Protein AF-0000000066094911 (afdb_homodimer)

InterPro domains:
  IPR032047 Telomere resolvase ResT/TelK, catalytic domain [PF16684] (260-428)
  IPR038280 Telomere resolvase ResT/TelK, catalytic domain superfamily [G3DSA:1.10.443.30] (208-432)
  IPR049454 Protelomerase TelK-like, stirrup domain [PF20818] (444-534)
  IPR049460 Protelomerase TelK-like, muzzle domain [PF20849] (81-198)
  IPR055040 Protelomerase TelK, N-terminal domain [PF22853] (4-78)

Organism: Escherichia phage N15 (NCBI:txid1604876)

Sequence (1262 aa):
MSKVKIGELINTLVNEVEAIDASDRPQGDKTKRIKAAAARYKNALFNDKRKFRGKGLQKRITANTFNAYMSRARKRFDDKLHHSFDKNINKLSEKYPLYSEELSSWLSMPTANIRQHMSSLQSKLKEIMPLAEELSNVRIGSKGSDAKIARLIKKYPDWSFALSDLNSDDWKERRDYLYKLFQQGSALLEELHQLKVNHEVLYHLQLSPAERTSIQQRWADVLREKKRNVVVIDYPTYMQSIYDILNNPATLFSLNTRSGMAPLAFALAAVSGRRMIEIMFQGEFAVSGKYTVNFSGQAKKRSEDKSVTRTIYTLCEAKLFVELLTELRSCSAASDFDEVVKGYGKDDTRSENGRINAILAKAFNPWVKSFFGDDRRVYKDSRAIYARIAYEMFFRVDPRWKNVDEDVFFMEILGHDDENTQLHYKQFKLANFSRTWRPEVGDENTRLVALQKLDDEMPGFARGDAGVRLHETVKQLVEQDPSAKITNSTLRAFKFSPTMISRYLEFAADALGQFVGENGQWQLKIETPAIVLPDEESVETIDEPDDESQDDELDEDEIELDEGGGDEPTEEEGPEEHQPTALKPVFKPAKNNGDGTYKIEFEYDGKHYAWSGPADSPMAAMRSAWETYYSMSKVKIGELINTLVNEVEAIDASDRPQGDKTKRIKAAAARYKNALFNDKRKFRGKGLQKRITANTFNAYMSRARKRFDDKLHHSFDKNINKLSEKYPLYSEELSSWLSMPTANIRQHMSSLQSKLKEIMPLAEELSNVRIGSKGSDAKIARLIKKYPDWSFALSDLNSDDWKERRDYLYKLFQQGSALLEELHQLKVNHEVLYHLQLSPAERTSIQQRWADVLREKKRNVVVIDYPTYMQSIYDILNNPATLFSLNTRSGMAPLAFALAAVSGRRMIEIMFQGEFAVSGKYTVNFSGQAKKRSEDKSVTRTIYTLCEAKLFVELLTELRSCSAASDFDEVVKGYGKDDTRSENGRINAILAKAFNPWVKSFFGDDRRVYKDSRAIYARIAYEMFFRVDPRWKNVDEDVFFMEILGHDDENTQLHYKQFKLANFSRTWRPEVGDENTRLVALQKLDDEMPGFARGDAGVRLHETVKQLVEQDPSAKITNSTLRAFKFSPTMISRYLEFAADALGQFVGENGQWQLKIETPAIVLPDEESVETIDEPDDESQDDELDEDEIELDEGGGDEPTEEEGPEEHQPTALKPVFKPAKNNGDGTYKIEFEYDGKHYAWSGPADSPMAAMRSAWETYYS

Nearest PDB structures (foldseek):
  2v6e-assembly1_B  TM=9.457E-01  e=2.357E-53  Klebsiella phage phiKO2
  8vs5-assembly1_A  TM=7.987E-01  e=1.593E-04  Borreliella garinii
  2v6e-assembly1_B  TM=9.462E-01  e=2.268E-53  Klebsiella phage phiKO2
  8vs5-assembly1_A  TM=7.448E-01  e=2.124E-04  Borreliella garinii

pLDDT: mean 83.72, std 17.11, range [26.66, 98.56]

Radius of gyration: 36.82 Å; Cα contacts (8 Å, |Δi|>4): 1534; chains: 2; bounding box: 95×116×125 Å

Secondary structure (DSSP, 8-state):
--SS-HHHHHHHHHHHHHHHHHS-S-HHHHHHHHHHHHHHHHIIIII-TTTSSGGGGGGSPPHHHHHHHHHHHHHTTTT-B-TTHHHHHHHHHHH-GGGHHHHHHGGGS-HHHHHHHHHHHHHHHHTHHHHHHHHTTS-TTSTTHHHHHHHHHHH-GGGHHHHHGGGSTTHHHHHHHHHHHHHHHHHHHHHHHH---B-GGGGTSS--HHHHHHHHHHHHHHHHHHHTS-EEEEHHHHHHHHHHHHTS-GGGS-TTSTGGGHHHHHHHHHHH---HHIIIII-EEEE-SSSEEEEE--TTS-GGGGG--EEEE-SS-HHHHHHHHHHHHTSGGGTTHHHHHH-SSTT----HHHHHHHHHHHHHHHHHHHHHT-TT--TTHHHHHHHHHHHHHHTTT-GGGTTS-HHHHHHHHHT-SSGGGGGGG--EEEES--TT-------S-HHHHHHHTTGGGSTTTSSTTHHHHHHHHHHHHHHH-TT----HHHHHTTT--HHHHHHHHHHTHHHHTEEE-TTSSEEESS----SEEP-TT-------S-GGGGGG---TTT------SS-------------------EEPPPEE-SSSEEEEEEEETTEEEEEEEE-SSHHHHHHHHHHHHH-/--SS-HHHHHHHHHHHHHHHHHS---HHHHHHHHHHHHHHHHIIIII-TTTSSGGGGGGSPPHHHHHHHHHHHHHTTTT-B-TTHHHHHHHHHHH-GGGHHHHHHGGGS-HHHHHHHHHHHHHHHHTHHHHHHHHTTS-TTSTTHHHHHHHHHHH-GGGHHHHHGGGSTTHHHHHHHHHHHHHHHHHHHHHHHH---B-GGGGTSS--HHHHHHHHHHHHHHHHHHHTS-EEEEHHHHHHHHHHHHTS-GGGS-TTSTGGGHHHHHHHHHHH---HHIIIII-EEEE-SSSEEEEE--TTS-GGGGG--EEEE-SS-HHHHHHHHHHHHTSGGGTTHHHHHH-SSTT----HHHHHHHHHHHHHHHHHHHHHT-TT--TTHHHHHHHHHHHHHHTTT-GGGTTS-HHHHHHHHHT-SSGGGGGGG--EEEES--TT-------S-HHHHHHHTTGGGSTTTSSTTHHHHHHHHHHHHHHH-TT----HHHHHTTT--HHHHHHHHHHTHHHHTEEE-TTSSEEESS----SEEP-TT---------GGGGGG---TTT------SS-------------------EEPPPEE-SSSEEEEEEEETTEEEEEEEE-SSHHHHHHHHHHHHH-

Solvent-accessible surface area (backbone atoms only — not comparable to full-atom values): 70546 Å² total; per-residue (Å²): 128,76,85,59,69,58,31,59,54,43,50,52,50,52,52,50,47,51,52,50,69,71,42,91,63,57,66,72,58,39,52,53,50,35,47,50,50,34,49,50,53,46,32,73,56,64,66,31,64,84,60,42,40,79,78,29,36,60,64,42,65,51,70,66,51,49,52,38,52,42,48,44,47,46,59,76,44,58,76,40,57,20,92,58,34,68,62,49,40,53,50,49,25,68,75,33,63,93,51,18,70,66,44,56,52,42,78,77,44,58,50,69,55,36,54,52,50,50,51,53,50,48,57,53,38,36,43,43,64,63,49,53,58,58,49,50,74,48,60,77,77,46,93,67,34,57,61,57,47,53,50,48,30,69,75,36,60,90,47,29,72,65,53,56,42,36,72,44,93,58,21,67,64,38,45,53,50,49,50,49,50,46,53,48,36,52,55,45,42,50,50,56,56,68,57,61,56,54,25,68,53,58,75,49,56,54,69,50,71,50,55,46,51,23,53,51,49,52,52,50,49,51,52,54,50,40,37,58,54,39,46,40,30,29,38,61,52,44,51,41,55,39,48,51,54,70,68,43,61,72,84,73,44,46,39,72,35,60,53,38,35,27,62,58,55,48,37,55,25,35,32,49,33,46,56,70,61,30,71,65,69,55,40,42,79,41,72,72,44,69,40,21,29,36,36,29,31,57,78,96,48,56,77,83,54,23,69,50,69,39,76,31,59,32,79,46,52,21,64,58,50,53,52,52,47,51,51,58,51,66,24,68,46,45,64,53,51,72,55,49,46,72,46,79,60,90,47,47,65,64,50,48,68,49,46,51,46,60,58,45,50,70,34,27,27,65,55,40,15,59,74,46,72,35,86,84,46,46,67,73,51,30,30,32,48,25,50,47,51,49,45,73,60,37,48,87,69,42,72,90,38,69,42,35,28,71,65,55,52,51,25,59,60,67,66,50,70,49,82,72,63,58,70,76,43,48,38,53,46,71,38,79,70,58,86,80,66,69,71,77,72,64,72,74,51,57,44,40,52,40,47,57,70,45,53,81,57,22,65,78,67,35,86,65,63,53,33,40,50,51,50,49,50,49,46,49,47,32,65,72,31,74,78,58,81,80,43,68,72,65,47,44,76,73,72,49,59,68,70,57,46,54,54,47,50,64,68,42,16,73,37,65,32,36,40,70,44,96,85,68,43,74,34,67,56,69,72,68,71,59,26,52,50,78,59,90,79,56,68,81,69,73,75,66,76,74,75,76,65,57,77,61,66,49,56,74,78,60,56,57,76,70,74,50,81,67,67,66,75,66,87,66,61,64,82,69,82,72,64,84,66,76,69,65,65,46,69,50,80,62,41,73,70,82,79,55,30,31,41,34,39,32,39,41,87,92,40,81,45,78,37,72,48,77,37,95,39,64,66,52,32,49,49,53,42,47,45,71,75,74,98,128,76,83,60,69,58,33,60,54,41,50,52,48,51,52,51,47,51,50,49,69,71,43,90,62,56,66,73,58,40,51,53,51,36,48,49,50,34,47,50,53,47,31,72,58,64,64,31,63,83,60,44,40,78,79,28,35,59,63,43,64,52,71,66,51,50,52,37,53,41,47,43,49,46,60,76,47,59,78,40,59,19,93,57,34,68,62,50,41,54,50,49,24,67,74,33,63,91,52,18,67,67,44,56,53,44,77,79,44,58,50,70,53,36,54,51,50,49,50,52,49,46,57,53,36,36,44,41,64,63,49,51,57,56,49,49,75,49,60,78,78,46,93,67,33,58,60,56,48,51,50,48,30,69,73,37,60,90,47,29,70,65,51,58,42,36,72,42,94,57,21,68,64,36,45,53,49,50,50,51,50,45,53,49,35,53,56,45,40,49,50,56,56,68,57,61,56,54,26,69,54,57,73,50,57,52,69,51,71,49,56,47,51,22,52,50,51,50,51,52,50,51,51,55,48,41,38,58,54,40,45,40,32,29,37,60,54,45,52,41,56,39,48,53,54,71,68,43,60,71,84,74,44,48,39,71,34,61,52,38,37,28,62,60,55,47,39,54,24,35,32,50,34,46,55,70,60,30,69,65,68,57,41,43,77,43,72,73,43,69,38,21,29,38,36,29,31,57,78,96,47,54,76,82,56,25,69,50,68,39,75,32,61,31,80,46,53,21,65,59,51,54,53,52,48,52,50,58,51,66,25,68,46,46,64,53,51,72,56,49,46,71,47,80,60,89,47,50,65,64,48,48,67,50,46,53,46,60,58,45,49,69,35,27,28,64,55,41,14,58,74,46,73,36,82,85,47,46,68,71,51,29,29,31,48,25,50,46,51,50,45,74,61,36,48,88,68,41,72,90,38,68,43,36,27,73,66,55,52,50,26,59,60,68,66,50,70,49,80,72,62,57,70,75,42,48,39,55,45,70,38,79,68,57,87,80,67,70,72,76,72,65,72,73,49,58,44,41,52,40,46,56,68,45,54,82,58,22,65,77,66,36,85,66,64,54,33,40,50,52,49,51,49,48,45,49,47,32,63,71,31,73,78,60,81,80,42,69,73,66,47,44,76,74,73,51,58,68,69,57,47,54,54,45,51,66,70,43,16,74,36,66,32,37,39,69,42,95,83,68,43,75,33,68,57,68,70,67,71,59,27,52,51,79,60,90,78,54,67,81,68,74,74,66,77,76,73,77,68,55,76,61,65,49,52,75,77,57,56,57,74,70,72,51,82,68,67,66,75,68,87,65,60,65,81,69,82,74,63,85,66,77,70,65,65,47,70,48,82,62,39,72,68,81,80,54,29,32,40,32,38,31,38,41,88,91,40,81,47,76,37,72,48,77,37,95,38,64,66,53,31,48,50,52,42,46,46,72,74,73,98

Foldseek 3Di:
DQLDLLLVLLVVLVVQLVVLVPDPDDPVVSLVSLLVSLVVSLCVQAVVPVQCPDVSVVSHDDLLVSLLSLLLSQVVQQQPWAPCQVVVLVVLLVVQVVCNVLSVVLVPDTLVVNVVSLLVLLVLLVCLVVLVVQCVPADQPDDPSVVVLVVSCVVRVVCNVLSVCSNDPPNVVSVVVVVSVNVSSNVVSVVSLVRGTTYSSNQSSADDPVSLVVVVVVVVVVLVVLQVQFWEFAVQLVVLQLVVLLPADPVLQPLQALLSLQSLLLSLCLFQLADSCLLQPFWDWADPDQFKIWIFQHPLDDPVRRGDIAIAGGNHGSVSSVVSSVVSNPGNNNVCLVVQLVDDDSSDSDHSVQSVCVVNQVSRAVVVCVSQVHNVDGSNLSNLNSLQLCCVQDCVPPVVNVPDDSLVVSCRSNVNLDSVVCSNSPRYHYDPDDNPDDHPPDDDLQLLVLLVVCQVVQCVLDDDCLSVVLSVVVSVVCVNPVLDQDFLVNSVVVVRDSVSSVSVCVVSVVSSQWDQDPVRTIHRNPPSPRRTDDDPVPPPPDPPPDCVVVVSVRPPSSPPNPPRSSSPDDPPRPDDPPPPDQFPWAKDQWDDPVPQKIWIWTDGPNDIFIDIDHDPDRVRNNVVSCVVPPD/DPLDLLLVLLVVLVVQLVVLVPDPDDPVVSLVSLLVSLVVSLCVQAVVPVQCPDVSVVSHDDLLVSLLSLLLSQVVQQQPWAPCQVVVLVVLLVVQVVCNVLSVVLVPDTLVVNVVSLLVLLVLLVCLVVLVVQCVPADQPDDPSVVVLVVSCVVRVVCNVLSVCSNDPPNVVSVVVVVSVNVSSNVVSVVSLVRGTTYSSNQSSADDPVSLVVVVVVVVVVLVVLQVQFWEFAVQLVVLQLVVLLPADPVLQPLQALLSLQSLLLSLCLFQLADSCLLQPFWDWADPDQFKIWIFRHPLDDPVRRGDIAIAGGNHGSVSSVVSSVVSNPGNNNVCLVVQLVDDDSSDSDHSVQSVCVVNQVSRAVVQCVSQVHNVDGSNLSNLNSLQLCCVQDCVPPVVNVPDDSLVVSCRSNVNLDSVVCSNSPRYHYDPDDNPDDHPPPDDLQLLVLLVVCQVVQCVLDDDCLSNVLSVVVSVVCVNPVLDQDFLVNSVVVVRDSVSSVSVCVVSVVSSQWDQDPVRGIGRNPPSPRRTDDDPVPPPPPPPPDCVVVVSVRPPSSPPNPPRSSSPPDPPRPDDPPPPDQFDWAKDQWDDPVPQKIWIWIDGPNDIFIDIDHAPDRVRNNVVSCVVPPD

Structure (mmCIF, N/CA/C/O backbone):
data_AF-0000000066094911-model_v1
#
loop_
_entity.id
_entity.type
_entity.pdbx_description
1 polymer Protelomerase
#
loop_
_atom_site.group_PDB
_atom_site.id
_atom_site.type_symbol
_atom_site.label_atom_id
_atom_site.label_alt_id
_atom_site.label_comp_id
_atom_site.label_asym_id
_atom_site.label_entity_id
_atom_site.label_seq_id
_atom_site.pdbx_PDB_ins_code
_atom_site.Cartn_x
_atom_site.Cartn_y
_atom_site.Cartn_z
_atom_site.occupancy
_atom_site.B_iso_or_equiv
_atom_site.auth_seq_id
_atom_site.auth_comp_id
_atom_site.auth_asym_id
_atom_site.auth_atom_id
_atom_site.pdbx_PDB_model_num
ATOM 1 N N . MET A 1 1 ? -10.281 -35.906 -3.766 1 46.66 1 MET A N 1
ATOM 2 C CA . MET A 1 1 ? -11.641 -35.625 -4.234 1 46.66 1 MET A CA 1
ATOM 3 C C . MET A 1 1 ? -12.07 -34.219 -3.824 1 46.66 1 MET A C 1
ATOM 5 O O . MET A 1 1 ? -11.719 -33.75 -2.742 1 46.66 1 MET A O 1
ATOM 9 N N . SER A 1 2 ? -12.562 -33.5 -4.77 1 65.5 2 SER A N 1
ATOM 10 C CA . SER A 1 2 ? -12.984 -32.125 -4.496 1 65.5 2 SER A CA 1
ATOM 11 C C . SER A 1 2 ? -14.102 -32.094 -3.461 1 65.5 2 SER A C 1
ATOM 13 O O . SER A 1 2 ? -15.039 -32.875 -3.525 1 65.5 2 SER A O 1
ATOM 15 N N . LYS A 1 3 ? -13.953 -31.5 -2.297 1 73.88 3 LYS A N 1
ATOM 16 C CA . LYS A 1 3 ? -14.898 -31.391 -1.189 1 73.88 3 LYS A CA 1
ATOM 17 C C . LYS A 1 3 ? -16.266 -30.922 -1.676 1 73.88 3 LYS A C 1
ATOM 19 O O . LYS A 1 3 ? -17.297 -31.25 -1.073 1 73.88 3 LYS A O 1
ATOM 24 N N . VAL A 1 4 ? -16.219 -30.188 -2.867 1 84.06 4 VAL A N 1
ATOM 25 C CA . VAL A 1 4 ? -17.484 -29.625 -3.354 1 84.06 4 VAL A CA 1
ATOM 26 C C . VAL A 1 4 ? -17.562 -29.766 -4.871 1 84.06 4 VAL A C 1
ATOM 28 O O . VAL A 1 4 ? -16.547 -29.625 -5.57 1 84.06 4 VAL A O 1
ATOM 31 N N . LYS A 1 5 ? -18.75 -30.156 -5.297 1 87.44 5 LYS A N 1
ATOM 32 C CA . LYS A 1 5 ? -19.016 -30.156 -6.73 1 87.44 5 LYS A CA 1
ATOM 33 C C . LYS A 1 5 ? -19.391 -28.75 -7.219 1 87.44 5 LYS A C 1
ATOM 35 O O . LYS A 1 5 ? -20.562 -28.469 -7.5 1 87.44 5 LYS A O 1
ATOM 40 N N . ILE A 1 6 ? -18.453 -27.953 -7.457 1 91.06 6 ILE A N 1
ATOM 41 C CA . ILE A 1 6 ? -18.594 -26.516 -7.656 1 91.06 6 ILE A CA 1
ATOM 42 C C . ILE A 1 6 ? -19.297 -26.25 -8.977 1 91.06 6 ILE A C 1
ATOM 44 O O . ILE A 1 6 ? -20.141 -25.344 -9.062 1 91.06 6 ILE A O 1
ATOM 48 N N . GLY A 1 7 ? -19 -27.016 -10.07 1 90.81 7 GLY A N 1
ATOM 49 C CA . GLY A 1 7 ? -19.641 -26.812 -11.359 1 90.81 7 GLY A CA 1
ATOM 50 C C . GLY A 1 7 ? -21.156 -26.969 -11.297 1 90.81 7 GLY A C 1
ATOM 51 O O . GLY A 1 7 ? -21.891 -26.141 -11.828 1 90.81 7 GLY A O 1
ATOM 52 N N . GLU A 1 8 ? -21.578 -27.969 -10.602 1 92.19 8 GLU A N 1
ATOM 53 C CA . GLU A 1 8 ? -23 -28.234 -10.461 1 92.19 8 GLU A CA 1
ATOM 54 C C . GLU A 1 8 ? -23.672 -27.141 -9.625 1 92.19 8 GLU A C 1
ATOM 56 O O . GLU A 1 8 ? -24.797 -26.719 -9.938 1 92.19 8 GLU A O 1
ATOM 61 N N . LEU A 1 9 ? -23 -26.766 -8.547 1 94.44 9 LEU A N 1
ATOM 62 C CA . LEU A 1 9 ? -23.562 -25.734 -7.672 1 94.44 9 LEU A CA 1
ATOM 63 C C . LEU A 1 9 ? -23.734 -24.406 -8.414 1 94.44 9 LEU A C 1
ATOM 65 O O . LEU A 1 9 ? -24.75 -23.734 -8.266 1 94.44 9 LEU A O 1
ATOM 69 N N . ILE A 1 10 ? -22.797 -24.031 -9.211 1 96 10 ILE A N 1
ATOM 70 C CA . ILE A 1 10 ? -22.844 -22.781 -9.953 1 96 10 ILE A CA 1
ATOM 71 C C . ILE A 1 10 ? -23.938 -22.844 -11.016 1 96 10 ILE A C 1
ATOM 73 O O . ILE A 1 10 ? -24.719 -21.906 -11.172 1 96 10 ILE A O 1
ATOM 77 N N . ASN A 1 11 ? -24 -24 -11.695 1 94.62 11 ASN A N 1
ATOM 78 C CA . ASN A 1 11 ? -25.031 -24.156 -12.719 1 94.62 11 ASN A CA 1
ATOM 79 C C . ASN A 1 11 ? -26.422 -24.109 -12.117 1 94.62 11 ASN A C 1
ATOM 81 O O . ASN A 1 11 ? -27.344 -23.531 -12.719 1 94.62 11 ASN A O 1
ATOM 85 N N . THR A 1 12 ? -26.531 -24.719 -10.953 1 95.56 12 THR A N 1
ATOM 86 C CA . THR A 1 12 ? -27.812 -24.672 -10.258 1 95.56 12 THR A CA 1
ATOM 87 C C . THR A 1 12 ? -28.172 -23.219 -9.914 1 95.56 12 THR A C 1
ATOM 89 O O . THR A 1 12 ? -29.328 -22.812 -10.086 1 95.56 12 THR A O 1
ATOM 92 N N . LEU A 1 13 ? -27.25 -22.453 -9.414 1 97.12 13 LEU A N 1
ATOM 93 C CA . LEU A 1 13 ? -27.469 -21.047 -9.086 1 97.12 13 LEU A CA 1
ATOM 94 C C . LEU A 1 13 ? -27.875 -20.25 -10.328 1 97.12 13 LEU A C 1
ATOM 96 O O . LEU A 1 13 ? -28.828 -19.484 -10.297 1 97.12 13 LEU A O 1
ATOM 100 N N . VAL A 1 14 ? -27.125 -20.453 -11.438 1 96.81 14 VAL A N 1
ATOM 101 C CA . VAL A 1 14 ? -27.359 -19.719 -12.68 1 96.81 14 VAL A CA 1
ATOM 102 C C . VAL A 1 14 ? -28.766 -20.031 -13.195 1 96.81 14 VAL A C 1
ATOM 104 O O . VAL A 1 14 ? -29.516 -19.125 -13.555 1 96.81 14 VAL A O 1
ATOM 107 N N . ASN A 1 15 ? -29.109 -21.344 -13.188 1 96.69 15 ASN A N 1
ATOM 108 C CA . ASN A 1 15 ? -30.438 -21.75 -13.656 1 96.69 15 ASN A CA 1
ATOM 109 C C . ASN A 1 15 ? -31.547 -21.156 -12.805 1 96.69 15 ASN A C 1
ATOM 111 O O . ASN A 1 15 ? -32.562 -20.719 -13.328 1 96.69 15 ASN A O 1
ATOM 115 N N . GLU A 1 16 ? -31.281 -21.156 -11.539 1 97.75 16 GLU A N 1
ATOM 116 C CA . GLU A 1 16 ? -32.281 -20.609 -10.625 1 97.75 16 GLU A CA 1
ATOM 117 C C . GLU A 1 16 ? -32.469 -19.109 -10.844 1 97.75 16 GLU A C 1
ATOM 119 O O . GLU A 1 16 ? -33.594 -18.625 -10.906 1 97.75 16 GLU A O 1
ATOM 124 N N . VAL A 1 17 ? -31.453 -18.375 -10.953 1 98 17 VAL A N 1
ATOM 125 C CA . VAL A 1 17 ? -31.516 -16.938 -11.125 1 98 17 VAL A CA 1
ATOM 126 C C . VAL A 1 17 ? -32.156 -16.609 -12.477 1 98 17 VAL A C 1
ATOM 128 O O . VAL A 1 17 ? -32.969 -15.688 -12.57 1 98 17 VAL A O 1
ATOM 131 N N . GLU A 1 18 ? -31.797 -17.359 -13.523 1 97.25 18 GLU A N 1
ATOM 132 C CA . GLU A 1 18 ? -32.375 -17.141 -14.844 1 97.25 18 GLU A CA 1
ATOM 133 C C . GLU A 1 18 ? -33.875 -17.422 -14.844 1 97.25 18 GLU A C 1
ATOM 135 O O . GLU A 1 18 ? -34.625 -16.719 -15.492 1 97.25 18 GLU A O 1
ATOM 140 N N . ALA A 1 19 ? -34.219 -18.422 -14.141 1 97.62 19 ALA A N 1
ATOM 141 C CA . ALA A 1 19 ? -35.656 -18.734 -14.016 1 97.62 19 ALA A CA 1
ATOM 142 C C . ALA A 1 19 ? -36.406 -17.609 -13.297 1 97.62 19 ALA A C 1
ATOM 144 O O . ALA A 1 19 ? -37.531 -17.281 -13.672 1 97.62 19 ALA A O 1
ATOM 145 N N . ILE A 1 20 ? -35.75 -17.047 -12.234 1 97.88 20 ILE A N 1
ATOM 146 C CA . ILE A 1 20 ? -36.344 -15.938 -11.508 1 97.88 20 ILE A CA 1
ATOM 147 C C . ILE A 1 20 ? -36.469 -14.719 -12.422 1 97.88 20 ILE A C 1
ATOM 149 O O . ILE A 1 20 ? -37.531 -14.078 -12.469 1 97.88 20 ILE A O 1
ATOM 153 N N . ASP A 1 21 ? -35.5 -14.445 -13.188 1 96.5 21 ASP A N 1
ATOM 154 C CA . ASP A 1 21 ? -35.5 -13.297 -14.086 1 96.5 21 ASP A CA 1
ATOM 155 C C . ASP A 1 21 ? -36.562 -13.422 -15.164 1 96.5 21 ASP A C 1
ATOM 157 O O . ASP A 1 21 ? -37.156 -12.43 -15.562 1 96.5 21 ASP A O 1
ATOM 161 N N . ALA A 1 22 ? -36.812 -14.641 -15.648 1 96.12 22 ALA A N 1
ATOM 162 C CA . ALA A 1 22 ? -37.75 -14.898 -16.734 1 96.12 22 ALA A CA 1
ATOM 163 C C . ALA A 1 22 ? -39.188 -14.961 -16.219 1 96.12 22 ALA A C 1
ATOM 165 O O . ALA A 1 22 ? -40.125 -14.891 -17 1 96.12 22 ALA A O 1
ATOM 166 N N . SER A 1 23 ? -39.312 -14.961 -14.953 1 96.44 23 SER A N 1
ATOM 167 C CA . SER A 1 23 ? -40.625 -15.102 -14.375 1 96.44 23 SER A CA 1
ATOM 168 C C . SER A 1 23 ? -41.406 -13.797 -14.445 1 96.44 23 SER A C 1
ATOM 170 O O . SER A 1 23 ? -40.844 -12.734 -14.648 1 96.44 23 SER A O 1
ATOM 172 N N . ASP A 1 24 ? -42.75 -13.953 -14.258 1 95.12 24 ASP A N 1
ATOM 173 C CA . ASP A 1 24 ? -43.625 -12.781 -14.32 1 95.12 24 ASP A CA 1
ATOM 174 C C . ASP A 1 24 ? -43.875 -12.203 -12.93 1 95.12 24 ASP A C 1
ATOM 176 O O . ASP A 1 24 ? -44.812 -11.43 -12.734 1 95.12 24 ASP A O 1
ATOM 180 N N . ARG A 1 25 ? -43 -12.484 -12.031 1 95.25 25 ARG A N 1
ATOM 181 C CA . ARG A 1 25 ? -43.156 -11.977 -10.672 1 95.25 25 ARG A CA 1
ATOM 182 C C . ARG A 1 25 ? -42.781 -10.5 -10.594 1 95.25 25 ARG A C 1
ATOM 184 O O . ARG A 1 25 ? -42 -10.008 -11.422 1 95.25 25 ARG A O 1
ATOM 191 N N . PRO A 1 26 ? -43.438 -9.883 -9.57 1 96.12 26 PRO A N 1
ATOM 192 C CA . PRO A 1 26 ? -43.031 -8.492 -9.367 1 96.12 26 PRO A CA 1
ATOM 193 C C . PRO A 1 26 ? -41.531 -8.367 -9.016 1 96.12 26 PRO A C 1
ATOM 195 O O . PRO A 1 26 ? -40.969 -9.289 -8.43 1 96.12 26 PRO A O 1
ATOM 198 N N . GLN A 1 27 ? -40.969 -7.266 -9.359 1 94.94 27 GLN A N 1
ATOM 199 C CA . GLN A 1 27 ? -39.531 -7.059 -9.211 1 94.94 27 GLN A CA 1
ATOM 200 C C . GLN A 1 27 ? -39.125 -7.238 -7.758 1 94.94 27 GLN A C 1
ATOM 202 O O . GLN A 1 27 ? -38.031 -7.781 -7.488 1 94.94 27 GLN A O 1
ATOM 207 N N . GLY A 1 28 ? -39.844 -6.668 -6.789 1 95.5 28 GLY A N 1
ATOM 208 C CA . GLY A 1 28 ? -39.531 -6.84 -5.383 1 95.5 28 GLY A CA 1
ATOM 209 C C . GLY A 1 28 ? -39.375 -8.297 -4.977 1 95.5 28 GLY A C 1
ATOM 210 O O . GLY A 1 28 ? -38.469 -8.648 -4.223 1 95.5 28 GLY A O 1
ATOM 211 N N . ASP A 1 29 ? -40.281 -9.07 -5.441 1 96.19 29 ASP A N 1
ATOM 212 C CA . ASP A 1 29 ? -40.25 -10.5 -5.152 1 96.19 29 ASP A CA 1
ATOM 213 C C . ASP A 1 29 ? -39.062 -11.164 -5.836 1 96.19 29 ASP A C 1
ATOM 215 O O . ASP A 1 29 ? -38.438 -12.062 -5.27 1 96.19 29 ASP A O 1
ATOM 219 N N . LYS A 1 30 ? -38.812 -10.797 -7.098 1 97.19 30 LYS A N 1
ATOM 220 C CA . LYS A 1 30 ? -37.656 -11.328 -7.801 1 97.19 30 LYS A CA 1
ATOM 221 C C . LYS A 1 30 ? -36.375 -11.055 -7.023 1 97.19 30 LYS A C 1
ATOM 223 O O . LYS A 1 30 ? -35.531 -11.953 -6.852 1 97.19 30 LYS A O 1
ATOM 228 N N . THR A 1 31 ? -36.25 -9.82 -6.48 1 97 31 THR A N 1
ATOM 229 C CA . THR A 1 31 ? -35.062 -9.422 -5.734 1 97 31 THR A CA 1
ATOM 230 C C . THR A 1 31 ? -34.906 -10.266 -4.473 1 97 31 THR A C 1
ATOM 232 O O . THR A 1 31 ? -33.781 -10.703 -4.148 1 97 31 THR A O 1
ATOM 235 N N . LYS A 1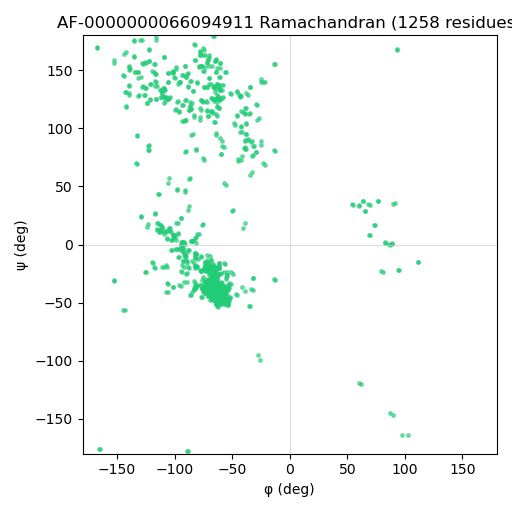 32 ? -35.969 -10.508 -3.812 1 97.25 32 LYS A N 1
ATOM 236 C CA . LYS A 1 32 ? -35.938 -11.328 -2.604 1 97.25 32 LYS A CA 1
ATOM 237 C C . LYS A 1 32 ? -35.5 -12.758 -2.916 1 97.25 32 LYS A C 1
ATOM 239 O O . LYS A 1 32 ? -34.719 -13.352 -2.162 1 97.25 32 LYS A O 1
ATOM 244 N N . ARG A 1 33 ? -36 -13.273 -3.961 1 97.38 33 ARG A N 1
ATOM 245 C CA . ARG A 1 33 ? -35.688 -14.648 -4.344 1 97.38 33 ARG A CA 1
ATOM 246 C C . ARG A 1 33 ? -34.219 -14.773 -4.801 1 97.38 33 ARG A C 1
ATOM 248 O O . ARG A 1 33 ? -33.594 -15.797 -4.566 1 97.38 33 ARG A O 1
ATOM 255 N N . ILE A 1 34 ? -33.781 -13.773 -5.512 1 98.12 34 ILE A N 1
ATOM 256 C CA . ILE A 1 34 ? -32.375 -13.758 -5.938 1 98.12 34 ILE A CA 1
ATOM 257 C C . ILE A 1 34 ? -31.469 -13.734 -4.715 1 98.12 34 ILE A C 1
ATOM 259 O O . ILE A 1 34 ? -30.469 -14.453 -4.664 1 98.12 34 ILE A O 1
ATOM 263 N N . LYS A 1 35 ? -31.828 -12.898 -3.725 1 97.31 35 LYS A N 1
ATOM 264 C CA . LYS A 1 35 ? -31.078 -12.844 -2.471 1 97.31 35 LYS A CA 1
ATOM 265 C C . LYS A 1 35 ? -31.062 -14.211 -1.787 1 97.31 35 LYS A C 1
ATOM 267 O O . LYS A 1 35 ? -30.016 -14.641 -1.281 1 97.31 35 LYS A O 1
ATOM 272 N N . ALA A 1 36 ? -32.156 -14.875 -1.827 1 97.19 36 ALA A N 1
ATOM 273 C CA . ALA A 1 36 ? -32.25 -16.188 -1.217 1 97.19 36 ALA A CA 1
ATOM 274 C C . ALA A 1 36 ? -31.391 -17.219 -1.96 1 97.19 36 ALA A C 1
ATOM 276 O O . ALA A 1 36 ? -30.766 -18.078 -1.34 1 97.19 36 ALA A O 1
ATOM 277 N N . ALA A 1 37 ? -31.453 -17.109 -3.25 1 97.56 37 ALA A N 1
ATOM 278 C CA . ALA A 1 37 ? -30.641 -18.016 -4.062 1 97.56 37 ALA A CA 1
ATOM 279 C C . ALA A 1 37 ? -29.156 -17.859 -3.768 1 97.56 37 ALA A C 1
ATOM 281 O O . ALA A 1 37 ? -28.438 -18.844 -3.635 1 97.56 37 ALA A O 1
ATOM 282 N N . ALA A 1 38 ? -28.734 -16.609 -3.711 1 97.56 38 ALA A N 1
ATOM 283 C CA . ALA A 1 38 ? -27.328 -16.328 -3.393 1 97.56 38 ALA A CA 1
ATOM 284 C C . ALA A 1 38 ? -26.969 -16.844 -2.008 1 97.56 38 ALA A C 1
ATOM 286 O O . ALA A 1 38 ? -25.891 -17.406 -1.816 1 97.56 38 ALA A O 1
ATOM 287 N N . ALA A 1 39 ? -27.875 -16.672 -1.064 1 95.81 39 ALA A N 1
ATOM 288 C CA . ALA A 1 39 ? -27.641 -17.156 0.297 1 95.81 39 ALA A CA 1
ATOM 289 C C . ALA A 1 39 ? -27.516 -18.672 0.333 1 95.81 39 ALA A C 1
ATOM 291 O O . ALA A 1 39 ? -26.688 -19.219 1.05 1 95.81 39 ALA A O 1
ATOM 292 N N . ARG A 1 40 ? -28.312 -19.375 -0.385 1 95.56 40 ARG A N 1
ATOM 293 C CA . ARG A 1 40 ? -28.266 -20.844 -0.452 1 95.56 40 ARG A CA 1
ATOM 294 C C . ARG A 1 40 ? -26.938 -21.312 -1.035 1 95.56 40 ARG A C 1
ATOM 296 O O . ARG A 1 40 ? -26.359 -22.297 -0.562 1 95.56 40 ARG A O 1
ATOM 303 N N . TYR A 1 41 ? -26.516 -20.672 -2.057 1 96.12 41 TYR A N 1
ATOM 304 C CA . TYR A 1 41 ? -25.234 -21 -2.666 1 96.12 41 TYR A CA 1
ATOM 305 C C . TYR A 1 41 ? -24.109 -20.844 -1.659 1 96.12 41 TYR A C 1
ATOM 307 O O . TYR A 1 41 ? -23.281 -21.75 -1.506 1 96.12 41 TYR A O 1
ATOM 315 N N . LYS A 1 42 ? -24.078 -19.656 -0.949 1 95.38 42 LYS A N 1
ATOM 316 C CA . LYS A 1 42 ? -23.016 -19.375 0.019 1 95.38 42 LYS A CA 1
ATOM 317 C C . LYS A 1 42 ? -23.062 -20.375 1.181 1 95.38 42 LYS A C 1
ATOM 319 O O . LYS A 1 42 ? -22.031 -20.812 1.663 1 95.38 42 LYS A O 1
ATOM 324 N N . ASN A 1 43 ? -24.25 -20.734 1.612 1 93.06 43 ASN A N 1
ATOM 325 C CA . ASN A 1 43 ? -24.422 -21.703 2.691 1 93.06 43 ASN A CA 1
ATOM 326 C C . ASN A 1 43 ? -23.922 -23.094 2.279 1 93.06 43 ASN A C 1
ATOM 328 O O . ASN A 1 43 ? -23.297 -23.797 3.072 1 93.06 43 ASN A O 1
ATOM 332 N N . ALA A 1 44 ? -24.188 -23.406 1.082 1 92 44 ALA A N 1
ATOM 333 C CA . ALA A 1 44 ? -23.766 -24.703 0.579 1 92 44 ALA A CA 1
ATOM 334 C C . ALA A 1 44 ? -22.234 -24.781 0.493 1 92 44 ALA A C 1
ATOM 336 O O . ALA A 1 44 ? -21.656 -25.859 0.672 1 92 44 ALA A O 1
ATOM 337 N N . LEU A 1 45 ? -21.688 -23.609 0.288 1 90.56 45 LEU A N 1
ATOM 338 C CA . LEU A 1 45 ? -20.25 -23.578 0.087 1 90.56 45 LEU A CA 1
ATOM 339 C C . LEU A 1 45 ? -19.516 -23.5 1.422 1 90.56 45 LEU A C 1
ATOM 341 O O . LEU A 1 45 ? -18.5 -24.172 1.626 1 90.56 45 LEU A O 1
ATOM 345 N N . PHE A 1 46 ? -20.047 -22.609 2.332 1 88.19 46 PHE A N 1
ATOM 346 C CA . PHE A 1 46 ? -19.125 -22.266 3.404 1 88.19 46 PHE A CA 1
ATOM 347 C C . PHE A 1 46 ? -19.891 -21.875 4.668 1 88.19 46 PHE A C 1
ATOM 349 O O . PHE A 1 46 ? -19.453 -22.219 5.777 1 88.19 46 PHE A O 1
ATOM 356 N N . ASN A 1 47 ? -21.062 -21.312 4.645 1 83.88 47 ASN A N 1
ATOM 357 C CA . ASN A 1 47 ? -21.656 -20.562 5.754 1 83.88 47 ASN A CA 1
ATOM 358 C C . ASN A 1 47 ? -22.641 -21.422 6.539 1 83.88 47 ASN A C 1
ATOM 360 O O . ASN A 1 47 ? -23.156 -21 7.574 1 83.88 47 ASN A O 1
ATOM 364 N N . ASP A 1 48 ? -22.859 -22.594 6.105 1 84.75 48 ASP A N 1
ATOM 365 C CA . ASP A 1 48 ? -23.812 -23.438 6.82 1 84.75 48 ASP A CA 1
ATOM 366 C C . ASP A 1 48 ? -23.266 -23.828 8.195 1 84.75 48 ASP A C 1
ATOM 368 O O . ASP A 1 48 ? -22.328 -24.625 8.297 1 84.75 48 ASP A O 1
ATOM 372 N N . LYS A 1 49 ? -23.906 -23.375 9.188 1 75.94 49 LYS A N 1
ATOM 373 C CA . LYS A 1 49 ? -23.438 -23.594 10.555 1 75.94 49 LYS A CA 1
ATOM 374 C C . LYS A 1 49 ? -23.672 -25.031 10.984 1 75.94 49 LYS A C 1
ATOM 376 O O . LYS A 1 49 ? -22.938 -25.562 11.828 1 75.94 49 LYS A O 1
ATOM 381 N N . ARG A 1 50 ? -24.625 -25.703 10.516 1 77.88 50 ARG A N 1
ATOM 382 C CA . ARG A 1 50 ? -24.938 -27.078 10.898 1 77.88 50 ARG A CA 1
ATOM 383 C C . ARG A 1 50 ? -23.969 -28.047 10.25 1 77.88 50 ARG A C 1
ATOM 385 O O . ARG A 1 50 ? -23.562 -29.047 10.875 1 77.88 50 ARG A O 1
ATOM 392 N N . LYS A 1 51 ? -23.562 -27.594 9.117 1 78.12 51 LYS A N 1
ATOM 393 C CA . LYS A 1 51 ? -22.719 -28.5 8.344 1 78.12 51 LYS A CA 1
ATOM 394 C C . LYS A 1 51 ? -21.234 -28.312 8.703 1 78.12 51 LYS A C 1
ATOM 396 O O . LYS A 1 51 ? -20.469 -29.281 8.695 1 78.12 51 LYS A O 1
ATOM 401 N N . PHE A 1 52 ? -20.938 -27.125 9.023 1 78.81 52 PHE A N 1
ATOM 402 C CA . PHE A 1 52 ? -19.516 -26.828 9.156 1 78.81 52 PHE A CA 1
ATOM 403 C C . PHE A 1 52 ? -19.156 -26.5 10.602 1 78.81 52 PHE A C 1
ATOM 405 O O . PHE A 1 52 ? -18.531 -25.469 10.867 1 78.81 52 PHE A O 1
ATOM 412 N N . ARG A 1 53 ? -19.703 -27.297 11.531 1 72.31 53 ARG A N 1
ATOM 413 C CA . ARG A 1 53 ? -19.359 -27.156 12.945 1 72.31 53 ARG A CA 1
ATOM 414 C C . ARG A 1 53 ? -18.688 -28.422 13.469 1 72.31 53 ARG A C 1
ATOM 416 O O . ARG A 1 53 ? -18.938 -29.516 12.953 1 72.31 53 ARG A O 1
ATOM 423 N N . GLY A 1 54 ? -17.797 -28.188 14.383 1 68.12 54 GLY A N 1
ATOM 424 C CA . GLY A 1 54 ? -17.141 -29.328 14.977 1 68.12 54 GLY A CA 1
ATOM 425 C C . GLY A 1 54 ? -16.344 -30.141 13.977 1 68.12 54 GLY A C 1
ATOM 426 O O . GLY A 1 54 ? -15.516 -29.594 13.242 1 68.12 54 GLY A O 1
ATOM 427 N N . LYS A 1 55 ? -16.734 -31.391 13.852 1 67.31 55 LYS A N 1
ATOM 428 C CA . LYS A 1 55 ? -16.047 -32.312 12.93 1 67.31 55 LYS A CA 1
ATOM 429 C C . LYS A 1 55 ? -16.344 -31.938 11.477 1 67.31 55 LYS A C 1
ATOM 431 O O . LYS A 1 55 ? -15.547 -32.25 10.586 1 67.31 55 LYS A O 1
ATOM 436 N N . GLY A 1 56 ? -17.438 -31.25 11.383 1 75.56 56 GLY A N 1
ATOM 437 C CA . GLY A 1 56 ? -17.828 -30.859 10.039 1 75.56 56 GLY A CA 1
ATOM 438 C C . GLY A 1 56 ? -16.906 -29.812 9.438 1 75.56 56 GLY A C 1
ATOM 439 O O . GLY A 1 56 ? -16.922 -29.578 8.227 1 75.56 56 GLY A O 1
ATOM 440 N N . LEU A 1 57 ? -16.078 -29.312 10.273 1 77.06 57 LEU A N 1
ATOM 441 C CA . LEU A 1 57 ? -15.141 -28.297 9.812 1 77.06 57 LEU A CA 1
ATOM 442 C C . LEU A 1 57 ? -14.156 -28.891 8.812 1 77.06 57 LEU A C 1
ATOM 444 O O . LEU A 1 57 ? -13.633 -28.188 7.949 1 77.06 57 LEU A O 1
ATOM 448 N N . GLN A 1 58 ? -13.969 -30.125 8.914 1 76 58 GLN A N 1
ATOM 449 C CA . GLN A 1 58 ? -13.031 -30.797 8.016 1 76 58 GLN A CA 1
ATOM 450 C C . GLN A 1 58 ? -13.547 -30.812 6.586 1 76 58 GLN A C 1
ATOM 452 O O . GLN A 1 58 ? -12.766 -30.875 5.637 1 76 58 GLN A O 1
ATOM 457 N N . LYS A 1 59 ? -14.781 -30.688 6.477 1 79.56 59 LYS A N 1
ATOM 458 C CA . LYS A 1 59 ? -15.406 -30.75 5.156 1 79.56 59 LYS A CA 1
ATOM 459 C C . LYS A 1 59 ? -15.523 -29.344 4.547 1 79.56 59 LYS A C 1
ATOM 461 O O . LYS A 1 59 ? -15.844 -29.203 3.367 1 79.56 59 LYS A O 1
ATOM 466 N N . ARG A 1 60 ? -15.227 -28.422 5.363 1 84.88 60 ARG A N 1
ATOM 467 C CA . ARG A 1 60 ? -15.359 -27.047 4.887 1 84.88 60 ARG A CA 1
ATOM 468 C C . ARG A 1 60 ? -14.148 -26.656 4.047 1 84.88 60 ARG A C 1
ATOM 470 O O . ARG A 1 60 ? -13.016 -27 4.375 1 84.88 60 ARG A O 1
ATOM 477 N N . ILE A 1 61 ? -14.469 -25.922 2.973 1 87.31 61 ILE A N 1
ATOM 478 C CA . ILE A 1 61 ? -13.391 -25.422 2.125 1 87.31 61 ILE A CA 1
ATOM 479 C C . ILE A 1 61 ? -12.688 -24.25 2.818 1 87.31 61 ILE A C 1
ATOM 481 O O . ILE A 1 61 ? -13.188 -23.719 3.809 1 87.31 61 ILE A O 1
ATOM 485 N N . THR A 1 62 ? -11.539 -23.938 2.369 1 86.25 62 THR A N 1
ATOM 486 C CA . THR A 1 62 ? -10.797 -22.812 2.926 1 86.25 62 THR A CA 1
ATOM 487 C C . THR A 1 62 ? -11.438 -21.5 2.527 1 86.25 62 THR A C 1
ATOM 489 O O . THR A 1 62 ? -12.211 -21.438 1.564 1 86.25 62 THR A O 1
ATOM 492 N N . ALA A 1 63 ? -11.141 -20.5 3.271 1 85.81 63 ALA A N 1
ATOM 493 C CA . ALA A 1 63 ? -11.672 -19.172 2.982 1 85.81 63 ALA A CA 1
ATOM 494 C C . ALA A 1 63 ? -11.234 -18.703 1.599 1 85.81 63 ALA A C 1
ATOM 496 O O . ALA A 1 63 ? -12 -18.047 0.886 1 85.81 63 ALA A O 1
ATOM 497 N N . ASN A 1 64 ? -10.094 -18.984 1.251 1 84.56 64 ASN A N 1
ATOM 498 C CA . ASN A 1 64 ? -9.578 -18.594 -0.059 1 84.56 64 ASN A CA 1
ATOM 499 C C . ASN A 1 64 ? -10.328 -19.297 -1.186 1 84.56 64 ASN A C 1
ATOM 501 O O . ASN A 1 64 ? -10.641 -18.688 -2.207 1 84.56 64 ASN A O 1
ATOM 505 N N . THR A 1 65 ? -10.531 -20.594 -0.959 1 88.44 65 THR A N 1
ATOM 506 C CA . THR A 1 65 ? -11.297 -21.344 -1.939 1 88.44 65 THR A CA 1
ATOM 507 C C . THR A 1 65 ? -12.727 -20.812 -2.031 1 88.44 65 THR A C 1
ATOM 509 O O . THR A 1 65 ? -13.305 -20.75 -3.119 1 88.44 65 THR A O 1
ATOM 512 N N . PHE A 1 66 ? -13.258 -20.516 -0.834 1 90.88 66 PHE A N 1
ATOM 513 C CA . PHE A 1 66 ? -14.586 -19.922 -0.792 1 90.88 66 PHE A CA 1
ATOM 514 C C . PHE A 1 66 ? -14.648 -18.656 -1.643 1 90.88 66 PHE A C 1
ATOM 516 O O . PHE A 1 66 ? -15.555 -18.5 -2.467 1 90.88 66 PHE A O 1
ATOM 523 N N . ASN A 1 67 ? -13.711 -17.734 -1.479 1 89.5 67 ASN A N 1
ATOM 524 C CA . ASN A 1 67 ? -13.641 -16.5 -2.254 1 89.5 67 ASN A CA 1
ATOM 525 C C . ASN A 1 67 ? -13.477 -16.781 -3.746 1 89.5 67 ASN A C 1
ATOM 527 O O . ASN A 1 67 ? -14.094 -16.125 -4.578 1 89.5 67 ASN A O 1
ATOM 531 N N . ALA A 1 68 ? -12.664 -17.75 -4.125 1 88.56 68 ALA A N 1
ATOM 532 C CA . ALA A 1 68 ? -12.453 -18.125 -5.523 1 88.56 68 ALA A CA 1
ATOM 533 C C . ALA A 1 68 ? -13.742 -18.641 -6.156 1 88.56 68 ALA A C 1
ATOM 535 O O . ALA A 1 68 ? -14.062 -18.297 -7.293 1 88.56 68 ALA A O 1
ATOM 536 N N . TYR A 1 69 ? -14.438 -19.5 -5.387 1 92.31 69 TYR A N 1
ATOM 537 C CA . TYR A 1 69 ? -15.672 -20.078 -5.898 1 92.31 69 TYR A CA 1
ATOM 538 C C . TYR A 1 69 ? -16.75 -19 -6.043 1 92.31 69 TYR A C 1
ATOM 540 O O . TYR A 1 69 ? -17.578 -19.062 -6.961 1 92.31 69 TYR A O 1
ATOM 548 N N . MET A 1 70 ? -16.703 -18.047 -5.141 1 92.81 70 MET A N 1
ATOM 549 C CA . MET A 1 70 ? -17.609 -16.906 -5.27 1 92.81 70 MET A CA 1
ATOM 550 C C . MET A 1 70 ? -17.312 -16.109 -6.539 1 92.81 70 MET A C 1
ATOM 552 O O . MET A 1 70 ? -18.234 -15.727 -7.262 1 92.81 70 MET A O 1
ATOM 556 N N . SER A 1 71 ? -16.109 -15.945 -6.805 1 90.5 71 SER A N 1
ATOM 557 C CA . SER A 1 71 ? -15.695 -15.219 -7.996 1 90.5 71 SER A CA 1
ATOM 558 C C . SER A 1 71 ? -16.109 -15.953 -9.266 1 90.5 71 SER A C 1
ATOM 560 O O . SER A 1 71 ? -16.531 -15.328 -10.242 1 90.5 71 SER A O 1
ATOM 562 N N . ARG A 1 72 ? -15.969 -17.25 -9.273 1 91.06 72 ARG A N 1
ATOM 563 C CA . ARG A 1 72 ? -16.375 -18.062 -10.422 1 91.06 72 ARG A CA 1
ATOM 564 C C . ARG A 1 72 ? -17.875 -17.922 -10.695 1 91.06 72 ARG A C 1
ATOM 566 O O . ARG A 1 72 ? -18.297 -17.812 -11.844 1 91.06 72 ARG A O 1
ATOM 573 N N . ALA A 1 73 ? -18.578 -17.938 -9.617 1 94.69 73 ALA A N 1
ATOM 574 C CA . ALA A 1 73 ? -20.016 -17.781 -9.75 1 94.69 73 ALA A CA 1
ATOM 575 C C . ALA A 1 73 ? -20.359 -16.406 -10.289 1 94.69 73 ALA A C 1
ATOM 577 O O . ALA A 1 73 ? -21.219 -16.266 -11.172 1 94.69 73 ALA A O 1
ATOM 578 N N . ARG A 1 74 ? -19.75 -15.445 -9.82 1 94.81 74 ARG A N 1
ATOM 579 C CA . ARG A 1 74 ? -20 -14.07 -10.227 1 94.81 74 ARG A CA 1
ATOM 580 C C . ARG A 1 74 ? -19.703 -13.875 -11.711 1 94.81 74 ARG A C 1
ATOM 582 O O . ARG A 1 74 ? -20.438 -13.164 -12.406 1 94.81 74 ARG A O 1
ATOM 589 N N . LYS A 1 75 ? -18.703 -14.492 -12.211 1 91.06 75 LYS A N 1
ATOM 590 C CA . LYS A 1 75 ? -18.281 -14.367 -13.602 1 91.06 75 LYS A CA 1
ATOM 591 C C . LYS A 1 75 ? -19.391 -14.812 -14.547 1 91.06 75 LYS A C 1
ATOM 593 O O . LYS A 1 75 ? -19.484 -14.344 -15.688 1 91.06 75 LYS A O 1
ATOM 598 N N . ARG A 1 76 ? -20.266 -15.656 -14.078 1 93.5 76 ARG A N 1
ATOM 599 C CA . ARG A 1 76 ? -21.344 -16.188 -14.914 1 93.5 76 ARG A CA 1
ATOM 600 C C . ARG A 1 76 ? -22.406 -15.125 -15.164 1 93.5 76 ARG A C 1
ATOM 602 O O . ARG A 1 76 ? -23.234 -15.266 -16.062 1 93.5 76 ARG A O 1
ATOM 609 N N . PHE A 1 77 ? -22.344 -14.078 -14.383 1 94.94 77 PHE A N 1
ATOM 610 C CA . PHE A 1 77 ? -23.359 -13.047 -14.492 1 94.94 77 PHE A CA 1
ATOM 611 C C . PHE A 1 77 ? -22.75 -11.734 -14.969 1 94.94 77 PHE A C 1
ATOM 613 O O . PHE A 1 77 ? -23.391 -10.68 -14.883 1 94.94 77 PHE A O 1
ATOM 620 N N . ASP A 1 78 ? -21.547 -11.727 -15.438 1 90.06 78 ASP A N 1
ATOM 621 C CA . ASP A 1 78 ? -20.781 -10.531 -15.773 1 90.06 78 ASP A CA 1
ATOM 622 C C . ASP A 1 78 ? -21.438 -9.758 -16.922 1 90.06 78 ASP A C 1
ATOM 624 O O . ASP A 1 78 ? -21.281 -8.539 -17.016 1 90.06 78 ASP A O 1
ATOM 628 N N . ASP A 1 79 ? -22.188 -10.414 -17.781 1 93.06 79 ASP A N 1
ATOM 629 C CA . ASP A 1 79 ? -22.766 -9.773 -18.953 1 93.06 79 ASP A CA 1
ATOM 630 C C . ASP A 1 79 ? -24.172 -9.258 -18.672 1 93.06 79 ASP A C 1
ATOM 632 O O . ASP A 1 79 ? -24.812 -8.68 -19.562 1 93.06 79 ASP A O 1
ATOM 636 N N . LYS A 1 80 ? -24.609 -9.414 -17.484 1 95.38 80 LYS A N 1
ATOM 637 C CA . LYS A 1 80 ? -25.969 -8.992 -17.125 1 95.38 80 LYS A CA 1
ATOM 638 C C . LYS A 1 80 ? -25.953 -7.66 -16.391 1 95.38 80 LYS A C 1
ATOM 640 O O . LYS A 1 80 ? -25.031 -7.387 -15.609 1 95.38 80 LYS A O 1
ATOM 645 N N . LEU A 1 81 ? -26.984 -6.902 -16.594 1 96.62 81 LEU A N 1
ATOM 646 C CA . LEU A 1 81 ? -27.109 -5.586 -15.977 1 96.62 81 LEU A CA 1
ATOM 647 C C . LEU A 1 81 ? -28.188 -5.582 -14.906 1 96.62 81 LEU A C 1
ATOM 649 O O . LEU A 1 81 ? -29.016 -6.504 -14.844 1 96.62 81 LEU A O 1
ATOM 653 N N . HIS A 1 82 ? -28.125 -4.613 -14.078 1 96.81 82 HIS A N 1
ATOM 654 C CA . HIS A 1 82 ? -29.156 -4.422 -13.07 1 96.81 82 HIS A CA 1
ATOM 655 C C . HIS A 1 82 ? -30.5 -4.121 -13.719 1 96.81 82 HIS A C 1
ATOM 657 O O . HIS A 1 82 ? -30.562 -3.471 -14.766 1 96.81 82 HIS A O 1
ATOM 663 N N . HIS A 1 83 ? -31.594 -4.516 -13.141 1 95.75 83 HIS A N 1
ATOM 664 C CA . HIS A 1 83 ? -32.906 -4.359 -13.711 1 95.75 83 HIS A CA 1
ATOM 665 C C . HIS A 1 83 ? -33.281 -2.887 -13.859 1 95.75 83 HIS A C 1
ATOM 667 O O . HIS A 1 83 ? -34.062 -2.521 -14.734 1 95.75 83 HIS A O 1
ATOM 673 N N . SER A 1 84 ? -32.688 -2.014 -13.047 1 95.75 84 SER A N 1
ATOM 674 C CA . SER A 1 84 ? -33.031 -0.594 -13.078 1 95.75 84 SER A CA 1
ATOM 675 C C . SER A 1 84 ? -31.969 0.207 -13.844 1 95.75 84 SER A C 1
ATOM 677 O O . SER A 1 84 ? -31.969 1.438 -13.805 1 95.75 84 SER A O 1
ATOM 679 N N . PHE A 1 85 ? -31.016 -0.422 -14.5 1 97.06 85 PHE A N 1
ATOM 680 C CA . PHE A 1 85 ? -29.891 0.262 -15.109 1 97.06 85 PHE A CA 1
ATOM 681 C C . PHE A 1 85 ? -30.359 1.236 -16.188 1 97.06 85 PHE A C 1
ATOM 683 O O . PHE A 1 85 ? -30.016 2.42 -16.156 1 97.06 85 PHE A O 1
ATOM 690 N N . ASP A 1 86 ? -31.25 0.816 -17.109 1 96.38 86 ASP A N 1
ATOM 691 C CA . ASP A 1 86 ? -31.719 1.64 -18.219 1 96.38 86 ASP A CA 1
ATOM 692 C C . ASP A 1 86 ? -32.5 2.85 -17.703 1 96.38 86 ASP A C 1
ATOM 694 O O . ASP A 1 86 ? -32.281 3.975 -18.156 1 96.38 86 ASP A O 1
ATOM 698 N N . LYS A 1 87 ? -33.344 2.594 -16.781 1 96.69 87 LYS A N 1
ATOM 699 C CA . LYS A 1 87 ? -34.156 3.668 -16.219 1 96.69 87 LYS A CA 1
ATOM 700 C C . LYS A 1 87 ? -33.25 4.715 -15.539 1 96.69 87 LYS A C 1
ATOM 702 O O . LYS A 1 87 ? -33.469 5.914 -15.703 1 96.69 87 LYS A O 1
ATOM 707 N N . ASN A 1 88 ? -32.312 4.246 -14.766 1 97.44 88 ASN A N 1
ATOM 708 C CA . ASN A 1 88 ? -31.438 5.152 -14.031 1 97.44 88 ASN A CA 1
ATOM 709 C C . ASN A 1 88 ? -30.547 5.969 -14.969 1 97.44 88 ASN A C 1
ATOM 711 O O . ASN A 1 88 ? -30.297 7.148 -14.719 1 97.44 88 ASN A O 1
ATOM 715 N N . ILE A 1 89 ? -30.062 5.336 -16.047 1 97.88 89 ILE A N 1
ATOM 716 C CA . ILE A 1 89 ? -29.203 6.047 -17 1 97.88 89 ILE A CA 1
ATOM 717 C C . ILE A 1 89 ? -30.016 7.121 -17.719 1 97.88 89 ILE A C 1
ATOM 719 O O . ILE A 1 89 ? -29.516 8.227 -17.938 1 97.88 89 ILE A O 1
ATOM 723 N N . ASN A 1 90 ? -31.266 6.832 -18.062 1 97.44 90 ASN A N 1
ATOM 724 C CA . ASN A 1 90 ? -32.125 7.836 -18.672 1 97.44 90 ASN A CA 1
ATOM 725 C C . ASN A 1 90 ? -32.375 9.008 -17.734 1 97.44 90 ASN A C 1
ATOM 727 O O . ASN A 1 90 ? -32.312 10.172 -18.141 1 97.44 90 ASN A O 1
ATOM 731 N N . LYS A 1 91 ? -32.594 8.68 -16.531 1 97.62 91 LYS A N 1
ATOM 732 C CA . LYS A 1 91 ? -32.781 9.711 -15.516 1 97.62 91 LYS A CA 1
ATOM 733 C C . LYS A 1 91 ? -31.547 10.586 -15.359 1 97.62 91 LYS A C 1
ATOM 735 O O . LYS A 1 91 ? -31.656 11.812 -15.297 1 97.62 91 LYS A O 1
ATOM 740 N N . LEU A 1 92 ? -30.375 9.93 -15.25 1 97.75 92 LEU A N 1
ATOM 741 C CA . LEU A 1 92 ? -29.125 10.664 -15.086 1 97.75 92 LEU A CA 1
ATOM 742 C C . LEU A 1 92 ? -28.844 11.516 -16.312 1 97.75 92 LEU A C 1
ATOM 744 O O . LEU A 1 92 ? -28.344 12.641 -16.203 1 97.75 92 LEU A O 1
ATOM 748 N N . SER A 1 93 ? -29.172 11.008 -17.5 1 97.25 93 SER A N 1
ATOM 749 C CA . SER A 1 93 ? -28.938 11.742 -18.734 1 97.25 93 SER A CA 1
ATOM 750 C C . SER A 1 93 ? -29.797 13 -18.797 1 97.25 93 SER A C 1
ATOM 752 O O . SER A 1 93 ? -29.375 14.016 -19.344 1 97.25 93 SER A O 1
ATOM 754 N N . GLU A 1 94 ? -30.938 12.953 -18.266 1 97.19 94 GLU A N 1
ATOM 755 C CA . GLU A 1 94 ? -31.844 14.102 -18.234 1 97.19 94 GLU A CA 1
ATOM 756 C C . GLU A 1 94 ? -31.406 15.109 -17.172 1 97.19 94 GLU A C 1
ATOM 758 O O . GLU A 1 94 ? -31.469 16.328 -17.406 1 97.19 94 GLU A O 1
ATOM 763 N N . LYS A 1 95 ? -30.953 14.617 -16.109 1 97.12 95 LYS A N 1
ATOM 764 C CA . LYS A 1 95 ? -30.578 15.461 -14.984 1 97.12 95 LYS A CA 1
ATOM 765 C C . LYS A 1 95 ? -29.281 16.219 -15.258 1 97.12 95 LYS A C 1
ATOM 767 O O . LYS A 1 95 ? -29.094 17.328 -14.781 1 97.12 95 LYS A O 1
ATOM 772 N N . TYR A 1 96 ? -28.375 15.547 -16.016 1 97.88 96 TYR A N 1
ATOM 773 C CA . TYR A 1 96 ? -27.078 16.141 -16.328 1 97.88 96 TYR A CA 1
ATOM 774 C C . TYR A 1 96 ? -26.859 16.25 -17.828 1 97.88 96 TYR A C 1
ATOM 776 O O . TYR A 1 96 ? -26.094 15.484 -18.406 1 97.88 96 TYR A O 1
ATOM 784 N N . PRO A 1 97 ? -27.328 17.297 -18.406 1 97.31 97 PRO A N 1
ATOM 785 C CA . PRO A 1 97 ? -27.328 17.438 -19.859 1 97.31 97 PRO A CA 1
ATOM 786 C C . PRO A 1 97 ? -25.922 17.516 -20.453 1 97.31 97 PRO A C 1
ATOM 788 O O . PRO A 1 97 ? -25.703 17.078 -21.594 1 97.31 97 PRO A O 1
ATOM 791 N N . LEU A 1 98 ? -24.984 18.047 -19.797 1 96.69 98 LEU A N 1
ATOM 792 C CA . LEU A 1 98 ? -23.656 18.219 -20.359 1 96.69 98 LEU A CA 1
ATOM 793 C C . LEU A 1 98 ? -22.922 16.891 -20.453 1 96.69 98 LEU A C 1
ATOM 795 O O . LEU A 1 98 ? -21.906 16.766 -21.141 1 96.69 98 LEU A O 1
ATOM 799 N N . TYR A 1 99 ? -23.391 15.906 -19.703 1 97.88 99 TYR A N 1
ATOM 800 C CA . TYR A 1 99 ? -22.797 14.57 -19.75 1 97.88 99 TYR A CA 1
ATOM 801 C C . TYR A 1 99 ? -23.766 13.562 -20.359 1 97.88 99 TYR A C 1
ATOM 803 O O . TYR A 1 99 ? -23.562 12.352 -20.234 1 97.88 99 TYR A O 1
ATOM 811 N N . SER A 1 100 ? -24.797 14.039 -20.953 1 97.62 100 SER A N 1
ATOM 812 C CA . SER A 1 100 ? -25.875 13.195 -21.453 1 97.62 100 SER A CA 1
ATOM 813 C C . SER A 1 100 ? -25.391 12.305 -22.594 1 97.62 100 SER A C 1
ATOM 815 O O . SER A 1 100 ? -25.812 11.148 -22.703 1 97.62 100 SER A O 1
ATOM 817 N N . GLU A 1 101 ? -24.578 12.852 -23.438 1 96.56 101 GLU A N 1
ATOM 818 C CA . GLU A 1 101 ? -24.094 12.07 -24.578 1 96.56 101 GLU A CA 1
ATOM 819 C C . GLU A 1 101 ? -23.312 10.844 -24.109 1 96.56 101 GLU A C 1
ATOM 821 O O . GLU A 1 101 ? -23.547 9.734 -24.609 1 96.56 101 GLU A O 1
ATOM 826 N N . GLU A 1 102 ? -22.406 11.047 -23.125 1 97 102 GLU A N 1
ATOM 827 C CA . GLU A 1 102 ? -21.641 9.938 -22.578 1 97 102 GLU A CA 1
ATOM 828 C C . GLU A 1 102 ? -22.547 8.922 -21.875 1 97 102 GLU A C 1
ATOM 830 O O . GLU A 1 102 ? -22.422 7.719 -22.109 1 97 102 GLU A O 1
ATOM 835 N N . LEU A 1 103 ? -23.438 9.359 -21.094 1 98 103 LEU A N 1
ATOM 836 C CA . LEU A 1 103 ? -24.328 8.484 -20.328 1 98 103 LEU A CA 1
ATOM 837 C C . LEU A 1 103 ? -25.25 7.707 -21.266 1 98 103 LEU A C 1
ATOM 839 O O . LEU A 1 103 ? -25.406 6.492 -21.109 1 98 103 LEU A O 1
ATOM 843 N N . SER A 1 104 ? -25.828 8.367 -22.281 1 97 104 SER A N 1
ATOM 844 C CA . SER A 1 104 ? -26.766 7.723 -23.203 1 97 104 SER A CA 1
ATOM 845 C C . SER A 1 104 ? -26.062 6.684 -24.062 1 97 104 SER A C 1
ATOM 847 O O . SER A 1 104 ? -26.672 5.707 -24.5 1 97 104 SER A O 1
ATOM 849 N N . SER A 1 105 ? -24.797 6.91 -24.297 1 97.06 105 SER A N 1
ATOM 850 C CA . SER A 1 105 ? -24.031 5.973 -25.125 1 97.06 105 SER A CA 1
ATOM 851 C C . SER A 1 105 ? -23.906 4.617 -24.422 1 97.06 105 SER A C 1
ATOM 853 O O . SER A 1 105 ? -23.688 3.598 -25.078 1 97.06 105 SER A O 1
ATOM 855 N N . TRP A 1 106 ? -24.062 4.574 -23.094 1 97.19 106 TRP A N 1
ATOM 856 C CA . TRP A 1 106 ? -23.922 3.34 -22.328 1 97.19 106 TRP A CA 1
ATOM 857 C C . TRP A 1 106 ? -25.062 2.375 -22.641 1 97.19 106 TRP A C 1
ATOM 859 O O . TRP A 1 106 ? -24.922 1.16 -22.484 1 97.19 106 TRP A O 1
ATOM 869 N N . LEU A 1 107 ? -26.172 2.881 -23.062 1 96.19 107 LEU A N 1
ATOM 870 C CA . LEU A 1 107 ? -27.375 2.082 -23.25 1 96.19 107 LEU A CA 1
ATOM 871 C C . LEU A 1 107 ? -27.203 1.103 -24.406 1 96.19 107 LEU A C 1
ATOM 873 O O . LEU A 1 107 ? -27.875 0.074 -24.469 1 96.19 107 LEU A O 1
ATOM 877 N N . SER A 1 108 ? -26.266 1.367 -25.266 1 94.38 108 SER A N 1
ATOM 878 C CA . SER A 1 108 ? -26.078 0.517 -26.438 1 94.38 108 SER A CA 1
ATOM 879 C C . SER A 1 108 ? -24.75 -0.23 -26.375 1 94.38 108 SER A C 1
ATOM 881 O O . SER A 1 108 ? -24.344 -0.892 -27.328 1 94.38 108 SER A O 1
ATOM 883 N N . MET A 1 109 ? -24.094 -0.199 -25.281 1 94.19 109 MET A N 1
ATOM 884 C CA . MET A 1 109 ? -22.781 -0.809 -25.141 1 94.19 109 MET A CA 1
ATOM 885 C C . MET A 1 109 ? -22.875 -2.15 -24.422 1 94.19 109 MET A C 1
ATOM 887 O O . MET A 1 109 ? -23.797 -2.373 -23.641 1 94.19 109 MET A O 1
ATOM 891 N N . PRO A 1 110 ? -21.922 -3.012 -24.828 1 93.44 110 PRO A N 1
ATOM 892 C CA . PRO A 1 110 ? -21.812 -4.211 -23.984 1 93.44 110 PRO A CA 1
ATOM 893 C C . PRO A 1 110 ? -21.453 -3.891 -22.547 1 93.44 110 PRO A C 1
ATOM 895 O O . PRO A 1 110 ? -20.844 -2.846 -22.266 1 93.44 110 PRO A O 1
ATOM 898 N N . THR A 1 111 ? -21.781 -4.77 -21.656 1 93.12 111 THR A N 1
ATOM 899 C CA . THR A 1 111 ? -21.656 -4.539 -20.219 1 93.12 111 THR A CA 1
ATOM 900 C C . THR A 1 111 ? -20.203 -4.223 -19.844 1 93.12 111 THR A C 1
ATOM 902 O O . THR A 1 111 ? -19.953 -3.326 -19.047 1 93.12 111 THR A O 1
ATOM 905 N N . ALA A 1 112 ? -19.25 -4.957 -20.375 1 87.81 112 ALA A N 1
ATOM 906 C CA . ALA A 1 112 ? -17.844 -4.734 -20.062 1 87.81 112 ALA A CA 1
ATOM 907 C C . ALA A 1 112 ? -17.406 -3.32 -20.438 1 87.81 112 ALA A C 1
ATOM 909 O O . ALA A 1 112 ? -16.672 -2.67 -19.703 1 87.81 112 ALA A O 1
ATOM 910 N N . ASN A 1 113 ? -17.906 -2.832 -21.516 1 91.44 113 ASN A N 1
ATOM 911 C CA . ASN A 1 113 ? -17.578 -1.483 -21.984 1 91.44 113 ASN A CA 1
ATOM 912 C C . ASN A 1 113 ? -18.219 -0.424 -21.078 1 91.44 113 ASN A C 1
ATOM 914 O O . ASN A 1 113 ? -17.641 0.642 -20.859 1 91.44 113 ASN A O 1
ATOM 918 N N . ILE A 1 114 ? -19.406 -0.787 -20.656 1 95.25 114 ILE A N 1
ATOM 919 C CA . ILE A 1 114 ? -20.094 0.134 -19.766 1 95.25 114 ILE A CA 1
ATOM 920 C C . ILE A 1 114 ? -19.234 0.373 -18.516 1 95.25 114 ILE A C 1
ATOM 922 O O . ILE A 1 114 ? -19.016 1.519 -18.109 1 95.25 114 ILE A O 1
ATOM 926 N N . ARG A 1 115 ? -18.734 -0.671 -17.953 1 92.31 115 ARG A N 1
ATOM 927 C CA . ARG A 1 115 ? -17.922 -0.571 -16.75 1 92.31 115 ARG A CA 1
ATOM 928 C C . ARG A 1 115 ? -16.641 0.215 -17.016 1 92.31 115 ARG A C 1
ATOM 930 O O . ARG A 1 115 ? -16.219 1.012 -16.188 1 92.31 115 ARG A O 1
ATOM 937 N N . GLN A 1 116 ? -16.062 0.013 -18.125 1 90.06 116 GLN A N 1
ATOM 938 C CA . GLN A 1 116 ? -14.852 0.731 -18.5 1 90.06 116 GLN A CA 1
ATOM 939 C C . GLN A 1 116 ? -15.125 2.225 -18.656 1 90.06 116 GLN A C 1
ATOM 941 O O . GLN A 1 116 ? -14.359 3.055 -18.156 1 90.06 116 GLN A O 1
ATOM 946 N N . HIS A 1 117 ? -16.172 2.512 -19.359 1 93.88 117 HIS A N 1
ATOM 947 C CA . HIS A 1 117 ? -16.531 3.908 -19.578 1 93.88 117 HIS A CA 1
ATOM 948 C C . HIS A 1 117 ? -16.906 4.59 -18.266 1 93.88 117 HIS A C 1
ATOM 950 O O . HIS A 1 117 ? -16.594 5.762 -18.062 1 93.88 117 HIS A O 1
ATOM 956 N N . MET A 1 118 ? -17.594 3.867 -17.484 1 95.44 118 MET A N 1
ATOM 957 C CA . MET A 1 118 ? -17.953 4.422 -16.188 1 95.44 118 MET A CA 1
ATOM 958 C C . MET A 1 118 ? -16.719 4.734 -15.359 1 95.44 118 MET A C 1
ATOM 960 O O . MET A 1 118 ? -16.609 5.809 -14.758 1 95.44 118 MET A O 1
ATOM 964 N N . SER A 1 119 ? -15.812 3.814 -15.328 1 92.44 119 SER A N 1
ATOM 965 C CA . SER A 1 119 ? -14.57 4.016 -14.602 1 92.44 119 SER A CA 1
ATOM 966 C C . SER A 1 119 ? -13.797 5.219 -15.141 1 92.44 119 SER A C 1
ATOM 968 O O . SER A 1 119 ? -13.266 6.016 -14.367 1 92.44 119 SER A O 1
ATOM 970 N N . SER A 1 120 ? -13.695 5.332 -16.422 1 93.19 120 SER A N 1
ATOM 971 C CA . SER A 1 120 ? -13.008 6.445 -17.062 1 93.19 120 SER A CA 1
ATOM 972 C C . SER A 1 120 ? -13.672 7.777 -16.719 1 93.19 120 SER A C 1
ATOM 974 O O . SER A 1 120 ? -12.984 8.766 -16.438 1 93.19 120 SER A O 1
ATOM 976 N N . LEU A 1 121 ? -14.977 7.727 -16.781 1 96.69 121 LEU A N 1
ATOM 977 C CA . LEU A 1 121 ? -15.711 8.945 -16.453 1 96.69 121 LEU A CA 1
ATOM 978 C C . LEU A 1 121 ? -15.484 9.328 -14.992 1 96.69 121 LEU A C 1
ATOM 980 O O . LEU A 1 121 ? -15.266 10.508 -14.688 1 96.69 121 LEU A O 1
ATOM 984 N N . GLN A 1 122 ? -15.578 8.391 -14.102 1 96 122 GLN A N 1
ATOM 985 C CA . GLN A 1 122 ? -15.344 8.656 -12.688 1 96 122 GLN A CA 1
ATOM 986 C C . GLN A 1 122 ? -13.953 9.234 -12.461 1 96 122 GLN A C 1
ATOM 988 O O . GLN A 1 122 ? -13.781 10.188 -11.695 1 96 122 GLN A O 1
ATOM 993 N N . SER A 1 123 ? -12.992 8.641 -13.109 1 94.12 123 SER A N 1
ATOM 994 C CA . SER A 1 123 ? -11.617 9.125 -12.992 1 94.12 123 SER A CA 1
ATOM 995 C C . SER A 1 123 ? -11.508 10.586 -13.43 1 94.12 123 SER A C 1
ATOM 997 O O . SER A 1 123 ? -10.82 11.383 -12.789 1 94.12 123 SER A O 1
ATOM 999 N N . LYS A 1 124 ? -12.109 10.875 -14.477 1 96.31 124 LYS A N 1
ATOM 1000 C CA . LYS A 1 124 ? -12.125 12.25 -14.969 1 96.31 124 LYS A CA 1
ATOM 1001 C C . LYS A 1 124 ? -12.797 13.188 -13.977 1 96.31 124 LYS A C 1
ATOM 1003 O O . LYS A 1 124 ? -12.281 14.266 -13.68 1 96.31 124 LYS A O 1
ATOM 1008 N N . LEU A 1 125 ? -13.922 12.734 -13.445 1 97.38 125 LEU A N 1
ATOM 1009 C CA . LEU A 1 125 ? -14.711 13.586 -12.562 1 97.38 125 LEU A CA 1
ATOM 1010 C C . LEU A 1 125 ? -14.008 13.773 -11.227 1 97.38 125 LEU A C 1
ATOM 1012 O O . LEU A 1 125 ? -14.164 14.82 -10.586 1 97.38 125 LEU A O 1
ATOM 1016 N N . LYS A 1 126 ? -13.281 12.859 -10.797 1 95.94 126 LYS A N 1
ATOM 1017 C CA . LYS A 1 126 ? -12.523 12.953 -9.555 1 95.94 126 LYS A CA 1
ATOM 1018 C C . LYS A 1 126 ? -11.484 14.062 -9.633 1 95.94 126 LYS A C 1
ATOM 1020 O O . LYS A 1 126 ? -11.023 14.562 -8.602 1 95.94 126 LYS A O 1
ATOM 1025 N N . GLU A 1 127 ? -11.102 14.492 -10.781 1 95.69 127 GLU A N 1
ATOM 1026 C CA . GLU A 1 127 ? -10.078 15.516 -10.977 1 95.69 127 GLU A CA 1
ATOM 1027 C C . GLU A 1 127 ? -10.656 16.922 -10.82 1 95.69 127 GLU A C 1
ATOM 1029 O O . GLU A 1 127 ? -9.906 17.891 -10.703 1 95.69 127 GLU A O 1
ATOM 1034 N N . ILE A 1 128 ? -11.906 17 -10.703 1 94.38 128 ILE A N 1
ATOM 1035 C CA . ILE A 1 128 ? -12.555 18.312 -10.703 1 94.38 128 ILE A CA 1
ATOM 1036 C C . ILE A 1 128 ? -12.117 19.109 -9.477 1 94.38 128 ILE A C 1
ATOM 1038 O O . ILE A 1 128 ? -11.75 20.281 -9.594 1 94.38 128 ILE A O 1
ATOM 1042 N N . MET A 1 129 ? -12.102 18.484 -8.367 1 91 129 MET A N 1
ATOM 1043 C CA . MET A 1 129 ? -11.797 19.188 -7.125 1 91 129 MET A CA 1
ATOM 1044 C C . MET A 1 129 ? -10.375 19.75 -7.148 1 91 129 MET A C 1
ATOM 1046 O O . MET A 1 129 ? -10.164 20.953 -6.965 1 91 129 MET A O 1
ATOM 1050 N N . PRO A 1 130 ? -9.398 18.969 -7.422 1 90.69 130 PRO A N 1
ATOM 1051 C CA . PRO A 1 130 ? -8.039 19.531 -7.469 1 90.69 130 PRO A CA 1
ATOM 1052 C C . PRO A 1 130 ? -7.855 20.531 -8.609 1 90.69 130 PRO A C 1
ATOM 1054 O O . PRO A 1 130 ? -7.145 21.516 -8.453 1 90.69 130 PRO A O 1
ATOM 1057 N N . LEU A 1 131 ? -8.453 20.281 -9.75 1 93.12 131 LEU A N 1
ATOM 1058 C CA . LEU A 1 131 ? -8.344 21.188 -10.883 1 93.12 131 LEU A CA 1
ATOM 1059 C C . LEU A 1 131 ? -8.969 22.547 -10.562 1 93.12 131 LEU A C 1
ATOM 1061 O O . LEU A 1 131 ? -8.406 23.578 -10.906 1 93.12 131 LEU A O 1
ATOM 1065 N N . ALA A 1 132 ? -10.125 22.5 -9.953 1 90.81 132 ALA A N 1
ATOM 1066 C CA . ALA A 1 132 ? -10.797 23.734 -9.562 1 90.81 132 ALA A CA 1
ATOM 1067 C C . ALA A 1 132 ? -9.93 24.547 -8.594 1 90.81 132 ALA A C 1
ATOM 1069 O O . ALA A 1 132 ? -9.898 25.781 -8.672 1 90.81 132 ALA A O 1
ATOM 1070 N N . GLU A 1 133 ? -9.281 23.891 -7.734 1 88.06 133 GLU A N 1
ATOM 1071 C CA . GLU A 1 133 ? -8.391 24.547 -6.777 1 88.06 133 GLU A CA 1
ATOM 1072 C C . GLU A 1 133 ? -7.223 25.219 -7.484 1 88.06 133 GLU A C 1
ATOM 1074 O O . GLU A 1 133 ? -6.887 26.375 -7.184 1 88.06 133 GLU A O 1
ATOM 1079 N N . GLU A 1 134 ? -6.66 24.578 -8.391 1 88.62 134 GLU A N 1
ATOM 1080 C CA . GLU A 1 134 ? -5.531 25.141 -9.125 1 88.62 134 GLU A CA 1
ATOM 1081 C C . GLU A 1 134 ? -5.973 26.297 -10.023 1 88.62 134 GLU A C 1
ATOM 1083 O O . GLU A 1 134 ? -5.25 27.281 -10.172 1 88.62 134 GLU A O 1
ATOM 1088 N N . LEU A 1 135 ? -7.113 26.125 -10.594 1 89.06 135 LEU A N 1
ATOM 1089 C CA . LEU A 1 135 ? -7.645 27.141 -11.492 1 89.06 135 LEU A CA 1
ATOM 1090 C C . LEU A 1 135 ? -7.977 28.422 -10.727 1 89.06 135 LEU A C 1
ATOM 1092 O O . LEU A 1 135 ? -7.961 29.516 -11.305 1 89.06 135 LEU A O 1
ATOM 1096 N N . SER A 1 136 ? -8.336 28.281 -9.492 1 85.56 136 SER A N 1
ATOM 1097 C CA . SER A 1 136 ? -8.672 29.453 -8.688 1 85.56 136 SER A CA 1
ATOM 1098 C C . SER A 1 136 ? -7.477 30.375 -8.531 1 85.56 136 SER A C 1
ATOM 1100 O O . SER A 1 136 ? -7.648 31.578 -8.266 1 85.56 136 SER A O 1
ATOM 1102 N N . ASN A 1 137 ? -6.34 29.844 -8.758 1 83.12 137 ASN A N 1
ATOM 1103 C CA . ASN A 1 137 ? -5.121 30.625 -8.633 1 83.12 137 ASN A CA 1
ATOM 1104 C C . ASN A 1 137 ? -4.691 31.219 -9.969 1 83.12 137 ASN A C 1
ATOM 1106 O O . ASN A 1 137 ? -3.646 31.859 -10.062 1 83.12 137 ASN A O 1
ATOM 1110 N N . VAL A 1 138 ? -5.469 30.984 -10.969 1 87.5 138 VAL A N 1
ATOM 1111 C CA . VAL A 1 138 ? -5.152 31.5 -12.297 1 87.5 138 VAL A CA 1
ATOM 1112 C C . VAL A 1 138 ? -6.113 32.625 -12.656 1 87.5 138 VAL A C 1
ATOM 1114 O O . VAL A 1 138 ? -7.336 32.438 -12.594 1 87.5 138 VAL A O 1
ATOM 1117 N N . ARG A 1 139 ? -5.562 33.781 -13.039 1 86.88 139 ARG A N 1
ATOM 1118 C CA . ARG A 1 139 ? -6.387 34.875 -13.547 1 86.88 139 ARG A CA 1
ATOM 1119 C C . ARG A 1 139 ? -6.648 34.719 -15.039 1 86.88 139 ARG A C 1
ATOM 1121 O O . ARG A 1 139 ? -5.922 35.25 -15.867 1 86.88 139 ARG A O 1
ATOM 1128 N N . ILE A 1 140 ? -7.738 34.125 -15.297 1 87.38 140 ILE A N 1
ATOM 1129 C CA . ILE A 1 140 ? -8.07 33.75 -16.672 1 87.38 140 ILE A CA 1
ATOM 1130 C C . ILE A 1 140 ? -8.273 35.031 -17.5 1 87.38 140 ILE A C 1
ATOM 1132 O O . ILE A 1 140 ? -8.922 35.969 -17.062 1 87.38 140 ILE A O 1
ATOM 1136 N N . GLY A 1 141 ? -7.773 35.094 -18.656 1 83.44 141 GLY A N 1
ATOM 1137 C CA . GLY A 1 141 ? -7.906 36.25 -19.562 1 83.44 141 GLY A CA 1
ATOM 1138 C C . GLY A 1 141 ? -6.754 37.219 -19.469 1 83.44 141 GLY A C 1
ATOM 1139 O O . GLY A 1 141 ? -6.621 38.125 -20.297 1 83.44 141 GLY A O 1
ATOM 1140 N N . SER A 1 142 ? -6.035 37.188 -18.344 1 84.38 142 SER A N 1
ATOM 1141 C CA . SER A 1 142 ? -4.918 38.125 -18.156 1 84.38 142 SER A CA 1
ATOM 1142 C C . SER A 1 142 ? -3.709 37.719 -18.984 1 84.38 142 SER A C 1
ATOM 1144 O O . SER A 1 142 ? -3.664 36.594 -19.516 1 84.38 142 SER A O 1
ATOM 1146 N N . LYS A 1 143 ? -2.75 38.688 -19.016 1 76.94 143 LYS A N 1
ATOM 1147 C CA . LYS A 1 143 ? -1.495 38.469 -19.719 1 76.94 143 LYS A CA 1
ATOM 1148 C C . LYS A 1 143 ? -0.654 37.406 -19 1 76.94 143 LYS A C 1
ATOM 1150 O O . LYS A 1 143 ? -0.486 37.469 -17.781 1 76.94 143 LYS A O 1
ATOM 1155 N N . GLY A 1 144 ? -0.347 36.219 -19.484 1 78.56 144 GLY A N 1
ATOM 1156 C CA . GLY A 1 144 ? 0.502 35.188 -18.891 1 78.56 144 GLY A CA 1
ATOM 1157 C C . GLY A 1 144 ? -0.262 33.969 -18.453 1 78.56 144 GLY A C 1
ATOM 1158 O O . GLY A 1 144 ? 0.339 32.938 -18.062 1 78.56 144 GLY A O 1
ATOM 1159 N N . SER A 1 145 ? -1.59 34.156 -18.375 1 87.69 145 SER A N 1
ATOM 1160 C CA . SER A 1 145 ? -2.404 33.031 -17.953 1 87.69 145 SER A CA 1
ATOM 1161 C C . SER A 1 145 ? -2.268 31.859 -18.922 1 87.69 145 SER A C 1
ATOM 1163 O O . SER A 1 145 ? -2.512 30.703 -18.547 1 87.69 145 SER A O 1
ATOM 1165 N N . ASP A 1 146 ? -1.755 32.156 -20.031 1 88.69 146 ASP A N 1
ATOM 1166 C CA . ASP A 1 146 ? -1.653 31.125 -21.078 1 88.69 146 ASP A CA 1
ATOM 1167 C C . ASP A 1 146 ? -0.665 30.031 -20.672 1 88.69 146 ASP A C 1
ATOM 1169 O O . ASP A 1 146 ? -0.933 28.844 -20.859 1 88.69 146 ASP A O 1
ATOM 1173 N N . ALA A 1 147 ? 0.368 30.531 -20.109 1 88.25 147 ALA A N 1
ATOM 1174 C CA . ALA A 1 147 ? 1.386 29.562 -19.703 1 88.25 147 ALA A CA 1
ATOM 1175 C C . ALA A 1 147 ? 0.879 28.688 -18.562 1 88.25 147 ALA A C 1
ATOM 1177 O O . ALA A 1 147 ? 1.153 27.484 -18.531 1 88.25 147 ALA A O 1
ATOM 1178 N N . LYS A 1 148 ? 0.192 29.266 -17.672 1 91.25 148 LYS A N 1
ATOM 1179 C CA . LYS A 1 148 ? -0.346 28.5 -16.547 1 91.25 148 LYS A CA 1
ATOM 1180 C C . LYS A 1 148 ? -1.413 27.516 -17.016 1 91.25 148 LYS A C 1
ATOM 1182 O O . LYS A 1 148 ? -1.464 26.375 -16.547 1 91.25 148 LYS A O 1
ATOM 1187 N N . ILE A 1 149 ? -2.195 27.953 -17.953 1 93.5 149 ILE A N 1
ATOM 1188 C CA . ILE A 1 149 ? -3.242 27.094 -18.484 1 93.5 149 ILE A CA 1
ATOM 1189 C C . ILE A 1 149 ? -2.615 25.938 -19.281 1 93.5 149 ILE A C 1
ATOM 1191 O O . ILE A 1 149 ? -3.102 24.812 -19.219 1 93.5 149 ILE A O 1
ATOM 1195 N N . ALA A 1 150 ? -1.571 26.219 -19.969 1 92.44 150 ALA A N 1
ATOM 1196 C CA . ALA A 1 150 ? -0.862 25.172 -20.703 1 92.44 150 ALA A CA 1
ATOM 1197 C C . ALA A 1 150 ? -0.32 24.109 -19.766 1 92.44 150 ALA A C 1
ATOM 1199 O O . ALA A 1 150 ? -0.342 22.906 -20.078 1 92.44 150 ALA A O 1
ATOM 1200 N N . ARG A 1 151 ? 0.076 24.547 -18.656 1 91.38 151 ARG A N 1
ATOM 1201 C CA . ARG A 1 151 ? 0.568 23.594 -17.656 1 91.38 151 ARG A CA 1
ATOM 1202 C C . ARG A 1 151 ? -0.565 22.734 -17.109 1 91.38 151 ARG A C 1
ATOM 1204 O O . ARG A 1 151 ? -0.383 21.531 -16.875 1 91.38 151 ARG A O 1
ATOM 1211 N N . LEU A 1 152 ? -1.629 23.344 -16.906 1 93.75 152 LEU A N 1
ATOM 1212 C CA . LEU A 1 152 ? -2.787 22.609 -16.422 1 93.75 152 LEU A CA 1
ATOM 1213 C C . LEU A 1 152 ? -3.264 21.594 -17.453 1 93.75 152 LEU A C 1
ATOM 1215 O O . LEU A 1 152 ? -3.717 20.5 -17.078 1 93.75 152 LEU A O 1
ATOM 1219 N N . ILE A 1 153 ? -3.111 21.938 -18.703 1 94.38 153 ILE A N 1
ATOM 1220 C CA . ILE A 1 153 ? -3.512 21.031 -19.781 1 94.38 153 ILE A CA 1
ATOM 1221 C C . ILE A 1 153 ? -2.625 19.797 -19.766 1 94.38 153 ILE A C 1
ATOM 1223 O O . ILE A 1 153 ? -3.111 18.672 -19.953 1 94.38 153 ILE A O 1
ATOM 1227 N N . LYS A 1 154 ? -1.445 20 -19.484 1 91 154 LYS A N 1
ATOM 1228 C CA . LYS A 1 154 ? -0.508 18.891 -19.422 1 91 154 LYS A CA 1
ATOM 1229 C C . LYS A 1 154 ? -0.778 18.016 -18.203 1 91 154 LYS A C 1
ATOM 1231 O O . LYS A 1 154 ? -0.687 16.797 -18.266 1 91 154 LYS A O 1
ATOM 1236 N N . LYS A 1 155 ? -1.182 18.641 -17.141 1 90.38 155 LYS A N 1
ATOM 1237 C CA . LYS A 1 155 ? -1.404 17.953 -15.875 1 90.38 155 LYS A CA 1
ATOM 1238 C C . LYS A 1 155 ? -2.732 17.203 -15.891 1 90.38 155 LYS A C 1
ATOM 1240 O O . LYS A 1 155 ? -2.857 16.141 -15.273 1 90.38 155 LYS A O 1
ATOM 1245 N N . TYR A 1 156 ? -3.684 17.781 -16.562 1 94.94 156 TYR A N 1
ATOM 1246 C CA . TYR A 1 156 ? -5.02 17.203 -16.641 1 94.94 156 TYR A CA 1
ATOM 1247 C C . TYR A 1 156 ? -5.438 16.969 -18.078 1 94.94 156 TYR A C 1
ATOM 1249 O O . TYR A 1 156 ? -6.355 17.625 -18.578 1 94.94 156 TYR A O 1
ATOM 1257 N N . PRO A 1 157 ? -4.992 15.906 -18.625 1 93.5 157 PRO A N 1
ATOM 1258 C CA . PRO A 1 157 ? -5.246 15.672 -20.047 1 93.5 157 PRO A CA 1
ATOM 1259 C C . PRO A 1 157 ? -6.719 15.414 -20.344 1 93.5 157 PRO A C 1
ATOM 1261 O O . PRO A 1 157 ? -7.199 15.758 -21.438 1 93.5 157 PRO A O 1
ATOM 1264 N N . ASP A 1 158 ? -7.445 14.852 -19.469 1 93.94 158 ASP A N 1
ATOM 1265 C CA . ASP A 1 158 ? -8.852 14.547 -19.688 1 93.94 158 ASP A CA 1
ATOM 1266 C C . ASP A 1 158 ? -9.68 15.828 -19.812 1 93.94 158 ASP A C 1
ATOM 1268 O O . ASP A 1 158 ? -10.797 15.805 -20.344 1 93.94 158 ASP A O 1
ATOM 1272 N N . TRP A 1 159 ? -9.133 16.938 -19.344 1 96.56 159 TRP A N 1
ATOM 1273 C CA . TRP A 1 159 ? -9.836 18.219 -19.375 1 96.56 159 TRP A CA 1
ATOM 1274 C C . TRP A 1 159 ? -9.188 19.172 -20.375 1 96.56 159 TRP A C 1
ATOM 1276 O O . TRP A 1 159 ? -9.461 20.375 -20.359 1 96.56 159 TRP A O 1
ATOM 1286 N N . SER A 1 160 ? -8.336 18.672 -21.266 1 94.75 160 SER A N 1
ATOM 1287 C CA . SER A 1 160 ? -7.539 19.469 -22.188 1 94.75 160 SER A CA 1
ATOM 1288 C C . SER A 1 160 ? -8.422 20.328 -23.094 1 94.75 160 SER A C 1
ATOM 1290 O O . SER A 1 160 ? -8.133 21.516 -23.312 1 94.75 160 SER A O 1
ATOM 1292 N N . PHE A 1 161 ? -9.484 19.797 -23.562 1 92 161 PHE A N 1
ATOM 1293 C CA . PHE A 1 161 ? -10.359 20.516 -24.484 1 92 161 PHE A CA 1
ATOM 1294 C C . PHE A 1 161 ? -11 21.719 -23.812 1 92 161 PHE A C 1
ATOM 1296 O O . PHE A 1 161 ? -10.984 22.828 -24.344 1 92 161 PHE A O 1
ATOM 1303 N N . ALA A 1 162 ? -11.523 21.469 -22.641 1 93.56 162 ALA A N 1
ATOM 1304 C CA . ALA A 1 162 ? -12.195 22.531 -21.906 1 93.56 162 ALA A CA 1
ATOM 1305 C C . ALA A 1 162 ? -11.203 23.594 -21.453 1 93.56 162 ALA A C 1
ATOM 1307 O O . ALA A 1 162 ? -11.523 24.781 -21.438 1 93.56 162 ALA A O 1
ATOM 1308 N N . LEU A 1 163 ? -10.039 23.203 -21.094 1 94.75 163 LEU A N 1
ATOM 1309 C CA . LEU A 1 163 ? -9.023 24.141 -20.594 1 94.75 163 LEU A CA 1
ATOM 1310 C C . LEU A 1 163 ? -8.438 24.969 -21.734 1 94.75 163 LEU A C 1
ATOM 1312 O O . LEU A 1 163 ? -8.148 26.156 -21.547 1 94.75 163 LEU A O 1
ATOM 1316 N N . SER A 1 164 ? -8.266 24.328 -22.891 1 92.44 164 SER A N 1
ATOM 1317 C CA . SER A 1 164 ? -7.707 25.031 -24.031 1 92.44 164 SER A CA 1
ATOM 1318 C C . SER A 1 164 ? -8.617 26.172 -24.469 1 92.44 164 SER A C 1
ATOM 1320 O O . SER A 1 164 ? -8.141 27.203 -24.969 1 92.44 164 SER A O 1
ATOM 1322 N N . ASP A 1 165 ? -9.844 26.078 -24.25 1 92 165 ASP A N 1
ATOM 1323 C CA . ASP A 1 165 ? -10.836 27.062 -24.656 1 92 165 ASP A CA 1
ATOM 1324 C C . ASP A 1 165 ? -10.711 28.344 -23.812 1 92 165 ASP A C 1
ATOM 1326 O O . ASP A 1 165 ? -11.195 29.406 -24.203 1 92 165 ASP A O 1
ATOM 1330 N N . LEU A 1 166 ? -10.055 28.234 -22.703 1 92.75 166 LEU A N 1
ATOM 1331 C CA . LEU A 1 166 ? -9.93 29.375 -21.797 1 92.75 166 LEU A CA 1
ATOM 1332 C C . LEU A 1 166 ? -8.984 30.422 -22.391 1 92.75 166 LEU A C 1
ATOM 1334 O O . LEU A 1 166 ? -8.992 31.578 -21.953 1 92.75 166 LEU A O 1
ATOM 1338 N N . ASN A 1 167 ? -8.148 29.984 -23.312 1 87.69 167 ASN A N 1
ATOM 1339 C CA . ASN A 1 167 ? -7.195 30.891 -23.938 1 87.69 167 ASN A CA 1
ATOM 1340 C C . ASN A 1 167 ? -7.805 31.625 -25.125 1 87.69 167 ASN A C 1
ATOM 1342 O O . ASN A 1 167 ? -7.156 32.469 -25.75 1 87.69 167 ASN A O 1
ATOM 1346 N N . SER A 1 168 ? -9.047 31.438 -25.406 1 86.69 168 SER A N 1
ATOM 1347 C CA . SER A 1 168 ? -9.711 32.062 -26.547 1 86.69 168 SER A CA 1
ATOM 1348 C C . SER A 1 168 ? -10.164 33.469 -26.203 1 86.69 168 SER A C 1
ATOM 1350 O O . SER A 1 168 ? -10.07 33.906 -25.047 1 86.69 168 SER A O 1
ATOM 1352 N N . ASP A 1 169 ? -10.648 34.188 -27.203 1 87.44 169 ASP A N 1
ATOM 1353 C CA . ASP A 1 169 ? -11.117 35.562 -27.031 1 87.44 169 ASP A CA 1
ATOM 1354 C C . ASP A 1 169 ? -12.383 35.594 -26.172 1 87.44 169 ASP A C 1
ATOM 1356 O O . ASP A 1 169 ? -12.625 36.594 -25.469 1 87.44 169 ASP A O 1
ATOM 1360 N N . ASP A 1 170 ? -13.109 34.531 -26.234 1 91.81 170 ASP A N 1
ATOM 1361 C CA . ASP A 1 170 ? -14.336 34.438 -25.453 1 91.81 170 ASP A CA 1
ATOM 1362 C C . ASP A 1 170 ? -14.094 33.656 -24.156 1 91.81 170 ASP A C 1
ATOM 1364 O O . ASP A 1 170 ? -14.867 32.75 -23.812 1 91.81 170 ASP A O 1
ATOM 1368 N N . TRP A 1 171 ? -13.055 34 -23.453 1 89.81 171 TRP A N 1
ATOM 1369 C CA . TRP A 1 171 ? -12.617 33.219 -22.297 1 89.81 171 TRP A CA 1
ATOM 1370 C C . TRP A 1 171 ? -13.648 33.281 -21.172 1 89.81 171 TRP A C 1
ATOM 1372 O O . TRP A 1 171 ? -13.789 32.344 -20.391 1 89.81 171 TRP A O 1
ATOM 1382 N N . LYS A 1 172 ? -14.484 34.312 -21.078 1 89.19 172 LYS A N 1
ATOM 1383 C CA . LYS A 1 172 ? -15.484 34.438 -20.031 1 89.19 172 LYS A CA 1
ATOM 1384 C C . LYS A 1 172 ? -16.594 33.406 -20.172 1 89.19 172 LYS A C 1
ATOM 1386 O O . LYS A 1 172 ? -16.969 32.75 -19.203 1 89.19 172 LYS A O 1
ATOM 1391 N N . GLU A 1 173 ? -17.062 33.312 -21.375 1 92 173 GLU A N 1
ATOM 1392 C CA . GLU A 1 173 ? -18.109 32.344 -21.641 1 92 173 GLU A CA 1
ATOM 1393 C C . GLU A 1 173 ? -17.578 30.922 -21.469 1 92 173 GLU A C 1
ATOM 1395 O O . GLU A 1 173 ? -18.297 30.047 -20.969 1 92 173 GLU A O 1
ATOM 1400 N N . ARG A 1 174 ? -16.359 30.766 -21.891 1 92.56 174 ARG A N 1
ATOM 1401 C CA . ARG A 1 174 ? -15.758 29.438 -21.797 1 92.56 174 ARG A CA 1
ATOM 1402 C C . ARG A 1 174 ? -15.492 29.078 -20.328 1 92.56 174 ARG A C 1
ATOM 1404 O O . ARG A 1 174 ? -15.633 27.906 -19.953 1 92.56 174 ARG A O 1
ATOM 1411 N N . ARG A 1 175 ? -15.07 30.016 -19.609 1 90.75 175 ARG A N 1
ATOM 1412 C CA . ARG A 1 175 ? -14.875 29.797 -18.172 1 90.75 175 ARG A CA 1
ATOM 1413 C C . ARG A 1 175 ? -16.188 29.391 -17.5 1 90.75 175 ARG A C 1
ATOM 1415 O O . ARG A 1 175 ? -16.219 28.453 -16.703 1 90.75 175 ARG A O 1
ATOM 1422 N N . ASP A 1 176 ? -17.266 30.078 -17.781 1 89.94 176 ASP A N 1
ATOM 1423 C CA . ASP A 1 176 ? -18.578 29.766 -17.203 1 89.94 176 ASP A CA 1
ATOM 1424 C C . ASP A 1 176 ? -19.031 28.375 -17.609 1 89.94 176 ASP A C 1
ATOM 1426 O O . ASP A 1 176 ? -19.656 27.656 -16.812 1 89.94 176 ASP A O 1
ATOM 1430 N N . TYR A 1 177 ? -18.734 28.078 -18.844 1 92.75 177 TYR A N 1
ATOM 1431 C CA . TYR A 1 177 ? -19.078 26.75 -19.328 1 92.75 177 TYR A CA 1
ATOM 1432 C C . TYR A 1 177 ? -18.312 25.688 -18.547 1 92.75 177 TYR A C 1
ATOM 1434 O O . TYR A 1 177 ? -18.875 24.656 -18.156 1 92.75 177 TYR A O 1
ATOM 1442 N N . LEU A 1 178 ? -17.047 25.953 -18.312 1 93.06 178 LEU A N 1
ATOM 1443 C CA . LEU A 1 178 ? -16.219 25.016 -17.562 1 93.06 178 LEU A CA 1
ATOM 1444 C C . LEU A 1 178 ? -16.75 24.844 -16.141 1 93.06 178 LEU A C 1
ATOM 1446 O O . LEU A 1 178 ? -16.797 23.734 -15.617 1 93.06 178 LEU A O 1
ATOM 1450 N N . TYR A 1 179 ? -17.156 25.875 -15.562 1 90.44 179 TYR A N 1
ATOM 1451 C CA . TYR A 1 179 ? -17.688 25.828 -14.203 1 90.44 179 TYR A CA 1
ATOM 1452 C C . TYR A 1 179 ? -19 25.047 -14.164 1 90.44 179 TYR A C 1
ATOM 1454 O O . TYR A 1 179 ? -19.281 24.344 -13.188 1 90.44 179 TYR A O 1
ATOM 1462 N N . LYS A 1 180 ? -19.781 25.172 -15.18 1 92.12 180 LYS A N 1
ATOM 1463 C CA . LYS A 1 180 ? -21 24.359 -15.266 1 92.12 180 LYS A CA 1
ATOM 1464 C C . LYS A 1 180 ? -20.672 22.875 -15.398 1 92.12 180 LYS A C 1
ATOM 1466 O O . LYS A 1 180 ? -21.359 22.031 -14.828 1 92.12 180 LYS A O 1
ATOM 1471 N N . LEU A 1 181 ? -19.625 22.641 -16.172 1 94.56 181 LEU A N 1
ATOM 1472 C CA . LEU A 1 181 ? -19.156 21.266 -16.297 1 94.56 181 LEU A CA 1
ATOM 1473 C C . LEU A 1 181 ? -18.719 20.703 -14.938 1 94.56 181 LEU A C 1
ATOM 1475 O O . LEU A 1 181 ? -19.031 19.562 -14.617 1 94.56 181 LEU A O 1
ATOM 1479 N N . PHE A 1 182 ? -18.047 21.516 -14.148 1 93.06 182 PHE A N 1
ATOM 1480 C CA . PHE A 1 182 ? -17.594 21.109 -12.82 1 93.06 182 PHE A CA 1
ATOM 1481 C C . PHE A 1 182 ? -18.781 20.844 -11.898 1 93.06 182 PHE A C 1
ATOM 1483 O O . PHE A 1 182 ? -18.781 19.844 -11.172 1 93.06 182 PHE A O 1
ATOM 1490 N N . GLN A 1 183 ? -19.688 21.703 -11.992 1 90.56 183 GLN A N 1
ATOM 1491 C CA . GLN A 1 183 ? -20.859 21.594 -11.109 1 90.56 183 GLN A CA 1
ATOM 1492 C C . GLN A 1 183 ? -21.641 20.328 -11.406 1 90.56 183 GLN A C 1
ATOM 1494 O O . GLN A 1 183 ? -21.953 19.562 -10.492 1 90.56 183 GLN A O 1
ATOM 1499 N N . GLN A 1 184 ? -21.922 20.125 -12.633 1 94.62 184 GLN A N 1
ATOM 1500 C CA . GLN A 1 184 ? -22.672 18.922 -13.008 1 94.62 184 GLN A CA 1
ATOM 1501 C C . GLN A 1 184 ? -21.828 17.672 -12.773 1 94.62 184 GLN A C 1
ATOM 1503 O O . GLN A 1 184 ? -22.359 16.656 -12.312 1 94.62 184 GLN A O 1
ATOM 1508 N N . GLY A 1 185 ? -20.562 17.797 -13.086 1 95.56 185 GLY A N 1
ATOM 1509 C CA . GLY A 1 185 ? -19.688 16.656 -12.938 1 95.56 185 GLY A CA 1
ATOM 1510 C C . GLY A 1 185 ? -19.531 16.203 -11.5 1 95.56 185 GLY A C 1
ATOM 1511 O O . GLY A 1 185 ? -19.547 15 -11.211 1 95.56 185 GLY A O 1
ATOM 1512 N N . SER A 1 186 ? -19.359 17.109 -10.586 1 92.25 186 SER A N 1
ATOM 1513 C CA . SER A 1 186 ? -19.219 16.797 -9.172 1 92.25 186 SER A CA 1
ATOM 1514 C C . SER A 1 186 ? -20.469 16.109 -8.625 1 92.25 186 SER A C 1
ATOM 1516 O O . SER A 1 186 ? -20.391 15.148 -7.871 1 92.25 186 SER A O 1
ATOM 1518 N N . ALA A 1 187 ? -21.594 16.625 -9 1 93.38 187 ALA A N 1
ATOM 1519 C CA . ALA A 1 187 ? -22.859 16.031 -8.578 1 93.38 187 ALA A CA 1
ATOM 1520 C C . ALA A 1 187 ? -23.031 14.641 -9.18 1 93.38 187 ALA A C 1
ATOM 1522 O O . ALA A 1 187 ? -23.5 13.719 -8.508 1 93.38 187 ALA A O 1
ATOM 1523 N N . LEU A 1 188 ? -22.688 14.57 -10.422 1 97 188 LEU A N 1
ATOM 1524 C CA . LEU A 1 188 ? -22.797 13.297 -11.117 1 97 188 LEU A CA 1
ATOM 1525 C C . LEU A 1 188 ? -21.906 12.242 -10.477 1 97 188 LEU A C 1
ATOM 1527 O O . LEU A 1 188 ? -22.297 11.078 -10.367 1 97 188 LEU A O 1
ATOM 1531 N N . LEU A 1 189 ? -20.719 12.641 -10.07 1 96.19 189 LEU A N 1
ATOM 1532 C CA . LEU A 1 189 ? -19.797 11.719 -9.422 1 96.19 189 LEU A CA 1
ATOM 1533 C C . LEU A 1 189 ? -20.438 11.094 -8.18 1 96.19 189 LEU A C 1
ATOM 1535 O O . LEU A 1 189 ? -20.281 9.891 -7.941 1 96.19 189 LEU A O 1
ATOM 1539 N N . GLU A 1 190 ? -21.172 11.844 -7.434 1 94.12 190 GLU A N 1
ATOM 1540 C CA . GLU A 1 190 ? -21.875 11.344 -6.25 1 94.12 190 GLU A CA 1
ATOM 1541 C C . GLU A 1 190 ? -22.906 10.305 -6.625 1 94.12 190 GLU A C 1
ATOM 1543 O O . GLU A 1 190 ? -23.031 9.273 -5.961 1 94.12 190 GLU A O 1
ATOM 1548 N N . GLU A 1 191 ? -23.562 10.586 -7.66 1 95.88 191 GLU A N 1
ATOM 1549 C CA . GLU A 1 191 ? -24.625 9.68 -8.094 1 95.88 191 GLU A CA 1
ATOM 1550 C C . GLU A 1 191 ? -24.062 8.406 -8.703 1 95.88 191 GLU A C 1
ATOM 1552 O O . GLU A 1 191 ? -24.641 7.328 -8.555 1 95.88 191 GLU A O 1
ATOM 1557 N N . LEU A 1 192 ? -22.938 8.555 -9.391 1 95.75 192 LEU A N 1
ATOM 1558 C CA . LEU A 1 192 ? -22.297 7.395 -10.016 1 95.75 192 LEU A CA 1
ATOM 1559 C C . LEU A 1 192 ? -21.812 6.41 -8.953 1 95.75 192 LEU A C 1
ATOM 1561 O O . LEU A 1 192 ? -21.781 5.203 -9.195 1 95.75 192 LEU A O 1
ATOM 1565 N N . HIS A 1 193 ? -21.516 6.918 -7.785 1 91.44 193 HIS A N 1
ATOM 1566 C CA . HIS A 1 193 ? -21.078 6.055 -6.691 1 91.44 193 HIS A CA 1
ATOM 1567 C C . HIS A 1 193 ? -22.219 5.172 -6.199 1 91.44 193 HIS A C 1
ATOM 1569 O O . HIS A 1 193 ? -21.984 4.074 -5.688 1 91.44 193 HIS A O 1
ATOM 1575 N N . GLN A 1 194 ? -23.422 5.617 -6.453 1 91.75 194 GLN A N 1
ATOM 1576 C CA . GLN A 1 194 ? -24.578 4.891 -5.957 1 91.75 194 GLN A CA 1
ATOM 1577 C C . GLN A 1 194 ? -25.234 4.078 -7.074 1 91.75 194 GLN A C 1
ATOM 1579 O O . GLN A 1 194 ? -26.141 3.271 -6.816 1 91.75 194 GLN A O 1
ATOM 1584 N N . LEU A 1 195 ? -24.734 4.23 -8.289 1 95.06 195 LEU A N 1
ATOM 1585 C CA . LEU A 1 195 ? -25.359 3.59 -9.445 1 95.06 195 LEU A CA 1
ATOM 1586 C C . LEU A 1 195 ? -25.047 2.096 -9.461 1 95.06 195 LEU A C 1
ATOM 1588 O O . LEU A 1 195 ? -23.891 1.692 -9.398 1 95.06 195 LEU A O 1
ATOM 1592 N N . LYS A 1 196 ? -26.094 1.266 -9.469 1 94.5 196 LYS A N 1
ATOM 1593 C CA . LYS A 1 196 ? -25.938 -0.181 -9.602 1 94.5 196 LYS A CA 1
ATOM 1594 C C . LYS A 1 196 ? -25.906 -0.595 -11.07 1 94.5 196 LYS A C 1
ATOM 1596 O O . LYS A 1 196 ? -26.906 -0.456 -11.781 1 94.5 196 LYS A O 1
ATOM 1601 N N . VAL A 1 197 ? -24.797 -1.121 -11.477 1 95.56 197 VAL A N 1
ATOM 1602 C CA . VAL A 1 197 ? -24.641 -1.516 -12.875 1 95.56 197 VAL A CA 1
ATOM 1603 C C . VAL A 1 197 ? -24.812 -3.027 -13.008 1 95.56 197 VAL A C 1
ATOM 1605 O O . VAL A 1 197 ? -25.484 -3.502 -13.922 1 95.56 197 VAL A O 1
ATOM 1608 N N . ASN A 1 198 ? -24.359 -3.768 -12.055 1 94.81 198 ASN A N 1
ATOM 1609 C CA . ASN A 1 198 ? -24.312 -5.227 -12.133 1 94.81 198 ASN A CA 1
ATOM 1610 C C . ASN A 1 198 ? -25.672 -5.844 -11.766 1 94.81 198 ASN A C 1
ATOM 1612 O O . ASN A 1 198 ? -26.484 -5.207 -11.102 1 94.81 198 ASN A O 1
ATOM 1616 N N . HIS A 1 199 ? -25.812 -7 -12.219 1 97.06 199 HIS A N 1
ATOM 1617 C CA . HIS A 1 199 ? -27 -7.75 -11.875 1 97.06 199 HIS A CA 1
ATOM 1618 C C . HIS A 1 199 ? -27.172 -7.848 -10.359 1 97.06 199 HIS A C 1
ATOM 1620 O O . HIS A 1 199 ? -26.188 -7.914 -9.625 1 97.06 199 HIS A O 1
ATOM 1626 N N . GLU A 1 200 ? -28.375 -7.891 -9.922 1 96.62 200 GLU A N 1
ATOM 1627 C CA . GLU A 1 200 ? -28.75 -7.891 -8.508 1 96.62 200 GLU A CA 1
ATOM 1628 C C . GLU A 1 200 ? -28.016 -8.992 -7.746 1 96.62 200 GLU A C 1
ATOM 1630 O O . GLU A 1 200 ? -27.609 -8.797 -6.594 1 96.62 200 GLU A O 1
ATOM 1635 N N . VAL A 1 201 ? -27.828 -10.133 -8.352 1 97.06 201 VAL A N 1
ATOM 1636 C CA . VAL A 1 201 ? -27.25 -11.305 -7.688 1 97.06 201 VAL A CA 1
ATOM 1637 C C . VAL A 1 201 ? -25.812 -11.008 -7.262 1 97.06 201 VAL A C 1
ATOM 1639 O O . VAL A 1 201 ? -25.344 -11.555 -6.262 1 97.06 201 VAL A O 1
ATOM 1642 N N . LEU A 1 202 ? -25.125 -10.164 -8.039 1 96.38 202 LEU A N 1
ATOM 1643 C CA . LEU A 1 202 ? -23.734 -9.867 -7.773 1 96.38 202 LEU A CA 1
ATOM 1644 C C . LEU A 1 202 ? -23.578 -9.086 -6.473 1 96.38 202 LEU A C 1
ATOM 1646 O O . LEU A 1 202 ? -22.516 -9.133 -5.836 1 96.38 202 LEU A O 1
ATOM 1650 N N . TYR A 1 203 ? -24.594 -8.414 -6.02 1 94.94 203 TYR A N 1
ATOM 1651 C CA . TYR A 1 203 ? -24.562 -7.648 -4.781 1 94.94 203 TYR A CA 1
ATOM 1652 C C . TYR A 1 203 ? -24.797 -8.547 -3.572 1 94.94 203 TYR A C 1
ATOM 1654 O O . TYR A 1 203 ? -24.562 -8.141 -2.432 1 94.94 203 TYR A O 1
ATOM 1662 N N . HIS A 1 204 ? -25.188 -9.75 -3.846 1 95.5 204 HIS A N 1
ATOM 1663 C CA . HIS A 1 204 ? -25.438 -10.688 -2.76 1 95.5 204 HIS A CA 1
ATOM 1664 C C . HIS A 1 204 ? -24.391 -11.797 -2.73 1 95.5 204 HIS A C 1
ATOM 1666 O O . HIS A 1 204 ? -24.25 -12.5 -1.727 1 95.5 204 HIS A O 1
ATOM 1672 N N . LEU A 1 205 ? -23.688 -11.977 -3.895 1 95.62 205 LEU A N 1
ATOM 1673 C CA . LEU A 1 205 ? -22.578 -12.938 -3.957 1 95.62 205 LEU A CA 1
ATOM 1674 C C . LEU A 1 205 ? -21.281 -12.297 -3.518 1 95.62 205 LEU A C 1
ATOM 1676 O O . LEU A 1 205 ? -20.312 -12.242 -4.289 1 95.62 205 LEU A O 1
ATOM 1680 N N . GLN A 1 206 ? -21.297 -11.773 -2.301 1 92.81 206 GLN A N 1
ATOM 1681 C CA . GLN A 1 206 ? -20.125 -11.102 -1.729 1 92.81 206 GLN A CA 1
ATOM 1682 C C . GLN A 1 206 ? -19.797 -11.664 -0.351 1 92.81 206 GLN A C 1
ATOM 1684 O O . GLN A 1 206 ? -20.641 -12.266 0.305 1 92.81 206 GLN A O 1
ATOM 1689 N N . LEU A 1 207 ? -18.547 -11.5 -0.011 1 91.69 207 LEU A N 1
ATOM 1690 C CA . LEU A 1 207 ? -18.125 -11.836 1.347 1 91.69 207 LEU A CA 1
ATOM 1691 C C . LEU A 1 207 ? -18.703 -10.844 2.352 1 91.69 207 LEU A C 1
ATOM 1693 O O . LEU A 1 207 ? -18.875 -9.664 2.037 1 91.69 207 LEU A O 1
ATOM 1697 N N . SER A 1 208 ? -19.047 -11.367 3.461 1 90.12 208 SER A N 1
ATOM 1698 C CA . SER A 1 208 ? -19.406 -10.453 4.535 1 90.12 208 SER A CA 1
ATOM 1699 C C . SER A 1 208 ? -18.219 -9.609 4.977 1 90.12 208 SER A C 1
ATOM 1701 O O . SER A 1 208 ? -17.078 -9.961 4.707 1 90.12 208 SER A O 1
ATOM 1703 N N . PRO A 1 209 ? -18.469 -8.523 5.566 1 88.5 209 PRO A N 1
ATOM 1704 C CA . PRO A 1 209 ? -17.359 -7.703 6.062 1 88.5 209 PRO A CA 1
ATOM 1705 C C . PRO A 1 209 ? -16.422 -8.477 6.988 1 88.5 209 PRO A C 1
ATOM 1707 O O . PRO A 1 209 ? -15.211 -8.328 6.914 1 88.5 209 PRO A O 1
ATOM 1710 N N . ALA A 1 210 ? -16.984 -9.281 7.793 1 87.38 210 ALA A N 1
ATOM 1711 C CA . ALA A 1 210 ? -16.172 -10.07 8.719 1 87.38 210 ALA A CA 1
ATOM 1712 C C . ALA A 1 210 ? -15.281 -11.055 7.973 1 87.38 210 ALA A C 1
ATOM 1714 O O . ALA A 1 210 ? -14.094 -11.188 8.297 1 87.38 210 ALA A O 1
ATOM 1715 N N . GLU A 1 211 ? -15.875 -11.68 7.012 1 89.88 211 GLU A N 1
ATOM 1716 C CA . GLU A 1 211 ? -15.102 -12.625 6.207 1 89.88 211 GLU A CA 1
ATOM 1717 C C . GLU A 1 211 ? -13.984 -11.914 5.445 1 89.88 211 GLU A C 1
ATOM 1719 O O . GLU A 1 211 ? -12.844 -12.375 5.438 1 89.88 211 GLU A O 1
ATOM 1724 N N . ARG A 1 212 ? -14.352 -10.828 4.875 1 91.81 212 ARG A N 1
ATOM 1725 C CA . ARG A 1 212 ? -13.406 -10.062 4.07 1 91.81 212 ARG A CA 1
ATOM 1726 C C . ARG A 1 212 ? -12.219 -9.594 4.914 1 91.81 212 ARG A C 1
ATOM 1728 O O . ARG A 1 212 ? -11.07 -9.766 4.523 1 91.81 212 ARG A O 1
ATOM 1735 N N . THR A 1 213 ? -12.469 -9.047 6.008 1 90.88 213 THR A N 1
ATOM 1736 C CA . THR A 1 213 ? -11.414 -8.508 6.859 1 90.88 213 THR A CA 1
ATOM 1737 C C . THR A 1 213 ? -10.555 -9.633 7.426 1 90.88 213 THR A C 1
ATOM 1739 O O . THR A 1 213 ? -9.352 -9.461 7.629 1 90.88 213 THR A O 1
ATOM 1742 N N . SER A 1 214 ? -11.18 -10.75 7.676 1 90.56 214 SER A N 1
ATOM 1743 C CA . SER A 1 214 ? -10.43 -11.898 8.156 1 90.56 214 SER A CA 1
ATOM 1744 C C . SER A 1 214 ? -9.43 -12.383 7.105 1 90.56 214 SER A C 1
ATOM 1746 O O . SER A 1 214 ? -8.273 -12.672 7.426 1 90.56 214 SER A O 1
ATOM 1748 N N . ILE A 1 215 ? -9.922 -12.43 5.938 1 90.31 215 ILE A N 1
ATOM 1749 C CA . ILE A 1 215 ? -9.062 -12.867 4.84 1 90.31 215 ILE A CA 1
ATOM 1750 C C . ILE A 1 215 ? -7.941 -11.852 4.629 1 90.31 215 ILE A C 1
ATOM 1752 O O . ILE A 1 215 ? -6.781 -12.227 4.445 1 90.31 215 ILE A O 1
ATOM 1756 N N . GLN A 1 216 ? -8.289 -10.594 4.711 1 89.12 216 GLN A N 1
ATOM 1757 C CA . GLN A 1 216 ? -7.309 -9.531 4.535 1 89.12 216 GLN A CA 1
ATOM 1758 C C . GLN A 1 216 ? -6.238 -9.586 5.621 1 89.12 216 GLN A C 1
ATOM 1760 O O . GLN A 1 216 ? -5.051 -9.406 5.344 1 89.12 216 GLN A O 1
ATOM 1765 N N . GLN A 1 217 ? -6.668 -9.805 6.809 1 88.69 217 GLN A N 1
ATOM 1766 C CA . GLN A 1 217 ? -5.73 -9.898 7.922 1 88.69 217 GLN A CA 1
ATOM 1767 C C . GLN A 1 217 ? -4.781 -11.078 7.746 1 88.69 217 GLN A C 1
ATOM 1769 O O . GLN A 1 217 ? -3.584 -10.969 8.031 1 88.69 217 GLN A O 1
ATOM 1774 N N . ARG A 1 218 ? -5.305 -12.156 7.312 1 89.19 218 ARG A N 1
ATOM 1775 C CA . ARG A 1 218 ? -4.477 -13.328 7.07 1 89.19 218 ARG A CA 1
ATOM 1776 C C . ARG A 1 218 ? -3.412 -13.039 6.016 1 89.19 218 ARG A C 1
ATOM 1778 O O . ARG A 1 218 ? -2.248 -13.414 6.184 1 89.19 218 ARG A O 1
ATOM 1785 N N . TRP A 1 219 ? -3.812 -12.375 4.973 1 86.94 219 TRP A N 1
ATOM 1786 C CA . TRP A 1 219 ? -2.871 -12.055 3.906 1 86.94 219 TRP A CA 1
ATOM 1787 C C . TRP A 1 219 ? -1.807 -11.078 4.395 1 86.94 219 TRP A C 1
ATOM 1789 O O . TRP A 1 219 ? -0.64 -11.172 4.008 1 86.94 219 TRP A O 1
ATOM 1799 N N . ALA A 1 220 ? -2.223 -10.156 5.172 1 86.69 220 ALA A N 1
ATOM 1800 C CA . ALA A 1 220 ? -1.263 -9.219 5.758 1 86.69 220 ALA A CA 1
ATOM 1801 C C . ALA A 1 220 ? -0.239 -9.953 6.621 1 86.69 220 ALA A C 1
ATOM 1803 O O . ALA A 1 220 ? 0.953 -9.641 6.582 1 86.69 220 ALA A O 1
ATOM 1804 N N . ASP A 1 221 ? -0.656 -10.953 7.359 1 86.69 221 ASP A N 1
ATOM 1805 C CA . ASP A 1 221 ? 0.223 -11.734 8.227 1 86.69 221 ASP A CA 1
ATOM 1806 C C . ASP A 1 221 ? 1.199 -12.57 7.402 1 86.69 221 ASP A C 1
ATOM 1808 O O . ASP A 1 221 ? 2.377 -12.68 7.75 1 86.69 221 ASP A O 1
ATOM 1812 N N . VAL A 1 222 ? 0.669 -13.094 6.383 1 87.38 222 VAL A N 1
ATOM 1813 C CA . VAL A 1 222 ? 1.509 -13.898 5.504 1 87.38 222 VAL A CA 1
ATOM 1814 C C . VAL A 1 222 ? 2.594 -13.023 4.883 1 87.38 222 VAL A C 1
ATOM 1816 O O . VAL A 1 222 ? 3.758 -13.422 4.805 1 87.38 222 VAL A O 1
ATOM 1819 N N . LEU A 1 223 ? 2.219 -11.875 4.426 1 88.56 223 LEU A N 1
ATOM 1820 C CA . LEU A 1 223 ? 3.184 -10.953 3.836 1 88.56 223 LEU A CA 1
ATOM 1821 C C . LEU A 1 223 ? 4.23 -10.531 4.863 1 88.56 223 LEU A C 1
ATOM 1823 O O . LEU A 1 223 ? 5.422 -10.469 4.551 1 88.56 223 LEU A O 1
ATOM 1827 N N . ARG A 1 224 ? 3.811 -10.258 6.066 1 88.62 224 ARG A N 1
ATOM 1828 C CA . ARG A 1 224 ? 4.723 -9.875 7.137 1 88.62 224 ARG A CA 1
ATOM 1829 C C . ARG A 1 224 ? 5.742 -10.984 7.406 1 88.62 224 ARG A C 1
ATOM 1831 O O . ARG A 1 224 ? 6.926 -10.711 7.613 1 88.62 224 ARG A O 1
ATOM 1838 N N . GLU A 1 225 ? 5.27 -12.141 7.414 1 87.75 225 GLU A N 1
ATOM 1839 C CA . GLU A 1 225 ? 6.145 -13.289 7.648 1 87.75 225 GLU A CA 1
ATOM 1840 C C . GLU A 1 225 ? 7.133 -13.469 6.5 1 87.75 225 GLU A C 1
ATOM 1842 O O . GLU A 1 225 ? 8.312 -13.742 6.727 1 87.75 225 GLU A O 1
ATOM 1847 N N . LYS A 1 226 ? 6.633 -13.336 5.336 1 88.69 226 LYS A N 1
ATOM 1848 C CA . LYS A 1 226 ? 7.488 -13.461 4.16 1 88.69 226 LYS A CA 1
ATOM 1849 C C . LYS A 1 226 ? 8.609 -12.43 4.188 1 88.69 226 LYS A C 1
ATOM 1851 O O . LYS A 1 226 ? 9.742 -12.727 3.807 1 88.69 226 LYS A O 1
ATOM 1856 N N . LYS A 1 227 ? 8.344 -11.266 4.645 1 92.19 227 LYS A N 1
ATOM 1857 C CA . LYS A 1 227 ? 9.312 -10.172 4.68 1 92.19 227 LYS A CA 1
ATOM 1858 C C . LYS A 1 227 ? 10.367 -10.406 5.758 1 92.19 227 LYS A C 1
ATOM 1860 O O . LYS A 1 227 ? 11.461 -9.844 5.695 1 92.19 227 LYS A O 1
ATOM 1865 N N . ARG A 1 228 ? 10.07 -11.25 6.699 1 92.06 228 ARG A N 1
ATOM 1866 C CA . ARG A 1 228 ? 10.977 -11.5 7.82 1 92.06 228 ARG A CA 1
ATOM 1867 C C . ARG A 1 228 ? 11.648 -12.867 7.688 1 92.06 228 ARG A C 1
ATOM 1869 O O . ARG A 1 228 ? 12.312 -13.328 8.617 1 92.06 228 ARG A O 1
ATOM 1876 N N . ASN A 1 229 ? 11.391 -13.516 6.559 1 90.19 229 ASN A N 1
ATOM 1877 C CA . ASN A 1 229 ? 12.023 -14.781 6.215 1 90.19 229 ASN A CA 1
ATOM 1878 C C . ASN A 1 229 ? 12.531 -14.781 4.773 1 90.19 229 ASN A C 1
ATOM 1880 O O . ASN A 1 229 ? 12.062 -15.562 3.945 1 90.19 229 ASN A O 1
ATOM 1884 N N . VAL A 1 230 ? 13.547 -13.984 4.645 1 92.75 230 VAL A N 1
ATOM 1885 C CA . VAL A 1 230 ? 14.062 -13.82 3.289 1 92.75 230 VAL A CA 1
ATOM 1886 C C . VAL A 1 230 ? 14.859 -15.062 2.883 1 92.75 230 VAL A C 1
ATOM 1888 O O . VAL A 1 230 ? 15.414 -15.758 3.734 1 92.75 230 VAL A O 1
ATOM 1891 N N . VAL A 1 231 ? 14.859 -15.375 1.632 1 94.12 231 VAL A N 1
ATOM 1892 C CA . VAL A 1 231 ? 15.57 -16.5 1.052 1 94.12 231 VAL A CA 1
ATOM 1893 C C . VAL A 1 231 ? 16.797 -16.016 0.3 1 94.12 231 VAL A C 1
ATOM 1895 O O . VAL A 1 231 ? 16.703 -15.125 -0.551 1 94.12 231 VAL A O 1
ATOM 1898 N N . VAL A 1 232 ? 17.938 -16.531 0.623 1 93.44 232 VAL A N 1
ATOM 1899 C CA . VAL A 1 232 ? 19.172 -16.094 -0.012 1 93.44 232 VAL A CA 1
ATOM 1900 C C . VAL A 1 232 ? 19.547 -17.062 -1.135 1 93.44 232 VAL A C 1
ATOM 1902 O O . VAL A 1 232 ? 19.672 -18.266 -0.907 1 93.44 232 VAL A O 1
ATOM 1905 N N . ILE A 1 233 ? 19.688 -16.547 -2.318 1 95.94 233 ILE A N 1
ATOM 1906 C CA . ILE A 1 233 ? 20.031 -17.312 -3.514 1 95.94 233 ILE A CA 1
ATOM 1907 C C . ILE A 1 233 ? 21.484 -17.094 -3.879 1 95.94 233 ILE A C 1
ATOM 1909 O O . ILE A 1 233 ? 21.953 -15.945 -3.912 1 95.94 233 ILE A O 1
ATOM 1913 N N . ASP A 1 234 ? 22.203 -18.141 -4.031 1 94.75 234 ASP A N 1
ATOM 1914 C CA . ASP A 1 234 ? 23.531 -18.016 -4.613 1 94.75 234 ASP A CA 1
ATOM 1915 C C . ASP A 1 234 ? 23.453 -17.688 -6.102 1 94.75 234 ASP A C 1
ATOM 1917 O O . ASP A 1 234 ? 23.203 -18.562 -6.926 1 94.75 234 ASP A O 1
ATOM 1921 N N . TYR A 1 235 ? 23.828 -16.516 -6.414 1 95.75 235 TYR A N 1
ATOM 1922 C CA . TYR A 1 235 ? 23.609 -15.961 -7.746 1 95.75 235 TYR A CA 1
ATOM 1923 C C . TYR A 1 235 ? 24.391 -16.75 -8.797 1 95.75 235 TYR A C 1
ATOM 1925 O O . TYR A 1 235 ? 23.812 -17.203 -9.789 1 95.75 235 TYR A O 1
ATOM 1933 N N . PRO A 1 236 ? 25.625 -17 -8.695 1 92.38 236 PRO A N 1
ATOM 1934 C CA . PRO A 1 236 ? 26.375 -17.719 -9.734 1 92.38 236 PRO A CA 1
ATOM 1935 C C . PRO A 1 236 ? 25.844 -19.141 -9.969 1 92.38 236 PRO A C 1
ATOM 1937 O O . PRO A 1 236 ? 25.703 -19.562 -11.109 1 92.38 236 PRO A O 1
ATOM 1940 N N . THR A 1 237 ? 25.547 -19.781 -8.867 1 93.56 237 THR A N 1
ATOM 1941 C CA . THR A 1 237 ? 25.031 -21.141 -8.984 1 93.56 237 THR A CA 1
ATOM 1942 C C . THR A 1 237 ? 23.688 -21.156 -9.688 1 93.56 237 THR A C 1
ATOM 1944 O O . THR A 1 237 ? 23.438 -22 -10.547 1 93.56 237 THR A O 1
ATOM 1947 N N . TYR A 1 238 ? 22.844 -20.281 -9.281 1 96.69 238 TYR A N 1
ATOM 1948 C CA . TYR A 1 238 ? 21.516 -20.172 -9.867 1 96.69 238 TYR A CA 1
ATOM 1949 C C . TYR A 1 238 ? 21.594 -19.875 -11.359 1 96.69 238 TYR A C 1
ATOM 1951 O O . TYR A 1 238 ? 20.984 -20.578 -12.172 1 96.69 238 TYR A O 1
ATOM 1959 N N . MET A 1 239 ? 22.391 -18.922 -11.742 1 96.25 239 MET A N 1
ATOM 1960 C CA . MET A 1 239 ? 22.5 -18.5 -13.141 1 96.25 239 MET A CA 1
ATOM 1961 C C . MET A 1 239 ? 23.172 -19.562 -13.984 1 96.25 239 MET A C 1
ATOM 1963 O O . MET A 1 239 ? 22.766 -19.797 -15.133 1 96.25 239 MET A O 1
ATOM 1967 N N . GLN A 1 240 ? 24.172 -20.156 -13.422 1 92.12 240 GLN A N 1
ATOM 1968 C CA . GLN A 1 240 ? 24.828 -21.25 -14.148 1 92.12 240 GLN A CA 1
ATOM 1969 C C . GLN A 1 240 ? 23.844 -22.375 -14.453 1 92.12 240 GLN A C 1
ATOM 1971 O O . GLN A 1 240 ? 23.828 -22.906 -15.562 1 92.12 240 GLN A O 1
ATOM 1976 N N . SER A 1 241 ? 23.094 -22.734 -13.445 1 94 241 SER A N 1
ATOM 1977 C CA . SER A 1 241 ? 22.125 -23.812 -13.625 1 94 241 SER A CA 1
ATOM 1978 C C . SER A 1 241 ? 21.094 -23.438 -14.695 1 94 241 SER A C 1
ATOM 1980 O O . SER A 1 241 ? 20.688 -24.297 -15.484 1 94 241 SER A O 1
ATOM 1982 N N . ILE A 1 242 ? 20.656 -22.219 -14.734 1 96.5 242 ILE A N 1
ATOM 1983 C CA . ILE A 1 242 ? 19.703 -21.75 -15.727 1 96.5 242 ILE A CA 1
ATOM 1984 C C . ILE A 1 242 ? 20.328 -21.797 -17.109 1 96.5 242 ILE A C 1
ATOM 1986 O O . ILE A 1 242 ? 19.719 -22.266 -18.078 1 96.5 242 ILE A O 1
ATOM 1990 N N . TYR A 1 243 ? 21.547 -21.375 -17.234 1 93.44 243 TYR A N 1
ATOM 1991 C CA . TYR A 1 243 ? 22.25 -21.359 -18.516 1 93.44 243 TYR A CA 1
ATOM 1992 C C . TYR A 1 243 ? 22.5 -22.766 -19.016 1 93.44 243 TYR A C 1
ATOM 1994 O O . TYR A 1 243 ? 22.484 -23.016 -20.219 1 93.44 243 TYR A O 1
ATOM 2002 N N . ASP A 1 244 ? 22.734 -23.609 -18.078 1 89.44 244 ASP A N 1
ATOM 2003 C CA . ASP A 1 244 ? 22.906 -25.016 -18.453 1 89.44 244 ASP A CA 1
ATOM 2004 C C . ASP A 1 244 ? 21.656 -25.547 -19.141 1 89.44 244 ASP A C 1
ATOM 2006 O O . ASP A 1 244 ? 21.75 -26.344 -20.078 1 89.44 244 ASP A O 1
ATOM 2010 N N . ILE A 1 245 ? 20.562 -25.156 -18.688 1 92.69 245 ILE A N 1
ATOM 2011 C CA . ILE A 1 245 ? 19.297 -25.594 -19.281 1 92.69 245 ILE A CA 1
ATOM 2012 C C . ILE A 1 245 ? 19.125 -24.938 -20.641 1 92.69 245 ILE A C 1
ATOM 2014 O O . ILE A 1 245 ? 18.781 -25.609 -21.625 1 92.69 245 ILE A O 1
ATOM 2018 N N . LEU A 1 246 ? 19.391 -23.672 -20.766 1 93.25 246 LEU A N 1
ATOM 2019 C CA . LEU A 1 246 ? 19.172 -22.906 -21.984 1 93.25 246 LEU A CA 1
ATOM 2020 C C . LEU A 1 246 ? 20.094 -23.375 -23.109 1 93.25 246 LEU A C 1
ATOM 2022 O O . LEU A 1 246 ? 19.734 -23.328 -24.281 1 93.25 246 LEU A O 1
ATOM 2026 N N . ASN A 1 247 ? 21.203 -23.797 -22.656 1 86.88 247 ASN A N 1
ATOM 2027 C CA . ASN A 1 247 ? 22.203 -24.188 -23.656 1 86.88 247 ASN A CA 1
ATOM 2028 C C . ASN A 1 247 ? 22.125 -25.672 -23.969 1 86.88 247 ASN A C 1
ATOM 2030 O O . ASN A 1 247 ? 22.859 -26.156 -24.828 1 86.88 247 ASN A O 1
ATOM 2034 N N . ASN A 1 248 ? 21.281 -26.297 -23.297 1 81.38 248 ASN A N 1
ATOM 2035 C CA . ASN A 1 248 ? 21.094 -27.719 -23.609 1 81.38 248 ASN A CA 1
ATOM 2036 C C . ASN A 1 248 ? 20.422 -27.906 -24.969 1 81.38 248 ASN A C 1
ATOM 2038 O O . ASN A 1 248 ? 19.547 -27.125 -25.344 1 81.38 248 ASN A O 1
ATOM 2042 N N . PRO A 1 249 ? 20.953 -28.891 -25.688 1 74.31 249 PRO A N 1
ATOM 2043 C CA . PRO A 1 249 ? 20.281 -29.172 -26.969 1 74.31 249 PRO A CA 1
ATOM 2044 C C . PRO A 1 249 ? 18.828 -29.578 -26.781 1 74.31 249 PRO A C 1
ATOM 2046 O O . PRO A 1 249 ? 18.484 -30.219 -25.797 1 74.31 249 PRO A O 1
ATOM 2049 N N . ALA A 1 250 ? 18.016 -29.203 -27.625 1 65.88 250 ALA A N 1
ATOM 2050 C CA . ALA A 1 250 ? 16.562 -29.391 -27.578 1 65.88 250 ALA A CA 1
ATOM 2051 C C . ALA A 1 250 ? 16.219 -30.875 -27.406 1 65.88 250 ALA A C 1
ATOM 2053 O O . ALA A 1 250 ? 15.203 -31.219 -26.812 1 65.88 250 ALA A O 1
ATOM 2054 N N . THR A 1 251 ? 17.109 -31.672 -27.922 1 64.75 251 THR A N 1
ATOM 2055 C CA . THR A 1 251 ? 16.859 -33.094 -27.938 1 64.75 251 THR A CA 1
ATOM 2056 C C . THR A 1 251 ? 16.891 -33.656 -26.516 1 64.75 251 THR A C 1
ATOM 2058 O O . THR A 1 251 ? 16.375 -34.75 -26.25 1 64.75 251 THR A O 1
ATOM 2061 N N . LEU A 1 252 ? 17.359 -32.875 -25.719 1 65.88 252 LEU A N 1
ATOM 2062 C CA . LEU A 1 252 ? 17.516 -33.375 -24.344 1 65.88 252 LEU A CA 1
ATOM 2063 C C . LEU A 1 252 ? 16.266 -33.062 -23.531 1 65.88 252 LEU A C 1
ATOM 2065 O O . LEU A 1 252 ? 16.062 -33.656 -22.453 1 65.88 252 LEU A O 1
ATOM 2069 N N . PHE A 1 253 ? 15.438 -32.25 -24.109 1 74.81 253 PHE A N 1
ATOM 2070 C CA . PHE A 1 253 ? 14.195 -31.953 -23.406 1 74.81 253 PHE A CA 1
ATOM 2071 C C . PHE A 1 253 ? 13.102 -32.938 -23.812 1 74.81 253 PHE A C 1
ATOM 2073 O O . PHE A 1 253 ? 12.984 -33.281 -24.984 1 74.81 253 PHE A O 1
ATOM 2080 N N . SER A 1 254 ? 12.531 -33.594 -22.859 1 81 254 SER A N 1
ATOM 2081 C CA . SER A 1 254 ? 11.367 -34.438 -23.172 1 81 254 SER A CA 1
ATOM 2082 C C . SER A 1 254 ? 10.125 -33.562 -23.406 1 81 254 SER A C 1
ATOM 2084 O O . SER A 1 254 ? 9.172 -33.625 -22.625 1 81 254 SER A O 1
ATOM 2086 N N . LEU A 1 255 ? 10.102 -32.938 -24.5 1 87 255 LEU A N 1
ATOM 2087 C CA . LEU A 1 255 ? 9.07 -31.953 -24.797 1 87 255 LEU A CA 1
ATOM 2088 C C . LEU A 1 255 ? 7.789 -32.625 -25.266 1 87 255 LEU A C 1
ATOM 2090 O O . LEU A 1 255 ? 6.852 -31.938 -25.703 1 87 255 LEU A O 1
ATOM 2094 N N . ASN A 1 256 ? 7.812 -33.938 -25.125 1 88.81 256 ASN A N 1
ATOM 2095 C CA . ASN A 1 256 ? 6.609 -34.688 -25.469 1 88.81 256 ASN A CA 1
ATOM 2096 C C . ASN A 1 256 ? 5.695 -34.844 -24.266 1 88.81 256 ASN A C 1
ATOM 2098 O O . ASN A 1 256 ? 4.527 -35.219 -24.406 1 88.81 256 ASN A O 1
ATOM 2102 N N . THR A 1 257 ? 6.258 -34.469 -23.156 1 90.69 257 THR A N 1
ATOM 2103 C CA . THR A 1 257 ? 5.465 -34.562 -21.938 1 90.69 257 THR A CA 1
ATOM 2104 C C . THR A 1 257 ? 5.422 -33.219 -21.234 1 90.69 257 THR A C 1
ATOM 2106 O O . THR A 1 257 ? 6.336 -32.406 -21.375 1 90.69 257 THR A O 1
ATOM 2109 N N . ARG A 1 258 ? 4.383 -33.031 -20.438 1 91.88 258 ARG A N 1
ATOM 2110 C CA . ARG A 1 258 ? 4.242 -31.797 -19.703 1 91.88 258 ARG A CA 1
ATOM 2111 C C . ARG A 1 258 ? 5.367 -31.625 -18.688 1 91.88 258 ARG A C 1
ATOM 2113 O O . ARG A 1 258 ? 5.926 -30.531 -18.547 1 91.88 258 ARG A O 1
ATOM 2120 N N . SER A 1 259 ? 5.617 -32.625 -17.969 1 91.25 259 SER A N 1
ATOM 2121 C CA . SER A 1 259 ? 6.688 -32.594 -16.984 1 91.25 259 SER A CA 1
ATOM 2122 C C . SER A 1 259 ? 8.039 -32.312 -17.641 1 91.25 259 SER A C 1
ATOM 2124 O O . SER A 1 259 ? 8.898 -31.641 -17.047 1 91.25 259 SER A O 1
ATOM 2126 N N . GLY A 1 260 ? 8.203 -32.781 -18.875 1 90.62 260 GLY A N 1
ATOM 2127 C CA . GLY A 1 260 ? 9.445 -32.594 -19.609 1 90.62 260 GLY A CA 1
ATOM 2128 C C . GLY A 1 260 ? 9.648 -31.172 -20.062 1 90.62 260 GLY A C 1
ATOM 2129 O O . GLY A 1 260 ? 10.781 -30.75 -20.328 1 90.62 260 GLY A O 1
ATOM 2130 N N . MET A 1 261 ? 8.602 -30.391 -20.047 1 94.19 261 MET A N 1
ATOM 2131 C CA . MET A 1 261 ? 8.664 -28.984 -20.438 1 94.19 261 MET A CA 1
ATOM 2132 C C . MET A 1 261 ? 9.203 -28.109 -19.312 1 94.19 261 MET A C 1
ATOM 2134 O O . MET A 1 261 ? 9.633 -26.984 -19.547 1 94.19 261 MET A O 1
ATOM 2138 N N . ALA A 1 262 ? 9.164 -28.609 -18.078 1 94.94 262 ALA A N 1
ATOM 2139 C CA . ALA A 1 262 ? 9.352 -27.812 -16.859 1 94.94 262 ALA A CA 1
ATOM 2140 C C . ALA A 1 262 ? 10.711 -27.109 -16.875 1 94.94 262 ALA A C 1
ATOM 2142 O O . ALA A 1 262 ? 10.789 -25.906 -16.625 1 94.94 262 ALA A O 1
ATOM 2143 N N . PRO A 1 263 ? 11.805 -27.812 -17.25 1 94.69 263 PRO A N 1
ATOM 2144 C CA . PRO A 1 263 ? 13.117 -27.156 -17.188 1 94.69 263 PRO A CA 1
ATOM 2145 C C . PRO A 1 263 ? 13.211 -25.938 -18.109 1 94.69 263 PRO A C 1
ATOM 2147 O O . PRO A 1 263 ? 13.586 -24.859 -17.672 1 94.69 263 PRO A O 1
ATOM 2150 N N . LEU A 1 264 ? 12.828 -26.156 -19.328 1 95.81 264 LEU A N 1
ATOM 2151 C CA . LEU A 1 264 ? 12.93 -25.062 -20.281 1 95.81 264 LEU A CA 1
ATOM 2152 C C . LEU A 1 264 ? 11.938 -23.953 -19.953 1 95.81 264 LEU A C 1
ATOM 2154 O O . LEU A 1 264 ? 12.281 -22.766 -20.047 1 95.81 264 LEU A O 1
ATOM 2158 N N . ALA A 1 265 ? 10.695 -24.359 -19.609 1 97 265 ALA A N 1
ATOM 2159 C CA . ALA A 1 265 ? 9.688 -23.375 -19.234 1 97 265 ALA A CA 1
ATOM 2160 C C . ALA A 1 265 ? 10.156 -22.516 -18.047 1 97 265 ALA A C 1
ATOM 2162 O O . ALA A 1 265 ? 10.008 -21.297 -18.062 1 97 265 ALA A O 1
ATOM 2163 N N . PHE A 1 266 ? 10.719 -23.156 -17.094 1 97.75 266 PHE A N 1
ATOM 2164 C CA . PHE A 1 266 ? 11.203 -22.453 -15.906 1 97.75 266 PHE A CA 1
ATOM 2165 C C . PHE A 1 266 ? 12.375 -21.547 -16.266 1 97.75 266 PHE A C 1
ATOM 2167 O O . PHE A 1 266 ? 12.438 -20.406 -15.805 1 97.75 266 PHE A O 1
ATOM 2174 N N . ALA A 1 267 ? 13.32 -22.016 -17.016 1 97.81 267 ALA A N 1
ATOM 2175 C CA . ALA A 1 267 ? 14.492 -21.219 -17.391 1 97.81 267 ALA A CA 1
ATOM 2176 C C . ALA A 1 267 ? 14.078 -19.953 -18.125 1 97.81 267 ALA A C 1
ATOM 2178 O O . ALA A 1 267 ? 14.625 -18.875 -17.891 1 97.81 267 ALA A O 1
ATOM 2179 N N . LEU A 1 268 ? 13.148 -20.125 -19 1 98.25 268 LEU A N 1
ATOM 2180 C CA . LEU A 1 268 ? 12.68 -18.984 -19.766 1 98.25 268 LEU A CA 1
ATOM 2181 C C . LEU A 1 268 ? 11.969 -17.969 -18.875 1 98.25 268 LEU A C 1
ATOM 2183 O O . LEU A 1 268 ? 12.117 -16.766 -19.047 1 98.25 268 LEU A O 1
ATOM 2187 N N . ALA A 1 269 ? 11.172 -18.453 -17.922 1 98.38 269 ALA A N 1
ATOM 2188 C CA . ALA A 1 269 ? 10.547 -17.562 -16.938 1 98.38 269 ALA A CA 1
ATOM 2189 C C . ALA A 1 269 ? 11.594 -16.891 -16.062 1 98.38 269 ALA A C 1
ATOM 2191 O O . ALA A 1 269 ? 11.477 -15.703 -15.75 1 98.38 269 ALA A O 1
ATOM 2192 N N . ALA A 1 270 ? 12.594 -17.594 -15.703 1 98.56 270 ALA A N 1
ATOM 2193 C CA . ALA A 1 270 ? 13.648 -17.109 -14.812 1 98.56 270 ALA A CA 1
ATOM 2194 C C . ALA A 1 270 ? 14.438 -15.977 -15.453 1 98.56 270 ALA A C 1
ATOM 2196 O O . ALA A 1 270 ? 14.898 -15.062 -14.758 1 98.56 270 ALA A O 1
ATOM 2197 N N . VAL A 1 271 ? 14.562 -16 -16.766 1 98.5 271 VAL A N 1
ATOM 2198 C CA . VAL A 1 271 ? 15.422 -15.023 -17.406 1 98.5 271 VAL A CA 1
ATOM 2199 C C . VAL A 1 271 ? 14.586 -13.844 -17.891 1 98.5 271 VAL A C 1
ATOM 2201 O O . VAL A 1 271 ? 15.125 -12.82 -18.328 1 98.5 271 VAL A O 1
ATOM 2204 N N . SER A 1 272 ? 13.289 -13.953 -17.875 1 98.31 272 SER A N 1
ATOM 2205 C CA . SER A 1 272 ? 12.445 -12.883 -18.391 1 98.31 272 SER A CA 1
ATOM 2206 C C . SER A 1 272 ? 11.562 -12.305 -17.281 1 98.31 272 SER A C 1
ATOM 2208 O O . SER A 1 272 ? 10.977 -11.227 -17.453 1 98.31 272 SER A O 1
ATOM 2210 N N . GLY A 1 273 ? 11.352 -13.016 -16.203 1 97.44 273 GLY A N 1
ATOM 2211 C CA . GLY A 1 273 ? 10.516 -12.57 -15.102 1 97.44 273 GLY A CA 1
ATOM 2212 C C . GLY A 1 273 ? 9.031 -12.609 -15.422 1 97.44 273 GLY A C 1
ATOM 2213 O O . GLY A 1 273 ? 8.234 -11.945 -14.766 1 97.44 273 GLY A O 1
ATOM 2214 N N . ARG A 1 274 ? 8.625 -13.312 -16.453 1 96.44 274 ARG A N 1
ATOM 2215 C CA . ARG A 1 274 ? 7.227 -13.336 -16.875 1 96.44 274 ARG A CA 1
ATOM 2216 C C . ARG A 1 274 ? 6.465 -14.469 -16.203 1 96.44 274 ARG A C 1
ATOM 2218 O O . ARG A 1 274 ? 7.07 -15.445 -15.742 1 96.44 274 ARG A O 1
ATOM 2225 N N . ARG A 1 275 ? 5.156 -14.289 -16.062 1 93.06 275 ARG A N 1
ATOM 2226 C CA . ARG A 1 275 ? 4.277 -15.297 -15.484 1 93.06 275 ARG A CA 1
ATOM 2227 C C . ARG A 1 275 ? 4.234 -16.562 -16.344 1 93.06 275 ARG A C 1
ATOM 2229 O O . ARG A 1 275 ? 4.496 -16.5 -17.547 1 93.06 275 ARG A O 1
ATOM 2236 N N . MET A 1 276 ? 3.859 -17.688 -15.789 1 94.81 276 MET A N 1
ATOM 2237 C CA . MET A 1 276 ? 3.799 -18.984 -16.453 1 94.81 276 MET A CA 1
ATOM 2238 C C . MET A 1 276 ? 2.912 -18.922 -17.688 1 94.81 276 MET A C 1
ATOM 2240 O O . MET A 1 276 ? 3.309 -19.359 -18.766 1 94.81 276 MET A O 1
ATOM 2244 N N . ILE A 1 277 ? 1.775 -18.25 -17.578 1 93 277 ILE A N 1
ATOM 2245 C CA . ILE A 1 277 ? 0.805 -18.203 -18.672 1 93 277 ILE A CA 1
ATOM 2246 C C . ILE A 1 277 ? 1.353 -17.359 -19.828 1 93 277 ILE A C 1
ATOM 2248 O O . ILE A 1 277 ? 1.06 -17.625 -20.984 1 93 277 ILE A O 1
ATOM 2252 N N . GLU A 1 278 ? 2.131 -16.406 -19.547 1 94.44 278 GLU A N 1
ATOM 2253 C CA . GLU A 1 278 ? 2.727 -15.547 -20.562 1 94.44 278 GLU A CA 1
ATOM 2254 C C . GLU A 1 278 ? 3.832 -16.281 -21.328 1 94.44 278 GLU A C 1
ATOM 2256 O O . GLU A 1 278 ? 3.969 -16.125 -22.531 1 94.44 278 GLU A O 1
ATOM 2261 N N . ILE A 1 279 ? 4.535 -17.094 -20.609 1 96.56 279 ILE A N 1
ATOM 2262 C CA . ILE A 1 279 ? 5.609 -17.875 -21.219 1 96.56 279 ILE A CA 1
ATOM 2263 C C . ILE A 1 279 ? 5.012 -19 -22.062 1 96.56 279 ILE A C 1
ATOM 2265 O O . ILE A 1 279 ? 5.422 -19.219 -23.203 1 96.56 279 ILE A O 1
ATOM 2269 N N . MET A 1 280 ? 4.004 -19.594 -21.594 1 94.75 280 MET A N 1
ATOM 2270 C CA . MET A 1 280 ? 3.52 -20.844 -22.188 1 94.75 280 MET A CA 1
ATOM 2271 C C . MET A 1 280 ? 2.49 -20.547 -23.281 1 94.75 280 MET A C 1
ATOM 2273 O O . MET A 1 280 ? 2.328 -21.328 -24.219 1 94.75 280 MET A O 1
ATOM 2277 N N . PHE A 1 281 ? 1.82 -19.391 -23.172 1 90.31 281 PHE A N 1
ATOM 2278 C CA . PHE A 1 281 ? 0.647 -19.312 -24.031 1 90.31 281 PHE A CA 1
ATOM 2279 C C . PHE A 1 281 ? 0.468 -17.891 -24.578 1 90.31 281 PHE A C 1
ATOM 2281 O O . PHE A 1 281 ? 0.473 -17.672 -25.797 1 90.31 281 PHE A O 1
ATOM 2288 N N . GLN A 1 282 ? 0.354 -16.797 -23.797 1 87.69 282 GLN A N 1
ATOM 2289 C CA . GLN A 1 282 ? -0.242 -15.547 -24.25 1 87.69 282 GLN A CA 1
ATOM 2290 C C . GLN A 1 282 ? 0.824 -14.477 -24.453 1 87.69 282 GLN A C 1
ATOM 2292 O O . GLN A 1 282 ? 0.613 -13.523 -25.203 1 87.69 282 GLN A O 1
ATOM 2297 N N . GLY A 1 283 ? 1.96 -14.562 -23.953 1 92.38 283 GLY A N 1
ATOM 2298 C CA . GLY A 1 283 ? 2.957 -13.508 -24.062 1 92.38 283 GLY A CA 1
ATOM 2299 C C . GLY A 1 283 ? 3.58 -13.43 -25.453 1 92.38 283 GLY A C 1
ATOM 2300 O O . GLY A 1 283 ? 3.838 -14.461 -26.078 1 92.38 283 GLY A O 1
ATOM 2301 N N . GLU A 1 284 ? 3.703 -12.18 -25.953 1 95.44 284 GLU A N 1
ATOM 2302 C CA . GLU A 1 284 ? 4.414 -11.922 -27.203 1 95.44 284 GLU A CA 1
ATOM 2303 C C . GLU A 1 284 ? 5.73 -11.195 -26.953 1 95.44 284 GLU A C 1
ATOM 2305 O O . GLU A 1 284 ? 5.766 -10.211 -26.203 1 95.44 284 GLU A O 1
ATOM 2310 N N . PHE A 1 285 ? 6.746 -11.734 -27.609 1 97.5 285 PHE A N 1
ATOM 2311 C CA . PHE A 1 285 ? 8.078 -11.195 -27.359 1 97.5 285 PHE A CA 1
ATOM 2312 C C . PHE A 1 285 ? 8.797 -10.891 -28.672 1 97.5 285 PHE A C 1
ATOM 2314 O O . PHE A 1 285 ? 8.805 -11.719 -29.594 1 97.5 285 PHE A O 1
ATOM 2321 N N . ALA A 1 286 ? 9.312 -9.68 -28.781 1 97.06 286 ALA A N 1
ATOM 2322 C CA . ALA A 1 286 ? 10.125 -9.273 -29.922 1 97.06 286 ALA A CA 1
ATOM 2323 C C . ALA A 1 286 ? 11.477 -8.727 -29.469 1 97.06 286 ALA A C 1
ATOM 2325 O O . ALA A 1 286 ? 11.555 -7.953 -28.5 1 97.06 286 ALA A O 1
ATOM 2326 N N . VAL A 1 287 ? 12.508 -9.18 -30.141 1 97.31 287 VAL A N 1
ATOM 2327 C CA . VAL A 1 287 ? 13.859 -8.75 -29.797 1 97.31 287 VAL A CA 1
ATOM 2328 C C . VAL A 1 287 ? 13.992 -7.246 -30 1 97.31 287 VAL A C 1
ATOM 2330 O O . VAL A 1 287 ? 13.641 -6.73 -31.078 1 97.31 287 VAL A O 1
ATOM 2333 N N . SER A 1 288 ? 14.406 -6.488 -29.047 1 96.31 288 SER A N 1
ATOM 2334 C CA . SER A 1 288 ? 14.594 -5.047 -29.156 1 96.31 288 SER A CA 1
ATOM 2335 C C . SER A 1 288 ? 16.047 -4.66 -28.891 1 96.31 288 SER A C 1
ATOM 2337 O O . SER A 1 288 ? 16.469 -3.541 -29.188 1 96.31 288 SER A O 1
ATOM 2339 N N . GLY A 1 289 ? 16.844 -5.559 -28.328 1 94.12 289 GLY A N 1
ATOM 2340 C CA . GLY A 1 289 ? 18.266 -5.406 -28.047 1 94.12 289 GLY A CA 1
ATOM 2341 C C . GLY A 1 289 ? 18.953 -6.719 -27.719 1 94.12 289 GLY A C 1
ATOM 2342 O O . GLY A 1 289 ? 18.328 -7.785 -27.812 1 94.12 289 GLY A O 1
ATOM 2343 N N . LYS A 1 290 ? 20.172 -6.621 -27.391 1 93.44 290 LYS A N 1
ATOM 2344 C CA . LYS A 1 290 ? 20.922 -7.84 -27.094 1 93.44 290 LYS A CA 1
ATOM 2345 C C . LYS A 1 290 ? 20.344 -8.562 -25.875 1 93.44 290 LYS A C 1
ATOM 2347 O O . LYS A 1 290 ? 20.281 -9.797 -25.844 1 93.44 290 LYS A O 1
ATOM 2352 N N . TYR A 1 291 ? 19.906 -7.754 -24.891 1 96.19 291 TYR A N 1
ATOM 2353 C CA . TYR A 1 291 ? 19.375 -8.344 -23.656 1 96.19 291 TYR A CA 1
ATOM 2354 C C . TYR A 1 291 ? 18.016 -7.738 -23.312 1 96.19 291 TYR A C 1
ATOM 2356 O O . TYR A 1 291 ? 17.656 -7.633 -22.141 1 96.19 291 TYR A O 1
ATOM 2364 N N . THR A 1 292 ? 17.312 -7.211 -24.328 1 97.5 292 THR A N 1
ATOM 2365 C CA . THR A 1 292 ? 15.992 -6.625 -24.109 1 97.5 292 THR A CA 1
ATOM 2366 C C . THR A 1 292 ? 14.984 -7.152 -25.125 1 97.5 292 THR A C 1
ATOM 2368 O O . THR A 1 292 ? 15.344 -7.465 -26.25 1 97.5 292 THR A O 1
ATOM 2371 N N . VAL A 1 293 ? 13.789 -7.234 -24.688 1 98 293 VAL A N 1
ATOM 2372 C CA . VAL A 1 293 ? 12.68 -7.621 -25.547 1 98 293 VAL A CA 1
ATOM 2373 C C . VAL A 1 293 ? 11.492 -6.691 -25.312 1 98 293 VAL A C 1
ATOM 2375 O O . VAL A 1 293 ? 11.336 -6.137 -24.234 1 98 293 VAL A O 1
ATOM 2378 N N . ASN A 1 294 ? 10.75 -6.477 -26.312 1 97.19 294 ASN A N 1
ATOM 2379 C CA . ASN A 1 294 ? 9.43 -5.863 -26.188 1 97.19 294 ASN A CA 1
ATOM 2380 C C . ASN A 1 294 ? 8.352 -6.902 -25.891 1 97.19 294 ASN A C 1
ATOM 2382 O O . ASN A 1 294 ? 8.156 -7.844 -26.672 1 97.19 294 ASN A O 1
ATOM 2386 N N . PHE A 1 295 ? 7.742 -6.738 -24.797 1 96 295 PHE A N 1
ATOM 2387 C CA . PHE A 1 295 ? 6.77 -7.699 -24.297 1 96 295 PHE A CA 1
ATOM 2388 C C . PHE A 1 295 ? 5.359 -7.125 -24.344 1 96 295 PHE A C 1
ATOM 2390 O O . PHE A 1 295 ? 5.125 -5.996 -23.922 1 96 295 PHE A O 1
ATOM 2397 N N . SER A 1 296 ? 4.426 -7.867 -24.906 1 93.75 296 SER A N 1
ATOM 2398 C CA . SER A 1 296 ? 3.002 -7.539 -24.891 1 93.75 296 SER A CA 1
ATOM 2399 C C . SER A 1 296 ? 2.156 -8.766 -24.562 1 93.75 296 SER A C 1
ATOM 2401 O O .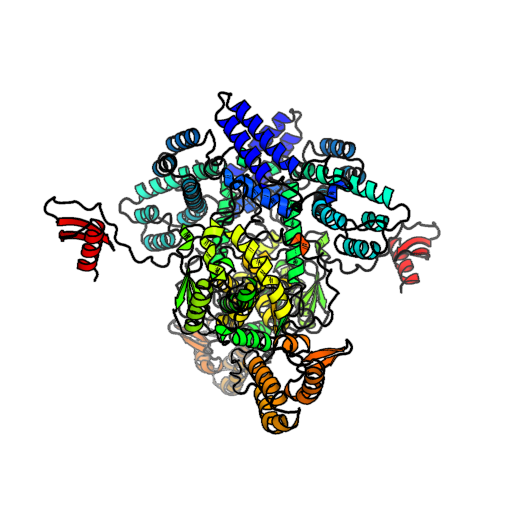 SER A 1 296 ? 2.668 -9.883 -24.516 1 93.75 296 SER A O 1
ATOM 2403 N N . GLY A 1 297 ? 0.953 -8.5 -24.156 1 91.94 297 GLY A N 1
ATOM 2404 C CA . GLY A 1 297 ? 0.07 -9.602 -23.812 1 91.94 297 GLY A CA 1
ATOM 2405 C C . GLY A 1 297 ? 0.143 -9.984 -22.344 1 91.94 297 GLY A C 1
ATOM 2406 O O . GLY A 1 297 ? 0.092 -11.164 -22 1 91.94 297 GLY A O 1
ATOM 2407 N N . GLN A 1 298 ? 0.313 -9.039 -21.547 1 89.62 298 GLN A N 1
ATOM 2408 C CA . GLN A 1 298 ? 0.423 -9.281 -20.109 1 89.62 298 GLN A CA 1
ATOM 2409 C C . GLN A 1 298 ? -0.868 -9.867 -19.547 1 89.62 298 GLN A C 1
ATOM 2411 O O . GLN A 1 298 ? -1.964 -9.453 -19.938 1 89.62 298 GLN A O 1
ATOM 2416 N N . ALA A 1 299 ? -0.734 -10.805 -18.719 1 82.62 299 ALA A N 1
ATOM 2417 C CA . ALA A 1 299 ? -1.875 -11.453 -18.078 1 82.62 299 ALA A CA 1
ATOM 2418 C C . ALA A 1 299 ? -2.523 -10.523 -17.047 1 82.62 299 ALA A C 1
ATOM 2420 O O . ALA A 1 299 ? -1.887 -9.586 -16.562 1 82.62 299 ALA A O 1
ATOM 2421 N N . LYS A 1 300 ? -3.799 -10.711 -16.688 1 68.56 300 LYS A N 1
ATOM 2422 C CA . LYS A 1 300 ? -4.566 -10.031 -15.656 1 68.56 300 LYS A CA 1
ATOM 2423 C C . LYS A 1 300 ? -4.832 -8.57 -16.031 1 68.56 300 LYS A C 1
ATOM 2425 O O . LYS A 1 300 ? -5.02 -7.727 -15.164 1 68.56 300 LYS A O 1
ATOM 2430 N N . LYS A 1 301 ? -4.488 -8.305 -17.203 1 68.44 301 LYS A N 1
ATOM 2431 C CA . LYS A 1 301 ? -4.836 -6.969 -17.688 1 68.44 301 LYS A CA 1
ATOM 2432 C C . LYS A 1 301 ? -6.102 -7.004 -18.531 1 68.44 301 LYS A C 1
ATOM 2434 O O . LYS A 1 301 ? -6.441 -8.039 -19.109 1 68.44 301 LYS A O 1
ATOM 2439 N N . ARG A 1 302 ? -6.758 -5.934 -18.484 1 60.91 302 ARG A N 1
ATOM 2440 C CA . ARG A 1 302 ? -7.945 -5.809 -19.328 1 60.91 302 ARG A CA 1
ATOM 2441 C C . ARG A 1 302 ? -7.57 -5.758 -20.797 1 60.91 302 ARG A C 1
ATOM 2443 O O . ARG A 1 302 ? -6.422 -5.465 -21.141 1 60.91 302 ARG A O 1
ATOM 2450 N N . SER A 1 303 ? -8.43 -6.145 -21.547 1 55.38 303 SER A N 1
ATOM 2451 C CA . SER A 1 303 ? -8.211 -6.297 -22.984 1 55.38 303 SER A CA 1
ATOM 2452 C C . SER A 1 303 ? -7.516 -5.074 -23.578 1 55.38 303 SER A C 1
ATOM 2454 O O . SER A 1 303 ? -6.586 -5.207 -24.375 1 55.38 303 SER A O 1
ATOM 2456 N N . GLU A 1 304 ? -7.902 -3.902 -23.203 1 52.44 304 GLU A N 1
ATOM 2457 C CA . GLU A 1 304 ? -7.332 -2.686 -23.766 1 52.44 304 GLU A CA 1
ATOM 2458 C C . GLU A 1 304 ? -5.879 -2.506 -23.344 1 52.44 304 GLU A C 1
ATOM 2460 O O . GLU A 1 304 ? -5.074 -1.942 -24.078 1 52.44 304 GLU A O 1
ATOM 2465 N N . ASP A 1 305 ? -5.605 -3.129 -22.25 1 60.78 305 ASP A N 1
ATOM 2466 C CA . ASP A 1 305 ? -4.266 -2.953 -21.703 1 60.78 305 ASP A CA 1
ATOM 2467 C C . ASP A 1 305 ? -3.324 -4.055 -22.188 1 60.78 305 ASP A C 1
ATOM 2469 O O . ASP A 1 305 ? -2.107 -3.953 -22.016 1 60.78 305 ASP A O 1
ATOM 2473 N N . LYS A 1 306 ? -3.928 -4.957 -22.875 1 68 306 LYS A N 1
ATOM 2474 C CA . LYS A 1 306 ? -3.096 -6.062 -23.328 1 68 306 LYS A CA 1
ATOM 2475 C C . LYS A 1 306 ? -2.248 -5.645 -24.531 1 68 306 LYS A C 1
ATOM 2477 O O . LYS A 1 306 ? -1.234 -6.277 -24.828 1 68 306 LYS A O 1
ATOM 2482 N N . SER A 1 307 ? -2.602 -4.527 -24.969 1 72.12 307 SER A N 1
ATOM 2483 C CA . SER A 1 307 ? -1.863 -4.066 -26.141 1 72.12 307 SER A CA 1
ATOM 2484 C C . SER A 1 307 ? -0.694 -3.174 -25.734 1 72.12 307 SER A C 1
ATOM 2486 O O . SER A 1 307 ? 0.158 -2.848 -26.562 1 72.12 307 SER A O 1
ATOM 2488 N N . VAL A 1 308 ? -0.594 -3.014 -24.562 1 82 308 VAL A N 1
ATOM 2489 C CA . VAL A 1 308 ? 0.502 -2.174 -24.094 1 82 308 VAL A CA 1
ATOM 2490 C C . VAL A 1 308 ? 1.812 -2.955 -24.141 1 82 308 VAL A C 1
ATOM 2492 O O . VAL A 1 308 ? 1.887 -4.09 -23.672 1 82 308 VAL A O 1
ATOM 2495 N N . THR A 1 309 ? 2.771 -2.418 -24.828 1 90.56 309 THR A N 1
ATOM 2496 C CA . THR A 1 309 ? 4.082 -3.043 -24.953 1 90.56 309 THR A CA 1
ATOM 2497 C C . THR A 1 309 ? 5.062 -2.465 -23.938 1 90.56 309 THR A C 1
ATOM 2499 O O . THR A 1 309 ? 5.07 -1.258 -23.703 1 90.56 309 THR A O 1
ATOM 2502 N N . ARG A 1 310 ? 5.844 -3.33 -23.391 1 93.12 310 ARG A N 1
ATOM 2503 C CA . ARG A 1 310 ? 6.867 -2.928 -22.438 1 93.12 310 ARG A CA 1
ATOM 2504 C C . ARG A 1 310 ? 8.234 -3.492 -22.812 1 93.12 310 ARG A C 1
ATOM 2506 O O . ARG A 1 310 ? 8.328 -4.633 -23.266 1 93.12 310 ARG A O 1
ATOM 2513 N N . THR A 1 311 ? 9.18 -2.684 -22.719 1 96.19 311 THR A N 1
ATOM 2514 C CA . THR A 1 311 ? 10.547 -3.164 -22.922 1 96.19 311 THR A CA 1
ATOM 2515 C C . THR A 1 311 ? 11.117 -3.719 -21.625 1 96.19 311 THR A C 1
ATOM 2517 O O . THR A 1 311 ? 11.234 -3 -20.625 1 96.19 311 THR A O 1
ATOM 2520 N N . ILE A 1 312 ? 11.414 -4.941 -21.578 1 97.81 312 ILE A N 1
ATOM 2521 C CA . ILE A 1 312 ? 11.938 -5.57 -20.375 1 97.81 312 ILE A CA 1
ATOM 2522 C C . ILE A 1 312 ? 13.297 -6.195 -20.672 1 97.81 312 ILE A C 1
ATOM 2524 O O . ILE A 1 312 ? 13.695 -6.324 -21.828 1 97.81 312 ILE A O 1
ATOM 2528 N N . TYR A 1 313 ? 14.016 -6.574 -19.656 1 98.19 313 TYR A N 1
ATOM 2529 C CA . TYR A 1 313 ? 15.344 -7.164 -19.797 1 98.19 313 TYR A CA 1
ATOM 2530 C C . TYR A 1 313 ? 15.258 -8.68 -19.859 1 98.19 313 TYR A C 1
ATOM 2532 O O . TYR A 1 313 ? 14.352 -9.289 -19.281 1 98.19 313 TYR A O 1
ATOM 2540 N N . THR A 1 314 ? 16.078 -9.273 -20.578 1 98.44 314 THR A N 1
ATOM 2541 C CA . THR A 1 314 ? 16.344 -10.711 -20.531 1 98.44 314 THR A CA 1
ATOM 2542 C C . THR A 1 314 ? 17.719 -10.984 -19.938 1 98.44 314 THR A C 1
ATOM 2544 O O . THR A 1 314 ? 18.688 -10.305 -20.281 1 98.44 314 THR A O 1
ATOM 2547 N N . LEU A 1 315 ? 17.844 -11.922 -19.047 1 97.69 315 LEU A N 1
ATOM 2548 C CA . LEU A 1 315 ? 19.109 -12.242 -18.406 1 97.69 315 LEU A CA 1
ATOM 2549 C C . LEU A 1 315 ? 19.938 -13.164 -19.281 1 97.69 315 LEU A C 1
ATOM 2551 O O . LEU A 1 315 ? 20.969 -13.688 -18.844 1 97.69 315 LEU A O 1
ATOM 2555 N N . CYS A 1 316 ? 19.516 -13.477 -20.438 1 96.12 316 CYS A N 1
ATOM 2556 C CA . CYS A 1 316 ? 20.25 -14.133 -21.516 1 96.12 316 CYS A CA 1
ATOM 2557 C C . CYS A 1 316 ? 20.094 -13.367 -22.828 1 96.12 316 CYS A C 1
ATOM 2559 O O . CYS A 1 316 ? 19.438 -12.32 -22.859 1 96.12 316 CYS A O 1
ATOM 2561 N N . GLU A 1 317 ? 20.781 -13.844 -23.828 1 95 317 GLU A N 1
ATOM 2562 C CA . GLU A 1 317 ? 20.609 -13.172 -25.109 1 95 317 GLU A CA 1
ATOM 2563 C C . GLU A 1 317 ? 19.172 -13.234 -25.594 1 95 317 GLU A C 1
ATOM 2565 O O . GLU A 1 317 ? 18.547 -14.305 -25.578 1 95 317 GLU A O 1
ATOM 2570 N N . ALA A 1 318 ? 18.656 -12.078 -26.031 1 97.75 318 ALA A N 1
ATOM 2571 C CA . ALA A 1 318 ? 17.25 -11.945 -26.391 1 97.75 318 ALA A CA 1
ATOM 2572 C C . ALA A 1 318 ? 16.891 -12.875 -27.547 1 97.75 318 ALA A C 1
ATOM 2574 O O . ALA A 1 318 ? 15.812 -13.477 -27.562 1 97.75 318 ALA A O 1
ATOM 2575 N N . LYS A 1 319 ? 17.781 -13.039 -28.438 1 96.62 319 LYS A N 1
ATOM 2576 C CA . LYS A 1 319 ? 17.547 -13.906 -29.594 1 96.62 319 LYS A CA 1
ATOM 2577 C C . LYS A 1 319 ? 17.391 -15.359 -29.156 1 96.62 319 LYS A C 1
ATOM 2579 O O . LYS A 1 319 ? 16.5 -16.062 -29.641 1 96.62 319 LYS A O 1
ATOM 2584 N N . LEU A 1 320 ? 18.281 -15.734 -28.312 1 95.44 320 LEU A N 1
ATOM 2585 C CA . LEU A 1 320 ? 18.219 -17.094 -27.797 1 95.44 320 LEU A CA 1
ATOM 2586 C C . LEU A 1 320 ? 16.906 -17.328 -27.047 1 95.44 320 LEU A C 1
ATOM 2588 O O . LEU A 1 320 ? 16.266 -18.375 -27.219 1 95.44 320 LEU A O 1
ATOM 2592 N N . PHE A 1 321 ? 16.531 -16.406 -26.312 1 97.75 321 PHE A N 1
ATOM 2593 C CA . PHE A 1 321 ? 15.281 -16.484 -25.547 1 97.75 321 PHE A CA 1
ATOM 2594 C C . PHE A 1 321 ? 14.094 -16.703 -26.484 1 97.75 321 PHE A C 1
ATOM 2596 O O . PHE A 1 321 ? 13.297 -17.625 -26.266 1 97.75 321 PHE A O 1
ATOM 2603 N N . VAL A 1 322 ? 13.984 -15.875 -27.516 1 98.06 322 VAL A N 1
ATOM 2604 C CA . VAL A 1 322 ? 12.852 -15.93 -28.422 1 98.06 322 VAL A CA 1
ATOM 2605 C C . VAL A 1 322 ? 12.867 -17.25 -29.203 1 98.06 322 VAL A C 1
ATOM 2607 O O . VAL A 1 322 ? 11.812 -17.844 -29.438 1 98.06 322 VAL A O 1
ATOM 2610 N N . GLU A 1 323 ? 13.992 -17.672 -29.547 1 95.69 323 GLU A N 1
ATOM 2611 C CA . GLU A 1 323 ? 14.133 -18.938 -30.266 1 95.69 323 GLU A CA 1
ATOM 2612 C C . GLU A 1 323 ? 13.664 -20.109 -29.406 1 95.69 323 GLU A C 1
ATOM 2614 O O . GLU A 1 323 ? 12.891 -20.953 -29.875 1 95.69 323 GLU A O 1
ATOM 2619 N N . LEU A 1 324 ? 14.141 -20.156 -28.188 1 95.81 324 LEU A N 1
ATOM 2620 C CA . LEU A 1 324 ? 13.789 -21.25 -27.297 1 95.81 324 LEU A CA 1
ATOM 2621 C C . LEU A 1 324 ? 12.312 -21.188 -26.906 1 95.81 324 LEU A C 1
ATOM 2623 O O . LEU A 1 324 ? 11.68 -22.219 -26.703 1 95.81 324 LEU A O 1
ATOM 2627 N N . LEU A 1 325 ? 11.805 -19.969 -26.812 1 96.94 325 LEU A N 1
ATOM 2628 C CA . LEU A 1 325 ? 10.383 -19.797 -26.547 1 96.94 325 LEU A CA 1
ATOM 2629 C C . LEU A 1 325 ? 9.531 -20.391 -27.656 1 96.94 325 LEU A C 1
ATOM 2631 O O . LEU A 1 325 ? 8.531 -21.062 -27.406 1 96.94 325 LEU A O 1
ATOM 2635 N N . THR A 1 326 ? 9.945 -20.141 -28.844 1 94.94 326 THR A N 1
ATOM 2636 C CA . THR A 1 326 ? 9.242 -20.688 -30 1 94.94 326 THR A CA 1
ATOM 2637 C C . THR A 1 326 ? 9.305 -22.203 -30.016 1 94.94 326 THR A C 1
ATOM 2639 O O . THR A 1 326 ? 8.312 -22.875 -30.328 1 94.94 326 THR A O 1
ATOM 2642 N N . GLU A 1 327 ? 10.391 -22.703 -29.641 1 93 327 GLU A N 1
ATOM 2643 C CA . GLU A 1 327 ? 10.555 -24.156 -29.547 1 93 327 GLU A CA 1
ATOM 2644 C C . GLU A 1 327 ? 9.641 -24.75 -28.484 1 93 327 GLU A C 1
ATOM 2646 O O . GLU A 1 327 ? 9 -25.781 -28.719 1 93 327 GLU A O 1
ATOM 2651 N N . LEU A 1 328 ? 9.609 -24.125 -27.375 1 95.06 328 LEU A N 1
ATOM 2652 C CA . LEU A 1 328 ? 8.789 -24.594 -26.266 1 95.06 328 LEU A CA 1
ATOM 2653 C C . LEU A 1 328 ? 7.312 -24.609 -26.641 1 95.06 328 LEU A C 1
ATOM 2655 O O . LEU A 1 328 ? 6.602 -25.578 -26.375 1 95.06 328 LEU A O 1
ATOM 2659 N N . ARG A 1 329 ? 6.84 -23.609 -27.297 1 94.31 329 ARG A N 1
ATOM 2660 C CA . ARG A 1 329 ? 5.426 -23.453 -27.625 1 94.31 329 ARG A CA 1
ATOM 2661 C C . ARG A 1 329 ? 5.031 -24.344 -28.797 1 94.31 329 ARG A C 1
ATOM 2663 O O . ARG A 1 329 ? 3.85 -24.625 -28.984 1 94.31 329 ARG A O 1
ATOM 2670 N N . SER A 1 330 ? 6.016 -24.719 -29.578 1 92.12 330 SER A N 1
ATOM 2671 C CA . SER A 1 330 ? 5.746 -25.547 -30.766 1 92.12 330 SER A CA 1
ATOM 2672 C C . SER A 1 330 ? 5.836 -27.031 -30.438 1 92.12 330 SER A C 1
ATOM 2674 O O . SER A 1 330 ? 5.586 -27.875 -31.297 1 92.12 330 SER A O 1
ATOM 2676 N N . CYS A 1 331 ? 6.098 -27.328 -29.266 1 90.75 331 CYS A N 1
ATOM 2677 C CA . CYS A 1 331 ? 6.309 -28.734 -28.938 1 90.75 331 CYS A CA 1
ATOM 2678 C C . CYS A 1 331 ? 4.98 -29.469 -28.828 1 90.75 331 CYS A C 1
ATOM 2680 O O . CYS A 1 331 ? 3.924 -28.844 -28.734 1 90.75 331 CYS A O 1
ATOM 2682 N N . SER A 1 332 ? 5.023 -30.781 -28.812 1 91.31 332 SER A N 1
ATOM 2683 C CA . SER A 1 332 ? 3.828 -31.609 -28.859 1 91.31 332 SER A CA 1
ATOM 2684 C C . SER A 1 332 ? 3.059 -31.531 -27.547 1 91.31 332 SER A C 1
ATOM 2686 O O . SER A 1 332 ? 1.826 -31.578 -27.531 1 91.31 332 SER A O 1
ATOM 2688 N N . ALA A 1 333 ? 3.773 -31.391 -26.453 1 91.5 333 ALA A N 1
ATOM 2689 C CA . ALA A 1 333 ? 3.141 -31.359 -25.141 1 91.5 333 ALA A CA 1
ATOM 2690 C C . ALA A 1 333 ? 2.287 -30.109 -24.969 1 91.5 333 ALA A C 1
ATOM 2692 O O . ALA A 1 333 ? 1.399 -30.062 -24.109 1 91.5 333 ALA A O 1
ATOM 2693 N N . ALA A 1 334 ? 2.523 -29.094 -25.734 1 92.06 334 ALA A N 1
ATOM 2694 C CA . ALA A 1 334 ? 1.786 -27.844 -25.656 1 92.06 334 ALA A CA 1
ATOM 2695 C C . ALA A 1 334 ? 0.759 -27.734 -26.781 1 92.06 334 ALA A C 1
ATOM 2697 O O . ALA A 1 334 ? 0.06 -26.719 -26.891 1 92.06 334 ALA A O 1
ATOM 2698 N N . SER A 1 335 ? 0.564 -28.688 -27.594 1 90.75 335 SER A N 1
ATOM 2699 C CA . SER A 1 335 ? -0.227 -28.609 -28.812 1 90.75 335 SER A CA 1
ATOM 2700 C C . SER A 1 335 ? -1.719 -28.531 -28.516 1 90.75 335 SER A C 1
ATOM 2702 O O . SER A 1 335 ? -2.496 -28.016 -29.312 1 90.75 335 SER A O 1
ATOM 2704 N N . ASP A 1 336 ? -2.07 -28.969 -27.406 1 90.25 336 ASP A N 1
ATOM 2705 C CA . ASP A 1 336 ? -3.502 -29.047 -27.125 1 90.25 336 ASP A CA 1
ATOM 2706 C C . ASP A 1 336 ? -3.961 -27.891 -26.266 1 90.25 336 ASP A C 1
ATOM 2708 O O . ASP A 1 336 ? -5.07 -27.891 -25.719 1 90.25 336 ASP A O 1
ATOM 2712 N N . PHE A 1 337 ? -3.145 -26.938 -26.031 1 91.62 337 PHE A N 1
ATOM 2713 C CA . PHE A 1 337 ? -3.488 -25.844 -25.141 1 91.62 337 PHE A CA 1
ATOM 2714 C C . PHE A 1 337 ? -4.73 -25.109 -25.625 1 91.62 337 PHE A C 1
ATOM 2716 O O . PHE A 1 337 ? -5.551 -24.656 -24.828 1 91.62 337 PHE A O 1
ATOM 2723 N N . ASP A 1 338 ? -4.891 -25.047 -26.859 1 88.5 338 ASP A N 1
ATOM 2724 C CA . ASP A 1 338 ? -6.07 -24.406 -27.422 1 88.5 338 ASP A CA 1
ATOM 2725 C C . ASP A 1 338 ? -7.34 -25.156 -27.047 1 88.5 338 ASP A C 1
ATOM 2727 O O . ASP A 1 338 ? -8.406 -24.547 -26.891 1 88.5 338 ASP A O 1
ATOM 2731 N N . GLU A 1 339 ? -7.238 -26.391 -26.953 1 88.94 339 GLU A N 1
ATOM 2732 C CA . GLU A 1 339 ? -8.375 -27.219 -26.547 1 88.94 339 GLU A CA 1
ATOM 2733 C C . GLU A 1 339 ? -8.609 -27.125 -25.047 1 88.94 339 GLU A C 1
ATOM 2735 O O . GLU A 1 339 ? -9.758 -27.094 -24.594 1 88.94 339 GLU A O 1
ATOM 2740 N N . VAL A 1 340 ? -7.574 -27.062 -24.375 1 89.06 340 VAL A N 1
ATOM 2741 C CA . VAL A 1 340 ? -7.656 -26.969 -22.922 1 89.06 340 VAL A CA 1
ATOM 2742 C C . VAL A 1 340 ? -8.367 -25.672 -22.531 1 89.06 340 VAL A C 1
ATOM 2744 O O . VAL A 1 340 ? -9.172 -25.672 -21.594 1 89.06 340 VAL A O 1
ATOM 2747 N N . VAL A 1 341 ? -8.078 -24.656 -23.188 1 87.31 341 VAL A N 1
ATOM 2748 C CA . VAL A 1 341 ? -8.633 -23.344 -22.859 1 87.31 341 VAL A CA 1
ATOM 2749 C C . VAL A 1 341 ? -10.148 -23.359 -23.078 1 87.31 341 VAL A C 1
ATOM 2751 O O . VAL A 1 341 ? -10.883 -22.656 -22.391 1 87.31 341 VAL A O 1
ATOM 2754 N N . LYS A 1 342 ? -10.633 -24.188 -23.938 1 85.31 342 LYS A N 1
ATOM 2755 C CA . LYS A 1 342 ? -12.062 -24.281 -24.219 1 85.31 342 LYS A CA 1
ATOM 2756 C C . LYS A 1 342 ? -12.812 -24.953 -23.078 1 85.31 342 LYS A C 1
ATOM 2758 O O . LYS A 1 342 ? -14.008 -24.719 -22.891 1 85.31 342 LYS A O 1
ATOM 2763 N N . GLY A 1 343 ? -12.117 -25.641 -22.281 1 82 343 GLY A N 1
ATOM 2764 C CA . GLY A 1 343 ? -12.703 -26.234 -21.094 1 82 343 GLY A CA 1
ATOM 2765 C C . GLY A 1 343 ? -13.188 -27.656 -21.312 1 82 343 GLY A C 1
ATOM 2766 O O . GLY A 1 343 ? -13.219 -28.141 -22.453 1 82 343 GLY A O 1
ATOM 2767 N N . TYR A 1 344 ? -13.477 -28.297 -20.141 1 80.56 344 TYR A N 1
ATOM 2768 C CA . TYR A 1 344 ? -13.898 -29.703 -20.141 1 80.56 344 TYR A CA 1
ATOM 2769 C C . TYR A 1 344 ? -15.391 -29.828 -19.891 1 80.56 344 TYR A C 1
ATOM 2771 O O . TYR A 1 344 ? -15.805 -30.375 -18.859 1 80.56 344 TYR A O 1
ATOM 2779 N N . GLY A 1 345 ? -16.172 -29.219 -20.703 1 80.75 345 GLY A N 1
ATOM 2780 C CA . GLY A 1 345 ? -17.609 -29.375 -20.594 1 80.75 345 GLY A CA 1
ATOM 2781 C C . GLY A 1 345 ? -18.281 -28.234 -19.828 1 80.75 345 GLY A C 1
ATOM 2782 O O . GLY A 1 345 ? -17.641 -27.234 -19.516 1 80.75 345 GLY A O 1
ATOM 2783 N N . LYS A 1 346 ? -19.547 -28.406 -19.375 1 78.88 346 LYS A N 1
ATOM 2784 C CA . LYS A 1 346 ? -20.391 -27.375 -18.797 1 78.88 346 LYS A CA 1
ATOM 2785 C C . LYS A 1 346 ? -20.062 -27.141 -17.328 1 78.88 346 LYS A C 1
ATOM 2787 O O . LYS A 1 346 ? -20.266 -26.047 -16.797 1 78.88 346 LYS A O 1
ATOM 2792 N N . ASP A 1 347 ? -19.453 -28.062 -16.766 1 82.56 347 ASP A N 1
ATOM 2793 C CA . ASP A 1 347 ? -19.234 -27.969 -15.328 1 82.56 347 ASP A CA 1
ATOM 2794 C C . ASP A 1 347 ? -17.859 -27.391 -15.023 1 82.56 347 ASP A C 1
ATOM 2796 O O . ASP A 1 347 ? -17.516 -27.156 -13.859 1 82.56 347 ASP A O 1
ATOM 2800 N N . ASP A 1 348 ? -17.141 -27.172 -16.078 1 83 348 ASP A N 1
ATOM 2801 C CA . ASP A 1 348 ? -15.867 -26.5 -15.852 1 83 348 ASP A CA 1
ATOM 2802 C C . ASP A 1 348 ? -16.047 -24.984 -15.766 1 83 348 ASP A C 1
ATOM 2804 O O . ASP A 1 348 ? -16.281 -24.328 -16.781 1 83 348 ASP A O 1
ATOM 2808 N N . THR A 1 349 ? -15.875 -24.516 -14.578 1 83.75 349 THR A N 1
ATOM 2809 C CA . THR A 1 349 ? -16.156 -23.094 -14.336 1 83.75 349 THR A CA 1
ATOM 2810 C C . THR A 1 349 ? -14.867 -22.297 -14.18 1 83.75 349 THR A C 1
ATOM 2812 O O . THR A 1 349 ? -14.898 -21.109 -13.852 1 83.75 349 THR A O 1
ATOM 2815 N N . ARG A 1 350 ? -13.766 -22.922 -14.531 1 85.5 350 ARG A N 1
ATOM 2816 C CA . ARG A 1 350 ? -12.477 -22.234 -14.43 1 85.5 350 ARG A CA 1
ATOM 2817 C C . ARG A 1 350 ? -12.281 -21.281 -15.594 1 85.5 350 ARG A C 1
ATOM 2819 O O . ARG A 1 350 ? -12.852 -21.469 -16.672 1 85.5 350 ARG A O 1
ATOM 2826 N N . SER A 1 351 ? -11.492 -20.297 -15.242 1 83.44 351 SER A N 1
ATOM 2827 C CA . SER A 1 351 ? -11.086 -19.391 -16.312 1 83.44 351 SER A CA 1
ATOM 2828 C C . SER A 1 351 ? -10.117 -20.078 -17.281 1 83.44 351 SER A C 1
ATOM 2830 O O . SER A 1 351 ? -9.57 -21.125 -16.969 1 83.44 351 SER A O 1
ATOM 2832 N N . GLU A 1 352 ? -9.977 -19.516 -18.375 1 83.5 352 GLU A N 1
ATOM 2833 C CA . GLU A 1 352 ? -9.039 -20.031 -19.375 1 83.5 352 GLU A CA 1
ATOM 2834 C C . GLU A 1 352 ? -7.645 -20.188 -18.781 1 83.5 352 GLU A C 1
ATOM 2836 O O . GLU A 1 352 ? -7.039 -21.25 -18.875 1 83.5 352 GLU A O 1
ATOM 2841 N N . ASN A 1 353 ? -7.191 -19.125 -18.109 1 82.88 353 ASN A N 1
ATOM 2842 C CA . ASN A 1 353 ? -5.875 -19.156 -17.484 1 82.88 353 ASN A CA 1
ATOM 2843 C C . ASN A 1 353 ? -5.824 -20.172 -16.344 1 82.88 353 ASN A C 1
ATOM 2845 O O . ASN A 1 353 ? -4.801 -20.812 -16.125 1 82.88 353 ASN A O 1
ATOM 2849 N N . GLY A 1 354 ? -6.984 -20.281 -15.75 1 84.12 354 GLY A N 1
ATOM 2850 C CA . GLY A 1 354 ? -7.066 -21.219 -14.641 1 84.12 354 GLY A CA 1
ATOM 2851 C C . GLY A 1 354 ? -6.902 -22.672 -15.07 1 84.12 354 GLY A C 1
ATOM 2852 O O . GLY A 1 354 ? -6.262 -23.453 -14.383 1 84.12 354 GLY A O 1
ATOM 2853 N N . ARG A 1 355 ? -7.402 -23.047 -16.234 1 87.5 355 ARG A N 1
ATOM 2854 C CA . ARG A 1 355 ? -7.312 -24.391 -16.766 1 87.5 355 ARG A CA 1
ATOM 2855 C C . ARG A 1 355 ? -5.879 -24.75 -17.141 1 87.5 355 ARG A C 1
ATOM 2857 O O . ARG A 1 355 ? -5.391 -25.828 -16.828 1 87.5 355 ARG A O 1
ATOM 2864 N N . ILE A 1 356 ? -5.238 -23.828 -17.703 1 88.31 356 ILE A N 1
ATOM 2865 C CA . ILE A 1 356 ? -3.854 -24.031 -18.109 1 88.31 356 ILE A CA 1
ATOM 2866 C C . ILE A 1 356 ? -2.961 -24.141 -16.875 1 88.31 356 ILE A C 1
ATOM 2868 O O . ILE A 1 356 ? -2.102 -25.016 -16.797 1 88.31 356 ILE A O 1
ATOM 2872 N N . ASN A 1 357 ? -3.234 -23.25 -15.961 1 87.31 357 ASN A N 1
ATOM 2873 C CA . ASN A 1 357 ? -2.436 -23.234 -14.734 1 87.31 357 ASN A CA 1
ATOM 2874 C C . ASN A 1 357 ? -2.57 -24.531 -13.953 1 87.31 357 ASN A C 1
ATOM 2876 O O . ASN A 1 357 ? -1.598 -25.016 -13.375 1 87.31 357 ASN A O 1
ATOM 2880 N N . ALA A 1 358 ? -3.705 -25.078 -13.953 1 84 358 ALA A N 1
ATOM 2881 C CA . ALA A 1 358 ? -3.955 -26.297 -13.188 1 84 358 ALA A CA 1
ATOM 2882 C C . ALA A 1 358 ? -3.139 -27.469 -13.734 1 84 358 ALA A C 1
ATOM 2884 O O . ALA A 1 358 ? -2.604 -28.281 -12.961 1 84 358 ALA A O 1
ATOM 2885 N N . ILE A 1 359 ? -2.982 -27.531 -14.984 1 87.75 359 ILE A N 1
ATOM 2886 C CA . ILE A 1 359 ? -2.275 -28.656 -15.602 1 87.75 359 ILE A CA 1
ATOM 2887 C C . ILE A 1 359 ? -0.768 -28.422 -15.523 1 87.75 359 ILE A C 1
ATOM 2889 O O . ILE A 1 359 ? -0.002 -29.344 -15.234 1 87.75 359 ILE A O 1
ATOM 2893 N N . LEU A 1 360 ? -0.376 -27.219 -15.641 1 92.06 360 LEU A N 1
ATOM 2894 C CA . LEU A 1 360 ? 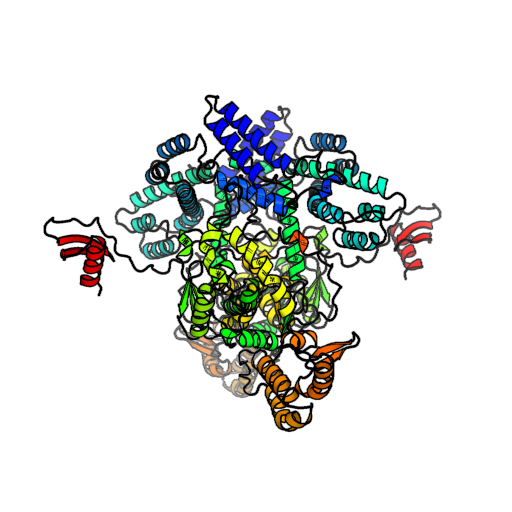1.051 -26.922 -15.727 1 92.06 360 LEU A CA 1
ATOM 2895 C C . LEU A 1 360 ? 1.681 -26.859 -14.344 1 92.06 360 LEU A C 1
ATOM 2897 O O . LEU A 1 360 ? 2.83 -27.266 -14.156 1 92.06 360 LEU A O 1
ATOM 2901 N N . ALA A 1 361 ? 0.964 -26.328 -13.422 1 89.81 361 ALA A N 1
ATOM 2902 C CA . ALA A 1 361 ? 1.514 -26.219 -12.078 1 89.81 361 ALA A CA 1
ATOM 2903 C C . ALA A 1 361 ? 1.845 -27.594 -11.508 1 89.81 361 ALA A C 1
ATOM 2905 O O . ALA A 1 361 ? 2.896 -27.781 -10.891 1 89.81 361 ALA A O 1
ATOM 2906 N N . LYS A 1 362 ? 0.996 -28.516 -11.672 1 89.81 362 LYS A N 1
ATOM 2907 C CA . LYS A 1 362 ? 1.199 -29.891 -11.203 1 89.81 362 LYS A CA 1
ATOM 2908 C C . LYS A 1 362 ? 2.4 -30.531 -11.891 1 89.81 362 LYS A C 1
ATOM 2910 O O . LYS A 1 362 ? 3.145 -31.281 -11.266 1 89.81 362 LYS A O 1
ATOM 2915 N N . ALA A 1 363 ? 2.566 -30.172 -13.07 1 92.88 363 ALA A N 1
ATOM 2916 C CA . ALA A 1 363 ? 3.627 -30.781 -13.867 1 92.88 363 ALA A CA 1
ATOM 2917 C C . ALA A 1 363 ? 4.973 -30.109 -13.594 1 92.88 363 ALA A C 1
ATOM 2919 O O . ALA A 1 363 ? 6.012 -30.781 -13.609 1 92.88 363 ALA A O 1
ATOM 2920 N N . PHE A 1 364 ? 5.027 -28.828 -13.273 1 96.19 364 PHE A N 1
ATOM 2921 C CA . PHE A 1 364 ? 6.266 -28.062 -13.25 1 96.19 364 PHE A CA 1
ATOM 2922 C C . PHE A 1 364 ? 6.844 -28 -11.836 1 96.19 364 PHE A C 1
ATOM 2924 O O . PHE A 1 364 ? 8.062 -28.047 -11.664 1 96.19 364 PHE A O 1
ATOM 2931 N N . ASN A 1 365 ? 6.07 -27.938 -10.805 1 94.06 365 ASN A N 1
ATOM 2932 C CA . ASN A 1 365 ? 6.523 -27.609 -9.453 1 94.06 365 ASN A CA 1
ATOM 2933 C C . ASN A 1 365 ? 7.418 -28.719 -8.891 1 94.06 365 ASN A C 1
ATOM 2935 O O . ASN A 1 365 ? 8.406 -28.422 -8.211 1 94.06 365 ASN A O 1
ATOM 2939 N N . PRO A 1 366 ? 7.094 -30 -9.172 1 93.5 366 PRO A N 1
ATOM 2940 C CA . PRO A 1 366 ? 8.016 -31.016 -8.672 1 93.5 366 PRO A CA 1
ATOM 2941 C C . PRO A 1 366 ? 9.445 -30.828 -9.172 1 93.5 366 PRO A C 1
ATOM 2943 O O . PRO A 1 366 ? 10.398 -30.953 -8.406 1 93.5 366 PRO A O 1
ATOM 2946 N N . TRP A 1 367 ? 9.555 -30.516 -10.391 1 93.88 367 TRP A N 1
ATOM 2947 C CA . TRP A 1 367 ? 10.883 -30.281 -10.945 1 93.88 367 TRP A CA 1
ATOM 2948 C C . TRP A 1 367 ? 11.531 -29.047 -10.305 1 93.88 367 TRP A C 1
ATOM 2950 O O . TRP A 1 367 ? 12.727 -29.062 -10 1 93.88 367 TRP A O 1
ATOM 2960 N N . VAL A 1 368 ? 10.797 -27.984 -10.133 1 96.12 368 VAL A N 1
ATOM 2961 C CA . VAL A 1 368 ? 11.32 -26.75 -9.562 1 96.12 368 VAL A CA 1
ATOM 2962 C C . VAL A 1 368 ? 11.828 -27.016 -8.148 1 96.12 368 VAL A C 1
ATOM 2964 O O . VAL A 1 368 ? 12.891 -26.5 -7.762 1 96.12 368 VAL A O 1
ATOM 2967 N N . LYS A 1 369 ? 11.055 -27.766 -7.398 1 94 369 LYS A N 1
ATOM 2968 C CA . LYS A 1 369 ? 11.477 -28.125 -6.047 1 94 369 LYS A CA 1
ATOM 2969 C C . LYS A 1 369 ? 12.805 -28.875 -6.062 1 94 369 LYS A C 1
ATOM 2971 O O . LYS A 1 369 ? 13.68 -28.609 -5.234 1 94 369 LYS A O 1
ATOM 2976 N N . SER A 1 370 ? 12.938 -29.703 -7.012 1 91.69 370 SER A N 1
ATOM 2977 C CA . SER A 1 370 ? 14.18 -30.453 -7.16 1 91.69 370 SER A CA 1
ATOM 2978 C C . SER A 1 370 ? 15.32 -29.562 -7.625 1 91.69 370 SER A C 1
ATOM 2980 O O . SER A 1 370 ? 16.453 -29.688 -7.156 1 91.69 370 SER A O 1
ATOM 2982 N N . PHE A 1 371 ? 15.055 -28.672 -8.523 1 93.75 371 PHE A N 1
ATOM 2983 C CA . PHE A 1 371 ? 16.031 -27.719 -9.047 1 93.75 371 PHE A CA 1
ATOM 2984 C C . PHE A 1 371 ? 16.641 -26.891 -7.922 1 93.75 371 PHE A C 1
ATOM 2986 O O . PHE A 1 371 ? 17.859 -26.719 -7.863 1 93.75 371 PHE A O 1
ATOM 2993 N N . PHE A 1 372 ? 15.812 -26.469 -6.988 1 95.19 372 PHE A N 1
ATOM 2994 C CA . PHE A 1 372 ? 16.266 -25.625 -5.891 1 95.19 372 PHE A CA 1
ATOM 2995 C C . PHE A 1 372 ? 16.75 -26.469 -4.719 1 95.19 372 PHE A C 1
ATOM 2997 O O . PHE A 1 372 ? 17.469 -25.969 -3.85 1 95.19 372 PHE A O 1
ATOM 3004 N N . GLY A 1 373 ? 16.359 -27.703 -4.668 1 90.88 373 GLY A N 1
ATOM 3005 C CA . GLY A 1 373 ? 16.594 -28.516 -3.49 1 90.88 373 GLY A CA 1
ATOM 3006 C C . GLY A 1 373 ? 15.844 -28.031 -2.264 1 90.88 373 GLY A C 1
ATOM 3007 O O . GLY A 1 373 ? 16.375 -28.062 -1.151 1 90.88 373 GLY A O 1
ATOM 3008 N N . ASP A 1 374 ? 14.758 -27.422 -2.504 1 90.75 374 ASP A N 1
ATOM 3009 C CA . ASP A 1 374 ? 13.914 -26.828 -1.479 1 90.75 374 ASP A CA 1
ATOM 3010 C C . ASP A 1 374 ? 12.43 -27.016 -1.797 1 90.75 374 ASP A C 1
ATOM 3012 O O . ASP A 1 374 ? 11.922 -26.453 -2.773 1 90.75 374 ASP A O 1
ATOM 3016 N N . ASP A 1 375 ? 11.703 -27.672 -0.974 1 90.44 375 ASP A N 1
ATOM 3017 C CA . ASP A 1 375 ? 10.305 -28.031 -1.209 1 90.44 375 ASP A CA 1
ATOM 3018 C C . ASP A 1 375 ? 9.406 -26.797 -1.12 1 90.44 375 ASP A C 1
ATOM 3020 O O . ASP A 1 375 ? 8.242 -26.844 -1.544 1 90.44 375 ASP A O 1
ATOM 3024 N N . ARG A 1 376 ? 9.898 -25.781 -0.633 1 89.62 376 ARG A N 1
ATOM 3025 C CA . ARG A 1 376 ? 9.086 -24.578 -0.475 1 89.62 376 ARG A CA 1
ATOM 3026 C C . ARG A 1 376 ? 9.07 -23.75 -1.759 1 89.62 376 ARG A C 1
ATOM 3028 O O . ARG A 1 376 ? 8.242 -22.859 -1.915 1 89.62 376 ARG A O 1
ATOM 3035 N N . ARG A 1 377 ? 9.922 -24.031 -2.617 1 93.81 377 ARG A N 1
ATOM 3036 C CA . ARG A 1 377 ? 10.055 -23.25 -3.838 1 93.81 377 ARG A CA 1
ATOM 3037 C C . ARG A 1 377 ? 9.109 -23.75 -4.926 1 93.81 377 ARG A C 1
ATOM 3039 O O . ARG A 1 377 ? 8.922 -24.969 -5.074 1 93.81 377 ARG A O 1
ATOM 3046 N N . VAL A 1 378 ? 8.562 -22.797 -5.633 1 94.44 378 VAL A N 1
ATOM 3047 C CA . VAL A 1 378 ? 7.621 -23.141 -6.695 1 94.44 378 VAL A CA 1
ATOM 3048 C C . VAL A 1 378 ? 7.941 -22.312 -7.945 1 94.44 378 VAL A C 1
ATOM 3050 O O . VAL A 1 378 ? 8.797 -21.422 -7.914 1 94.44 378 VAL A O 1
ATOM 3053 N N . TYR A 1 379 ? 7.242 -22.562 -9.031 1 96 379 TYR A N 1
ATOM 3054 C CA . TYR A 1 379 ? 7.492 -21.969 -10.336 1 96 379 TYR A CA 1
ATOM 3055 C C . TYR A 1 379 ? 7.41 -20.453 -10.281 1 96 379 TYR A C 1
ATOM 3057 O O . TYR A 1 379 ? 8.227 -19.75 -10.891 1 96 379 TYR A O 1
ATOM 3065 N N . LYS A 1 380 ? 6.512 -19.938 -9.539 1 93.94 380 LYS A N 1
ATOM 3066 C CA . LYS A 1 380 ? 6.246 -18.5 -9.531 1 93.94 380 LYS A CA 1
ATOM 3067 C C . LYS A 1 380 ? 7.383 -17.734 -8.875 1 93.94 380 LYS A C 1
ATOM 3069 O O . LYS A 1 380 ? 7.512 -16.516 -9.055 1 93.94 380 LYS A O 1
ATOM 3074 N N . ASP A 1 381 ? 8.234 -18.359 -8.109 1 95.75 381 ASP A N 1
ATOM 3075 C CA . ASP A 1 381 ? 9.367 -17.703 -7.445 1 95.75 381 ASP A CA 1
ATOM 3076 C C . ASP A 1 381 ? 10.367 -17.172 -8.461 1 95.75 381 ASP A C 1
ATOM 3078 O O . ASP A 1 381 ? 11.164 -16.281 -8.148 1 95.75 381 ASP A O 1
ATOM 3082 N N . SER A 1 382 ? 10.344 -17.75 -9.672 1 97.38 382 SER A N 1
ATOM 3083 C CA . SER A 1 382 ? 11.258 -17.297 -10.719 1 97.38 382 SER A CA 1
ATOM 3084 C C . SER A 1 382 ? 11.102 -15.812 -10.984 1 97.38 382 SER A C 1
ATOM 3086 O O . SER A 1 382 ? 12.086 -15.117 -11.25 1 97.38 382 SER A O 1
ATOM 3088 N N . ARG A 1 383 ? 9.875 -15.367 -10.883 1 96.44 383 ARG A N 1
ATOM 3089 C CA . ARG A 1 383 ? 9.57 -13.969 -11.18 1 96.44 383 ARG A CA 1
ATOM 3090 C C . ARG A 1 383 ? 10.203 -13.039 -10.148 1 96.44 383 ARG A C 1
ATOM 3092 O O . ARG A 1 383 ? 10.812 -12.031 -10.5 1 96.44 383 ARG A O 1
ATOM 3099 N N . ALA A 1 384 ? 10.07 -13.359 -8.867 1 96.56 384 ALA A N 1
ATOM 3100 C CA . ALA A 1 384 ? 10.648 -12.555 -7.797 1 96.56 384 ALA A CA 1
ATOM 3101 C C . ALA A 1 384 ? 12.172 -12.578 -7.859 1 96.56 384 ALA A C 1
ATOM 3103 O O . ALA A 1 384 ? 12.828 -11.555 -7.633 1 96.56 384 ALA A O 1
ATOM 3104 N N . ILE A 1 385 ? 12.75 -13.734 -8.156 1 98 385 ILE A N 1
ATOM 3105 C CA . ILE A 1 385 ? 14.203 -13.867 -8.266 1 98 385 ILE A CA 1
ATOM 3106 C C . ILE A 1 385 ? 14.711 -13.039 -9.445 1 98 385 ILE A C 1
ATOM 3108 O O . ILE A 1 385 ? 15.695 -12.305 -9.312 1 98 385 ILE A O 1
ATOM 3112 N N . TYR A 1 386 ? 14.016 -13.172 -10.57 1 98.06 386 TYR A N 1
ATOM 3113 C CA . TYR A 1 386 ? 14.352 -12.359 -11.727 1 98.06 386 TYR A CA 1
ATOM 3114 C C . TYR A 1 386 ? 14.328 -10.875 -11.383 1 98.06 386 TYR A C 1
ATOM 3116 O O . TYR A 1 386 ? 15.234 -10.133 -11.766 1 98.06 386 TYR A O 1
ATOM 3124 N N . ALA A 1 387 ? 13.281 -10.438 -10.711 1 97.38 387 ALA A N 1
ATOM 3125 C CA . ALA A 1 387 ? 13.148 -9.023 -10.352 1 97.38 387 ALA A CA 1
ATOM 3126 C C . ALA A 1 387 ? 14.344 -8.547 -9.547 1 97.38 387 ALA A C 1
ATOM 3128 O O . ALA A 1 387 ? 14.875 -7.461 -9.797 1 97.38 387 ALA A O 1
ATOM 3129 N N . ARG A 1 388 ? 14.766 -9.328 -8.586 1 96.81 388 ARG A N 1
ATOM 3130 C CA . ARG A 1 388 ? 15.922 -8.992 -7.758 1 96.81 388 ARG A CA 1
ATOM 3131 C C . ARG A 1 388 ? 17.188 -8.906 -8.602 1 96.81 388 ARG A C 1
ATOM 3133 O O . ARG A 1 388 ? 17.953 -7.949 -8.469 1 96.81 388 ARG A O 1
ATOM 3140 N N . ILE A 1 389 ? 17.406 -9.828 -9.461 1 97.62 389 ILE A N 1
ATOM 3141 C CA . ILE A 1 389 ? 18.609 -9.852 -10.297 1 97.62 389 ILE A CA 1
ATOM 3142 C C . ILE A 1 389 ? 18.609 -8.656 -11.25 1 97.62 389 ILE A C 1
ATOM 3144 O O . ILE A 1 389 ? 19.609 -7.965 -11.383 1 97.62 389 ILE A O 1
ATOM 3148 N N . ALA A 1 390 ? 17.453 -8.469 -11.898 1 97.25 390 ALA A N 1
ATOM 3149 C CA . ALA A 1 390 ? 17.328 -7.352 -12.828 1 97.25 390 ALA A CA 1
ATOM 3150 C C . ALA A 1 390 ? 17.594 -6.023 -12.133 1 97.25 390 ALA A C 1
ATOM 3152 O O . ALA A 1 390 ? 18.25 -5.137 -12.695 1 97.25 390 ALA A O 1
ATOM 3153 N N . TYR A 1 391 ? 17.109 -5.902 -10.922 1 95.94 391 TYR A N 1
ATOM 3154 C CA . TYR A 1 391 ? 17.328 -4.688 -10.141 1 95.94 391 TYR A CA 1
ATOM 3155 C C . TYR A 1 391 ? 18.828 -4.453 -9.914 1 95.94 391 TYR A C 1
ATOM 3157 O O . TYR A 1 391 ? 19.328 -3.359 -10.18 1 95.94 391 TYR A O 1
ATOM 3165 N N . GLU A 1 392 ? 19.484 -5.484 -9.43 1 93.88 392 GLU A N 1
ATOM 3166 C CA . GLU A 1 392 ? 20.906 -5.363 -9.133 1 93.88 392 GLU A CA 1
ATOM 3167 C C . GLU A 1 392 ? 21.719 -5.129 -10.398 1 93.88 392 GLU A C 1
ATOM 3169 O O . GLU A 1 392 ? 22.719 -4.406 -10.383 1 93.88 392 GLU A O 1
ATOM 3174 N N . MET A 1 393 ? 21.266 -5.633 -11.477 1 94.38 393 MET A N 1
ATOM 3175 C CA . MET A 1 393 ? 22.031 -5.602 -12.727 1 94.38 393 MET A CA 1
ATOM 3176 C C . MET A 1 393 ? 21.859 -4.262 -13.43 1 94.38 393 MET A C 1
ATOM 3178 O O . MET A 1 393 ? 22.797 -3.744 -14.023 1 94.38 393 MET A O 1
ATOM 3182 N N . PHE A 1 394 ? 20.641 -3.686 -13.359 1 94.62 394 PHE A N 1
ATOM 3183 C CA . PHE A 1 394 ? 20.375 -2.656 -14.359 1 94.62 394 PHE A CA 1
ATOM 3184 C C . PHE A 1 394 ? 19.953 -1.352 -13.695 1 94.62 394 PHE A C 1
ATOM 3186 O O . PHE A 1 394 ? 20.109 -0.275 -14.273 1 94.62 394 PHE A O 1
ATOM 3193 N N . PHE A 1 395 ? 19.422 -1.253 -12.516 1 94.31 395 PHE A N 1
ATOM 3194 C CA . PHE A 1 395 ? 18.766 -0.081 -11.938 1 94.31 395 PHE A CA 1
ATOM 3195 C C . PHE A 1 395 ? 19.75 1.078 -11.812 1 94.31 395 PHE A C 1
ATOM 3197 O O . PHE A 1 395 ? 19.422 2.217 -12.156 1 94.31 395 PHE A O 1
ATOM 3204 N N . ARG A 1 396 ? 20.969 0.791 -11.398 1 87.62 396 ARG A N 1
ATOM 3205 C CA . ARG A 1 396 ? 21.938 1.852 -11.125 1 87.62 396 ARG A CA 1
ATOM 3206 C C . ARG A 1 396 ? 22.734 2.205 -12.375 1 87.62 396 ARG A C 1
ATOM 3208 O O . ARG A 1 396 ? 23.359 3.262 -12.438 1 87.62 396 ARG A O 1
ATOM 3215 N N . VAL A 1 397 ? 22.703 1.368 -13.344 1 88.19 397 VAL A N 1
ATOM 3216 C CA . VAL A 1 397 ? 23.609 1.517 -14.469 1 88.19 397 VAL A CA 1
ATOM 3217 C C . VAL A 1 397 ? 22.859 2.027 -15.695 1 88.19 397 VAL A C 1
ATOM 3219 O O . VAL A 1 397 ? 23.375 2.857 -16.438 1 88.19 397 VAL A O 1
ATOM 3222 N N . ASP A 1 398 ? 21.672 1.557 -15.953 1 91.56 398 ASP A N 1
ATOM 3223 C CA . ASP A 1 398 ? 20.875 1.966 -17.109 1 91.56 398 ASP A CA 1
ATOM 3224 C C . ASP A 1 398 ? 20.328 3.377 -16.922 1 91.56 398 ASP A C 1
ATOM 3226 O O . ASP A 1 398 ? 19.625 3.65 -15.953 1 91.56 398 ASP A O 1
ATOM 3230 N N . PRO A 1 399 ? 20.578 4.32 -17.797 1 90.38 399 PRO A N 1
ATOM 3231 C CA . PRO A 1 399 ? 20.109 5.707 -17.688 1 90.38 399 PRO A CA 1
ATOM 3232 C C . PRO A 1 399 ? 18.594 5.824 -17.688 1 90.38 399 PRO A C 1
ATOM 3234 O O . PRO A 1 399 ? 18.047 6.84 -17.25 1 90.38 399 PRO A O 1
ATOM 3237 N N . ARG A 1 400 ? 17.969 4.734 -18.203 1 92.06 400 ARG A N 1
ATOM 3238 C CA . ARG A 1 400 ? 16.516 4.707 -18.234 1 92.06 400 ARG A CA 1
ATOM 3239 C C . ARG A 1 400 ? 15.945 4.953 -16.828 1 92.06 400 ARG A C 1
ATOM 3241 O O . ARG A 1 400 ? 14.852 5.508 -16.688 1 92.06 400 ARG A O 1
ATOM 3248 N N . TRP A 1 401 ? 16.734 4.617 -15.812 1 93.94 401 TRP A N 1
ATOM 3249 C CA . TRP A 1 401 ? 16.188 4.594 -14.461 1 93.94 401 TRP A CA 1
ATOM 3250 C C . TRP A 1 401 ? 16.812 5.699 -13.609 1 93.94 401 TRP A C 1
ATOM 3252 O O . TRP A 1 401 ? 16.672 5.703 -12.383 1 93.94 401 TRP A O 1
ATOM 3262 N N . LYS A 1 402 ? 17.422 6.648 -14.195 1 87.25 402 LYS A N 1
ATOM 3263 C CA . LYS A 1 402 ? 18.188 7.684 -13.492 1 87.25 402 LYS A CA 1
ATOM 3264 C C . LYS A 1 402 ? 17.266 8.555 -12.641 1 87.25 402 LYS A C 1
ATOM 3266 O O . LYS A 1 402 ? 17.578 8.859 -11.484 1 87.25 402 LYS A O 1
ATOM 3271 N N . ASN A 1 403 ? 16.047 8.828 -13.109 1 89.75 403 ASN A N 1
ATOM 3272 C CA . ASN A 1 403 ? 15.195 9.82 -12.453 1 89.75 403 ASN A CA 1
ATOM 3273 C C . ASN A 1 403 ? 14.008 9.172 -11.75 1 89.75 403 ASN A C 1
ATOM 3275 O O . ASN A 1 403 ? 13.047 9.852 -11.391 1 89.75 403 ASN A O 1
ATOM 3279 N N . VAL A 1 404 ? 14.07 7.871 -11.641 1 94.25 404 VAL A N 1
ATOM 3280 C CA . VAL A 1 404 ? 12.945 7.195 -11.008 1 94.25 404 VAL A CA 1
ATOM 3281 C C . VAL A 1 404 ? 13.445 6.391 -9.805 1 94.25 404 VAL A C 1
ATOM 3283 O O . VAL A 1 404 ? 14.633 6.098 -9.688 1 94.25 404 VAL A O 1
ATOM 3286 N N . ASP A 1 405 ? 12.586 6.09 -8.891 1 93.06 405 ASP A N 1
ATOM 3287 C CA . ASP A 1 405 ? 12.992 5.312 -7.719 1 93.06 405 ASP A CA 1
ATOM 3288 C C . ASP A 1 405 ? 12.852 3.816 -7.984 1 93.06 405 ASP A C 1
ATOM 3290 O O . ASP A 1 405 ? 12.508 3.404 -9.094 1 93.06 405 ASP A O 1
ATOM 3294 N N . GLU A 1 406 ? 13.133 2.971 -7.023 1 92.88 406 GLU A N 1
ATOM 3295 C CA . GLU A 1 406 ? 13.188 1.521 -7.172 1 92.88 406 GLU A CA 1
ATOM 3296 C C . GLU A 1 406 ? 11.805 0.937 -7.449 1 92.88 406 GLU A C 1
ATOM 3298 O O . GLU A 1 406 ? 11.672 -0.039 -8.188 1 92.88 406 GLU A O 1
ATOM 3303 N N . ASP A 1 407 ? 10.773 1.483 -6.883 1 92.25 407 ASP A N 1
ATOM 3304 C CA . ASP A 1 407 ? 9.422 0.96 -7.066 1 92.25 407 ASP A CA 1
ATOM 3305 C C . ASP A 1 407 ? 8.961 1.113 -8.516 1 92.25 407 ASP A C 1
ATOM 3307 O O . ASP A 1 407 ? 8.312 0.22 -9.062 1 92.25 407 ASP A O 1
ATOM 3311 N N . VAL A 1 408 ? 9.305 2.244 -9.102 1 94.31 408 VAL A N 1
ATOM 3312 C CA . VAL A 1 408 ? 8.945 2.471 -10.5 1 94.31 408 VAL A CA 1
ATOM 3313 C C . VAL A 1 408 ? 9.664 1.453 -11.383 1 94.31 408 VAL A C 1
ATOM 3315 O O . VAL A 1 408 ? 9.078 0.933 -12.336 1 94.31 408 VAL A O 1
ATOM 3318 N N . PHE A 1 409 ? 10.938 1.197 -11.07 1 95 409 PHE A N 1
ATOM 3319 C CA . PHE A 1 409 ? 11.68 0.176 -11.805 1 95 409 PHE A CA 1
ATOM 3320 C C . PHE A 1 409 ? 10.938 -1.154 -11.781 1 95 409 PHE A C 1
ATOM 3322 O O . PHE A 1 409 ? 10.688 -1.75 -12.828 1 95 409 PHE A O 1
ATOM 3329 N N . PHE A 1 410 ? 10.547 -1.635 -10.617 1 95 410 PHE A N 1
ATOM 3330 C CA . PHE A 1 410 ? 9.867 -2.916 -10.477 1 95 410 PHE A CA 1
ATOM 3331 C C . PHE A 1 410 ? 8.508 -2.893 -11.18 1 95 410 PHE A C 1
ATOM 3333 O O . PHE A 1 410 ? 8.141 -3.855 -11.852 1 95 410 PHE A O 1
ATOM 3340 N N . MET A 1 411 ? 7.781 -1.837 -11.008 1 93.5 411 MET A N 1
ATOM 3341 C CA . MET A 1 411 ? 6.457 -1.71 -11.609 1 93.5 411 MET A CA 1
ATOM 3342 C C . MET A 1 411 ? 6.539 -1.832 -13.133 1 93.5 411 MET A C 1
ATOM 3344 O O . MET A 1 411 ? 5.75 -2.553 -13.742 1 93.5 411 MET A O 1
ATOM 3348 N N . GLU A 1 412 ? 7.48 -1.199 -13.703 1 93.25 412 GLU A N 1
ATOM 3349 C CA . GLU A 1 412 ? 7.602 -1.171 -15.156 1 93.25 412 GLU A CA 1
ATOM 3350 C C . GLU A 1 412 ? 8.109 -2.504 -15.695 1 93.25 412 GLU A C 1
ATOM 3352 O O . GLU A 1 412 ? 7.609 -3.006 -16.703 1 93.25 412 GLU A O 1
ATOM 3357 N N . ILE A 1 413 ? 9.055 -3.051 -15.023 1 95.25 413 ILE A N 1
ATOM 3358 C CA . ILE A 1 413 ? 9.664 -4.285 -15.5 1 95.25 413 ILE A CA 1
ATOM 3359 C C . ILE A 1 413 ? 8.703 -5.453 -15.289 1 95.25 413 ILE A C 1
ATOM 3361 O O . ILE A 1 413 ? 8.617 -6.355 -16.125 1 95.25 413 ILE A O 1
ATOM 3365 N N . LEU A 1 414 ? 7.938 -5.469 -14.203 1 94.25 414 LEU A N 1
ATOM 3366 C CA . LEU A 1 414 ? 7.035 -6.57 -13.883 1 94.25 414 LEU A CA 1
ATOM 3367 C C . LEU A 1 414 ? 5.641 -6.309 -14.43 1 94.25 414 LEU A C 1
ATOM 3369 O O . LEU A 1 414 ? 4.82 -7.227 -14.523 1 94.25 414 LEU A O 1
ATOM 3373 N N . GLY A 1 415 ? 5.398 -5.094 -14.812 1 91.31 415 GLY A N 1
ATOM 3374 C CA . GLY A 1 415 ? 4.102 -4.746 -15.367 1 91.31 415 GLY A CA 1
ATOM 3375 C C . GLY A 1 415 ? 3.018 -4.609 -14.312 1 91.31 415 GLY A C 1
ATOM 3376 O O . GLY A 1 415 ? 1.886 -5.055 -14.516 1 91.31 415 GLY A O 1
ATOM 3377 N N . HIS A 1 416 ? 3.361 -4.059 -13.109 1 88.12 416 HIS A N 1
ATOM 3378 C CA . HIS A 1 416 ? 2.395 -3.814 -12.039 1 88.12 416 HIS A CA 1
ATOM 3379 C C . HIS A 1 416 ? 1.78 -2.424 -12.164 1 88.12 416 HIS A C 1
ATOM 3381 O O . HIS A 1 416 ? 2.465 -1.47 -12.539 1 88.12 416 HIS A O 1
ATOM 3387 N N . ASP A 1 417 ? 0.495 -2.35 -11.812 1 78.06 417 ASP A N 1
ATOM 3388 C CA . ASP A 1 417 ? -0.199 -1.067 -11.891 1 78.06 417 ASP A CA 1
ATOM 3389 C C . ASP A 1 417 ? -0.171 -0.339 -10.555 1 78.06 417 ASP A C 1
ATOM 3391 O O . ASP A 1 417 ? -0.354 0.878 -10.492 1 78.06 417 ASP A O 1
ATOM 3395 N N . ASP A 1 418 ? 0.011 -1.078 -9.531 1 81 418 ASP A N 1
ATOM 3396 C CA . ASP A 1 418 ? -0.039 -0.536 -8.18 1 81 418 ASP A CA 1
ATOM 3397 C C . ASP A 1 418 ? 1.312 -0.679 -7.48 1 81 418 ASP A C 1
ATOM 3399 O O . ASP A 1 418 ? 1.937 -1.74 -7.539 1 81 418 ASP A O 1
ATOM 3403 N N . GLU A 1 419 ? 1.726 0.321 -6.828 1 80.94 419 GLU A N 1
ATOM 3404 C CA . GLU A 1 419 ? 3.031 0.348 -6.176 1 80.94 419 GLU A CA 1
ATOM 3405 C C . GLU A 1 419 ? 3.088 -0.645 -5.016 1 80.94 419 GLU A C 1
ATOM 3407 O O . GLU A 1 419 ? 4.168 -1.113 -4.648 1 80.94 419 GLU A O 1
ATOM 3412 N N . ASN A 1 420 ? 1.95 -1 -4.535 1 81.56 420 ASN A N 1
ATOM 3413 C CA . ASN A 1 420 ? 1.927 -1.888 -3.379 1 81.56 420 ASN A CA 1
ATOM 3414 C C . ASN A 1 420 ? 2.215 -3.334 -3.775 1 81.56 420 ASN A C 1
ATOM 3416 O O . ASN A 1 420 ? 2.652 -4.133 -2.945 1 81.56 420 ASN A O 1
ATOM 3420 N N . THR A 1 421 ? 1.989 -3.674 -5.02 1 85.31 421 THR A N 1
ATOM 3421 C CA . THR A 1 421 ? 2.143 -5.051 -5.477 1 85.31 421 THR A CA 1
ATOM 3422 C C . THR A 1 421 ? 3.604 -5.484 -5.41 1 85.31 421 THR A C 1
ATOM 3424 O O . THR A 1 421 ? 3.9 -6.656 -5.164 1 85.31 421 THR A O 1
ATOM 3427 N N . GLN A 1 422 ? 4.48 -4.523 -5.555 1 86.62 422 GLN A N 1
ATOM 3428 C CA . GLN A 1 422 ? 5.902 -4.844 -5.598 1 86.62 422 GLN A CA 1
ATOM 3429 C C . GLN A 1 422 ? 6.391 -5.355 -4.242 1 86.62 422 GLN A C 1
ATOM 3431 O O . GLN A 1 422 ? 7.418 -6.027 -4.16 1 86.62 422 GLN A O 1
ATOM 3436 N N . LEU A 1 423 ? 5.672 -5.059 -3.197 1 86.88 423 LEU A N 1
ATOM 3437 C CA . LEU A 1 423 ? 6.051 -5.469 -1.851 1 86.88 423 LEU A CA 1
ATOM 3438 C C . LEU A 1 423 ? 6.094 -6.992 -1.741 1 86.88 423 LEU A C 1
ATOM 3440 O O . LEU A 1 423 ? 6.785 -7.535 -0.878 1 86.88 423 LEU A O 1
ATOM 3444 N N . HIS A 1 424 ? 5.465 -7.676 -2.691 1 87.44 424 HIS A N 1
ATOM 3445 C CA . HIS A 1 424 ? 5.355 -9.133 -2.656 1 87.44 424 HIS A CA 1
ATOM 3446 C C . HIS A 1 424 ? 6.547 -9.789 -3.342 1 87.44 424 HIS A C 1
ATOM 3448 O O . HIS A 1 424 ? 6.715 -11.008 -3.268 1 87.44 424 HIS A O 1
ATOM 3454 N N . TYR A 1 425 ? 7.383 -9.031 -3.904 1 89.06 425 TYR A N 1
ATOM 3455 C CA . TYR A 1 425 ? 8.438 -9.609 -4.734 1 89.06 425 TYR A CA 1
ATOM 3456 C C . TYR A 1 425 ? 9.812 -9.32 -4.156 1 89.06 425 TYR A C 1
ATOM 3458 O O . TYR A 1 425 ? 10.812 -9.336 -4.875 1 89.06 425 TYR A O 1
ATOM 3466 N N . LYS A 1 426 ? 9.883 -9.133 -2.846 1 90.31 426 LYS A N 1
ATOM 3467 C CA . LYS A 1 426 ? 11.148 -8.734 -2.244 1 90.31 426 LYS A CA 1
ATOM 3468 C C . LYS A 1 426 ? 11.68 -9.82 -1.311 1 90.31 426 LYS A C 1
ATOM 3470 O O . LYS A 1 426 ? 12.609 -9.578 -0.532 1 90.31 426 LYS A O 1
ATOM 3475 N N . GLN A 1 427 ? 11.234 -10.938 -1.431 1 91.38 427 GLN A N 1
ATOM 3476 C CA . GLN A 1 427 ? 11.562 -12.016 -0.501 1 91.38 427 GLN A CA 1
ATOM 3477 C C . GLN A 1 427 ? 12.977 -12.531 -0.731 1 91.38 427 GLN A C 1
ATOM 3479 O O . GLN A 1 427 ? 13.578 -13.125 0.167 1 91.38 427 GLN A O 1
ATOM 3484 N N . PHE A 1 428 ? 13.555 -12.344 -1.879 1 94.56 428 PHE A N 1
ATOM 3485 C CA . PHE A 1 428 ? 14.812 -12.984 -2.227 1 94.56 428 PHE A CA 1
ATOM 3486 C C . PHE A 1 428 ? 15.969 -11.984 -2.176 1 94.56 428 PHE A C 1
ATOM 3488 O O . PHE A 1 428 ? 15.812 -10.836 -2.584 1 94.56 428 PHE A O 1
ATOM 3495 N N . LYS A 1 429 ? 17.094 -12.422 -1.663 1 93.38 429 LYS A N 1
ATOM 3496 C CA . LYS A 1 429 ? 18.391 -11.734 -1.69 1 93.38 429 LYS A CA 1
ATOM 3497 C C . LYS A 1 429 ? 19.422 -12.539 -2.471 1 93.38 429 LYS A C 1
ATOM 3499 O O . LYS A 1 429 ? 19.297 -13.758 -2.611 1 93.38 429 LYS A O 1
ATOM 3504 N N . LEU A 1 430 ? 20.406 -11.867 -2.977 1 94.12 430 LEU A N 1
ATOM 3505 C CA . LEU A 1 430 ? 21.438 -12.539 -3.764 1 94.12 430 LEU A CA 1
ATOM 3506 C C . LEU A 1 430 ? 22.766 -12.594 -2.998 1 94.12 430 LEU A C 1
ATOM 3508 O O . LEU A 1 430 ? 23.203 -11.578 -2.457 1 94.12 430 LEU A O 1
ATOM 3512 N N . ALA A 1 431 ? 23.25 -13.703 -2.908 1 91.25 431 ALA A N 1
ATOM 3513 C CA . ALA A 1 431 ? 24.609 -13.883 -2.414 1 91.25 431 ALA A CA 1
ATOM 3514 C C . ALA A 1 431 ? 25.609 -13.984 -3.568 1 91.25 431 ALA A C 1
ATOM 3516 O O . ALA A 1 431 ? 25.297 -14.57 -4.609 1 91.25 431 ALA A O 1
ATOM 3517 N N . ASN A 1 432 ? 26.797 -13.359 -3.447 1 91.06 432 ASN A N 1
ATOM 3518 C CA . ASN A 1 432 ? 27.891 -13.445 -4.406 1 91.06 432 ASN A CA 1
ATOM 3519 C C . ASN A 1 432 ? 27.484 -12.859 -5.762 1 91.06 432 ASN A C 1
ATOM 3521 O O . ASN A 1 432 ? 27.844 -13.414 -6.805 1 91.06 432 ASN A O 1
ATOM 3525 N N . PHE A 1 433 ? 26.766 -11.859 -5.621 1 92.69 433 PHE A N 1
ATOM 3526 C CA . PHE A 1 433 ? 26.328 -11.203 -6.844 1 92.69 433 PHE A CA 1
ATOM 3527 C C . PHE A 1 433 ? 27.469 -10.477 -7.523 1 92.69 433 PHE A C 1
ATOM 3529 O O . PHE A 1 433 ? 28.297 -9.844 -6.855 1 92.69 433 PHE A O 1
ATOM 3536 N N . SER A 1 434 ? 27.531 -10.656 -8.812 1 89.19 434 SER A N 1
ATOM 3537 C CA . SER A 1 434 ? 28.484 -9.938 -9.641 1 89.19 434 SER A CA 1
ATOM 3538 C C . SER A 1 434 ? 27.875 -9.555 -10.992 1 89.19 434 SER A C 1
ATOM 3540 O O . SER A 1 434 ? 27.328 -10.414 -11.688 1 89.19 434 SER A O 1
ATOM 3542 N N . ARG A 1 435 ? 28.016 -8.344 -11.367 1 87.75 435 ARG A N 1
ATOM 3543 C CA . ARG A 1 435 ? 27.484 -7.879 -12.648 1 87.75 435 ARG A CA 1
ATOM 3544 C C . ARG A 1 435 ? 28.312 -8.414 -13.812 1 87.75 435 ARG A C 1
ATOM 3546 O O . ARG A 1 435 ? 27.828 -8.469 -14.945 1 87.75 435 ARG A O 1
ATOM 3553 N N . THR A 1 436 ? 29.5 -8.812 -13.492 1 85.44 436 THR A N 1
ATOM 3554 C CA . THR A 1 436 ? 30.422 -9.234 -14.547 1 85.44 436 THR A CA 1
ATOM 3555 C C . THR A 1 436 ? 30.469 -10.758 -14.641 1 85.44 436 THR A C 1
ATOM 3557 O O . THR A 1 436 ? 31.25 -11.312 -15.406 1 85.44 436 THR A O 1
ATOM 3560 N N . TRP A 1 437 ? 29.641 -11.383 -13.914 1 89.88 437 TRP A N 1
ATOM 3561 C CA . TRP A 1 437 ? 29.594 -12.836 -13.977 1 89.88 437 TRP A CA 1
ATOM 3562 C C . TRP A 1 437 ? 29.203 -13.32 -15.367 1 89.88 437 TRP A C 1
ATOM 3564 O O . TRP A 1 437 ? 28.344 -12.719 -16.016 1 89.88 437 TRP A O 1
ATOM 3574 N N . ARG A 1 438 ? 29.875 -14.328 -15.844 1 84.69 438 ARG A N 1
ATOM 3575 C CA . ARG A 1 438 ? 29.578 -14.984 -17.109 1 84.69 438 ARG A CA 1
ATOM 3576 C C . ARG A 1 438 ? 29.484 -16.5 -16.922 1 84.69 438 ARG A C 1
ATOM 3578 O O . ARG A 1 438 ? 30.172 -17.062 -16.078 1 84.69 438 ARG A O 1
ATOM 3585 N N . PRO A 1 439 ? 28.531 -17.031 -17.719 1 87.56 439 PRO A N 1
ATOM 3586 C CA . PRO A 1 439 ? 28.406 -18.484 -17.594 1 87.56 439 PRO A CA 1
ATOM 3587 C C . PRO A 1 439 ? 29.672 -19.219 -18.016 1 87.56 439 PRO A C 1
ATOM 3589 O O . PRO A 1 439 ? 30.375 -18.766 -18.922 1 87.56 439 PRO A O 1
ATOM 3592 N N . GLU A 1 440 ? 30.078 -20.047 -17.172 1 69.31 440 GLU A N 1
ATOM 3593 C CA . GLU A 1 440 ? 31.188 -20.906 -17.562 1 69.31 440 GLU A CA 1
ATOM 3594 C C . GLU A 1 440 ? 30.828 -21.766 -18.781 1 69.31 440 GLU A C 1
ATOM 3596 O O . GLU A 1 440 ? 29.781 -22.422 -18.781 1 69.31 440 GLU A O 1
ATOM 3601 N N . VAL A 1 441 ? 31.156 -21.188 -19.906 1 56.03 441 VAL A N 1
ATOM 3602 C CA . VAL A 1 441 ? 30.938 -22 -21.094 1 56.03 441 VAL A CA 1
ATOM 3603 C C . VAL A 1 441 ? 31.719 -23.312 -20.953 1 56.03 441 VAL A C 1
ATOM 3605 O O . VAL A 1 441 ? 32.938 -23.297 -20.844 1 56.03 441 VAL A O 1
ATOM 3608 N N . GLY A 1 442 ? 31.547 -23.891 -20.031 1 48.41 442 GLY A N 1
ATOM 3609 C CA . GLY A 1 442 ? 32.156 -25.203 -19.828 1 48.41 442 GLY A CA 1
ATOM 3610 C C . GLY A 1 442 ? 32.562 -25.875 -21.125 1 48.41 442 GLY A C 1
ATOM 3611 O O . GLY A 1 442 ? 31.719 -26.188 -21.969 1 48.41 442 GLY A O 1
ATOM 3612 N N . ASP A 1 443 ? 33.406 -25.328 -21.578 1 44.78 443 ASP A N 1
ATOM 3613 C CA . ASP A 1 443 ? 33.969 -26.344 -22.469 1 44.78 443 ASP A CA 1
ATOM 3614 C C . ASP A 1 443 ? 33.656 -27.75 -21.969 1 44.78 443 ASP A C 1
ATOM 3616 O O . ASP A 1 443 ? 32.781 -28.438 -22.516 1 44.78 443 ASP A O 1
ATOM 3620 N N . GLU A 1 444 ? 34.688 -28.469 -21.219 1 48.34 444 GLU A N 1
ATOM 3621 C CA . GLU A 1 444 ? 35 -29.906 -21.203 1 48.34 444 GLU A CA 1
ATOM 3622 C C . GLU A 1 444 ? 34.219 -30.625 -20.109 1 48.34 444 GLU A C 1
ATOM 3624 O O . GLU A 1 444 ? 34.281 -30.234 -18.938 1 48.34 444 GLU A O 1
ATOM 3629 N N . ASN A 1 445 ? 32.938 -30.953 -20.328 1 57.91 445 ASN A N 1
ATOM 3630 C CA . ASN A 1 445 ? 32.375 -32.031 -19.531 1 57.91 445 ASN A CA 1
ATOM 3631 C C . ASN A 1 445 ? 33.438 -32.812 -18.797 1 57.91 445 ASN A C 1
ATOM 3633 O O . ASN A 1 445 ? 34.031 -33.781 -19.359 1 57.91 445 ASN A O 1
ATOM 3637 N N . THR A 1 446 ? 33.844 -32.25 -17.734 1 62.91 446 THR A N 1
ATOM 3638 C CA . THR A 1 446 ? 34.938 -32.875 -17.016 1 62.91 446 THR A CA 1
ATOM 3639 C C . THR A 1 446 ? 34.656 -34.344 -16.734 1 62.91 446 THR A C 1
ATOM 3641 O O . THR A 1 446 ? 35.562 -35.188 -16.703 1 62.91 446 THR A O 1
ATOM 3644 N N . ARG A 1 447 ? 33.375 -34.594 -16.484 1 74.25 447 ARG A N 1
ATOM 3645 C CA . ARG A 1 447 ? 32.969 -35.969 -16.297 1 74.25 447 ARG A CA 1
ATOM 3646 C C . ARG A 1 447 ? 33.156 -36.781 -17.594 1 74.25 447 ARG A C 1
ATOM 3648 O O . ARG A 1 447 ? 33.688 -37.906 -17.562 1 74.25 447 ARG A O 1
ATOM 3655 N N . LEU A 1 448 ? 32.844 -36.031 -18.578 1 78 448 LEU A N 1
ATOM 3656 C CA . LEU A 1 448 ? 33 -36.719 -19.859 1 78 448 LEU A CA 1
ATOM 3657 C C . LEU A 1 448 ? 34.469 -36.875 -20.203 1 78 448 LEU A C 1
ATOM 3659 O O . LEU A 1 448 ? 34.906 -37.938 -20.688 1 78 448 LEU A O 1
ATOM 3663 N N . VAL A 1 449 ? 35.188 -35.906 -19.828 1 77.44 449 VAL A N 1
ATOM 3664 C CA . VAL A 1 449 ? 36.625 -36 -20.062 1 77.44 449 VAL A CA 1
ATOM 3665 C C . VAL A 1 449 ? 37.219 -37.062 -19.172 1 77.44 449 VAL A C 1
ATOM 3667 O O . VAL A 1 449 ? 38.062 -37.875 -19.625 1 77.44 449 VAL A O 1
ATOM 3670 N N . ALA A 1 450 ? 36.75 -37.188 -18.047 1 80.56 450 ALA A N 1
ATOM 3671 C CA . ALA A 1 450 ? 37.25 -38.219 -17.109 1 80.56 450 ALA A CA 1
ATOM 3672 C C . ALA A 1 450 ? 36.812 -39.594 -17.562 1 80.56 450 ALA A C 1
ATOM 3674 O O . ALA A 1 450 ? 37.594 -40.562 -17.453 1 80.56 450 ALA A O 1
ATOM 3675 N N . LEU A 1 451 ? 35.656 -39.625 -18.094 1 86.5 451 LEU A N 1
ATOM 3676 C CA . LEU A 1 451 ? 35.188 -40.906 -18.609 1 86.5 451 LEU A CA 1
ATOM 3677 C C . LEU A 1 451 ? 35.938 -41.312 -19.875 1 86.5 451 LEU A C 1
ATOM 3679 O O . LEU A 1 451 ? 36.25 -42.469 -20.078 1 86.5 451 LEU A O 1
ATOM 3683 N N . GLN A 1 452 ? 36.312 -40.281 -20.625 1 85.25 452 GLN A N 1
ATOM 3684 C CA . GLN A 1 452 ? 37.062 -40.562 -21.844 1 85.25 452 GLN A CA 1
ATOM 3685 C C . GLN A 1 452 ? 38.469 -41.062 -21.531 1 85.25 452 GLN A C 1
ATOM 3687 O O . GLN A 1 452 ? 39.031 -41.812 -22.297 1 85.25 452 GLN A O 1
ATOM 3692 N N . LYS A 1 453 ? 38.875 -40.719 -20.438 1 84.56 453 LYS A N 1
ATOM 3693 C CA . LYS A 1 453 ? 40.188 -41.188 -20.016 1 84.56 453 LYS A CA 1
ATOM 3694 C C . LYS A 1 453 ? 40.125 -42.688 -19.656 1 84.56 453 LYS A C 1
ATOM 3696 O O . LYS A 1 453 ? 41.156 -43.375 -19.656 1 84.56 453 LYS A O 1
ATOM 3701 N N . LEU A 1 454 ? 38.969 -43.188 -19.438 1 86.12 454 LEU A N 1
ATOM 3702 C CA . LEU A 1 454 ? 38.781 -44.594 -19.078 1 86.12 454 LEU A CA 1
ATOM 3703 C C . LEU A 1 454 ? 38.5 -45.438 -20.312 1 86.12 454 LEU A C 1
ATOM 3705 O O . LEU A 1 454 ? 38.312 -46.656 -20.203 1 86.12 454 LEU A O 1
ATOM 3709 N N . ASP A 1 455 ? 38.5 -44.812 -21.438 1 87.75 455 ASP A N 1
ATOM 3710 C CA . ASP A 1 455 ? 38.188 -45.5 -22.688 1 87.75 455 ASP A CA 1
ATOM 3711 C C . ASP A 1 455 ? 39.125 -46.688 -22.922 1 87.75 455 ASP A C 1
ATOM 3713 O O . ASP A 1 455 ? 38.656 -47.781 -23.312 1 87.75 455 ASP A O 1
ATOM 3717 N N . ASP A 1 456 ? 40.312 -46.469 -22.656 1 82.25 456 ASP A N 1
ATOM 3718 C CA . ASP A 1 456 ? 41.344 -47.469 -22.984 1 82.25 456 ASP A CA 1
ATOM 3719 C C . ASP A 1 456 ? 41.25 -48.688 -22.047 1 82.25 456 ASP A C 1
ATOM 3721 O O . ASP A 1 456 ? 41.75 -49.75 -22.359 1 82.25 456 ASP A O 1
ATOM 3725 N N . GLU A 1 457 ? 40.656 -48.562 -20.969 1 83.38 457 GLU A N 1
ATOM 3726 C CA . GLU A 1 457 ? 40.562 -49.625 -19.984 1 83.38 457 GLU A CA 1
ATOM 3727 C C . GLU A 1 457 ? 39.344 -50.5 -20.203 1 83.38 457 GLU A C 1
ATOM 3729 O O . GLU A 1 457 ? 39.219 -51.562 -19.609 1 83.38 457 GLU A O 1
ATOM 3734 N N . MET A 1 458 ? 38.5 -50.156 -21.109 1 84.75 458 MET A N 1
ATOM 3735 C CA . MET A 1 458 ? 37.156 -50.781 -21.203 1 84.75 458 MET A CA 1
ATOM 3736 C C . MET A 1 458 ? 37.219 -52.094 -21.953 1 84.75 458 MET A C 1
ATOM 3738 O O . MET A 1 458 ? 36.531 -53.062 -21.594 1 84.75 458 MET A O 1
ATOM 3742 N N . PRO A 1 459 ? 38.031 -52.25 -23.078 1 81.31 459 PRO A N 1
ATOM 3743 C CA . PRO A 1 459 ? 38.031 -53.531 -23.766 1 81.31 459 PRO A CA 1
ATOM 3744 C C . PRO A 1 459 ? 38.406 -54.688 -22.844 1 81.31 459 PRO A C 1
ATOM 3746 O O . PRO A 1 459 ? 37.969 -55.812 -23.031 1 81.31 459 PRO A O 1
ATOM 3749 N N . GLY A 1 460 ? 39.094 -54.562 -21.75 1 76.81 460 GLY A N 1
ATOM 3750 C CA . GLY A 1 460 ? 39.5 -55.594 -20.797 1 76.81 460 GLY A CA 1
ATOM 3751 C C . GLY A 1 460 ? 38.594 -55.656 -19.578 1 76.81 460 GLY A C 1
ATOM 3752 O O . GLY A 1 460 ? 38.812 -56.5 -18.688 1 76.81 460 GLY A O 1
ATOM 3753 N N . PHE A 1 461 ? 37.531 -54.906 -19.484 1 81.75 461 PHE A N 1
ATOM 3754 C CA . PHE A 1 461 ? 36.719 -54.75 -18.297 1 81.75 461 PHE A CA 1
ATOM 3755 C C . PHE A 1 461 ? 35.75 -55.906 -18.156 1 81.75 461 PHE A C 1
ATOM 3757 O O . PHE A 1 461 ? 35.406 -56.344 -17.047 1 81.75 461 PHE A O 1
ATOM 3764 N N . ALA A 1 462 ? 35.219 -56.469 -19.234 1 72.81 462 ALA A N 1
ATOM 3765 C CA . ALA A 1 462 ? 34.312 -57.625 -19.281 1 72.81 462 ALA A CA 1
ATOM 3766 C C . ALA A 1 462 ? 34.594 -58.5 -20.516 1 72.81 462 ALA A C 1
ATOM 3768 O O . ALA A 1 462 ? 35.375 -58.094 -21.391 1 72.81 462 ALA A O 1
ATOM 3769 N N . ARG A 1 463 ? 34.031 -59.75 -20.438 1 73.06 463 ARG A N 1
ATOM 3770 C CA . ARG A 1 463 ? 34.125 -60.656 -21.594 1 73.06 463 ARG A CA 1
ATOM 3771 C C . ARG A 1 463 ? 33.406 -60.094 -22.797 1 73.06 463 ARG A C 1
ATOM 3773 O O . ARG A 1 463 ? 32.25 -59.656 -22.688 1 73.06 463 ARG A O 1
ATOM 3780 N N . GLY A 1 464 ? 34.094 -59.812 -23.953 1 74.31 464 GLY A N 1
ATOM 3781 C CA . GLY A 1 464 ? 33.469 -59.312 -25.188 1 74.31 464 GLY A CA 1
ATOM 3782 C C . GLY A 1 464 ? 33.406 -57.781 -25.234 1 74.31 464 GLY A C 1
ATOM 3783 O O . GLY A 1 464 ? 34.281 -57.094 -24.719 1 74.31 464 GLY A O 1
ATOM 3784 N N . ASP A 1 465 ? 32.312 -57.25 -25.875 1 80.38 465 ASP A N 1
ATOM 3785 C CA . ASP A 1 465 ? 32.188 -55.812 -26.109 1 80.38 465 ASP A CA 1
ATOM 3786 C C . ASP A 1 465 ? 31.188 -55.188 -25.125 1 80.38 465 ASP A C 1
ATOM 3788 O O . ASP A 1 465 ? 30.781 -54.062 -25.297 1 80.38 465 ASP A O 1
ATOM 3792 N N . ALA A 1 466 ? 30.875 -55.969 -24.109 1 83 466 ALA A N 1
ATOM 3793 C CA . ALA A 1 466 ? 29.828 -55.5 -23.203 1 83 466 ALA A CA 1
ATOM 3794 C C . ALA A 1 466 ? 30.328 -54.312 -22.359 1 83 466 ALA A C 1
ATOM 3796 O O . ALA A 1 466 ? 29.594 -53.344 -22.141 1 83 466 ALA A O 1
ATOM 3797 N N . GLY A 1 467 ? 31.484 -54.406 -21.922 1 85.69 467 GLY A N 1
ATOM 3798 C CA . GLY A 1 467 ? 32.062 -53.312 -21.141 1 85.69 467 GLY A CA 1
ATOM 3799 C C . GLY A 1 467 ? 32.188 -52.031 -21.938 1 85.69 467 GLY A C 1
ATOM 3800 O O . GLY A 1 467 ? 31.922 -50.938 -21.422 1 85.69 467 GLY A O 1
ATOM 3801 N N . VAL A 1 468 ? 32.625 -52.188 -23.078 1 87.38 468 VAL A N 1
ATOM 3802 C CA . VAL A 1 468 ? 32.781 -51.031 -23.953 1 87.38 468 VAL A CA 1
ATOM 3803 C C . VAL A 1 468 ? 31.406 -50.406 -24.234 1 87.38 468 VAL A C 1
ATOM 3805 O O . VAL A 1 468 ? 31.25 -49.188 -24.203 1 87.38 468 VAL A O 1
ATOM 3808 N N . ARG A 1 469 ? 30.453 -51.219 -24.5 1 88.62 469 ARG A N 1
ATOM 3809 C CA . ARG A 1 469 ? 29.109 -50.719 -24.766 1 88.62 469 ARG A CA 1
ATOM 3810 C C . ARG A 1 469 ? 28.547 -50 -23.547 1 88.62 469 ARG A C 1
ATOM 38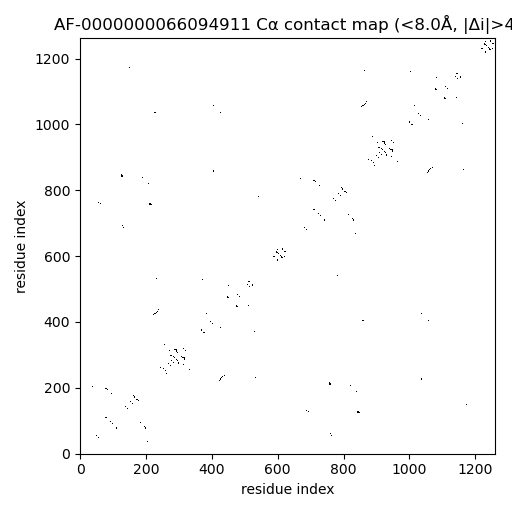12 O O . ARG A 1 469 ? 27.906 -48.938 -23.688 1 88.62 469 ARG A O 1
ATOM 3819 N N . LEU A 1 470 ? 28.734 -50.594 -22.453 1 89.19 470 LEU A N 1
ATOM 3820 C CA . LEU A 1 470 ? 28.281 -49.969 -21.219 1 89.19 470 LEU A CA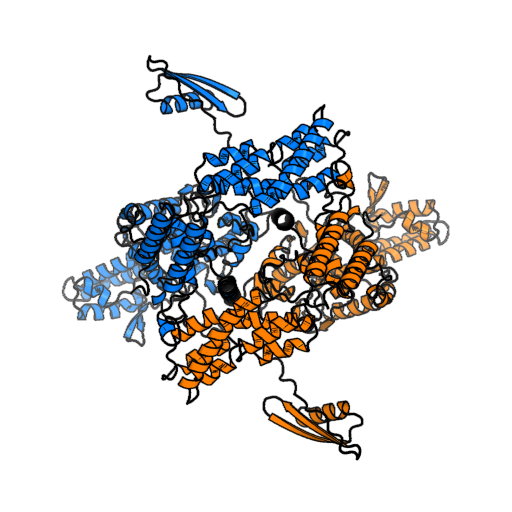 1
ATOM 3821 C C . LEU A 1 470 ? 28.953 -48.594 -21.031 1 89.19 470 LEU A C 1
ATOM 3823 O O . LEU A 1 470 ? 28.281 -47.625 -20.719 1 89.19 470 LEU A O 1
ATOM 3827 N N . HIS A 1 471 ? 30.141 -48.531 -21.188 1 90.56 471 HIS A N 1
ATOM 3828 C CA . HIS A 1 471 ? 30.922 -47.312 -21.062 1 90.56 471 HIS A CA 1
ATOM 3829 C C . HIS A 1 471 ? 30.484 -46.25 -22.062 1 90.56 471 HIS A C 1
ATOM 3831 O O . HIS A 1 471 ? 30.328 -45.094 -21.719 1 90.56 471 HIS A O 1
ATOM 3837 N N . GLU A 1 472 ? 30.266 -46.719 -23.219 1 89.69 472 GLU A N 1
ATOM 3838 C CA . GLU A 1 472 ? 29.766 -45.812 -24.25 1 89.69 472 GLU A CA 1
ATOM 3839 C C . GLU A 1 472 ? 28.391 -45.281 -23.906 1 89.69 472 GLU A C 1
ATOM 3841 O O . GLU A 1 472 ? 28.094 -44.094 -24.125 1 89.69 472 GLU A O 1
ATOM 3846 N N . THR A 1 473 ? 27.625 -46.094 -23.422 1 88.69 473 THR A N 1
ATOM 3847 C CA . THR A 1 473 ? 26.297 -45.688 -22.984 1 88.69 473 THR A CA 1
ATOM 3848 C C . THR A 1 473 ? 26.375 -44.625 -21.875 1 88.69 473 THR A C 1
ATOM 3850 O O . THR A 1 473 ? 25.672 -43.625 -21.906 1 88.69 473 THR A O 1
ATOM 3853 N N . VAL A 1 474 ? 27.234 -44.875 -20.938 1 88.31 474 VAL A N 1
ATOM 3854 C CA . VAL A 1 474 ? 27.422 -43.938 -19.828 1 88.31 474 VAL A CA 1
ATOM 3855 C C . VAL A 1 474 ? 27.969 -42.625 -20.344 1 88.31 474 VAL A C 1
ATOM 3857 O O . VAL A 1 474 ? 27.516 -41.562 -19.938 1 88.31 474 VAL A O 1
ATOM 3860 N N . LYS A 1 475 ? 28.922 -42.688 -21.156 1 86.69 475 LYS A N 1
ATOM 3861 C CA . LYS A 1 475 ? 29.469 -41.469 -21.75 1 86.69 475 LYS A CA 1
ATOM 3862 C C . LYS A 1 475 ? 28.391 -40.688 -22.469 1 86.69 475 LYS A C 1
ATOM 3864 O O . LYS A 1 475 ? 28.344 -39.469 -22.391 1 86.69 475 LYS A O 1
ATOM 3869 N N . GLN A 1 476 ? 27.562 -41.344 -23.078 1 84.94 476 GLN A N 1
ATOM 3870 C CA . GLN A 1 476 ? 26.453 -40.719 -23.797 1 84.94 476 GLN A CA 1
ATOM 3871 C C . GLN A 1 476 ? 25.484 -40.062 -22.812 1 84.94 476 GLN A C 1
ATOM 3873 O O . GLN A 1 476 ? 25.016 -38.938 -23.047 1 84.94 476 GLN A O 1
ATOM 3878 N N . LEU A 1 477 ? 25.266 -40.781 -21.797 1 80.62 477 LEU A N 1
ATOM 3879 C CA . LEU A 1 477 ? 24.375 -40.25 -20.781 1 80.62 477 LEU A CA 1
ATOM 3880 C C . LEU A 1 477 ? 24.953 -39 -20.156 1 80.62 477 LEU A C 1
ATOM 3882 O O . LEU A 1 477 ? 24.234 -38 -19.953 1 80.62 477 LEU A O 1
ATOM 3886 N N . VAL A 1 478 ? 26.25 -39.062 -19.875 1 79.69 478 VAL A N 1
ATOM 3887 C CA . VAL A 1 478 ? 26.938 -37.969 -19.219 1 79.69 478 VAL A CA 1
ATOM 3888 C C . VAL A 1 478 ? 27.141 -36.844 -20.219 1 79.69 478 VAL A C 1
ATOM 3890 O O . VAL A 1 478 ? 27.156 -35.656 -19.844 1 79.69 478 VAL A O 1
ATOM 3893 N N . GLU A 1 479 ? 27.297 -37.219 -21.391 1 77.31 479 GLU A N 1
ATOM 3894 C CA . GLU A 1 479 ? 27.391 -36.219 -22.453 1 77.31 479 GLU A CA 1
ATOM 3895 C C . GLU A 1 479 ? 26.062 -35.469 -22.609 1 77.31 479 GLU A C 1
ATOM 3897 O O . GLU A 1 479 ? 26.047 -34.25 -22.812 1 77.31 479 GLU A O 1
ATOM 3902 N N . GLN A 1 480 ? 25.062 -36.219 -22.406 1 70.06 480 GLN A N 1
ATOM 3903 C CA . GLN A 1 480 ? 23.719 -35.656 -22.531 1 70.06 480 GLN A CA 1
ATOM 3904 C C . GLN A 1 480 ? 23.359 -34.812 -21.312 1 70.06 480 GLN A C 1
ATOM 3906 O O . GLN A 1 480 ? 22.781 -33.75 -21.438 1 70.06 480 GLN A O 1
ATOM 3911 N N . ASP A 1 481 ? 23.672 -35.406 -20.203 1 67.69 481 ASP A N 1
ATOM 3912 C CA . ASP A 1 481 ? 23.438 -34.719 -18.938 1 67.69 481 ASP A CA 1
ATOM 3913 C C . ASP A 1 481 ? 24.656 -34.812 -18.031 1 67.69 481 ASP A C 1
ATOM 3915 O O . ASP A 1 481 ? 24.844 -35.812 -17.328 1 67.69 481 ASP A O 1
ATOM 3919 N N . PRO A 1 482 ? 25.469 -33.781 -18.156 1 67.75 482 PRO A N 1
ATOM 3920 C CA . PRO A 1 482 ? 26.719 -33.844 -17.375 1 67.75 482 PRO A CA 1
ATOM 3921 C C . PRO A 1 482 ? 26.453 -34.031 -15.875 1 67.75 482 PRO A C 1
ATOM 3923 O O . PRO A 1 482 ? 27.344 -34.469 -15.141 1 67.75 482 PRO A O 1
ATOM 3926 N N . SER A 1 483 ? 25.312 -33.781 -15.477 1 66.25 483 SER A N 1
ATOM 3927 C CA . SER A 1 483 ? 25.031 -33.906 -14.055 1 66.25 483 SER A CA 1
ATOM 3928 C C . SER A 1 483 ? 24.172 -35.125 -13.758 1 66.25 483 SER A C 1
ATOM 3930 O O . SER A 1 483 ? 23.688 -35.281 -12.633 1 66.25 483 SER A O 1
ATOM 3932 N N . ALA A 1 484 ? 24 -35.969 -14.719 1 71.31 484 ALA A N 1
ATOM 3933 C CA . ALA A 1 484 ? 23.141 -37.125 -14.57 1 71.31 484 ALA A CA 1
ATOM 3934 C C . ALA A 1 484 ? 23.719 -38.094 -13.531 1 71.31 484 ALA A C 1
ATOM 3936 O O . ALA A 1 484 ? 24.906 -38.406 -13.531 1 71.31 484 ALA A O 1
ATOM 3937 N N . LYS A 1 485 ? 22.953 -38.406 -12.531 1 75.81 485 LYS A N 1
ATOM 3938 C CA . LYS A 1 485 ? 23.328 -39.469 -11.609 1 75.81 485 LYS A CA 1
ATOM 3939 C C . LYS A 1 485 ? 23.188 -40.844 -12.273 1 75.81 485 LYS A C 1
ATOM 3941 O O . LYS A 1 485 ? 22.109 -41.219 -12.727 1 75.81 485 LYS A O 1
ATOM 3946 N N . ILE A 1 486 ? 24.281 -41.531 -12.461 1 81.31 486 ILE A N 1
ATOM 3947 C CA . ILE A 1 486 ? 24.281 -42.844 -13.086 1 81.31 486 ILE A CA 1
ATOM 3948 C C . ILE A 1 486 ? 24.172 -43.938 -12.016 1 81.31 486 ILE A C 1
ATOM 3950 O O . ILE A 1 486 ? 25.062 -44.062 -11.164 1 81.31 486 ILE A O 1
ATOM 3954 N N . THR A 1 487 ? 23.047 -44.531 -11.93 1 83.5 487 THR A N 1
ATOM 3955 C CA . THR A 1 487 ? 22.781 -45.562 -10.93 1 83.5 487 THR A CA 1
ATOM 3956 C C . THR A 1 487 ? 22.5 -46.906 -11.602 1 83.5 487 THR A C 1
ATOM 3958 O O . THR A 1 487 ? 22.469 -47 -12.828 1 83.5 487 THR A O 1
ATOM 3961 N N . ASN A 1 488 ? 22.312 -47.969 -10.766 1 82.94 488 ASN A N 1
ATOM 3962 C CA . ASN A 1 488 ? 21.953 -49.281 -11.258 1 82.94 488 ASN A CA 1
ATOM 3963 C C . ASN A 1 488 ? 20.656 -49.25 -12.055 1 82.94 488 ASN A C 1
ATOM 3965 O O . ASN A 1 488 ? 20.562 -49.875 -13.117 1 82.94 488 ASN A O 1
ATOM 3969 N N . SER A 1 489 ? 19.766 -48.438 -11.523 1 80.75 489 SER A N 1
ATOM 3970 C CA . SER A 1 489 ? 18.469 -48.344 -12.164 1 80.75 489 SER A CA 1
ATOM 3971 C C . SER A 1 489 ? 18.547 -47.656 -13.531 1 80.75 489 SER A C 1
ATOM 3973 O O . SER A 1 489 ? 17.891 -48.094 -14.484 1 80.75 489 SER A O 1
ATOM 3975 N N . THR A 1 490 ? 19.406 -46.656 -13.672 1 83.12 490 THR A N 1
ATOM 3976 C CA . THR A 1 490 ? 19.578 -45.906 -14.922 1 83.12 490 THR A CA 1
ATOM 3977 C C . THR A 1 490 ? 20.141 -46.812 -16.016 1 83.12 490 THR A C 1
ATOM 3979 O O . THR A 1 490 ? 19.719 -46.719 -17.172 1 83.12 490 THR A O 1
ATOM 3982 N N . LEU A 1 491 ? 21.016 -47.719 -15.602 1 85.75 491 LEU A N 1
ATOM 3983 C CA . LEU A 1 491 ? 21.734 -48.531 -16.594 1 85.75 491 LEU A CA 1
ATOM 3984 C C . LEU A 1 491 ? 21.031 -49.844 -16.859 1 85.75 491 LEU A C 1
ATOM 3986 O O . LEU A 1 491 ? 21.219 -50.469 -17.891 1 85.75 491 LEU A O 1
ATOM 3990 N N . ARG A 1 492 ? 20.125 -50.25 -15.938 1 82.5 492 ARG A N 1
ATOM 3991 C CA . ARG A 1 492 ? 19.328 -51.438 -16.156 1 82.5 492 ARG A CA 1
ATOM 3992 C C . ARG A 1 492 ? 18.375 -51.25 -17.328 1 82.5 492 ARG A C 1
ATOM 3994 O O . ARG A 1 492 ? 18.016 -52.219 -18.031 1 82.5 492 ARG A O 1
ATOM 4001 N N . ALA A 1 493 ? 18.031 -50 -17.562 1 79.06 493 ALA A N 1
ATOM 4002 C CA . ALA A 1 493 ? 17.125 -49.625 -18.656 1 79.06 493 ALA A CA 1
ATOM 4003 C C . ALA A 1 493 ? 17.75 -49.938 -20.016 1 79.06 493 ALA A C 1
ATOM 4005 O O . ALA A 1 493 ? 17.047 -50.125 -21 1 79.06 493 ALA A O 1
ATOM 4006 N N . PHE A 1 494 ? 19.047 -50.094 -20.078 1 84.06 494 PHE A N 1
ATOM 4007 C CA . PHE A 1 494 ? 19.766 -50.344 -21.312 1 84.06 494 PHE A CA 1
ATOM 4008 C C . PHE A 1 494 ? 20.156 -51.812 -21.422 1 84.06 494 PHE A C 1
ATOM 4010 O O . PHE A 1 494 ? 21.016 -52.188 -22.234 1 84.06 494 PHE A O 1
ATOM 4017 N N . LYS A 1 495 ? 19.609 -52.719 -20.516 1 80.62 495 LYS A N 1
ATOM 4018 C CA . LYS A 1 495 ? 19.656 -54.188 -20.547 1 80.62 495 LYS A CA 1
ATOM 4019 C C . LYS A 1 495 ? 21.078 -54.688 -20.266 1 80.62 495 LYS A C 1
ATOM 4021 O O . LYS A 1 495 ? 21.516 -55.656 -20.891 1 80.62 495 LYS A O 1
ATOM 4026 N N . PHE A 1 496 ? 21.766 -54.031 -19.484 1 85.88 496 PHE A N 1
ATOM 4027 C CA . PHE A 1 496 ? 23.062 -54.531 -19.047 1 85.88 496 PHE A CA 1
ATOM 4028 C C . PHE A 1 496 ? 22.906 -55.406 -17.797 1 85.88 496 PHE A C 1
ATOM 4030 O O . PHE A 1 496 ? 21.953 -55.25 -17.031 1 85.88 496 PHE A O 1
ATOM 4037 N N . SER A 1 497 ? 23.766 -56.438 -17.656 1 83.75 497 SER A N 1
ATOM 4038 C CA . SER A 1 497 ? 23.719 -57.344 -16.5 1 83.75 497 SER A CA 1
ATOM 4039 C C . SER A 1 497 ? 23.984 -56.562 -15.203 1 83.75 497 SER A C 1
ATOM 4041 O O . SER A 1 497 ? 24.875 -55.719 -15.148 1 83.75 497 SER A O 1
ATOM 4043 N N . PRO A 1 498 ? 23.172 -56.781 -14.117 1 86.69 498 PRO A N 1
ATOM 4044 C CA . PRO A 1 498 ? 23.312 -56.062 -12.852 1 86.69 498 PRO A CA 1
ATOM 4045 C C . PRO A 1 498 ? 24.703 -56.219 -12.234 1 86.69 498 PRO A C 1
ATOM 4047 O O . PRO A 1 498 ? 25.234 -55.281 -11.648 1 86.69 498 PRO A O 1
ATOM 4050 N N . THR A 1 499 ? 25.203 -57.375 -12.422 1 85.81 499 THR A N 1
ATOM 4051 C CA . THR A 1 499 ? 26.531 -57.594 -11.867 1 85.81 499 THR A CA 1
ATOM 4052 C C . THR A 1 499 ? 27.562 -56.75 -12.57 1 85.81 499 THR A C 1
ATOM 4054 O O . THR A 1 499 ? 28.469 -56.188 -11.93 1 85.81 499 THR A O 1
ATOM 4057 N N . MET A 1 500 ? 27.484 -56.594 -13.797 1 86.69 500 MET A N 1
ATOM 4058 C CA . MET A 1 500 ? 28.406 -55.781 -14.578 1 86.69 500 MET A CA 1
ATOM 4059 C C . MET A 1 500 ? 28.234 -54.281 -14.266 1 86.69 500 MET A C 1
ATOM 4061 O O . MET A 1 500 ? 29.219 -53.562 -14.172 1 86.69 500 MET A O 1
ATOM 4065 N N . ILE A 1 501 ? 27.031 -53.875 -14.078 1 88.94 501 ILE A N 1
ATOM 4066 C CA . ILE A 1 501 ? 26.734 -52.469 -13.766 1 88.94 501 ILE A CA 1
ATOM 4067 C C . ILE A 1 501 ? 27.391 -52.094 -12.445 1 88.94 501 ILE A C 1
ATOM 4069 O O . ILE A 1 501 ? 28.062 -51.062 -12.359 1 88.94 501 ILE A O 1
ATOM 4073 N N . SER A 1 502 ? 27.156 -52.969 -11.477 1 85.81 502 SER A N 1
ATOM 4074 C CA . SER A 1 502 ? 27.719 -52.688 -10.164 1 85.81 502 SER A CA 1
ATOM 4075 C C . SER A 1 502 ? 29.25 -52.562 -10.227 1 85.81 502 SER A C 1
ATOM 4077 O O . SER A 1 502 ? 29.828 -51.656 -9.625 1 85.81 502 SER A O 1
ATOM 4079 N N . ARG A 1 503 ? 29.828 -53.5 -10.914 1 86.25 503 ARG A N 1
ATOM 4080 C CA . ARG A 1 503 ? 31.266 -53.469 -11.07 1 86.25 503 ARG A CA 1
ATOM 4081 C C . ARG A 1 503 ? 31.734 -52.219 -11.789 1 86.25 503 ARG A C 1
ATOM 4083 O O . ARG A 1 503 ? 32.719 -51.594 -11.406 1 86.25 503 ARG A O 1
ATOM 4090 N N . TYR A 1 504 ? 31.062 -51.781 -12.82 1 91.31 504 TYR A N 1
ATOM 4091 C CA . TYR A 1 504 ? 31.422 -50.594 -13.602 1 91.31 504 TYR A CA 1
ATOM 4092 C C . TYR A 1 504 ? 31.281 -49.344 -12.766 1 91.31 504 TYR A C 1
ATOM 4094 O O . TYR A 1 504 ? 32.156 -48.469 -12.797 1 91.31 504 TYR A O 1
ATOM 4102 N N . LEU A 1 505 ? 30.172 -49.219 -12.062 1 89.5 505 LEU A N 1
ATOM 4103 C CA . LEU A 1 505 ? 29.922 -48 -11.281 1 89.5 505 LEU A CA 1
ATOM 4104 C C . LEU A 1 505 ? 30.969 -47.812 -10.203 1 89.5 505 LEU A C 1
ATOM 4106 O O . LEU A 1 505 ? 31.391 -46.688 -9.914 1 89.5 505 LEU A O 1
ATOM 4110 N N . GLU A 1 506 ? 31.344 -48.938 -9.664 1 85.06 506 GLU A N 1
ATOM 4111 C CA . GLU A 1 506 ? 32.438 -48.875 -8.688 1 85.06 506 GLU A CA 1
ATOM 4112 C C . GLU A 1 506 ? 33.719 -48.438 -9.344 1 85.06 506 GLU A C 1
ATOM 4114 O O . GLU A 1 506 ? 34.469 -47.625 -8.789 1 85.06 506 GLU A O 1
ATOM 4119 N N . PHE A 1 507 ? 33.938 -49 -10.484 1 85.94 507 PHE A N 1
ATOM 4120 C CA . PHE A 1 507 ? 35.156 -48.719 -11.219 1 85.94 507 PHE A CA 1
ATOM 4121 C C . PHE A 1 507 ? 35.219 -47.281 -11.695 1 85.94 507 PHE A C 1
ATOM 4123 O O . PHE A 1 507 ? 36.25 -46.625 -11.609 1 85.94 507 PHE A O 1
ATOM 4130 N N . ALA A 1 508 ? 34.125 -46.719 -12.18 1 87.75 508 ALA A N 1
ATOM 4131 C CA . ALA A 1 508 ? 34.062 -45.406 -12.789 1 87.75 508 ALA A CA 1
ATOM 4132 C C . ALA A 1 508 ? 33.594 -44.344 -11.781 1 87.75 508 ALA A C 1
ATOM 4134 O O . ALA A 1 508 ? 33.281 -43.219 -12.156 1 87.75 508 ALA A O 1
ATOM 4135 N N . ALA A 1 509 ? 33.5 -44.656 -10.57 1 85.12 509 ALA A N 1
ATOM 4136 C CA . ALA A 1 509 ? 32.969 -43.781 -9.539 1 85.12 509 ALA A CA 1
ATOM 4137 C C . ALA A 1 509 ? 33.656 -42.438 -9.531 1 85.12 509 ALA A C 1
ATOM 4139 O O . ALA A 1 509 ? 33.031 -41.406 -9.469 1 85.12 509 ALA A O 1
ATOM 4140 N N . ASP A 1 510 ? 34.906 -42.5 -9.594 1 80.31 510 ASP A N 1
ATOM 4141 C CA . ASP A 1 510 ? 35.688 -41.25 -9.547 1 80.31 510 ASP A CA 1
ATOM 4142 C C . ASP A 1 510 ? 35.438 -40.406 -10.789 1 80.31 510 ASP A C 1
ATOM 4144 O O . ASP A 1 510 ? 35.312 -39.188 -10.688 1 80.31 510 ASP A O 1
ATOM 4148 N N . ALA A 1 511 ? 35.469 -41.031 -11.891 1 81.56 511 ALA A N 1
ATOM 4149 C CA . ALA A 1 511 ? 35.219 -40.281 -13.125 1 81.56 511 ALA A CA 1
ATOM 4150 C C . ALA A 1 511 ? 33.812 -39.719 -13.133 1 81.56 511 ALA A C 1
ATOM 4152 O O . ALA A 1 511 ? 33.562 -38.625 -13.656 1 81.56 511 ALA A O 1
ATOM 4153 N N . LEU A 1 512 ? 32.906 -40.406 -12.625 1 82.62 512 LEU A N 1
ATOM 4154 C CA . LEU A 1 512 ? 31.516 -40 -12.594 1 82.62 512 LEU A CA 1
ATOM 4155 C C . LEU A 1 512 ? 31.266 -39.031 -11.445 1 82.62 512 LEU A C 1
ATOM 4157 O O . LEU A 1 512 ? 30.188 -38.406 -11.367 1 82.62 512 LEU A O 1
ATOM 4161 N N . GLY A 1 513 ? 32.25 -38.875 -10.625 1 77.81 513 GLY A N 1
ATOM 4162 C CA . GLY A 1 513 ? 32.094 -38.031 -9.445 1 77.81 513 GLY A CA 1
ATOM 4163 C C . GLY A 1 513 ? 30.984 -38.531 -8.523 1 77.81 513 GLY A C 1
ATOM 4164 O O . GLY A 1 513 ? 30.234 -37.719 -7.965 1 77.81 513 GLY A O 1
ATOM 4165 N N . GLN A 1 514 ? 30.781 -39.812 -8.438 1 80.75 514 GLN A N 1
ATOM 4166 C CA . GLN A 1 514 ? 29.719 -40.406 -7.629 1 80.75 514 GLN A CA 1
ATOM 4167 C C . GLN A 1 514 ? 30.297 -41.25 -6.508 1 80.75 514 GLN A C 1
ATOM 4169 O O . GLN A 1 514 ? 31.422 -41.75 -6.609 1 80.75 514 GLN A O 1
ATOM 4174 N N . PHE A 1 515 ? 29.656 -41.312 -5.375 1 78.19 515 PHE A N 1
ATOM 4175 C CA . PHE A 1 515 ? 30.031 -42.188 -4.262 1 78.19 515 PHE A CA 1
ATOM 4176 C C . PHE A 1 515 ? 28.797 -42.812 -3.627 1 78.19 515 PHE A C 1
ATOM 4178 O O . PHE A 1 515 ? 27.672 -42.344 -3.834 1 78.19 515 PHE A O 1
ATOM 4185 N N . VAL A 1 516 ? 28.953 -44 -3.061 1 74.69 516 VAL A N 1
ATOM 4186 C CA . VAL A 1 516 ? 27.844 -44.656 -2.367 1 74.69 516 VAL A CA 1
ATOM 4187 C C . VAL A 1 516 ? 27.656 -44.031 -0.984 1 74.69 516 VAL A C 1
ATOM 4189 O O . VAL A 1 516 ? 28.578 -44.062 -0.159 1 74.69 516 VAL A O 1
ATOM 4192 N N . GLY A 1 517 ? 26.547 -43.281 -0.82 1 68.75 517 GLY A N 1
ATOM 4193 C CA . GLY A 1 517 ? 26.219 -42.625 0.438 1 68.75 517 GLY A CA 1
ATOM 4194 C C . GLY A 1 517 ? 25.906 -43.594 1.557 1 68.75 517 GLY A C 1
ATOM 4195 O O . GLY A 1 517 ? 25.938 -44.812 1.353 1 68.75 517 GLY A O 1
ATOM 4196 N N . GLU A 1 518 ? 25.609 -43.094 2.771 1 67.56 518 GLU A N 1
ATOM 4197 C CA . GLU A 1 518 ? 25.297 -43.906 3.945 1 67.56 518 GLU A CA 1
ATOM 4198 C C . GLU A 1 518 ? 24.062 -44.75 3.715 1 67.56 518 GLU A C 1
ATOM 4200 O O . GLU A 1 518 ? 23.922 -45.812 4.293 1 67.56 518 GLU A O 1
ATOM 4205 N N . ASN A 1 519 ? 23.25 -44.219 2.811 1 66.5 519 ASN A N 1
ATOM 4206 C CA . ASN A 1 519 ? 22.016 -44.938 2.531 1 66.5 519 ASN A CA 1
ATOM 4207 C C . ASN A 1 519 ? 22.234 -46.031 1.477 1 66.5 519 ASN A C 1
ATOM 4209 O O . ASN A 1 519 ? 21.281 -46.688 1.056 1 66.5 519 ASN A O 1
ATOM 4213 N N . GLY A 1 520 ? 23.422 -46.156 1.094 1 69.31 520 GLY A N 1
ATOM 4214 C CA . GLY A 1 520 ? 23.766 -47.188 0.152 1 69.31 520 GLY A CA 1
ATOM 4215 C C . GLY A 1 520 ? 23.5 -46.812 -1.291 1 69.31 520 GLY A C 1
ATOM 4216 O O . GLY A 1 520 ? 23.609 -47.656 -2.191 1 69.31 520 GLY A O 1
ATOM 4217 N N . GLN A 1 521 ? 23.031 -45.562 -1.455 1 72.88 521 GLN A N 1
ATOM 4218 C CA . GLN A 1 521 ? 22.703 -45.125 -2.812 1 72.88 521 GLN A CA 1
ATOM 4219 C C . GLN A 1 521 ? 23.828 -44.281 -3.416 1 72.88 521 GLN A C 1
ATOM 4221 O O . GLN A 1 521 ? 24.562 -43.625 -2.689 1 72.88 521 GLN A O 1
ATOM 4226 N N . TRP A 1 522 ? 24.047 -44.469 -4.746 1 76.5 522 TRP A N 1
ATOM 4227 C CA . TRP A 1 522 ? 25.047 -43.656 -5.438 1 76.5 522 TRP A CA 1
ATOM 4228 C C . TRP A 1 522 ? 24.672 -42.188 -5.371 1 76.5 522 TRP A C 1
ATOM 4230 O O . TRP A 1 522 ? 23.516 -41.812 -5.543 1 76.5 522 TRP A O 1
ATOM 4240 N N . GLN A 1 523 ? 25.625 -41.375 -4.855 1 69.88 523 GLN A N 1
ATOM 4241 C CA . GLN A 1 523 ? 25.484 -39.906 -4.754 1 69.88 523 GLN A CA 1
ATOM 4242 C C . GLN A 1 523 ? 26.578 -39.188 -5.52 1 69.88 523 GLN A C 1
ATOM 4244 O O . GLN A 1 523 ? 27.656 -39.75 -5.734 1 69.88 523 GLN A O 1
ATOM 4249 N N . LEU A 1 524 ? 26.266 -38.125 -6.234 1 65.69 524 LEU A N 1
ATOM 4250 C CA . LEU A 1 524 ? 27.281 -37.344 -6.906 1 65.69 524 LEU A CA 1
ATOM 4251 C C . LEU A 1 524 ? 28.188 -36.656 -5.891 1 65.69 524 LEU A C 1
ATOM 4253 O O . LEU A 1 524 ? 27.719 -36.219 -4.832 1 65.69 524 LEU A O 1
ATOM 4257 N N . LYS A 1 525 ? 29.516 -36.969 -6.113 1 56.06 525 LYS A N 1
ATOM 4258 C CA . LYS A 1 525 ? 30.5 -36.312 -5.238 1 56.06 525 LYS A CA 1
ATOM 4259 C C . LYS A 1 525 ? 30.328 -34.812 -5.242 1 56.06 525 LYS A C 1
ATOM 4261 O O . LYS A 1 525 ? 30.641 -34.125 -4.254 1 56.06 525 LYS A O 1
ATOM 4266 N N . ILE A 1 526 ? 30.266 -34.188 -6.402 1 48.94 526 ILE A N 1
ATOM 4267 C CA . ILE A 1 526 ? 30.344 -32.719 -6.469 1 48.94 526 ILE A CA 1
ATOM 4268 C C . ILE A 1 526 ? 29.141 -32.125 -5.75 1 48.94 526 ILE A C 1
ATOM 4270 O O . ILE A 1 526 ? 27.984 -32.406 -6.102 1 48.94 526 ILE A O 1
ATOM 4274 N N . GLU A 1 527 ? 29.328 -31.812 -4.609 1 48.5 527 GLU A N 1
ATOM 4275 C CA . GLU A 1 527 ? 28.391 -31 -3.844 1 48.5 527 GLU A CA 1
ATOM 4276 C C . GLU A 1 527 ? 27.891 -29.812 -4.656 1 48.5 527 GLU A C 1
ATOM 4278 O O . GLU A 1 527 ? 28.672 -28.922 -4.992 1 48.5 527 GLU A O 1
ATOM 4283 N N . THR A 1 528 ? 27.062 -30.078 -5.621 1 55.88 528 THR A N 1
ATOM 4284 C CA . THR A 1 528 ? 26.531 -28.891 -6.301 1 55.88 528 THR A CA 1
ATOM 4285 C C . THR A 1 528 ? 26.172 -27.812 -5.297 1 55.88 528 THR A C 1
ATOM 4287 O O . THR A 1 528 ? 25.469 -28.062 -4.312 1 55.88 528 THR A O 1
ATOM 4290 N N . PRO A 1 529 ? 26.953 -26.828 -5.496 1 70.19 529 PRO A N 1
ATOM 4291 C CA . PRO A 1 529 ? 26.625 -25.734 -4.586 1 70.19 529 PRO A CA 1
ATOM 4292 C C . PRO A 1 529 ? 25.125 -25.453 -4.504 1 70.19 529 PRO A C 1
ATOM 4294 O O . PRO A 1 529 ? 24.406 -25.594 -5.5 1 70.19 529 PRO A O 1
ATOM 4297 N N . ALA A 1 530 ? 24.688 -25.359 -3.359 1 86.19 530 ALA A N 1
ATOM 4298 C CA . ALA A 1 530 ? 23.266 -25.125 -3.107 1 86.19 530 ALA A CA 1
ATOM 4299 C C . ALA A 1 530 ? 22.828 -23.781 -3.666 1 86.19 530 ALA A C 1
ATOM 4301 O O . ALA A 1 530 ? 23.531 -22.781 -3.533 1 86.19 530 ALA A O 1
ATOM 4302 N N . ILE A 1 531 ? 21.828 -23.812 -4.484 1 93.31 531 ILE A N 1
ATOM 4303 C CA . ILE A 1 531 ? 21.25 -22.594 -5.02 1 93.31 531 ILE A CA 1
ATOM 4304 C C . ILE A 1 531 ? 20.672 -21.75 -3.877 1 93.31 531 ILE A C 1
ATOM 4306 O O . ILE A 1 531 ? 20.938 -20.547 -3.791 1 93.31 531 ILE A O 1
ATOM 4310 N N . VAL A 1 532 ? 19.906 -22.422 -3.006 1 93.75 532 VAL A N 1
ATOM 4311 C CA . VAL A 1 532 ? 19.359 -21.75 -1.827 1 93.75 532 VAL A CA 1
ATOM 4312 C C . VAL A 1 532 ? 20.312 -21.953 -0.642 1 93.75 532 VAL A C 1
ATOM 4314 O O . VAL A 1 532 ? 20.594 -23.078 -0.259 1 93.75 532 VAL A O 1
ATOM 4317 N N . LEU A 1 533 ? 20.781 -20.859 -0.138 1 89.25 533 LEU A N 1
ATOM 4318 C CA . LEU A 1 533 ? 21.719 -20.938 0.984 1 89.25 533 LEU A CA 1
ATOM 4319 C C . LEU A 1 533 ? 20.953 -21.078 2.305 1 89.25 533 LEU A C 1
ATOM 4321 O O . LEU A 1 533 ? 19.922 -20.438 2.498 1 89.25 533 LEU A O 1
ATOM 4325 N N . PRO A 1 534 ? 21.406 -22.031 3.086 1 75.44 534 PRO A N 1
ATOM 4326 C CA . PRO A 1 534 ? 20.703 -22.281 4.344 1 75.44 534 PRO A CA 1
ATOM 4327 C C . PRO A 1 534 ? 20.797 -21.094 5.309 1 75.44 534 PRO A C 1
ATOM 4329 O O . PRO A 1 534 ? 21.75 -20.328 5.266 1 75.44 534 PRO A O 1
ATOM 4332 N N . ASP A 1 535 ? 19.672 -20.734 5.926 1 63.25 535 ASP A N 1
ATOM 4333 C CA . ASP A 1 535 ? 19.672 -19.75 7.008 1 63.25 535 ASP A CA 1
ATOM 4334 C C . ASP A 1 535 ? 20.422 -20.281 8.227 1 63.25 535 ASP A C 1
ATOM 4336 O O . ASP A 1 535 ? 20.312 -21.453 8.57 1 63.25 535 ASP A O 1
ATOM 4340 N N . GLU A 1 536 ? 21.688 -19.797 8.539 1 52.53 536 GLU A N 1
ATOM 4341 C CA . GLU A 1 536 ? 22.344 -20.312 9.742 1 52.53 536 GLU A CA 1
ATOM 4342 C C . GLU A 1 536 ? 21.328 -20.594 10.844 1 52.53 536 GLU A C 1
ATOM 4344 O O . GLU A 1 536 ? 21.484 -21.531 11.625 1 52.53 536 GLU A O 1
ATOM 4349 N N . GLU A 1 537 ? 20.469 -19.656 11.219 1 49.19 537 GLU A N 1
ATOM 4350 C CA . GLU A 1 537 ? 19.547 -19.859 12.328 1 49.19 537 GLU A CA 1
ATOM 4351 C C . GLU A 1 537 ? 18.219 -20.438 11.844 1 49.19 537 GLU A C 1
ATOM 4353 O O . GLU A 1 537 ? 17.281 -19.688 11.578 1 49.19 537 GLU A O 1
ATOM 4358 N N . SER A 1 538 ? 18.312 -21.344 11.062 1 42.84 538 SER A N 1
ATOM 4359 C CA . SER A 1 538 ? 17.078 -21.766 10.398 1 42.84 538 SER A CA 1
ATOM 4360 C C . SER A 1 538 ? 16.031 -22.219 11.414 1 42.84 538 SER A C 1
ATOM 4362 O O . SER A 1 538 ? 16.234 -23.203 12.125 1 42.84 538 SER A O 1
ATOM 4364 N N . VAL A 1 539 ? 15.398 -21.391 12.031 1 39.06 539 VAL A N 1
ATOM 4365 C CA . VAL A 1 539 ? 14.203 -21.875 12.719 1 39.06 539 VAL A CA 1
ATOM 4366 C C . VAL A 1 539 ? 13.406 -22.781 11.781 1 39.06 539 VAL A C 1
ATOM 4368 O O . VAL A 1 539 ? 13.242 -22.484 10.602 1 39.06 539 VAL A O 1
ATOM 4371 N N . GLU A 1 540 ? 13.391 -24.094 12.117 1 35.88 540 GLU A N 1
ATOM 4372 C CA . GLU A 1 540 ? 12.586 -25.109 11.461 1 35.88 540 GLU A CA 1
ATOM 4373 C C . GLU A 1 540 ? 11.266 -24.547 10.953 1 35.88 540 GLU A C 1
ATOM 4375 O O . GLU A 1 540 ? 10.461 -24.016 11.734 1 35.88 540 GLU A O 1
ATOM 4380 N N . THR A 1 541 ? 11.289 -23.875 9.922 1 36.25 541 THR A N 1
ATOM 4381 C CA . THR A 1 541 ? 10.023 -23.406 9.359 1 36.25 541 THR A CA 1
ATOM 4382 C C . THR A 1 541 ? 8.977 -24.516 9.391 1 36.25 541 THR A C 1
ATOM 4384 O O . THR A 1 541 ? 9.312 -25.703 9.359 1 36.25 541 THR A O 1
ATOM 4387 N N . ILE A 1 542 ? 7.832 -24.234 9.953 1 33.41 542 ILE A N 1
ATOM 4388 C CA . ILE A 1 542 ? 6.59 -24.984 10.055 1 33.41 542 ILE A CA 1
ATOM 4389 C C . ILE A 1 542 ? 6.289 -25.656 8.711 1 33.41 542 ILE A C 1
ATOM 4391 O O . ILE A 1 542 ? 6.34 -25.016 7.664 1 33.41 542 ILE A O 1
ATOM 4395 N N . ASP A 1 543 ? 6.562 -26.953 8.633 1 31.52 543 ASP A N 1
ATOM 4396 C CA . ASP A 1 543 ? 6.02 -27.781 7.551 1 31.52 543 ASP A CA 1
ATOM 4397 C C . ASP A 1 543 ? 4.676 -27.234 7.07 1 31.52 543 ASP A C 1
ATOM 4399 O O . ASP A 1 543 ? 3.727 -27.125 7.848 1 31.52 543 ASP A O 1
ATOM 4403 N N . GLU A 1 544 ? 4.734 -26.234 6.273 1 33.84 544 GLU A N 1
ATOM 4404 C CA . GLU A 1 544 ? 3.414 -25.984 5.707 1 33.84 544 GLU A CA 1
ATOM 4405 C C . GLU A 1 544 ? 2.688 -27.281 5.395 1 33.84 544 GLU A C 1
ATOM 4407 O O . GLU A 1 544 ? 3.311 -28.266 4.98 1 33.84 544 GLU A O 1
ATOM 4412 N N . PRO A 1 545 ? 1.608 -27.625 6.062 1 31.06 545 PRO A N 1
ATOM 4413 C CA . PRO A 1 545 ? 0.901 -28.859 5.723 1 31.06 545 PRO A CA 1
ATOM 4414 C C . PRO A 1 545 ? 1.131 -29.297 4.277 1 31.06 545 PRO A C 1
ATOM 4416 O O . PRO A 1 545 ? 1.474 -28.469 3.43 1 31.06 545 PRO A O 1
ATOM 4419 N N . ASP A 1 546 ? 1.245 -30.672 4.008 1 28.66 546 ASP A N 1
ATOM 4420 C CA . ASP A 1 546 ? 1.313 -31.469 2.791 1 28.66 546 ASP A CA 1
ATOM 4421 C C . ASP A 1 546 ? 0.69 -30.734 1.607 1 28.66 546 ASP A C 1
ATOM 4423 O O . ASP A 1 546 ? -0.21 -29.922 1.787 1 28.66 546 ASP A O 1
ATOM 4427 N N . ASP A 1 547 ? 1.314 -30.812 0.344 1 32.03 547 ASP A N 1
ATOM 4428 C CA . ASP A 1 547 ? 1.12 -30.531 -1.076 1 32.03 547 ASP A CA 1
ATOM 4429 C C . ASP A 1 547 ? -0.344 -30.703 -1.474 1 32.03 547 ASP A C 1
ATOM 4431 O O . ASP A 1 547 ? -0.705 -30.5 -2.637 1 32.03 547 ASP A O 1
ATOM 4435 N N . GLU A 1 548 ? -1.062 -31.594 -0.765 1 30.14 548 GLU A N 1
ATOM 4436 C CA . GLU A 1 548 ? -2.33 -31.953 -1.396 1 30.14 548 GLU A CA 1
ATOM 4437 C C . GLU A 1 548 ? -3.195 -30.719 -1.629 1 30.14 548 GLU A C 1
ATOM 4439 O O . GLU A 1 548 ? -4.172 -30.766 -2.377 1 30.14 548 GLU A O 1
ATOM 4444 N N . SER A 1 549 ? -3.18 -29.766 -0.701 1 33.06 549 SER A N 1
ATOM 4445 C CA . SER A 1 549 ? -4.113 -28.688 -0.979 1 33.06 549 SER A CA 1
ATOM 4446 C C . SER A 1 549 ? -3.582 -27.766 -2.07 1 33.06 549 SER A C 1
ATOM 4448 O O . SER A 1 549 ? -3.369 -26.562 -1.834 1 33.06 549 SER A O 1
ATOM 4450 N N . GLN A 1 550 ? -2.619 -28.078 -2.891 1 33.88 550 GLN A N 1
ATOM 4451 C CA . GLN A 1 550 ? -2.156 -27.547 -4.168 1 33.88 550 GLN A CA 1
ATOM 4452 C C . GLN A 1 550 ? -3.32 -27.016 -4.996 1 33.88 550 GLN A C 1
ATOM 4454 O O . GLN A 1 550 ? -3.115 -26.266 -5.961 1 33.88 550 GLN A O 1
ATOM 4459 N N . ASP A 1 551 ? -4.406 -27.734 -4.918 1 33.88 551 ASP A N 1
ATOM 4460 C CA . ASP A 1 551 ? -5.527 -27.234 -5.695 1 33.88 551 ASP A CA 1
ATOM 4461 C C . ASP A 1 551 ? -5.801 -25.766 -5.363 1 33.88 551 ASP A C 1
ATOM 4463 O O . ASP A 1 551 ? -6.492 -25.062 -6.113 1 33.88 551 ASP A O 1
ATOM 4467 N N . ASP A 1 552 ? -5.547 -25.359 -4.062 1 34.56 552 ASP A N 1
ATOM 4468 C CA . ASP A 1 552 ? -5.941 -24.016 -3.611 1 34.56 552 ASP A CA 1
ATOM 4469 C C . ASP A 1 552 ? -4.91 -22.969 -4.023 1 34.56 552 ASP A C 1
ATOM 4471 O O . ASP A 1 552 ? -4.918 -21.859 -3.508 1 34.56 552 ASP A O 1
ATOM 4475 N N . GLU A 1 553 ? -3.709 -23.406 -4.32 1 35.94 553 GLU A N 1
ATOM 4476 C CA . GLU A 1 553 ? -2.947 -22.297 -4.871 1 35.94 553 GLU A CA 1
ATOM 4477 C C . GLU A 1 553 ? -3.719 -21.594 -5.988 1 35.94 553 GLU A C 1
ATOM 4479 O O . GLU A 1 553 ? -3.439 -21.812 -7.172 1 35.94 553 GLU A O 1
ATOM 4484 N N . LEU A 1 554 ? -4.898 -21.656 -5.871 1 37.44 554 LEU A N 1
ATOM 4485 C CA . LEU A 1 554 ? -5.684 -20.797 -6.75 1 37.44 554 LEU A CA 1
ATOM 4486 C C . LEU A 1 554 ? -4.906 -19.531 -7.102 1 37.44 554 LEU A C 1
ATOM 4488 O O . LEU A 1 554 ? -4.121 -19.031 -6.293 1 37.44 554 LEU A O 1
ATOM 4492 N N . ASP A 1 555 ? -4.684 -19.328 -8.328 1 37.56 555 ASP A N 1
ATOM 4493 C CA . ASP A 1 555 ? -4.066 -18.156 -8.922 1 37.56 555 ASP A CA 1
ATOM 4494 C C . ASP A 1 555 ? -4.234 -16.922 -8.023 1 37.56 555 ASP A C 1
ATOM 4496 O O . ASP A 1 555 ? -5.359 -16.547 -7.688 1 37.56 555 ASP A O 1
ATOM 4500 N N . GLU A 1 556 ? -3.363 -16.75 -7.094 1 39.66 556 GLU A N 1
ATOM 4501 C CA . GLU A 1 556 ? -3.266 -15.438 -6.48 1 39.66 556 GLU A CA 1
ATOM 4502 C C . GLU A 1 556 ? -4.027 -14.391 -7.289 1 39.66 556 GLU A C 1
ATOM 4504 O O . GLU A 1 556 ? -4.367 -13.32 -6.773 1 39.66 556 GLU A O 1
ATOM 4509 N N . ASP A 1 557 ? -4.059 -14.664 -8.602 1 37.62 557 ASP A N 1
ATOM 4510 C CA . ASP A 1 557 ? -4.699 -13.766 -9.547 1 37.62 557 ASP A CA 1
ATOM 4511 C C . ASP A 1 557 ? -6.199 -13.664 -9.289 1 37.62 557 ASP A C 1
ATOM 4513 O O . ASP A 1 557 ? -6.852 -12.711 -9.719 1 37.62 557 ASP A O 1
ATOM 4517 N N . GLU A 1 558 ? -6.742 -14.883 -8.93 1 41.03 558 GLU A N 1
ATOM 4518 C CA . GLU A 1 558 ? -8.195 -14.883 -8.812 1 41.03 558 GLU A CA 1
ATOM 4519 C C . GLU A 1 558 ? -8.648 -14.289 -7.477 1 41.03 558 GLU A C 1
ATOM 4521 O O . GLU A 1 558 ? -9.844 -14.188 -7.207 1 41.03 558 GLU A O 1
ATOM 4526 N N . ILE A 1 559 ? -7.754 -14.141 -6.633 1 41.16 559 ILE A N 1
ATOM 4527 C CA . ILE A 1 559 ? -8.219 -13.703 -5.32 1 41.16 559 ILE A CA 1
ATOM 4528 C C . ILE A 1 559 ? -8.289 -12.18 -5.281 1 41.16 559 ILE A C 1
ATOM 4530 O O . ILE A 1 559 ? -7.316 -11.516 -4.922 1 41.16 559 ILE A O 1
ATOM 4534 N N . GLU A 1 560 ? -8.586 -11.594 -6.324 1 41.84 560 GLU A N 1
ATOM 4535 C CA . GLU A 1 560 ? -8.914 -10.203 -6.035 1 41.84 560 GLU A CA 1
ATOM 4536 C C . GLU A 1 560 ? -10.047 -10.102 -5.012 1 41.84 560 GLU A C 1
ATOM 4538 O O . GLU A 1 560 ? -11.125 -10.672 -5.215 1 41.84 560 GLU A O 1
ATOM 4543 N N . LEU A 1 561 ? -9.719 -10.172 -3.775 1 42.19 561 LEU A N 1
ATOM 4544 C CA . LEU A 1 561 ? -10.797 -9.875 -2.844 1 42.19 561 LEU A CA 1
ATOM 4545 C C . LEU A 1 561 ? -11.703 -8.781 -3.393 1 42.19 561 LEU A C 1
ATOM 4547 O O . LEU A 1 561 ? -11.227 -7.699 -3.752 1 42.19 561 LEU A O 1
ATOM 4551 N N . ASP A 1 562 ? -12.703 -9.164 -4.102 1 36.31 562 ASP A N 1
ATOM 4552 C CA . ASP A 1 562 ? -13.742 -8.219 -4.5 1 36.31 562 ASP A CA 1
ATOM 4553 C C . ASP A 1 562 ? -14.039 -7.227 -3.379 1 36.31 562 ASP A C 1
ATOM 4555 O O . ASP A 1 562 ? -14.375 -7.629 -2.262 1 36.31 562 ASP A O 1
ATOM 4559 N N . GLU A 1 563 ? -13.328 -6.219 -3.188 1 36.03 563 GLU A N 1
ATOM 4560 C CA . GLU A 1 563 ? -13.844 -5.203 -2.277 1 36.03 563 GLU A CA 1
ATOM 4561 C C . GLU A 1 563 ? -15.367 -5.109 -2.361 1 36.03 563 GLU A C 1
ATOM 4563 O O . GLU A 1 563 ? -15.93 -5.055 -3.457 1 36.03 563 GLU A O 1
ATOM 4568 N N . GLY A 1 564 ? -16.109 -5.77 -1.699 1 33.44 564 GLY A N 1
ATOM 4569 C CA . GLY A 1 564 ? -17.547 -5.652 -1.58 1 33.44 564 GLY A CA 1
ATOM 4570 C C . GLY A 1 564 ? -18.094 -4.367 -2.172 1 33.44 564 GLY A C 1
ATOM 4571 O O . GLY A 1 564 ? -17.344 -3.432 -2.443 1 33.44 564 GLY A O 1
ATOM 4572 N N . GLY A 1 565 ? -19.375 -4.312 -2.594 1 33.28 565 GLY A N 1
ATOM 4573 C CA . GLY A 1 565 ? -20.266 -3.312 -3.178 1 33.28 565 GLY A CA 1
ATOM 4574 C C . GLY A 1 565 ? -20.078 -1.935 -2.57 1 33.28 565 GLY A C 1
ATOM 4575 O O . GLY A 1 565 ? -20.859 -1.022 -2.852 1 33.28 565 GLY A O 1
ATOM 4576 N N . GLY A 1 566 ? -19.875 -1.673 -1.306 1 31.25 566 GLY A N 1
ATOM 4577 C CA . GLY A 1 566 ? -19.75 -0.224 -1.279 1 31.25 566 GLY A CA 1
ATOM 4578 C C . GLY A 1 566 ? -18.625 0.294 -2.154 1 31.25 566 GLY A C 1
ATOM 4579 O O . GLY A 1 566 ? -17.703 -0.45 -2.496 1 31.25 566 GLY A O 1
ATOM 4580 N N . ASP A 1 567 ? -18.797 1.355 -3.031 1 29.97 567 ASP A N 1
ATOM 4581 C CA . ASP A 1 567 ? -18.078 2.062 -4.078 1 29.97 567 ASP A CA 1
ATOM 4582 C C . ASP A 1 567 ? -16.609 2.24 -3.701 1 29.97 567 ASP A C 1
ATOM 4584 O O . ASP A 1 567 ? -16.141 3.367 -3.498 1 29.97 567 ASP A O 1
ATOM 4588 N N . GLU A 1 568 ? -16.109 1.574 -2.752 1 30.06 568 GLU A N 1
ATOM 4589 C CA . GLU A 1 568 ? -14.719 2.027 -2.664 1 30.06 568 GLU A CA 1
ATOM 4590 C C . GLU A 1 568 ? -13.938 1.672 -3.928 1 30.06 568 GLU A C 1
ATOM 4592 O O . GLU A 1 568 ? -13.992 0.533 -4.395 1 30.06 568 GLU A O 1
ATOM 4597 N N . PRO A 1 569 ? -13.547 2.65 -4.691 1 28.88 569 PRO A N 1
ATOM 4598 C CA . PRO A 1 569 ? -12.82 2.545 -5.961 1 28.88 569 PRO A CA 1
ATOM 4599 C C . PRO A 1 569 ? -11.688 1.521 -5.91 1 28.88 569 PRO A C 1
ATOM 4601 O O . PRO A 1 569 ? -10.977 1.435 -4.906 1 28.88 569 PRO A O 1
ATOM 4604 N N . THR A 1 570 ? -11.898 0.396 -6.34 1 28.91 570 THR A N 1
ATOM 4605 C CA . THR A 1 570 ? -10.773 -0.427 -6.766 1 28.91 570 THR A CA 1
ATOM 4606 C C . THR A 1 570 ? -9.617 0.445 -7.25 1 28.91 570 THR A C 1
ATOM 4608 O O . THR A 1 570 ? -9.836 1.45 -7.93 1 28.91 570 THR A O 1
ATOM 4611 N N . GLU A 1 571 ? -8.555 0.543 -6.492 1 28.34 571 GLU A N 1
ATOM 4612 C CA . GLU A 1 571 ? -7.328 1.218 -6.906 1 28.34 571 GLU A CA 1
ATOM 4613 C C . GLU A 1 571 ? -7.078 1.034 -8.398 1 28.34 571 GLU A C 1
ATOM 4615 O O . GLU A 1 571 ? -6.688 -0.049 -8.844 1 28.34 571 GLU A O 1
ATOM 4620 N N . GLU A 1 572 ? -8.016 1.5 -9.188 1 26.73 572 GLU A N 1
ATOM 4621 C CA . GLU A 1 572 ? -7.816 1.568 -10.633 1 26.73 572 GLU A CA 1
ATOM 4622 C C . GLU A 1 572 ? -6.426 2.094 -10.977 1 26.73 572 GLU A C 1
ATOM 4624 O O . GLU A 1 572 ? -5.879 2.932 -10.258 1 26.73 572 GLU A O 1
ATOM 4629 N N . GLU A 1 573 ? -5.734 1.35 -11.836 1 28.2 573 GLU A N 1
ATOM 4630 C CA . GLU A 1 573 ? -4.484 1.535 -12.57 1 28.2 573 GLU A CA 1
ATOM 4631 C C . GLU A 1 573 ? -4.348 2.969 -13.078 1 28.2 573 GLU A C 1
ATOM 4633 O O . GLU A 1 573 ? -5.266 3.498 -13.703 1 28.2 573 GLU A O 1
ATOM 4638 N N . GLY A 1 574 ? -3.768 3.855 -12.312 1 26.72 574 GLY A N 1
ATOM 4639 C CA . GLY A 1 574 ? -3.451 5.184 -12.812 1 26.72 574 GLY A CA 1
ATOM 4640 C C . GLY A 1 574 ? -3.049 5.191 -14.273 1 26.72 574 GLY A C 1
ATOM 4641 O O . GLY A 1 574 ? -2.648 4.16 -14.82 1 26.72 574 GLY A O 1
ATOM 4642 N N . PRO A 1 575 ? -3.57 6.121 -14.984 1 27.12 575 PRO A N 1
ATOM 4643 C CA . PRO A 1 575 ? -3.328 6.262 -16.422 1 27.12 575 PRO A CA 1
ATOM 4644 C C . PRO A 1 575 ? -1.846 6.168 -16.781 1 27.12 575 PRO A C 1
ATOM 4646 O O . PRO A 1 575 ? -1.002 6.742 -16.094 1 27.12 575 PRO A O 1
ATOM 4649 N N . GLU A 1 576 ? -1.366 5.062 -17.312 1 26.7 576 GLU A N 1
ATOM 4650 C CA . GLU A 1 576 ? -0.09 4.914 -18 1 26.7 576 GLU A CA 1
ATOM 4651 C C . GLU A 1 576 ? 0.222 6.145 -18.844 1 26.7 576 GLU A C 1
ATOM 4653 O O . GLU A 1 576 ? -0.685 6.77 -19.406 1 26.7 576 GLU A O 1
ATOM 4658 N N . GLU A 1 577 ? 1.23 6.816 -18.562 1 27.61 577 GLU A N 1
ATOM 4659 C CA . GLU A 1 577 ? 1.772 7.797 -19.5 1 27.61 577 GLU A CA 1
ATOM 4660 C C . GLU A 1 577 ? 1.67 7.301 -20.938 1 27.61 577 GLU A C 1
ATOM 4662 O O . GLU A 1 577 ? 2.172 6.227 -21.266 1 27.61 577 GLU A O 1
ATOM 4667 N N . HIS A 1 578 ? 0.619 7.66 -21.719 1 27.44 578 HIS A N 1
ATOM 4668 C CA . HIS A 1 578 ? 0.412 7.516 -23.156 1 27.44 578 HIS A CA 1
ATOM 4669 C C . HIS A 1 578 ? 1.673 7.871 -23.938 1 27.44 578 HIS A C 1
ATOM 4671 O O . HIS A 1 578 ? 2.125 9.023 -23.906 1 27.44 578 HIS A O 1
ATOM 4677 N N . GLN A 1 579 ? 2.676 7.133 -23.969 1 28.58 579 GLN A N 1
ATOM 4678 C CA . GLN A 1 579 ? 3.531 7.41 -25.109 1 28.58 579 GLN A CA 1
ATOM 4679 C C . GLN A 1 579 ? 2.701 7.773 -26.344 1 28.58 579 GLN A C 1
ATOM 4681 O O . GLN A 1 579 ? 1.604 7.242 -26.531 1 28.58 579 GLN A O 1
ATOM 4686 N N . PRO A 1 580 ? 3.014 8.938 -27.031 1 29.64 580 PRO A N 1
ATOM 4687 C CA . PRO A 1 580 ? 2.26 9.312 -28.234 1 29.64 580 PRO A CA 1
ATOM 4688 C C . PRO A 1 580 ? 1.925 8.117 -29.125 1 29.64 580 PRO A C 1
ATOM 4690 O O . PRO A 1 580 ? 2.82 7.363 -29.516 1 29.64 580 PRO A O 1
ATOM 4693 N N . THR A 1 581 ? 0.96 7.41 -28.891 1 30.67 581 THR A N 1
ATOM 4694 C CA . THR A 1 581 ? 0.493 6.465 -29.891 1 30.67 581 THR A CA 1
ATOM 4695 C C . THR A 1 581 ? 0.694 7.023 -31.297 1 30.67 581 THR A C 1
ATOM 4697 O O . THR A 1 581 ? 0.333 8.172 -31.562 1 30.67 581 THR A O 1
ATOM 4700 N N . ALA A 1 582 ? 1.513 6.547 -32.156 1 36.78 582 ALA A N 1
ATOM 4701 C CA . ALA A 1 582 ? 1.531 6.867 -33.562 1 36.78 582 ALA A CA 1
ATOM 4702 C C . ALA A 1 582 ? 0.115 7.027 -34.125 1 36.78 582 ALA A C 1
ATOM 4704 O O . ALA A 1 582 ? -0.768 6.219 -33.812 1 36.78 582 ALA A O 1
ATOM 4705 N N . LEU A 1 583 ? -0.377 8.188 -34.375 1 43.34 583 LEU A N 1
ATOM 4706 C CA . LEU A 1 583 ? -1.654 8.508 -35 1 43.34 583 LEU A CA 1
ATOM 4707 C C . LEU A 1 583 ? -2.061 7.434 -36 1 43.34 583 LEU A C 1
ATOM 4709 O O . LEU A 1 583 ? -1.34 7.172 -36.969 1 43.34 583 LEU A O 1
ATOM 4713 N N . LYS A 1 584 ? -2.65 6.402 -35.656 1 51.72 584 LYS A N 1
ATOM 4714 C CA . LYS A 1 584 ? -3.166 5.449 -36.656 1 51.72 584 LYS A CA 1
ATOM 4715 C C . LYS A 1 584 ? -4.148 6.117 -37.594 1 51.72 584 LYS A C 1
ATOM 4717 O O . LYS A 1 584 ? -4.957 6.953 -37.188 1 51.72 584 LYS A O 1
ATOM 4722 N N . PRO A 1 585 ? -4.031 5.832 -38.812 1 63.38 585 PRO A N 1
ATOM 4723 C CA . PRO A 1 585 ? -4.977 6.449 -39.75 1 63.38 585 PRO A CA 1
ATOM 4724 C C . PRO A 1 585 ? -6.418 5.996 -39.531 1 63.38 585 PRO A C 1
ATOM 4726 O O . PRO A 1 585 ? -6.652 4.855 -39.125 1 63.38 585 PRO A O 1
ATOM 4729 N N . VAL A 1 586 ? -7.34 6.879 -39.469 1 72.38 586 VAL A N 1
ATOM 4730 C CA . VAL A 1 586 ? -8.766 6.586 -39.375 1 72.38 586 VAL A CA 1
ATOM 4731 C C . VAL A 1 586 ? -9.367 6.48 -40.781 1 72.38 586 VAL A C 1
ATOM 4733 O O . VAL A 1 586 ? -9.461 7.48 -41.5 1 72.38 586 VAL A O 1
ATOM 4736 N N . PHE A 1 587 ? -9.672 5.152 -41.125 1 75.62 587 PHE A N 1
ATOM 4737 C CA . PHE A 1 587 ? -10.203 4.906 -42.469 1 75.62 587 PHE A CA 1
ATOM 4738 C C . PHE A 1 587 ? -11.727 5.031 -42.5 1 75.62 587 PHE A C 1
ATOM 4740 O O . PHE A 1 587 ? -12.398 4.582 -41.562 1 75.62 587 PHE A O 1
ATOM 4747 N N . LYS A 1 588 ? -12.344 5.664 -43.438 1 76.38 588 LYS A N 1
ATOM 4748 C CA . LYS A 1 588 ? -13.766 5.586 -43.75 1 76.38 588 LYS A CA 1
ATOM 4749 C C . LYS A 1 588 ? -14.094 4.285 -44.5 1 76.38 588 LYS A C 1
ATOM 4751 O O . LYS A 1 588 ? -13.219 3.66 -45.094 1 76.38 588 LYS A O 1
ATOM 4756 N N . PRO A 1 589 ? -15.328 3.73 -44.438 1 77.56 589 PRO A N 1
ATOM 4757 C CA . PRO A 1 589 ? -15.672 2.504 -45.156 1 77.56 589 PRO A CA 1
ATOM 4758 C C . PRO A 1 589 ? -15.305 2.562 -46.625 1 77.56 589 PRO A C 1
ATOM 4760 O O . PRO A 1 589 ? -15.539 3.578 -47.281 1 77.56 589 PRO A O 1
ATOM 4763 N N . ALA A 1 590 ? -14.617 1.543 -47.031 1 78.62 590 ALA A N 1
ATOM 4764 C CA . ALA A 1 590 ? -14.195 1.454 -48.438 1 78.62 590 ALA A CA 1
ATOM 4765 C C . ALA A 1 590 ? -15.398 1.478 -49.375 1 78.62 590 ALA A C 1
ATOM 4767 O O . ALA A 1 590 ? -16.391 0.776 -49.156 1 78.62 590 ALA A O 1
ATOM 4768 N N . LYS A 1 591 ? -15.398 2.383 -50.344 1 80.81 591 LYS A N 1
ATOM 4769 C CA . LYS A 1 591 ? -16.438 2.445 -51.375 1 80.81 591 LYS A CA 1
ATOM 4770 C C . LYS A 1 591 ? -16.016 1.709 -52.656 1 80.81 591 LYS A C 1
ATOM 4772 O O . LYS A 1 591 ? -14.984 2.033 -53.25 1 80.81 591 LYS A O 1
ATOM 4777 N N . ASN A 1 592 ? -16.75 0.653 -52.906 1 79.44 592 ASN A N 1
ATOM 4778 C CA . ASN A 1 592 ? -16.547 -0.106 -54.125 1 79.44 592 ASN A CA 1
ATOM 4779 C C . ASN A 1 592 ? -17.156 0.603 -55.344 1 79.44 592 ASN A C 1
ATOM 4781 O O . ASN A 1 592 ? -18.344 0.891 -55.344 1 79.44 592 ASN A O 1
ATOM 4785 N N . ASN A 1 593 ? -16.344 0.978 -56.219 1 80.69 593 ASN A N 1
ATOM 4786 C CA . ASN A 1 593 ? -16.812 1.685 -57.406 1 80.69 593 ASN A CA 1
ATOM 4787 C C . ASN A 1 593 ? -17.359 0.72 -58.469 1 80.69 593 ASN A C 1
ATOM 4789 O O . ASN A 1 593 ? -17.688 1.13 -59.562 1 80.69 593 ASN A O 1
ATOM 4793 N N . GLY A 1 594 ? -17.484 -0.59 -58.188 1 79.69 594 GLY A N 1
ATOM 4794 C CA . GLY A 1 594 ? -18.078 -1.58 -59.094 1 79.69 594 GLY A CA 1
ATOM 4795 C C . GLY A 1 594 ? -17.141 -2.041 -60.188 1 79.69 594 GLY A C 1
ATOM 4796 O O . GLY A 1 594 ? -17.375 -3.072 -60.812 1 79.69 594 GLY A O 1
ATOM 4797 N N . ASP A 1 595 ? -16.078 -1.292 -60.594 1 80.06 595 ASP A N 1
ATOM 4798 C CA . ASP A 1 595 ? -15.172 -1.64 -61.688 1 80.06 595 ASP A CA 1
ATOM 4799 C C . ASP A 1 595 ? -13.891 -2.283 -61.156 1 80.06 595 ASP A C 1
ATOM 4801 O O . ASP A 1 595 ? -12.883 -2.348 -61.875 1 80.06 595 ASP A O 1
ATOM 4805 N N . GLY A 1 596 ? -13.922 -2.787 -59.875 1 78.5 596 GLY A N 1
ATOM 4806 C CA . GLY A 1 596 ? -12.758 -3.412 -59.25 1 78.5 596 GLY A CA 1
ATOM 4807 C C . GLY A 1 596 ? -11.867 -2.424 -58.531 1 78.5 596 GLY A C 1
ATOM 4808 O O . GLY A 1 596 ? -10.797 -2.793 -58.031 1 78.5 596 GLY A O 1
ATOM 4809 N N . THR A 1 597 ? -12.297 -1.196 -58.562 1 82.88 597 THR A N 1
ATOM 4810 C CA . THR A 1 597 ? -11.539 -0.161 -57.844 1 82.88 597 THR A CA 1
ATOM 4811 C C . THR A 1 597 ? -12.25 0.257 -56.562 1 82.88 597 THR A C 1
ATOM 4813 O O . THR A 1 597 ? -13.477 0.138 -56.469 1 82.88 597 THR A O 1
ATOM 4816 N N . TYR A 1 598 ? -11.492 0.601 -55.594 1 83.5 598 TYR A N 1
ATOM 4817 C CA . TYR A 1 598 ? -12.016 1.063 -54.344 1 83.5 598 TYR A CA 1
ATOM 4818 C C . TYR A 1 598 ? -11.625 2.512 -54.062 1 83.5 598 TYR A C 1
ATOM 4820 O O . TYR A 1 598 ? -10.555 2.959 -54.5 1 83.5 598 TYR A O 1
ATOM 4828 N N . LYS A 1 599 ? -12.539 3.279 -53.531 1 85.19 599 LYS A N 1
ATOM 4829 C CA . LYS A 1 599 ? -12.234 4.598 -53 1 85.19 599 LYS A CA 1
ATOM 4830 C C . LYS A 1 599 ? -12.07 4.535 -51.469 1 85.19 599 LYS A C 1
ATOM 4832 O O . LYS A 1 599 ? -12.984 4.113 -50.781 1 85.19 599 LYS A O 1
ATOM 4837 N N . ILE A 1 600 ? -10.883 4.836 -51.031 1 82.94 600 ILE A N 1
ATOM 4838 C CA . ILE A 1 600 ? -10.539 4.812 -49.625 1 82.94 600 ILE A CA 1
ATOM 4839 C C . ILE A 1 600 ? -10.273 6.234 -49.125 1 82.94 600 ILE A C 1
ATOM 4841 O O . ILE A 1 600 ? -9.562 7 -49.781 1 82.94 600 ILE A O 1
ATOM 4845 N N . GLU A 1 601 ? -10.961 6.715 -48 1 84.06 601 GLU A N 1
ATOM 4846 C CA . GLU A 1 601 ? -10.688 7.957 -47.281 1 84.06 601 GLU A CA 1
ATOM 4847 C C . GLU A 1 601 ? -10.234 7.68 -45.844 1 84.06 601 GLU A C 1
ATOM 4849 O O . GLU A 1 601 ? -10.797 6.809 -45.188 1 84.06 601 GLU A O 1
ATOM 4854 N N . PHE A 1 602 ? -9.109 8.227 -45.531 1 80.31 602 PHE A N 1
ATOM 4855 C CA . PHE A 1 602 ? -8.711 8.055 -44.156 1 80.31 602 PHE A CA 1
ATOM 4856 C C . PHE A 1 602 ? -8.094 9.344 -43.625 1 80.31 602 PHE A C 1
ATOM 4858 O O . PHE A 1 602 ? -7.68 10.211 -44.375 1 80.31 602 PHE A O 1
ATOM 4865 N N . GLU A 1 603 ? -8.148 9.602 -42.344 1 78.75 603 GLU A N 1
ATOM 4866 C CA . GLU A 1 603 ? -7.574 10.742 -41.625 1 78.75 603 GLU A CA 1
ATOM 4867 C C . GLU A 1 603 ? -6.391 10.32 -40.75 1 78.75 603 GLU A C 1
ATOM 4869 O O . GLU A 1 603 ? -6.449 9.297 -40.094 1 78.75 603 GLU A O 1
ATOM 4874 N N . TYR A 1 604 ? -5.168 10.953 -41 1 74.06 604 TYR A N 1
ATOM 4875 C CA . TYR A 1 604 ? -3.963 10.68 -40.219 1 74.06 604 TYR A CA 1
ATOM 4876 C C . TYR A 1 604 ? -3.197 11.969 -39.938 1 74.06 604 TYR A C 1
ATOM 4878 O O . TYR A 1 604 ? -2.949 12.766 -40.844 1 74.06 604 TYR A O 1
ATOM 4886 N N . ASP A 1 605 ? -2.807 12.266 -38.719 1 68.19 605 ASP A N 1
ATOM 4887 C CA . ASP A 1 605 ? -2.057 13.438 -38.281 1 68.19 605 ASP A CA 1
ATOM 4888 C C . ASP A 1 605 ? -2.748 14.727 -38.719 1 68.19 605 ASP A C 1
ATOM 4890 O O . ASP A 1 605 ? -2.104 15.648 -39.219 1 68.19 605 ASP A O 1
ATOM 4894 N N . GLY A 1 606 ? -4.09 14.766 -38.75 1 69.81 606 GLY A N 1
ATOM 4895 C CA . GLY A 1 606 ? -4.902 15.938 -39 1 69.81 606 GLY A CA 1
ATOM 4896 C C . GLY A 1 606 ? -5.117 16.203 -40.469 1 69.81 606 GLY A C 1
ATOM 4897 O O . GLY A 1 606 ? -5.695 17.219 -40.875 1 69.81 606 GLY A O 1
ATOM 4898 N N . LYS A 1 607 ? -4.559 15.344 -41.281 1 76.75 607 LYS A N 1
ATOM 4899 C CA . LYS A 1 607 ? -4.688 15.484 -42.75 1 76.75 607 LYS A CA 1
ATOM 4900 C C . LYS A 1 607 ? -5.602 14.406 -43.312 1 76.75 607 LYS A C 1
ATOM 4902 O O . LYS A 1 607 ? -5.664 13.297 -42.812 1 76.75 607 LYS A O 1
ATOM 4907 N N . HIS A 1 608 ? -6.523 14.812 -44.156 1 80.75 608 HIS A N 1
ATOM 4908 C CA . HIS A 1 608 ? -7.441 13.93 -44.875 1 80.75 608 HIS A CA 1
ATOM 4909 C C . HIS A 1 608 ? -6.816 13.391 -46.156 1 80.75 608 HIS A C 1
ATOM 4911 O O . HIS A 1 608 ? -6.262 14.164 -46.938 1 80.75 608 HIS A O 1
ATOM 4917 N N . TYR A 1 609 ? -6.738 12.109 -46.281 1 81.94 609 TYR A N 1
ATOM 4918 C CA . TYR A 1 609 ? -6.191 11.445 -47.469 1 81.94 609 TYR A CA 1
ATOM 4919 C C . TYR A 1 609 ? -7.273 10.695 -48.219 1 81.94 609 TYR A C 1
ATOM 4921 O O . TYR A 1 609 ? -8.234 10.195 -47.625 1 81.94 609 TYR A O 1
ATOM 4929 N N . ALA A 1 610 ? -7.324 10.852 -49.5 1 83.75 610 ALA A N 1
ATOM 4930 C CA . ALA A 1 610 ? -8.227 10.094 -50.375 1 83.75 610 ALA A CA 1
ATOM 4931 C C . ALA A 1 610 ? -7.449 9.312 -51.438 1 83.75 610 ALA A C 1
ATOM 4933 O O . ALA A 1 610 ? -6.527 9.844 -52.062 1 83.75 610 ALA A O 1
ATOM 4934 N N . TRP A 1 611 ? -7.59 8.016 -51.562 1 82.19 611 TRP A N 1
ATOM 4935 C CA . TRP A 1 611 ? -6.934 7.105 -52.5 1 82.19 611 TRP A CA 1
ATOM 4936 C C . TRP A 1 611 ? -7.965 6.297 -53.281 1 82.19 611 TRP A C 1
ATOM 4938 O O . TRP A 1 611 ? -8.992 5.895 -52.75 1 82.19 611 TRP A O 1
ATOM 4948 N N . SER A 1 612 ? -7.875 6.277 -54.594 1 85 612 SER A N 1
ATOM 4949 C CA . SER A 1 612 ? -8.695 5.426 -55.438 1 85 612 SER A CA 1
ATOM 4950 C C . SER A 1 612 ? -7.836 4.547 -56.344 1 85 612 SER A C 1
ATOM 4952 O O . SER A 1 612 ? -6.902 5.027 -56.969 1 85 612 SER A O 1
ATOM 4954 N N . GLY A 1 613 ? -7.922 3.207 -56.312 1 84 613 GLY A N 1
ATOM 4955 C CA . GLY A 1 613 ? -7.145 2.299 -57.156 1 84 613 GLY A CA 1
ATOM 4956 C C . GLY A 1 613 ? -7.664 0.874 -57.125 1 84 613 GLY A C 1
ATOM 4957 O O . GLY A 1 613 ? -8.625 0.57 -56.406 1 84 613 GLY A O 1
ATOM 4958 N N . PRO A 1 614 ? -7.156 0.049 -58 1 82.38 614 PRO A N 1
ATOM 4959 C CA . PRO A 1 614 ? -7.57 -1.355 -58.031 1 82.38 614 PRO A CA 1
ATOM 4960 C C . PRO A 1 614 ? -7.102 -2.143 -56.812 1 82.38 614 PRO A C 1
ATOM 4962 O O . PRO A 1 614 ? -6.008 -1.901 -56.312 1 82.38 614 PRO A O 1
ATOM 4965 N N . ALA A 1 615 ? -7.984 -2.816 -56.094 1 82.31 615 ALA A N 1
ATOM 4966 C CA . ALA A 1 615 ? -7.617 -3.691 -54.969 1 82.31 615 ALA A CA 1
ATOM 4967 C C . ALA A 1 615 ? -8.531 -4.91 -54.906 1 82.31 615 ALA A C 1
ATOM 4969 O O . ALA A 1 615 ? -9.703 -4.832 -55.281 1 82.31 615 ALA A O 1
ATOM 4970 N N . ASP A 1 616 ? -8.055 -6.027 -54.531 1 81.25 616 ASP A N 1
ATOM 4971 C CA . ASP A 1 616 ? -8.797 -7.285 -54.531 1 81.25 616 ASP A CA 1
ATOM 4972 C C . ASP A 1 616 ? -9.812 -7.316 -53.375 1 81.25 616 ASP A C 1
ATOM 4974 O O . ASP A 1 616 ? -10.742 -8.125 -53.375 1 81.25 616 ASP A O 1
ATOM 4978 N N . SER A 1 617 ? -9.617 -6.57 -52.438 1 80.81 617 SER A N 1
ATOM 4979 C CA . SER A 1 617 ? -10.5 -6.52 -51.281 1 80.81 617 SER A CA 1
ATOM 4980 C C . SER A 1 617 ? -10.461 -5.145 -50.625 1 80.81 617 SER A C 1
ATOM 4982 O O . SER A 1 617 ? -9.539 -4.363 -50.844 1 80.81 617 SER A O 1
ATOM 4984 N N . PRO A 1 618 ? -11.523 -4.828 -49.844 1 80.44 618 PRO A N 1
ATOM 4985 C CA . PRO A 1 618 ? -11.508 -3.549 -49.125 1 80.44 618 PRO A CA 1
ATOM 4986 C C . PRO A 1 618 ? -10.289 -3.393 -48.219 1 80.44 618 PRO A C 1
ATOM 4988 O O . PRO A 1 618 ? -9.703 -2.311 -48.156 1 80.44 618 PRO A O 1
ATOM 4991 N N . MET A 1 619 ? -9.93 -4.352 -47.656 1 80.31 619 MET A N 1
ATOM 4992 C CA . MET A 1 619 ? -8.773 -4.324 -46.75 1 80.31 619 MET A CA 1
ATOM 4993 C C . MET A 1 619 ? -7.48 -4.117 -47.531 1 80.31 619 MET A C 1
ATOM 4995 O O . MET A 1 619 ? -6.598 -3.373 -47.125 1 80.31 619 MET A O 1
ATOM 4999 N N . ALA A 1 620 ? -7.332 -4.789 -48.656 1 81.69 620 ALA A N 1
ATOM 5000 C CA . ALA A 1 620 ? -6.195 -4.594 -49.531 1 81.69 620 ALA A CA 1
ATOM 5001 C C . ALA A 1 620 ? -6.152 -3.162 -50.062 1 81.69 620 ALA A C 1
ATOM 5003 O O . ALA A 1 620 ? -5.074 -2.576 -50.188 1 81.69 620 ALA A O 1
ATOM 5004 N N . ALA A 1 621 ? -7.281 -2.562 -50.312 1 82 621 ALA A N 1
ATOM 5005 C CA . ALA A 1 621 ? -7.41 -1.179 -50.75 1 82 621 ALA A CA 1
ATOM 5006 C C . ALA A 1 621 ? -6.961 -0.205 -49.656 1 82 621 ALA A C 1
ATOM 5008 O O . ALA A 1 621 ? -6.254 0.764 -49.938 1 82 621 ALA A O 1
ATOM 5009 N N . MET A 1 622 ? -7.316 -0.507 -48.5 1 80.44 622 MET A N 1
ATOM 5010 C CA . MET A 1 622 ? -6.926 0.32 -47.344 1 80.44 622 MET A CA 1
ATOM 5011 C C . MET A 1 622 ? -5.418 0.257 -47.125 1 80.44 622 MET A C 1
ATOM 5013 O O . MET A 1 622 ? -4.781 1.28 -46.875 1 80.44 622 MET A O 1
ATOM 5017 N N . ARG A 1 623 ? -4.836 -0.812 -47.281 1 80.19 623 ARG A N 1
ATOM 5018 C CA . ARG A 1 623 ? -3.391 -0.986 -47.188 1 80.19 623 ARG A CA 1
ATOM 5019 C C . ARG A 1 623 ? -2.662 -0.254 -48.281 1 80.19 623 ARG A C 1
ATOM 5021 O O . ARG A 1 623 ? -1.67 0.436 -48.062 1 80.19 623 ARG A O 1
ATOM 5028 N N . SER A 1 624 ? -3.137 -0.409 -49.469 1 80.38 624 SER A N 1
ATOM 5029 C CA . SER A 1 624 ? -2.553 0.26 -50.625 1 80.38 624 SER A CA 1
ATOM 5030 C C . SER A 1 624 ? -2.65 1.776 -50.5 1 80.38 624 SER A C 1
ATOM 5032 O O . SER A 1 624 ? -1.711 2.496 -50.844 1 80.38 624 SER A O 1
ATOM 5034 N N . ALA A 1 625 ? -3.732 2.244 -49.969 1 81.12 625 ALA A N 1
ATOM 5035 C CA . ALA A 1 625 ? -3.918 3.67 -49.688 1 81.12 625 ALA A CA 1
ATOM 5036 C C . ALA A 1 625 ? -2.898 4.18 -48.688 1 81.12 625 ALA A C 1
ATOM 5038 O O . ALA A 1 625 ? -2.277 5.223 -48.875 1 81.12 625 ALA A O 1
ATOM 5039 N N . TRP A 1 626 ? -2.758 3.443 -47.688 1 78.38 626 TRP A N 1
ATOM 5040 C CA . TRP A 1 626 ? -1.795 3.814 -46.656 1 78.38 626 TRP A CA 1
ATOM 5041 C C . TRP A 1 626 ? -0.374 3.805 -47.219 1 78.38 626 TRP A C 1
ATOM 5043 O O . TRP A 1 626 ? 0.389 4.75 -47 1 78.38 626 TRP A O 1
ATOM 5053 N N . GLU A 1 627 ? 0.033 2.865 -47.938 1 78.69 627 GLU A N 1
ATOM 5054 C CA . GLU A 1 627 ? 1.36 2.721 -48.531 1 78.69 627 GLU A CA 1
ATOM 5055 C C . GLU A 1 627 ? 1.636 3.822 -49.531 1 78.69 627 GLU A C 1
ATOM 5057 O O . GLU A 1 627 ? 2.783 4.242 -49.719 1 78.69 627 GLU A O 1
ATOM 5062 N N . THR A 1 628 ? 0.639 4.32 -50.156 1 78.38 628 THR A N 1
ATOM 5063 C CA . THR A 1 628 ? 0.766 5.363 -51.156 1 78.38 628 THR A CA 1
ATOM 5064 C C . THR A 1 628 ? 1.15 6.695 -50.531 1 78.38 628 THR A C 1
ATOM 5066 O O . THR A 1 628 ? 1.892 7.48 -51.094 1 78.38 628 THR A O 1
ATOM 5069 N N . TYR A 1 629 ? 0.729 6.938 -49.219 1 77.31 629 TYR A N 1
ATOM 5070 C CA . TYR A 1 629 ? 0.99 8.242 -48.625 1 77.31 629 TYR A CA 1
ATOM 5071 C C . TYR A 1 629 ? 2.098 8.148 -47.594 1 77.31 629 TYR A C 1
ATOM 5073 O O . TYR A 1 629 ? 2.793 9.133 -47.312 1 77.31 629 TYR A O 1
ATOM 5081 N N . TYR A 1 630 ? 2.232 7.027 -46.875 1 69.69 630 TYR A N 1
ATOM 5082 C CA . TYR A 1 630 ? 3.234 6.941 -45.812 1 69.69 630 TYR A CA 1
ATOM 5083 C C . TYR A 1 630 ? 4.164 5.754 -46.031 1 69.69 630 TYR A C 1
ATOM 5085 O O . TYR A 1 630 ? 5.004 5.445 -45.188 1 69.69 630 TYR A O 1
ATOM 5093 N N . SER A 1 631 ? 4.293 5.105 -47.062 1 57.59 631 SER A N 1
ATOM 5094 C CA . SER A 1 631 ? 5.445 4.281 -47.438 1 57.59 631 SER A CA 1
ATOM 5095 C C . SER A 1 631 ? 6.531 5.117 -48.094 1 57.59 631 SER A C 1
ATOM 5097 O O . SER A 1 631 ? 6.23 6.059 -48.844 1 57.59 631 SER A O 1
ATOM 5099 N N . MET B 1 1 ? -4.586 36.281 5.789 1 46.44 1 MET B N 1
ATOM 5100 C CA . MET B 1 1 ? -5.785 36.156 6.613 1 46.44 1 MET B CA 1
ATOM 5101 C C . MET B 1 1 ? -6.477 34.812 6.363 1 46.44 1 MET B C 1
ATOM 5103 O O . MET B 1 1 ? -6.5 34.344 5.234 1 46.44 1 MET B O 1
ATOM 5107 N N . SER B 1 2 ? -6.742 34.156 7.418 1 65.12 2 SER B N 1
ATOM 5108 C CA . SER B 1 2 ? -7.379 32.844 7.297 1 65.12 2 SER B CA 1
ATOM 5109 C C . SER B 1 2 ? -8.742 32.938 6.633 1 65.12 2 SER B C 1
ATOM 5111 O O . SER B 1 2 ? -9.531 33.844 6.953 1 65.12 2 SER B O 1
ATOM 5113 N N . LYS B 1 3 ? -9.016 32.344 5.484 1 73.44 3 LYS B N 1
ATOM 5114 C CA . LYS B 1 3 ? -10.25 32.375 4.703 1 73.44 3 LYS B CA 1
ATOM 5115 C C . LYS B 1 3 ? -11.461 32.031 5.578 1 73.44 3 LYS B C 1
ATOM 5117 O O . LYS B 1 3 ? -12.57 32.5 5.297 1 73.44 3 LYS B O 1
ATOM 5122 N N . VAL B 1 4 ? -11.141 31.281 6.715 1 83.69 4 VAL B N 1
ATOM 5123 C CA . VAL B 1 4 ? -12.25 30.844 7.555 1 83.69 4 VAL B CA 1
ATOM 5124 C C . VAL B 1 4 ? -11.875 30.984 9.023 1 83.69 4 VAL B C 1
ATOM 5126 O O . VAL B 1 4 ? -10.734 30.703 9.40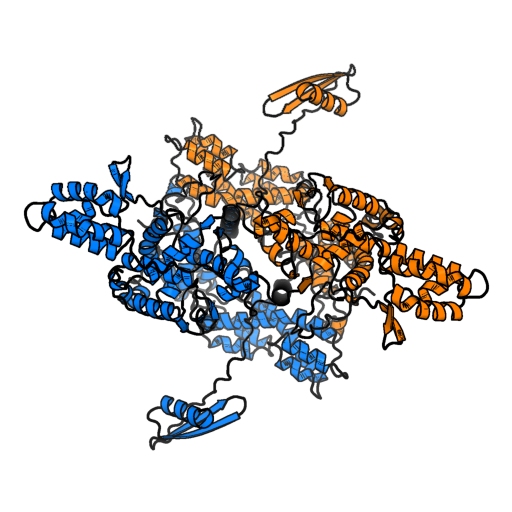6 1 83.69 4 VAL B O 1
ATOM 5129 N N . LYS B 1 5 ? -12.852 31.5 9.773 1 86.94 5 LYS B N 1
ATOM 5130 C CA . LYS B 1 5 ? -12.688 31.5 11.227 1 86.94 5 LYS B CA 1
ATOM 5131 C C . LYS B 1 5 ? -13.055 30.156 11.82 1 86.94 5 LYS B C 1
ATOM 5133 O O . LYS B 1 5 ? -14.117 30 12.438 1 86.94 5 LYS B O 1
ATOM 5138 N N . ILE B 1 6 ? -12.188 29.234 11.789 1 90.75 6 ILE B N 1
ATOM 5139 C CA . ILE B 1 6 ? -12.438 27.828 12.047 1 90.75 6 ILE B CA 1
ATOM 5140 C C . ILE B 1 6 ? -12.758 27.609 13.523 1 90.75 6 ILE B C 1
ATOM 5142 O O . ILE B 1 6 ? -13.633 26.812 13.867 1 90.75 6 ILE B O 1
ATOM 5146 N N . GLY B 1 7 ? -12.047 28.328 14.469 1 90.44 7 GLY B N 1
ATOM 5147 C CA . GLY B 1 7 ? -12.312 28.188 15.891 1 90.44 7 GLY B CA 1
ATOM 5148 C C . GLY B 1 7 ? -13.742 28.516 16.266 1 90.44 7 GLY B C 1
ATOM 5149 O O . GLY B 1 7 ? -14.383 27.766 17 1 90.44 7 GLY B O 1
ATOM 5150 N N . GLU B 1 8 ? -14.234 29.562 15.719 1 91.81 8 GLU B N 1
ATOM 5151 C CA . GLU B 1 8 ? -15.602 30 15.992 1 91.81 8 GLU B CA 1
ATOM 5152 C C . GLU B 1 8 ? -16.609 29.016 15.406 1 91.81 8 GLU B C 1
ATOM 5154 O O . GLU B 1 8 ? -17.625 28.719 16.031 1 91.81 8 GLU B O 1
ATOM 5159 N N . LEU B 1 9 ? -16.328 28.562 14.195 1 94.19 9 LEU B N 1
ATOM 5160 C CA . LEU B 1 9 ? -17.234 27.625 13.531 1 94.19 9 LEU B CA 1
ATOM 5161 C C . LEU B 1 9 ? -17.328 26.328 14.32 1 94.19 9 LEU B C 1
ATOM 5163 O O . LEU B 1 9 ? -18.422 25.781 14.484 1 94.19 9 LEU B O 1
ATOM 5167 N N . ILE B 1 10 ? -16.266 25.812 14.805 1 95.81 10 ILE B N 1
ATOM 5168 C CA . ILE B 1 10 ? -16.25 24.562 15.555 1 95.81 10 ILE B CA 1
ATOM 5169 C C . ILE B 1 10 ? -16.969 24.75 16.891 1 95.81 10 ILE B C 1
ATOM 5171 O O . ILE B 1 10 ? -17.766 23.891 17.281 1 95.81 10 ILE B O 1
ATOM 5175 N N . ASN B 1 11 ? -16.688 25.891 17.547 1 94.38 11 ASN B N 1
ATOM 5176 C CA . ASN B 1 11 ? -17.344 26.141 18.812 1 94.38 11 ASN B CA 1
ATOM 5177 C C . ASN B 1 11 ? -18.859 26.266 18.641 1 94.38 11 ASN B C 1
ATOM 5179 O O . ASN B 1 11 ? -19.609 25.797 19.5 1 94.38 11 ASN B O 1
ATOM 5183 N N . THR B 1 12 ? -19.219 26.906 17.547 1 95.44 12 THR B N 1
ATOM 5184 C CA . THR B 1 12 ? -20.656 27.016 17.266 1 95.44 12 THR B CA 1
ATOM 5185 C C . THR B 1 12 ? -21.266 25.625 17.062 1 95.44 12 THR B C 1
ATOM 5187 O O . THR B 1 12 ? -22.344 25.344 17.578 1 95.44 12 THR B O 1
ATOM 5190 N N . LEU B 1 13 ? -20.625 24.766 16.328 1 97.06 13 LEU B N 1
ATOM 5191 C CA . LEU B 1 13 ? -21.078 23.391 16.109 1 97.06 13 LEU B CA 1
ATOM 5192 C C . LEU B 1 13 ? -21.188 22.641 17.422 1 97.06 13 LEU B C 1
ATOM 5194 O O . LEU B 1 13 ? -22.188 21.984 17.688 1 97.06 13 LEU B O 1
ATOM 5198 N N . VAL B 1 14 ? -20.125 22.719 18.266 1 96.62 14 VAL B N 1
ATOM 5199 C CA . VAL B 1 14 ? -20.078 22.016 19.531 1 96.62 14 VAL B CA 1
ATOM 5200 C C . VAL B 1 14 ? -21.219 22.469 20.422 1 96.62 14 VAL B C 1
ATOM 5202 O O . VAL B 1 14 ? -21.922 21.656 21.016 1 96.62 14 VAL B O 1
ATOM 5205 N N . ASN B 1 15 ? -21.406 23.812 20.5 1 96.5 15 ASN B N 1
ATOM 5206 C CA . ASN B 1 15 ? -22.469 24.359 21.328 1 96.5 15 ASN B CA 1
ATOM 5207 C C . ASN B 1 15 ? -23.844 23.922 20.844 1 96.5 15 ASN B C 1
ATOM 5209 O O . ASN B 1 15 ? -24.719 23.594 21.656 1 96.5 15 ASN B O 1
ATOM 5213 N N . GLU B 1 16 ? -23.969 23.906 19.562 1 9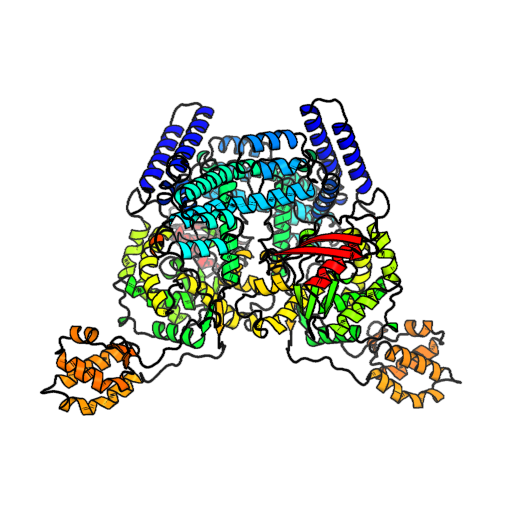7.69 16 GLU B N 1
ATOM 5214 C CA . GLU B 1 16 ? -25.25 23.484 18.984 1 97.69 16 GLU B CA 1
ATOM 5215 C C . GLU B 1 16 ? -25.531 22.016 19.281 1 97.69 16 GLU B C 1
ATOM 5217 O O . GLU B 1 16 ? -26.641 21.656 19.672 1 97.69 16 GLU B O 1
ATOM 5222 N N . VAL B 1 17 ? -24.625 21.188 19.094 1 97.94 17 VAL B N 1
ATOM 5223 C CA . VAL B 1 17 ? -24.797 19.75 19.297 1 97.94 17 VAL B CA 1
ATOM 5224 C C . VAL B 1 17 ? -25.047 19.469 20.781 1 97.94 17 VAL B C 1
ATOM 5226 O O . VAL B 1 17 ? -25.891 18.656 21.125 1 97.94 17 VAL B O 1
ATOM 5229 N N . GLU B 1 18 ? -24.297 20.172 21.672 1 97.19 18 GLU B N 1
ATOM 5230 C CA . GLU B 1 18 ? -24.484 20 23.109 1 97.19 18 GLU B CA 1
ATOM 5231 C C . GLU B 1 18 ? -25.875 20.438 23.531 1 97.19 18 GLU B C 1
ATOM 5233 O O . GLU B 1 18 ? -26.5 19.812 24.391 1 97.19 18 GLU B O 1
ATOM 5238 N N . ALA B 1 19 ? -26.312 21.484 22.953 1 97.56 19 ALA B N 1
ATOM 5239 C CA . ALA B 1 19 ? -27.672 21.969 23.25 1 97.56 19 ALA B CA 1
ATOM 5240 C C . ALA B 1 19 ? -28.719 20.953 22.797 1 97.56 19 ALA B C 1
ATOM 5242 O O . ALA B 1 19 ? -29.719 20.734 23.484 1 97.56 19 ALA B O 1
ATOM 5243 N N . ILE B 1 20 ? -28.469 20.328 21.609 1 97.88 20 ILE B N 1
ATOM 5244 C CA . ILE B 1 20 ? -29.375 19.312 21.094 1 97.88 20 ILE B CA 1
ATOM 5245 C C . ILE B 1 20 ? -29.375 18.094 22.031 1 97.88 20 ILE B C 1
ATOM 5247 O O . ILE B 1 20 ? -30.438 17.578 22.406 1 97.88 20 ILE B O 1
ATOM 5251 N N . ASP B 1 21 ? -28.25 17.703 22.484 1 96.5 21 ASP B N 1
ATOM 5252 C CA . ASP B 1 21 ? -28.109 16.547 23.359 1 96.5 21 ASP B CA 1
ATOM 5253 C C . ASP B 1 21 ? -28.797 16.781 24.703 1 96.5 21 ASP B C 1
ATOM 5255 O O . ASP B 1 21 ? -29.375 15.852 25.281 1 96.5 21 ASP B O 1
ATOM 5259 N N . ALA B 1 22 ? -28.75 18 25.219 1 96.12 22 ALA B N 1
ATOM 5260 C CA . ALA B 1 22 ? -29.297 18.344 26.531 1 96.12 22 ALA B CA 1
ATOM 5261 C C . ALA B 1 22 ? -30.797 18.578 26.453 1 96.12 22 ALA B C 1
ATOM 5263 O O . ALA B 1 22 ? -31.484 18.625 27.469 1 96.12 22 ALA B O 1
ATOM 5264 N N . SER B 1 23 ? -31.297 18.609 25.266 1 96.38 23 SER B N 1
ATOM 5265 C CA . SER B 1 23 ? -32.719 18.922 25.094 1 96.38 23 SER B CA 1
ATOM 5266 C C . SER B 1 23 ? -33.594 17.719 25.422 1 96.38 23 SER B C 1
ATOM 5268 O O . SER B 1 23 ? -33.094 16.578 25.469 1 96.38 23 SER B O 1
ATOM 5270 N N . ASP B 1 24 ? -34.875 18.016 25.641 1 95.12 24 ASP B N 1
ATOM 5271 C CA . ASP B 1 24 ? -35.812 16.953 25.984 1 95.12 24 ASP B CA 1
ATOM 5272 C C . ASP B 1 24 ? -36.531 16.438 24.734 1 95.12 24 ASP B C 1
ATOM 5274 O O . ASP B 1 24 ? -37.562 15.773 24.844 1 95.12 24 ASP B O 1
ATOM 5278 N N . ARG B 1 25 ? -35.969 16.625 23.609 1 95.25 25 ARG B N 1
ATOM 5279 C CA . ARG B 1 25 ? -36.531 16.156 22.359 1 95.25 25 ARG B CA 1
ATOM 5280 C C . ARG B 1 25 ? -36.375 14.648 22.219 1 95.25 25 ARG B C 1
ATOM 5282 O O . ARG B 1 25 ? -35.469 14.062 22.797 1 95.25 25 ARG B O 1
ATOM 5289 N N . PRO B 1 26 ? -37.375 14.141 21.422 1 96.12 26 PRO B N 1
ATOM 5290 C CA . PRO B 1 26 ? -37.188 12.719 21.141 1 96.12 26 PRO B CA 1
ATOM 5291 C C . PRO B 1 26 ? -35.906 12.43 20.359 1 96.12 26 PRO B C 1
ATOM 5293 O O . PRO B 1 26 ? -35.406 13.289 19.609 1 96.12 26 PRO B O 1
ATOM 5296 N N . GLN B 1 27 ? -35.375 11.266 20.547 1 95.12 27 GLN B N 1
ATOM 5297 C CA . GLN B 1 27 ? -34.094 10.906 20 1 95.12 27 GLN B CA 1
ATOM 5298 C C . GLN B 1 27 ? -34.094 11.047 18.469 1 95.12 27 GLN B C 1
ATOM 5300 O O . GLN B 1 27 ? -33.094 11.477 17.891 1 95.12 27 GLN B O 1
ATOM 5305 N N . GLY B 1 28 ? -35.125 10.578 17.766 1 95.5 28 GLY B N 1
ATOM 5306 C CA . GLY B 1 28 ? -35.219 10.734 16.328 1 95.5 28 GLY B CA 1
ATOM 5307 C C . GLY B 1 28 ? -35.031 12.164 15.875 1 95.5 28 GLY B C 1
ATOM 5308 O O . GLY B 1 28 ? -34.375 12.43 14.875 1 95.5 28 GLY B O 1
ATOM 5309 N N . ASP B 1 29 ? -35.688 13.031 16.562 1 96.19 29 ASP B N 1
ATOM 5310 C CA . ASP B 1 29 ? -35.562 14.453 16.25 1 96.19 29 ASP B CA 1
ATOM 5311 C C . ASP B 1 29 ? -34.156 14.969 16.531 1 96.19 29 ASP B C 1
ATOM 5313 O O . ASP B 1 29 ? -33.625 15.797 15.797 1 96.19 29 ASP B O 1
ATOM 5317 N N . LYS B 1 30 ? -33.625 14.547 17.688 1 97.19 30 LYS B N 1
ATOM 5318 C CA . LYS B 1 30 ? -32.25 14.93 18.016 1 97.19 30 LYS B CA 1
ATOM 5319 C C . LYS B 1 30 ? -31.281 14.531 16.906 1 97.19 30 LYS B C 1
ATOM 5321 O O . LYS B 1 30 ? -30.438 15.328 16.484 1 97.19 30 LYS B O 1
ATOM 5326 N N . THR B 1 31 ? -31.453 13.297 16.375 1 97.06 31 THR B N 1
ATOM 5327 C CA . THR B 1 31 ? -30.594 12.781 15.312 1 97.06 31 THR B CA 1
ATOM 5328 C C . THR B 1 31 ? -30.703 13.625 14.047 1 97.06 31 THR B C 1
ATOM 5330 O O . THR B 1 31 ? -29.703 13.938 13.406 1 97.06 31 THR B O 1
ATOM 5333 N N . LYS B 1 32 ? -31.891 14.008 13.727 1 97.25 32 LYS B N 1
ATOM 5334 C CA . LYS B 1 32 ? -32.125 14.844 12.547 1 97.25 32 LYS B CA 1
ATOM 5335 C C . LYS B 1 32 ? -31.453 16.203 12.695 1 97.25 32 LYS B C 1
ATOM 5337 O O . LYS B 1 32 ? -30.875 16.719 11.742 1 97.25 32 LYS B O 1
ATOM 5342 N N . ARG B 1 33 ? -31.562 16.75 13.828 1 97.38 33 ARG B N 1
ATOM 5343 C CA . ARG B 1 33 ? -31 18.078 14.086 1 97.38 33 ARG B CA 1
ATOM 5344 C C . ARG B 1 33 ? -29.469 18.016 14.094 1 97.38 33 ARG B C 1
ATOM 5346 O O . ARG B 1 33 ? -28.812 18.969 13.664 1 97.38 33 ARG B O 1
ATOM 5353 N N . ILE B 1 34 ? -28.953 16.953 14.664 1 98.12 34 ILE B N 1
ATOM 5354 C CA . ILE B 1 34 ? -27.5 16.766 14.664 1 98.12 34 ILE B CA 1
ATOM 5355 C C . ILE B 1 34 ? -27 16.672 13.227 1 98.12 34 ILE B C 1
ATOM 5357 O O . ILE B 1 34 ? -25.984 17.266 12.867 1 98.12 34 ILE B O 1
ATOM 5361 N N . LYS B 1 35 ? -27.719 15.898 12.398 1 97.31 35 LYS B N 1
ATOM 5362 C CA . LYS B 1 35 ? -27.375 15.781 10.984 1 97.31 35 LYS B CA 1
ATOM 5363 C C . LYS B 1 35 ? -27.391 17.141 10.297 1 97.31 35 LYS B C 1
ATOM 5365 O O . LYS B 1 35 ? -26.516 17.469 9.508 1 97.31 35 LYS B O 1
ATOM 5370 N N . ALA B 1 36 ? -28.344 17.938 10.641 1 97.25 36 ALA B N 1
ATOM 5371 C CA . ALA B 1 36 ? -28.469 19.266 10.07 1 97.25 36 ALA B CA 1
ATOM 5372 C C . ALA B 1 36 ? -27.328 20.172 10.508 1 97.25 36 ALA B C 1
ATOM 5374 O O . ALA B 1 36 ? -26.812 20.969 9.719 1 97.25 36 ALA B O 1
ATOM 5375 N N . ALA B 1 37 ? -27.016 20.047 11.766 1 97.56 37 ALA B N 1
ATOM 5376 C CA . ALA B 1 37 ? -25.922 20.844 12.297 1 97.56 37 ALA B CA 1
ATOM 5377 C C . ALA B 1 37 ? -24.609 20.516 11.586 1 97.56 37 ALA B C 1
ATOM 5379 O O . ALA B 1 37 ? -23.844 21.406 11.227 1 97.56 37 ALA B O 1
ATOM 5380 N N . ALA B 1 38 ? -24.359 19.234 11.422 1 97.56 38 ALA B N 1
ATOM 5381 C CA . ALA B 1 38 ? -23.172 18.781 10.719 1 97.56 38 ALA B CA 1
ATOM 5382 C C . ALA B 1 38 ? -23.156 19.297 9.281 1 97.56 38 ALA B C 1
ATOM 5384 O O . ALA B 1 38 ? -22.125 19.734 8.766 1 97.56 38 ALA B O 1
ATOM 5385 N N . ALA B 1 39 ? -24.312 19.25 8.633 1 95.88 39 ALA B N 1
ATOM 5386 C CA . ALA B 1 39 ? -24.438 19.719 7.258 1 95.88 39 ALA B CA 1
ATOM 5387 C C . ALA B 1 39 ? -24.156 21.203 7.16 1 95.88 39 ALA B C 1
ATOM 5389 O O . ALA B 1 39 ? -23.5 21.672 6.219 1 95.88 39 ALA B O 1
ATOM 5390 N N . ARG B 1 40 ? -24.625 21.984 8.07 1 95.44 40 ARG B N 1
ATOM 5391 C CA . ARG B 1 40 ? -24.391 23.422 8.094 1 95.44 40 ARG B CA 1
ATOM 5392 C C . ARG B 1 40 ? -22.906 23.734 8.258 1 95.44 40 ARG B C 1
ATOM 5394 O O . ARG B 1 40 ? -22.375 24.656 7.625 1 95.44 40 ARG B O 1
ATOM 5401 N N . TYR B 1 41 ? -22.297 23.016 9.133 1 96.06 41 TYR B N 1
ATOM 5402 C CA . TYR B 1 41 ? -20.859 23.188 9.336 1 96.06 41 TYR B CA 1
ATOM 5403 C C . TYR B 1 41 ? -20.094 22.922 8.047 1 96.06 41 TYR B C 1
ATOM 5405 O O . TYR B 1 41 ? -19.25 23.734 7.645 1 96.06 41 TYR B O 1
ATOM 5413 N N . LYS B 1 42 ? -20.406 21.75 7.375 1 95.25 42 LYS B N 1
ATOM 5414 C CA . LYS B 1 42 ? -19.719 21.375 6.145 1 95.25 42 LYS B CA 1
ATOM 5415 C C . LYS B 1 42 ? -19.984 22.375 5.031 1 95.25 42 LYS B C 1
ATOM 5417 O O . LYS B 1 42 ? -19.078 22.719 4.262 1 95.25 42 LYS B O 1
ATOM 5422 N N . ASN B 1 43 ? -21.188 22.891 4.949 1 93.06 43 ASN B N 1
ATOM 5423 C CA . ASN B 1 43 ? -21.547 23.906 3.949 1 93.06 43 ASN B CA 1
ATOM 5424 C C . ASN B 1 43 ? -20.797 25.219 4.18 1 93.06 43 ASN B C 1
ATOM 5426 O O . ASN B 1 43 ? -20.359 25.844 3.227 1 93.06 43 ASN B O 1
ATOM 5430 N N . ALA B 1 44 ? -20.672 25.531 5.398 1 91.94 44 ALA B N 1
ATOM 5431 C CA . ALA B 1 44 ? -19.969 26.766 5.734 1 91.94 44 ALA B CA 1
ATOM 5432 C C . ALA B 1 44 ? -18.5 26.672 5.367 1 91.94 44 ALA B C 1
ATOM 5434 O O . ALA B 1 44 ? -17.875 27.672 5.012 1 91.94 44 ALA B O 1
ATOM 5435 N N . LEU B 1 45 ? -18.031 25.453 5.422 1 90.5 45 LEU B N 1
ATOM 5436 C CA . LEU B 1 45 ? -16.609 25.25 5.191 1 90.5 45 LEU B CA 1
ATOM 5437 C C . LEU B 1 45 ? -16.312 25.109 3.701 1 90.5 45 LEU B C 1
ATOM 5439 O O . LEU B 1 45 ? -15.344 25.688 3.197 1 90.5 45 LEU B O 1
ATOM 5443 N N . PHE B 1 46 ? -17.188 24.312 3.006 1 87.94 46 PHE B N 1
ATOM 5444 C CA . PHE B 1 46 ? -16.672 23.875 1.715 1 87.94 46 PHE B CA 1
ATOM 5445 C C . PHE B 1 46 ? -17.812 23.609 0.738 1 87.94 46 PHE B C 1
ATOM 5447 O O . PHE B 1 46 ? -17.688 23.906 -0.453 1 87.94 46 PHE B O 1
ATOM 5454 N N . ASN B 1 47 ? -18.984 23.172 1.121 1 83.62 47 ASN B N 1
ATOM 5455 C CA . ASN B 1 47 ? -19.953 22.516 0.245 1 83.62 47 ASN B CA 1
ATOM 5456 C C . ASN B 1 47 ? -21.031 23.484 -0.223 1 83.62 47 ASN B C 1
ATOM 5458 O O . ASN B 1 47 ? -21.859 23.141 -1.056 1 83.62 47 ASN B O 1
ATOM 5462 N N . ASP B 1 48 ? -20.969 24.656 0.26 1 84.44 48 ASP B N 1
ATOM 5463 C CA . ASP B 1 48 ? -21.984 25.625 -0.149 1 84.44 48 ASP B CA 1
ATOM 5464 C C . ASP B 1 48 ? -21.844 25.969 -1.627 1 84.44 48 ASP B C 1
ATOM 5466 O O . ASP B 1 48 ? -20.906 26.672 -2.016 1 84.44 48 ASP B O 1
ATOM 5470 N N . LYS B 1 49 ? -22.812 25.578 -2.402 1 76.38 49 LYS B N 1
ATOM 5471 C CA . LYS B 1 49 ? -22.75 25.766 -3.848 1 76.38 49 LYS B CA 1
ATOM 5472 C C . LYS B 1 49 ? -22.922 27.234 -4.219 1 76.38 49 LYS B C 1
ATOM 5474 O O . LYS B 1 49 ? -22.422 27.688 -5.25 1 76.38 49 LYS B O 1
ATOM 5479 N N . ARG B 1 50 ? -23.641 27.938 -3.484 1 78.31 50 ARG B N 1
ATOM 5480 C CA . ARG B 1 50 ? -23.891 29.344 -3.783 1 78.31 50 ARG B CA 1
ATOM 5481 C C . ARG B 1 50 ? -22.688 30.219 -3.465 1 78.31 50 ARG B C 1
ATOM 5483 O O . ARG B 1 50 ? -22.391 31.172 -4.18 1 78.31 50 ARG B O 1
ATOM 5490 N N . LYS B 1 51 ? -21.938 29.734 -2.502 1 78 51 LYS B N 1
ATOM 5491 C CA . LYS B 1 51 ? -20.812 30.531 -2.037 1 78 51 LYS B CA 1
ATOM 5492 C C . LYS B 1 51 ? -19.531 30.188 -2.801 1 78 51 LYS B C 1
ATOM 5494 O O . LYS B 1 51 ? -18.688 31.047 -3.041 1 78 51 LYS B O 1
ATOM 5499 N N . PHE B 1 52 ? -19.438 28.969 -3.182 1 78.88 52 PHE B N 1
ATOM 5500 C CA . PHE B 1 52 ? -18.172 28.5 -3.715 1 78.88 52 PHE B CA 1
ATOM 5501 C C . PHE B 1 52 ? -18.297 28.141 -5.188 1 78.88 52 PHE B C 1
ATOM 5503 O O . PHE B 1 52 ? -17.891 27.047 -5.602 1 78.88 52 PHE B O 1
ATOM 5510 N N . ARG B 1 53 ? -18.984 29 -5.949 1 72.12 53 ARG B N 1
ATOM 5511 C CA . ARG B 1 53 ? -19.078 28.828 -7.395 1 72.12 53 ARG B CA 1
ATOM 5512 C C . ARG B 1 53 ? -18.484 30.031 -8.125 1 72.12 53 ARG B C 1
ATOM 5514 O O . ARG B 1 53 ? -18.438 31.141 -7.57 1 72.12 53 ARG B O 1
ATOM 5521 N N . GLY B 1 54 ? -17.969 29.719 -9.273 1 67.38 54 GLY B N 1
ATOM 5522 C CA . GLY B 1 54 ? -17.391 30.797 -10.062 1 67.38 54 GLY B CA 1
ATOM 5523 C C . GLY B 1 54 ? -16.25 31.516 -9.367 1 67.38 54 GLY B C 1
ATOM 5524 O O . GLY B 1 54 ? -15.297 30.875 -8.906 1 67.38 54 GLY B O 1
ATOM 5525 N N . LYS B 1 55 ? -16.469 32.812 -9.164 1 66.38 55 LYS B N 1
ATOM 5526 C CA . LYS B 1 55 ? -15.445 33.625 -8.516 1 66.38 55 LYS B CA 1
ATOM 5527 C C . LYS B 1 55 ? -15.312 33.281 -7.035 1 66.38 55 LYS B C 1
ATOM 5529 O O . LYS B 1 55 ? -14.258 33.469 -6.43 1 66.38 55 LYS B O 1
ATOM 5534 N N . GLY B 1 56 ? -16.375 32.688 -6.594 1 74.5 56 GLY B N 1
ATOM 5535 C CA . GLY B 1 56 ? -16.375 32.312 -5.191 1 74.5 56 GLY B CA 1
ATOM 5536 C C . GLY B 1 56 ? -15.453 31.156 -4.887 1 74.5 56 GLY B C 1
ATOM 5537 O O . GLY B 1 56 ? -15.125 30.906 -3.725 1 74.5 56 GLY B O 1
ATOM 5538 N N . LEU B 1 57 ? -14.984 30.594 -5.926 1 76.12 57 LEU B N 1
ATOM 5539 C CA . LEU B 1 57 ? -14.07 29.469 -5.758 1 76.12 57 LEU B CA 1
ATOM 5540 C C . LEU B 1 57 ? -12.766 29.922 -5.105 1 76.12 57 LEU B C 1
ATOM 5542 O O . LEU B 1 57 ? -12.102 29.141 -4.426 1 76.12 57 LEU B O 1
ATOM 5546 N N . GLN B 1 58 ? -12.484 31.141 -5.293 1 75.25 58 GLN B N 1
ATOM 5547 C CA . GLN B 1 58 ? -11.25 31.672 -4.738 1 75.25 58 GLN B CA 1
ATOM 5548 C C . GLN B 1 58 ? -11.305 31.719 -3.213 1 75.25 58 GLN B C 1
ATOM 5550 O O . GLN B 1 58 ? -10.273 31.672 -2.545 1 75.25 58 GLN B O 1
ATOM 5555 N N . LYS B 1 59 ? -12.453 31.75 -2.734 1 78.81 59 LYS B N 1
ATOM 5556 C CA . LYS B 1 59 ? -12.641 31.859 -1.291 1 78.81 59 LYS B CA 1
ATOM 5557 C C . LYS B 1 59 ? -12.727 30.484 -0.646 1 78.81 59 LYS B C 1
ATOM 5559 O O . LYS B 1 59 ? -12.688 30.359 0.58 1 78.81 59 LYS B O 1
ATOM 5564 N N . ARG B 1 60 ? -12.797 29.531 -1.49 1 84.44 60 ARG B N 1
ATOM 5565 C CA . ARG B 1 60 ? -12.938 28.188 -0.965 1 84.44 60 ARG B CA 1
ATOM 5566 C C . ARG B 1 60 ? -11.594 27.625 -0.505 1 84.44 60 ARG B C 1
ATOM 5568 O O . ARG B 1 60 ? -10.57 27.844 -1.159 1 84.44 60 ARG B O 1
ATOM 5575 N N . ILE B 1 61 ? -11.664 26.938 0.636 1 87.25 61 ILE B N 1
ATOM 5576 C CA . ILE B 1 61 ? -10.453 26.297 1.147 1 87.25 61 ILE B CA 1
ATOM 5577 C C . ILE B 1 61 ? -10.125 25.078 0.309 1 87.25 61 ILE B C 1
ATOM 5579 O O . ILE B 1 61 ? -10.945 24.609 -0.486 1 87.25 61 ILE B O 1
ATOM 5583 N N . THR B 1 62 ? -8.938 24.625 0.421 1 85.94 62 THR B N 1
ATOM 5584 C CA . THR B 1 62 ? -8.516 23.422 -0.299 1 85.94 62 THR B CA 1
ATOM 5585 C C . THR B 1 62 ? -9.172 22.188 0.299 1 85.94 62 THR B C 1
ATOM 5587 O O . THR B 1 62 ? -9.633 22.203 1.442 1 85.94 62 THR B O 1
ATOM 5590 N N . ALA B 1 63 ? -9.234 21.156 -0.486 1 85.62 63 ALA B N 1
ATOM 5591 C CA . ALA B 1 63 ? -9.812 19.906 -0.025 1 85.62 63 ALA B CA 1
ATOM 5592 C C . ALA B 1 63 ? -9.047 19.359 1.18 1 85.62 63 ALA B C 1
ATOM 5594 O O . ALA B 1 63 ? -9.641 18.781 2.096 1 85.62 63 ALA B O 1
ATOM 5595 N N . ASN B 1 64 ? -7.836 19.516 1.182 1 84.38 64 ASN B N 1
ATOM 5596 C CA . ASN B 1 64 ? -7.004 19.062 2.291 1 84.38 64 ASN B CA 1
ATOM 5597 C C . ASN B 1 64 ? -7.312 19.828 3.574 1 84.38 64 ASN B C 1
ATOM 5599 O O . ASN B 1 64 ? -7.383 19.234 4.652 1 84.38 64 ASN B O 1
ATOM 5603 N N . THR B 1 65 ? -7.402 21.125 3.404 1 88.25 65 THR B N 1
ATOM 5604 C CA . THR B 1 65 ? -7.766 21.953 4.551 1 88.25 65 THR B CA 1
ATOM 5605 C C . THR B 1 65 ? -9.156 21.578 5.062 1 88.25 65 THR B C 1
ATOM 5607 O O . THR B 1 65 ? -9.398 21.578 6.27 1 88.25 65 THR B O 1
ATOM 5610 N N . PHE B 1 66 ? -10.039 21.359 4.07 1 90.5 66 PHE B N 1
ATOM 5611 C CA . PHE B 1 66 ? -11.383 20.938 4.422 1 90.5 66 PHE B CA 1
ATOM 5612 C C . PHE B 1 66 ? -11.336 19.672 5.277 1 90.5 66 PHE B C 1
ATOM 5614 O O . PHE B 1 66 ? -11.977 19.609 6.332 1 90.5 66 PHE B O 1
ATOM 5621 N N . ASN B 1 67 ? -10.617 18.656 4.871 1 89.44 67 ASN B N 1
ATOM 5622 C CA . ASN B 1 67 ? -10.461 17.406 5.613 1 89.44 67 ASN B CA 1
ATOM 5623 C C . ASN B 1 67 ? -9.844 17.656 6.988 1 89.44 67 ASN B C 1
ATOM 5625 O O . ASN B 1 67 ? -10.266 17.047 7.977 1 89.44 67 ASN B O 1
ATOM 5629 N N . ALA B 1 68 ? -8.844 18.5 7.09 1 88.5 68 ALA B N 1
ATOM 5630 C CA . ALA B 1 68 ? -8.195 18.828 8.359 1 88.5 68 ALA B CA 1
ATOM 5631 C C . ALA B 1 68 ? -9.172 19.484 9.328 1 88.5 68 ALA B C 1
ATOM 5633 O O . ALA B 1 68 ? -9.188 19.156 10.516 1 88.5 68 ALA B O 1
ATOM 5634 N N . TYR B 1 69 ? -9.961 20.422 8.789 1 92.12 69 TYR B N 1
ATOM 5635 C CA . TYR B 1 69 ? -10.922 21.125 9.633 1 92.12 69 TYR B CA 1
ATOM 5636 C C . TYR B 1 69 ? -12.031 20.188 10.102 1 92.12 69 TYR B C 1
ATOM 5638 O O . TYR B 1 69 ? -12.539 20.328 11.211 1 92.12 69 TYR B O 1
ATOM 5646 N N . MET B 1 70 ? -12.359 19.234 9.234 1 92.62 70 MET B N 1
ATOM 5647 C CA . MET B 1 70 ? -13.312 18.203 9.641 1 92.62 70 MET B CA 1
ATOM 5648 C C . MET B 1 70 ? -12.75 17.375 10.789 1 92.62 70 MET B C 1
ATOM 5650 O O . MET B 1 70 ? -13.461 17.078 11.75 1 92.62 70 MET B O 1
ATOM 5654 N N . SER B 1 71 ? -11.547 17.062 10.695 1 90.44 71 SER B N 1
ATOM 5655 C CA . SER B 1 71 ? -10.891 16.266 11.727 1 90.44 71 SER B CA 1
ATOM 5656 C C . SER B 1 71 ? -10.82 17.031 13.047 1 90.44 71 SER B C 1
ATOM 5658 O O . SER B 1 71 ? -11.008 16.438 14.117 1 90.44 71 SER B O 1
ATOM 5660 N N . ARG B 1 72 ? -10.531 18.297 12.992 1 91 72 ARG B N 1
ATOM 5661 C CA . ARG B 1 72 ? -10.484 19.125 14.195 1 91 72 ARG B CA 1
ATOM 5662 C C . ARG B 1 72 ? -11.844 19.156 14.891 1 91 72 ARG B C 1
ATOM 5664 O O . ARG B 1 72 ? -11.922 19.094 16.125 1 91 72 ARG B O 1
ATOM 5671 N N . ALA B 1 73 ? -12.836 19.281 14.07 1 94.56 73 ALA B N 1
ATOM 5672 C CA . ALA B 1 73 ? -14.188 19.281 14.625 1 94.56 73 ALA B CA 1
ATOM 5673 C C . ALA B 1 73 ? -14.516 17.938 15.266 1 94.56 73 ALA B C 1
ATOM 5675 O O . ALA B 1 73 ? -15.086 17.891 16.359 1 94.56 73 ALA B O 1
ATOM 5676 N N . ARG B 1 74 ? -14.18 16.938 14.656 1 94.75 74 ARG B N 1
ATOM 5677 C CA . ARG B 1 74 ? -14.461 15.594 15.148 1 94.75 74 ARG B CA 1
ATOM 5678 C C . ARG B 1 74 ? -13.773 15.344 16.484 1 94.75 74 ARG B C 1
ATOM 5680 O O . ARG B 1 74 ? -14.344 14.711 17.375 1 94.75 74 ARG B O 1
ATOM 5687 N N . LYS B 1 75 ? -12.586 15.828 16.641 1 90.88 75 LYS B N 1
ATOM 5688 C CA . LYS B 1 75 ? -11.797 15.625 17.844 1 90.88 75 LYS B CA 1
ATOM 5689 C C . LYS B 1 75 ? -12.523 16.188 19.078 1 90.88 75 LYS B C 1
ATOM 5691 O O . LYS B 1 75 ? -12.328 15.695 20.188 1 90.88 75 LYS B O 1
ATOM 5696 N N . ARG B 1 76 ? -13.375 17.125 18.859 1 93.12 76 ARG B N 1
ATOM 5697 C CA . ARG B 1 76 ? -14.094 17.766 19.969 1 93.12 76 ARG B CA 1
ATOM 5698 C C . ARG B 1 76 ? -15.156 16.828 20.531 1 93.12 76 ARG B C 1
ATOM 5700 O O . ARG B 1 76 ? -15.664 17.047 21.641 1 93.12 76 ARG B O 1
ATOM 5707 N N . PHE B 1 77 ? -15.453 15.805 19.781 1 94.88 77 PHE B N 1
ATOM 5708 C CA . PHE B 1 77 ? -16.516 14.891 20.219 1 94.88 77 PHE B CA 1
ATOM 5709 C C . PHE B 1 77 ? -15.945 13.508 20.5 1 94.88 77 PHE B C 1
ATOM 5711 O O . PHE B 1 77 ? -16.688 12.539 20.625 1 94.88 77 PHE B O 1
ATOM 5718 N N . ASP B 1 78 ? -14.664 13.344 20.594 1 89.88 78 ASP B N 1
ATOM 5719 C CA . ASP B 1 78 ? -13.969 12.062 20.719 1 89.88 78 ASP B CA 1
ATOM 5720 C C . ASP B 1 78 ? -14.352 11.344 22 1 89.88 78 ASP B C 1
ATOM 5722 O O . ASP B 1 78 ? -14.312 10.117 22.078 1 89.88 78 ASP B O 1
ATOM 5726 N N . ASP B 1 79 ? -14.734 12.07 23.047 1 93 79 ASP B N 1
ATOM 5727 C CA . ASP B 1 79 ? -15 11.477 24.344 1 93 79 ASP B CA 1
ATOM 5728 C C . ASP B 1 79 ? -16.469 11.125 24.5 1 93 79 ASP B C 1
ATOM 5730 O O . ASP B 1 79 ? -16.891 10.602 25.547 1 93 79 ASP B O 1
ATOM 5734 N N . LYS B 1 80 ? -17.234 11.367 23.5 1 95.31 80 LYS B N 1
ATOM 5735 C CA . LYS B 1 80 ? -18.656 11.109 23.578 1 95.31 80 LYS B CA 1
ATOM 5736 C C . LYS B 1 80 ? -19.016 9.797 22.875 1 95.31 80 LYS B C 1
ATOM 5738 O O . LYS B 1 80 ? -18.406 9.43 21.875 1 95.31 80 LYS B O 1
ATOM 5743 N N . LEU B 1 81 ? -20.031 9.172 23.406 1 96.69 81 LEU B N 1
ATOM 5744 C CA . LEU B 1 81 ? -20.484 7.887 22.875 1 96.69 81 LEU B CA 1
ATOM 5745 C C . LEU B 1 81 ? -21.828 8.031 22.156 1 96.69 81 LEU B C 1
ATOM 5747 O O . LEU B 1 81 ? -22.516 9.047 22.312 1 96.69 81 LEU B O 1
ATOM 5751 N N . HIS B 1 82 ? -22.109 7.07 21.359 1 96.81 82 HIS B N 1
ATOM 5752 C CA . HIS B 1 82 ? -23.406 7.02 20.703 1 96.81 82 HIS B CA 1
ATOM 5753 C C . HIS B 1 82 ? -24.531 6.863 21.719 1 96.81 82 HIS B C 1
ATOM 5755 O O . HIS B 1 82 ? -24.359 6.203 22.75 1 96.81 82 HIS B O 1
ATOM 5761 N N . HIS B 1 83 ? -25.703 7.391 21.484 1 95.75 83 HIS B N 1
ATOM 5762 C CA . HIS B 1 83 ? -26.812 7.379 22.422 1 95.75 83 HIS B CA 1
ATOM 5763 C C . HIS B 1 83 ? -27.281 5.957 22.688 1 95.75 83 HIS B C 1
ATOM 5765 O O . HIS B 1 83 ? -27.812 5.672 23.766 1 95.75 83 HIS B O 1
ATOM 5771 N N . SER B 1 84 ? -27.047 5.043 21.75 1 95.88 84 SER B N 1
ATOM 5772 C CA . SER B 1 84 ? -27.531 3.674 21.906 1 95.88 84 SER B CA 1
ATOM 5773 C C . SER B 1 84 ? -26.406 2.742 22.344 1 95.88 84 SER B C 1
ATOM 5775 O O . SER B 1 84 ? -26.562 1.52 22.328 1 95.88 84 SER B O 1
ATOM 5777 N N . PHE B 1 85 ? -25.234 3.236 22.688 1 97.06 85 PHE B N 1
ATOM 5778 C CA . PHE B 1 85 ? -24.062 2.412 22.953 1 97.06 85 PHE B CA 1
ATOM 5779 C C . PHE B 1 85 ? -24.312 1.481 24.125 1 97.06 85 PHE B C 1
ATOM 5781 O O . PHE B 1 85 ? -24.141 0.267 24.016 1 97.06 85 PHE B O 1
ATOM 5788 N N . ASP B 1 86 ? -24.844 1.991 25.25 1 96.38 86 ASP B N 1
ATOM 5789 C CA . ASP B 1 86 ? -25.062 1.208 26.469 1 96.38 86 ASP B CA 1
ATOM 5790 C C . ASP B 1 86 ? -26.094 0.107 26.234 1 96.38 86 ASP B C 1
ATOM 5792 O O . ASP B 1 86 ? -25.875 -1.046 26.609 1 96.38 86 ASP B O 1
ATOM 5796 N N . LYS B 1 87 ? -27.125 0.488 25.594 1 96.69 87 LYS B N 1
ATOM 5797 C CA . LYS B 1 87 ? -28.188 -0.473 25.297 1 96.69 87 LYS B CA 1
ATOM 5798 C C . LYS B 1 87 ? -27.672 -1.603 24.406 1 96.69 87 LYS B C 1
ATOM 5800 O O . LYS B 1 87 ? -27.969 -2.773 24.656 1 96.69 87 LYS B O 1
ATOM 5805 N N . ASN B 1 88 ? -26.938 -1.236 23.391 1 97.5 88 ASN B N 1
ATOM 5806 C CA . ASN B 1 88 ? -26.422 -2.225 22.438 1 97.5 88 ASN B CA 1
ATOM 5807 C C . ASN B 1 88 ? -25.406 -3.156 23.094 1 97.5 88 ASN B C 1
ATOM 5809 O O . ASN B 1 88 ? -25.391 -4.355 22.812 1 97.5 88 ASN B O 1
ATOM 5813 N N . ILE B 1 89 ? -24.547 -2.613 23.969 1 97.94 89 ILE B N 1
ATOM 5814 C CA . ILE B 1 89 ? -23.547 -3.438 24.625 1 97.94 89 ILE B CA 1
ATOM 5815 C C . ILE B 1 89 ? -24.234 -4.422 25.578 1 97.94 89 ILE B C 1
ATOM 5817 O O . ILE B 1 89 ? -23.828 -5.586 25.672 1 97.94 89 ILE B O 1
ATOM 5821 N N . ASN B 1 90 ? -25.281 -3.984 26.266 1 97.44 90 ASN B N 1
ATOM 5822 C CA . ASN B 1 90 ? -26.047 -4.891 27.125 1 97.44 90 ASN B CA 1
ATOM 5823 C C . ASN B 1 90 ? -26.703 -6.008 26.312 1 97.44 90 ASN B C 1
ATOM 5825 O O . ASN B 1 90 ? -26.656 -7.172 26.719 1 97.44 90 ASN B O 1
ATOM 5829 N N . LYS B 1 91 ? -27.203 -5.637 25.219 1 97.62 91 LYS B N 1
ATOM 5830 C CA . LYS B 1 91 ? -27.828 -6.625 24.328 1 97.62 91 LYS B CA 1
ATOM 5831 C C . LYS B 1 91 ? -26.797 -7.633 23.828 1 97.62 91 LYS B C 1
ATOM 5833 O O . LYS B 1 91 ? -27.047 -8.836 23.828 1 97.62 91 LYS B O 1
ATOM 5838 N N . LEU B 1 92 ? -25.641 -7.125 23.391 1 97.81 92 LEU B N 1
ATOM 5839 C CA . LEU B 1 92 ? -24.594 -7.996 22.875 1 97.81 92 LEU B CA 1
ATOM 5840 C C . LEU B 1 92 ? -24.062 -8.906 23.984 1 97.81 92 LEU B C 1
ATOM 5842 O O . LEU B 1 92 ? -23.766 -10.078 23.75 1 97.81 92 LEU B O 1
ATOM 5846 N N . SER B 1 93 ? -23.953 -8.367 25.188 1 97.25 93 SER B N 1
ATOM 5847 C CA . SER B 1 93 ? -23.469 -9.141 26.328 1 97.25 93 SER B CA 1
ATOM 5848 C C . SER B 1 93 ? -24.406 -10.297 26.656 1 97.25 93 SER B C 1
ATOM 5850 O O . SER B 1 93 ? -23.969 -11.367 27.078 1 97.25 93 SER B O 1
ATOM 5852 N N . GLU B 1 94 ? -25.641 -10.102 26.5 1 97.25 94 GLU B N 1
ATOM 5853 C CA . GLU B 1 94 ? -26.641 -11.141 26.75 1 97.25 94 GLU B CA 1
ATOM 5854 C C . GLU B 1 94 ? -26.641 -12.172 25.625 1 97.25 94 GLU B C 1
ATOM 5856 O O . GLU B 1 94 ? -26.781 -13.367 25.875 1 97.25 94 GLU B O 1
ATOM 5861 N N . LYS B 1 95 ? -26.484 -11.727 24.453 1 97.19 95 LYS B N 1
ATOM 5862 C CA . LYS B 1 95 ? -26.547 -12.586 23.281 1 97.19 95 LYS B CA 1
ATOM 5863 C C . LYS B 1 95 ? -25.328 -13.484 23.188 1 97.19 95 LYS B C 1
ATOM 5865 O O . LYS B 1 95 ? -25.406 -14.609 22.688 1 97.19 95 LYS B O 1
ATOM 5870 N N . TYR B 1 96 ? -24.172 -12.945 23.641 1 97.88 96 TYR B N 1
ATOM 5871 C CA . TYR B 1 96 ? -22.922 -13.688 23.547 1 97.88 96 TYR B CA 1
ATOM 5872 C C . TYR B 1 96 ? -22.281 -13.852 24.922 1 97.88 96 TYR B C 1
ATOM 5874 O O . TYR B 1 96 ? -21.297 -13.188 25.25 1 97.88 96 TYR B O 1
ATOM 5882 N N . PRO B 1 97 ? -22.672 -14.828 25.625 1 97.25 97 PRO B N 1
ATOM 5883 C CA . PRO B 1 97 ? -22.281 -14.992 27.031 1 97.25 97 PRO B CA 1
ATOM 5884 C C . PRO B 1 97 ? -20.781 -15.25 27.203 1 97.25 97 PRO B C 1
ATOM 5886 O O . PRO B 1 97 ? -20.188 -14.859 28.203 1 97.25 97 PRO B O 1
ATOM 5889 N N . LEU B 1 98 ? -20.141 -15.875 26.297 1 96.75 98 LEU B N 1
ATOM 5890 C CA . LEU B 1 98 ? -18.734 -16.219 26.453 1 96.75 98 LEU B CA 1
ATOM 5891 C C . LEU B 1 98 ? -17.859 -14.984 26.297 1 96.75 98 LEU B C 1
ATOM 5893 O O . LEU B 1 98 ? -16.688 -15 26.672 1 96.75 98 LEU B O 1
ATOM 5897 N N . TYR B 1 99 ? -18.391 -13.945 25.703 1 97.88 99 TYR B N 1
ATOM 5898 C CA . TYR B 1 99 ? -17.656 -12.695 25.547 1 97.88 99 TYR B CA 1
ATOM 5899 C C . TYR B 1 99 ? -18.281 -11.586 26.391 1 97.88 99 TYR B C 1
ATOM 5901 O O . TYR B 1 99 ? -17.984 -10.406 26.203 1 97.88 99 TYR B O 1
ATOM 5909 N N . SER B 1 100 ? -19.172 -11.938 27.281 1 97.62 100 SER B N 1
ATOM 5910 C CA . SER B 1 100 ? -19.953 -10.984 28.062 1 97.62 100 SER B CA 1
ATOM 5911 C C . SER B 1 100 ? -19.047 -10.172 29 1 97.62 100 SER B C 1
ATOM 5913 O O . SER B 1 100 ? -19.281 -8.977 29.203 1 97.62 100 SER B O 1
ATOM 5915 N N . GLU B 1 101 ? -18.094 -10.828 29.562 1 96.56 101 GLU B N 1
ATOM 5916 C CA . GLU B 1 101 ? -17.203 -10.141 30.5 1 96.56 101 GLU B CA 1
ATOM 5917 C C . GLU B 1 101 ? -16.469 -9 29.797 1 96.56 101 GLU B C 1
ATOM 5919 O O . GLU B 1 101 ? -16.406 -7.883 30.328 1 96.56 101 GLU B O 1
ATOM 5924 N N . GLU B 1 102 ? -15.914 -9.297 28.609 1 97 102 GLU B N 1
ATOM 5925 C CA . GLU B 1 102 ? -15.203 -8.281 27.844 1 97 102 GLU B CA 1
ATOM 5926 C C . GLU B 1 102 ? -16.156 -7.156 27.422 1 97 102 GLU B C 1
ATOM 5928 O O . GLU B 1 102 ? -15.828 -5.977 27.594 1 97 102 GLU B O 1
ATOM 5933 N N . LEU B 1 103 ? -17.281 -7.469 26.953 1 98 103 LEU B N 1
ATOM 5934 C CA . LEU B 1 103 ? -18.234 -6.484 26.469 1 98 103 LEU B CA 1
ATOM 5935 C C . LEU B 1 103 ? -18.75 -5.617 27.609 1 98 103 LEU B C 1
ATOM 5937 O O . LEU B 1 103 ? -18.797 -4.391 27.484 1 98 103 LEU B O 1
ATOM 5941 N N . SER B 1 104 ? -19.078 -6.219 28.75 1 97 104 SER B N 1
ATOM 5942 C CA . SER B 1 104 ? -19.625 -5.488 29.891 1 97 104 SER B CA 1
ATOM 5943 C C . SER B 1 104 ? -18.578 -4.555 30.5 1 97 104 SER B C 1
ATOM 5945 O O . SER B 1 104 ? -18.922 -3.52 31.078 1 97 104 SER B O 1
ATOM 5947 N N . SER B 1 105 ? -17.328 -4.938 30.375 1 97.06 105 SER B N 1
ATOM 5948 C CA . SER B 1 105 ? -16.25 -4.109 30.906 1 97.06 105 SER B CA 1
ATOM 5949 C C . SER B 1 105 ? -16.172 -2.768 30.188 1 97.06 105 SER B C 1
ATOM 5951 O O . SER B 1 105 ? -15.656 -1.793 30.734 1 97.06 105 SER B O 1
ATOM 5953 N N . TRP B 1 106 ? -16.719 -2.684 28.969 1 97.19 106 TRP B N 1
ATOM 5954 C CA . TRP B 1 106 ? -16.656 -1.46 28.172 1 97.19 106 TRP B CA 1
ATOM 5955 C C . TRP B 1 106 ? -17.531 -0.372 28.781 1 97.19 106 TRP B C 1
ATOM 5957 O O . TRP B 1 106 ? -17.297 0.819 28.562 1 97.19 106 TRP B O 1
ATOM 5967 N N . LEU B 1 107 ? -18.531 -0.755 29.5 1 96.12 107 LEU B N 1
ATOM 5968 C CA . LEU B 1 107 ? -19.516 0.177 30.016 1 96.12 107 LEU B CA 1
ATOM 5969 C C . LEU B 1 107 ? -18.891 1.107 31.062 1 96.12 107 LEU B C 1
ATOM 5971 O O . LEU B 1 107 ? -19.406 2.207 31.297 1 96.12 107 LEU B O 1
ATOM 5975 N N . SER B 1 108 ? -17.781 0.719 31.625 1 94.31 108 SER B N 1
ATOM 5976 C CA . SER B 1 108 ? -17.156 1.519 32.656 1 94.31 108 SER B CA 1
ATOM 5977 C C . SER B 1 108 ? -1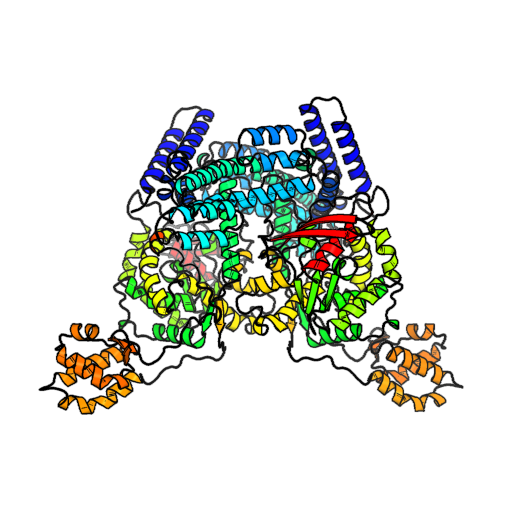5.828 2.107 32.188 1 94.31 108 SER B C 1
ATOM 5979 O O . SER B 1 108 ? -15.086 2.689 33 1 94.31 108 SER B O 1
ATOM 5981 N N . MET B 1 109 ? -15.547 2.025 30.969 1 94.19 109 MET B N 1
ATOM 5982 C CA . MET B 1 109 ? -14.266 2.477 30.438 1 94.19 109 MET B CA 1
ATOM 5983 C C . MET B 1 109 ? -14.414 3.832 29.75 1 94.19 109 MET B C 1
ATOM 5985 O O . MET B 1 109 ? -15.492 4.176 29.266 1 94.19 109 MET B O 1
ATOM 5989 N N . PRO B 1 110 ? -13.297 4.578 29.844 1 93.38 110 PRO B N 1
ATOM 5990 C CA . PRO B 1 110 ? -13.289 5.77 29 1 93.38 110 PRO B CA 1
ATOM 5991 C C . PRO B 1 110 ? -13.406 5.434 27.516 1 93.38 110 PRO B C 1
ATOM 5993 O O . PRO B 1 110 ? -13.039 4.332 27.094 1 93.38 110 PRO B O 1
ATOM 5996 N N . THR B 1 111 ? -13.875 6.359 26.734 1 93.19 111 THR B N 1
ATOM 5997 C CA . THR B 1 111 ? -14.195 6.137 25.328 1 93.19 111 THR B CA 1
ATOM 5998 C C . THR B 1 111 ? -12.969 5.66 24.562 1 93.19 111 THR B C 1
ATOM 6000 O O . THR B 1 111 ? -13.062 4.75 23.734 1 93.19 111 THR B O 1
ATOM 6003 N N . ALA B 1 112 ? -11.82 6.258 24.781 1 87.81 112 ALA B N 1
ATOM 6004 C CA . ALA B 1 112 ? -10.594 5.879 24.078 1 87.81 112 ALA B CA 1
ATOM 6005 C C . ALA B 1 112 ? -10.25 4.414 24.344 1 87.81 112 ALA B C 1
ATOM 6007 O O . ALA B 1 112 ? -9.844 3.693 23.438 1 87.81 112 ALA B O 1
ATOM 6008 N N . ASN B 1 113 ? -10.453 3.977 25.531 1 91.44 113 ASN B N 1
ATOM 6009 C CA . ASN B 1 113 ? -10.18 2.592 25.891 1 91.44 113 ASN B CA 1
ATOM 6010 C C . ASN B 1 113 ? -11.172 1.632 25.25 1 91.44 113 ASN B C 1
ATOM 6012 O O . ASN B 1 113 ? -10.805 0.511 24.891 1 91.44 113 ASN B O 1
ATOM 6016 N N . ILE B 1 114 ? -12.367 2.137 25.172 1 95.31 114 ILE B N 1
ATOM 6017 C CA . ILE B 1 114 ? -13.391 1.318 24.531 1 95.31 114 ILE B CA 1
ATOM 6018 C C . ILE B 1 114 ? -12.969 1.001 23.094 1 95.31 114 ILE B C 1
ATOM 6020 O O . ILE B 1 114 ? -13.023 -0.154 22.672 1 95.31 114 ILE B O 1
ATOM 6024 N N . ARG B 1 115 ? -12.539 1.989 22.406 1 92.44 115 ARG B N 1
ATOM 6025 C CA . ARG B 1 115 ? -12.125 1.812 21.016 1 92.44 115 ARG B CA 1
ATOM 6026 C C . ARG B 1 115 ? -10.922 0.878 20.922 1 92.44 115 ARG B C 1
ATOM 6028 O O . ARG B 1 115 ? -10.852 0.051 20 1 92.44 115 ARG B O 1
ATOM 6035 N N . GLN B 1 116 ? -10.023 0.993 21.812 1 90.06 116 GLN B N 1
ATOM 6036 C CA . GLN B 1 116 ? -8.844 0.129 21.828 1 90.06 116 GLN B CA 1
ATOM 6037 C C . GLN B 1 116 ? -9.234 -1.325 22.078 1 90.06 116 GLN B C 1
ATOM 6039 O O . GLN B 1 116 ? -8.758 -2.23 21.391 1 90.06 116 GLN B O 1
ATOM 6044 N N . HIS B 1 117 ? -10.062 -1.487 23.062 1 94 117 HIS B N 1
ATOM 6045 C CA . HIS B 1 117 ? -10.508 -2.836 23.391 1 94 117 HIS B CA 1
ATOM 6046 C C . HIS B 1 117 ? -11.328 -3.445 22.266 1 94 117 HIS B C 1
ATOM 6048 O O . HIS B 1 117 ? -11.219 -4.645 21.984 1 94 117 HIS B O 1
ATOM 6054 N N . MET B 1 118 ? -12.125 -2.641 21.688 1 95.5 118 MET B N 1
ATOM 6055 C CA . MET B 1 118 ? -12.914 -3.127 20.562 1 95.5 118 MET B CA 1
ATOM 6056 C C . MET B 1 118 ? -12.008 -3.568 19.422 1 95.5 118 MET B C 1
ATOM 6058 O O . MET B 1 118 ? -12.211 -4.633 18.828 1 95.5 118 MET B O 1
ATOM 6062 N N . SER B 1 119 ? -11.055 -2.756 19.109 1 92.44 119 SER B N 1
ATOM 6063 C CA . SER B 1 119 ? -10.109 -3.092 18.047 1 92.44 119 SER B CA 1
ATOM 6064 C C . SER B 1 119 ? -9.359 -4.383 18.359 1 92.44 119 SER B C 1
ATOM 6066 O O . SER B 1 119 ? -9.172 -5.227 17.484 1 92.44 119 SER B O 1
ATOM 6068 N N . SER B 1 120 ? -8.898 -4.527 19.562 1 93.25 120 SER B N 1
ATOM 6069 C CA . SER B 1 120 ? -8.188 -5.727 20 1 93.25 120 SER B CA 1
ATOM 6070 C C . SER B 1 120 ? -9.078 -6.965 19.891 1 93.25 120 SER B C 1
ATOM 6072 O O . SER B 1 120 ? -8.625 -8.016 19.422 1 93.25 120 SER B O 1
ATOM 6074 N N . LEU B 1 121 ? -10.289 -6.766 20.328 1 96.69 121 LEU B N 1
ATOM 6075 C CA . LEU B 1 121 ? -11.227 -7.883 20.25 1 96.69 121 LEU B CA 1
ATOM 6076 C C . LEU B 1 121 ? -11.484 -8.273 18.797 1 96.69 121 LEU B C 1
ATOM 6078 O O . LEU B 1 121 ? -11.5 -9.453 18.453 1 96.69 121 LEU B O 1
ATOM 6082 N N . GLN B 1 122 ? -11.734 -7.305 17.938 1 96.06 122 GLN B N 1
ATOM 6083 C CA . GLN B 1 122 ? -11.953 -7.574 16.531 1 96.06 122 GLN B CA 1
ATOM 6084 C C . GLN B 1 122 ? -10.758 -8.305 15.914 1 96.06 122 GLN B C 1
ATOM 6086 O O . GLN B 1 122 ? -10.93 -9.258 15.148 1 96.06 122 GLN B O 1
ATOM 6091 N N . SER B 1 123 ? -9.586 -7.852 16.266 1 94.19 123 SER B N 1
ATOM 6092 C CA . SER B 1 123 ? -8.383 -8.492 15.75 1 94.19 123 SER B CA 1
ATOM 6093 C C . SER B 1 123 ? -8.312 -9.953 16.172 1 94.19 123 SER B C 1
ATOM 6095 O O . SER B 1 123 ? -7.949 -10.82 15.367 1 94.19 123 SER B O 1
ATOM 6097 N N . LYS B 1 124 ? -8.609 -10.188 17.344 1 96.31 124 LYS B N 1
ATOM 6098 C CA . LYS B 1 124 ? -8.641 -11.555 17.844 1 96.31 124 LYS B CA 1
ATOM 6099 C C . LYS B 1 124 ? -9.68 -12.391 17.109 1 96.31 124 LYS B C 1
ATOM 6101 O O . LYS B 1 124 ? -9.398 -13.516 16.688 1 96.31 124 LYS B O 1
ATOM 6106 N N . LEU B 1 125 ? -10.844 -11.797 16.922 1 97.38 125 LEU B N 1
ATOM 6107 C CA . LEU B 1 125 ? -11.945 -12.531 16.328 1 97.38 125 LEU B CA 1
ATOM 6108 C C . LEU B 1 125 ? -11.695 -12.781 14.844 1 97.38 125 LEU B C 1
ATOM 6110 O O . LEU B 1 125 ? -12.148 -13.789 14.297 1 97.38 125 LEU B O 1
ATOM 6114 N N . LYS B 1 126 ? -11.023 -11.953 14.195 1 95.94 126 LYS B N 1
ATOM 6115 C CA . LYS B 1 126 ? -10.68 -12.117 12.789 1 95.94 126 LYS B CA 1
ATOM 6116 C C . LYS B 1 126 ? -9.797 -13.344 12.578 1 95.94 126 LYS B C 1
ATOM 6118 O O . LYS B 1 126 ? -9.719 -13.875 11.469 1 95.94 126 LYS B O 1
ATOM 6123 N N . GLU B 1 127 ? -9.148 -13.836 13.57 1 95.75 127 GLU B N 1
ATOM 6124 C CA . GLU B 1 127 ? -8.242 -14.969 13.469 1 95.75 127 GLU B CA 1
ATOM 6125 C C . GLU B 1 127 ? -9 -16.297 13.516 1 95.75 127 GLU B C 1
ATOM 6127 O O . GLU B 1 127 ? -8.445 -17.344 13.203 1 95.75 127 GLU B O 1
ATOM 6132 N N . ILE B 1 128 ? -10.234 -16.234 13.781 1 94.5 128 ILE B N 1
ATOM 6133 C CA . ILE B 1 128 ? -11.008 -17.453 13.992 1 94.5 128 ILE B CA 1
ATOM 6134 C C . ILE B 1 128 ? -11.039 -18.266 12.711 1 94.5 128 ILE B C 1
ATOM 6136 O O . ILE B 1 128 ? -10.797 -19.484 12.734 1 94.5 128 ILE B O 1
ATOM 6140 N N . MET B 1 129 ? -11.281 -17.641 11.625 1 91.19 129 MET B N 1
ATOM 6141 C CA . MET B 1 129 ? -11.438 -18.344 10.359 1 91.19 129 MET B CA 1
ATOM 6142 C C . MET B 1 129 ? -10.148 -19.062 9.984 1 91.19 129 MET B C 1
ATOM 6144 O O . MET B 1 129 ? -10.148 -20.281 9.766 1 91.19 129 MET B O 1
ATOM 6148 N N . PRO B 1 130 ? -9.039 -18.422 9.93 1 90.69 130 PRO B N 1
ATOM 6149 C CA . PRO B 1 130 ? -7.809 -19.141 9.602 1 90.69 130 PRO B CA 1
ATOM 6150 C C . PRO B 1 130 ? -7.418 -20.172 10.656 1 90.69 130 PRO B C 1
ATOM 6152 O O . PRO B 1 130 ? -6.906 -21.234 10.312 1 90.69 130 PRO B O 1
ATOM 6155 N N . LEU B 1 131 ? -7.629 -19.875 11.914 1 93.19 131 LEU B N 1
ATOM 6156 C CA . LEU B 1 131 ? -7.297 -20.812 12.984 1 93.19 131 LEU B CA 1
ATOM 6157 C C . LEU B 1 131 ? -8.148 -22.062 12.883 1 93.19 131 LEU B C 1
ATOM 6159 O O . LEU B 1 131 ? -7.641 -23.172 13.07 1 93.19 131 LEU B O 1
ATOM 6163 N N . ALA B 1 132 ? -9.422 -21.875 12.641 1 90.94 132 ALA B N 1
ATOM 6164 C CA . ALA B 1 132 ? -10.312 -23.016 12.484 1 90.94 132 ALA B CA 1
ATOM 6165 C C . ALA B 1 132 ? -9.875 -23.906 11.32 1 90.94 132 ALA B C 1
ATOM 6167 O O . ALA B 1 132 ? -9.961 -25.141 11.406 1 90.94 132 ALA B O 1
ATOM 6168 N N . GLU B 1 133 ? -9.43 -23.328 10.289 1 88.31 133 GLU B N 1
ATOM 6169 C CA . GLU B 1 133 ? -8.945 -24.062 9.133 1 88.31 133 GLU B CA 1
ATOM 6170 C C . GLU B 1 133 ? -7.703 -24.891 9.477 1 88.31 133 GLU B C 1
ATOM 6172 O O . GLU B 1 133 ? -7.609 -26.062 9.117 1 88.31 133 GLU B O 1
ATOM 6177 N N . GLU B 1 134 ? -6.82 -24.328 10.172 1 88.75 134 GLU B N 1
ATOM 6178 C CA . GLU B 1 134 ? -5.602 -25.031 10.547 1 88.75 134 GLU B CA 1
ATOM 6179 C C . GLU B 1 134 ? -5.895 -26.141 11.562 1 88.75 134 GLU B C 1
ATOM 6181 O O . GLU B 1 134 ? -5.281 -27.203 11.508 1 88.75 134 GLU B O 1
ATOM 6186 N N . LEU B 1 135 ? -6.801 -25.844 12.438 1 89.06 135 LEU B N 1
ATOM 6187 C CA . LEU B 1 135 ? -7.16 -26.812 13.477 1 89.06 135 LEU B CA 1
ATOM 6188 C C . LEU B 1 135 ? -7.852 -28.031 12.867 1 89.06 135 LEU B C 1
ATOM 6190 O O . LEU B 1 135 ? -7.797 -29.125 13.438 1 89.06 135 LEU B O 1
ATOM 6194 N N . SER B 1 136 ? -8.547 -27.828 11.805 1 85.88 136 SER B N 1
ATOM 6195 C CA . SER B 1 136 ? -9.25 -28.922 11.148 1 85.88 136 SER B CA 1
ATOM 6196 C C . SER B 1 136 ? -8.273 -29.984 10.664 1 85.88 136 SER B C 1
ATOM 6198 O O . SER B 1 136 ? -8.648 -31.156 10.477 1 85.88 136 SER B O 1
ATOM 6200 N N . ASN B 1 137 ? -7.055 -29.594 10.523 1 83.25 137 ASN B N 1
ATOM 6201 C CA . ASN B 1 137 ? -6.027 -30.516 10.055 1 83.25 137 ASN B CA 1
ATOM 6202 C C . ASN B 1 137 ? -5.297 -31.188 11.219 1 83.25 137 ASN B C 1
ATOM 6204 O O . ASN B 1 137 ? -4.348 -31.938 11.016 1 83.25 137 ASN B O 1
ATOM 6208 N N . VAL B 1 138 ? -5.703 -30.875 12.406 1 87.69 138 VAL B N 1
ATOM 6209 C CA . VAL B 1 138 ? -5.07 -31.453 13.594 1 87.69 138 VAL B CA 1
ATOM 6210 C C . VAL B 1 138 ? -6.008 -32.469 14.242 1 87.69 138 VAL B C 1
ATOM 6212 O O . VAL B 1 138 ? -7.168 -32.156 14.523 1 87.69 138 VAL B O 1
ATOM 6215 N N . ARG B 1 139 ? -5.508 -33.688 14.461 1 87.06 139 ARG B N 1
ATOM 6216 C CA . ARG B 1 139 ? -6.266 -34.688 15.211 1 87.06 139 ARG B CA 1
ATOM 6217 C C . ARG B 1 139 ? -6.059 -34.5 16.719 1 87.06 139 ARG B C 1
ATOM 6219 O O . ARG B 1 139 ? -5.191 -35.156 17.297 1 87.06 139 ARG B O 1
ATOM 6226 N N . ILE B 1 140 ? -6.953 -33.812 17.281 1 87.31 140 ILE B N 1
ATOM 6227 C CA . ILE B 1 140 ? -6.828 -33.438 18.672 1 87.31 140 ILE B CA 1
ATOM 6228 C C . ILE B 1 140 ? -6.922 -34.688 19.562 1 87.31 140 ILE B C 1
ATOM 6230 O O . ILE B 1 140 ? -7.777 -35.531 19.344 1 87.31 140 ILE B O 1
ATOM 6234 N N . GLY B 1 141 ? -6.105 -34.844 20.516 1 83.44 141 GLY B N 1
ATOM 6235 C CA . GLY B 1 141 ? -6.098 -35.969 21.438 1 83.44 141 GLY B CA 1
ATOM 6236 C C . GLY B 1 141 ? -5.152 -37.062 21.031 1 83.44 141 GLY B C 1
ATOM 6237 O O . GLY B 1 141 ? -4.902 -38 21.797 1 83.44 141 GLY B O 1
ATOM 6238 N N . SER B 1 142 ? -4.789 -37.125 19.734 1 84.38 142 SER B N 1
ATOM 6239 C CA . SER B 1 142 ? -3.896 -38.156 19.25 1 84.38 142 SER B CA 1
ATOM 6240 C C . SER B 1 142 ? -2.457 -37.906 19.672 1 84.38 142 SER B C 1
ATOM 6242 O O . SER B 1 142 ? -2.129 -36.812 20.156 1 84.38 142 SER B O 1
ATOM 6244 N N . LYS B 1 143 ? -1.655 -39 19.453 1 77.06 143 LYS B N 1
ATOM 6245 C CA . LYS B 1 143 ? -0.23 -38.906 19.75 1 77.06 143 LYS B CA 1
ATOM 6246 C C . LYS B 1 143 ? 0.481 -37.938 18.797 1 77.06 143 LYS B C 1
ATOM 6248 O O . LYS B 1 143 ? 0.277 -38 17.594 1 77.06 143 LYS B O 1
ATOM 6253 N N . GLY B 1 144 ? 1.047 -36.812 19.141 1 78.75 144 GLY B N 1
ATOM 6254 C CA . GLY B 1 144 ? 1.8 -35.875 18.312 1 78.75 144 GLY B CA 1
ATOM 6255 C C . GLY B 1 144 ? 1.094 -34.562 18.094 1 78.75 144 GLY B C 1
ATOM 6256 O O . GLY B 1 144 ? 1.67 -33.625 17.531 1 78.75 144 GLY B O 1
ATOM 6257 N N . SER B 1 145 ? -0.212 -34.594 18.422 1 87.69 145 SER B N 1
ATOM 6258 C CA . SER B 1 145 ? -0.975 -33.375 18.234 1 87.69 145 SER B CA 1
ATOM 6259 C C . SER B 1 145 ? -0.421 -32.25 19.094 1 87.69 145 SER B C 1
ATOM 6261 O O . SER B 1 145 ? -0.631 -31.062 18.797 1 87.69 145 SER B O 1
ATOM 6263 N N . ASP B 1 146 ? 0.36 -32.625 20.016 1 88.62 146 ASP B N 1
ATOM 6264 C CA . ASP B 1 146 ? 0.882 -31.625 20.953 1 88.62 146 ASP B CA 1
ATOM 6265 C C . ASP B 1 146 ? 1.828 -30.656 20.266 1 88.62 146 ASP B C 1
ATOM 6267 O O . ASP B 1 146 ? 1.767 -29.453 20.5 1 88.62 146 ASP B O 1
ATOM 6271 N N . ALA B 1 147 ? 2.588 -31.266 19.438 1 88.06 147 ALA B N 1
ATOM 6272 C CA . ALA B 1 147 ? 3.541 -30.422 18.719 1 88.06 147 ALA B CA 1
ATOM 6273 C C . ALA B 1 147 ? 2.826 -29.469 17.766 1 88.06 147 ALA B C 1
ATOM 6275 O O . ALA B 1 147 ? 3.217 -28.312 17.641 1 88.06 147 ALA B O 1
ATOM 6276 N N . LYS B 1 148 ? 1.84 -29.938 17.125 1 91.19 148 LYS B N 1
ATOM 6277 C CA . LYS B 1 148 ? 1.086 -29.109 16.203 1 91.19 148 LYS B CA 1
ATOM 6278 C C . LYS B 1 148 ? 0.324 -28 16.938 1 91.19 148 LYS B C 1
ATOM 6280 O O . LYS B 1 148 ? 0.273 -26.859 16.484 1 91.19 148 LYS B O 1
ATOM 6285 N N . ILE B 1 149 ? -0.186 -28.359 18.078 1 93.5 149 ILE B N 1
ATOM 6286 C CA . ILE B 1 149 ? -0.923 -27.391 18.891 1 93.5 149 ILE B CA 1
ATOM 6287 C C . ILE B 1 149 ? 0.035 -26.344 19.438 1 93.5 149 ILE B C 1
ATOM 6289 O O . ILE B 1 149 ? -0.309 -25.156 19.5 1 93.5 149 ILE B O 1
ATOM 6293 N N . ALA B 1 150 ? 1.202 -26.75 19.781 1 92.44 150 ALA B N 1
ATOM 6294 C CA . ALA B 1 150 ? 2.211 -25.812 20.266 1 92.44 150 ALA B CA 1
ATOM 6295 C C . ALA B 1 150 ? 2.57 -24.797 19.188 1 92.44 150 ALA B C 1
ATOM 6297 O O . ALA B 1 150 ? 2.773 -23.609 19.484 1 92.44 150 ALA B O 1
ATOM 6298 N N . ARG B 1 151 ? 2.572 -25.25 18.016 1 91.31 151 ARG B N 1
ATOM 6299 C CA . ARG B 1 151 ? 2.855 -24.359 16.906 1 91.31 151 ARG B CA 1
ATOM 6300 C C . ARG B 1 151 ? 1.722 -23.359 16.703 1 91.31 151 ARG B C 1
ATOM 6302 O O . ARG B 1 151 ? 1.964 -22.188 16.406 1 91.31 151 ARG B O 1
ATOM 6309 N N . LEU B 1 152 ? 0.587 -23.828 16.828 1 93.75 152 LEU B N 1
ATOM 6310 C CA . LEU B 1 152 ? -0.573 -22.953 16.672 1 93.75 152 LEU B CA 1
ATOM 6311 C C . LEU B 1 152 ? -0.607 -21.906 17.781 1 93.75 152 LEU B C 1
ATOM 6313 O O . LEU B 1 152 ? -1.017 -20.766 17.547 1 93.75 152 LEU B O 1
ATOM 6317 N N . ILE B 1 153 ? -0.138 -22.281 18.938 1 94.31 153 ILE B N 1
ATOM 6318 C CA . ILE B 1 153 ? -0.099 -21.359 20.078 1 94.31 153 ILE B CA 1
ATOM 6319 C C . ILE B 1 153 ? 0.883 -20.234 19.781 1 94.31 153 ILE B C 1
ATOM 6321 O O . ILE B 1 153 ? 0.604 -19.062 20.078 1 94.31 153 ILE B O 1
ATOM 6325 N N . LYS B 1 154 ? 1.901 -20.578 19.172 1 90.94 154 LYS B N 1
ATOM 6326 C CA . LYS B 1 154 ? 2.9 -19.578 18.812 1 90.94 154 LYS B CA 1
ATOM 6327 C C . LYS B 1 154 ? 2.385 -18.656 17.703 1 90.94 154 LYS B C 1
ATOM 6329 O O . LYS B 1 154 ? 2.631 -17.453 17.734 1 90.94 154 LYS B O 1
ATOM 6334 N N . LYS B 1 155 ? 1.614 -19.219 16.828 1 90.38 155 LYS B N 1
ATOM 6335 C CA . LYS B 1 155 ? 1.116 -18.484 15.672 1 90.38 155 LYS B CA 1
ATOM 6336 C C . LYS B 1 155 ? -0.054 -17.578 16.062 1 90.38 155 LYS B C 1
ATOM 6338 O O . LYS B 1 155 ? -0.227 -16.5 15.484 1 90.38 155 LYS B O 1
ATOM 6343 N N . TYR B 1 156 ? -0.822 -18.078 17 1 94.94 156 TYR B N 1
ATOM 6344 C CA . TYR B 1 156 ? -2.004 -17.344 17.453 1 94.94 156 TYR B CA 1
ATOM 6345 C C . TYR B 1 156 ? -1.954 -17.078 18.953 1 94.94 156 TYR B C 1
ATOM 6347 O O . TYR B 1 156 ? -2.756 -17.625 19.703 1 94.94 156 TYR B O 1
ATOM 6355 N N . PRO B 1 157 ? -1.248 -16.094 19.328 1 93.5 157 PRO B N 1
ATOM 6356 C CA . PRO B 1 157 ? -1.044 -15.852 20.766 1 93.5 157 PRO B CA 1
ATOM 6357 C C . PRO B 1 157 ? -2.324 -15.43 21.469 1 93.5 157 PRO B C 1
ATOM 6359 O O . PRO B 1 157 ? -2.506 -15.727 22.656 1 93.5 157 PRO B O 1
ATOM 6362 N N . ASP B 1 158 ? -3.191 -14.766 20.828 1 94 158 ASP B N 1
ATOM 6363 C CA . ASP B 1 158 ? -4.426 -14.297 21.453 1 94 158 ASP B CA 1
ATOM 6364 C C . ASP B 1 158 ? -5.32 -15.477 21.828 1 94 158 ASP B C 1
ATOM 6366 O O . ASP B 1 158 ? -6.23 -15.328 22.656 1 94 158 ASP B O 1
ATOM 6370 N N . TRP B 1 159 ? -5.07 -16.641 21.25 1 96.62 159 TRP B N 1
ATOM 6371 C CA . TRP B 1 159 ? -5.883 -17.828 21.5 1 96.62 159 TRP B CA 1
ATOM 6372 C C . TRP B 1 159 ? -5.094 -18.875 22.281 1 96.62 159 TRP B C 1
ATOM 6374 O O . TRP B 1 159 ? -5.5 -20.031 22.375 1 96.62 159 TRP B O 1
ATOM 6384 N N . SER B 1 160 ? -3.969 -18.484 22.875 1 94.75 160 SER B N 1
ATOM 6385 C CA . SER B 1 160 ? -3.035 -19.391 23.531 1 94.75 160 SER B CA 1
ATOM 6386 C C . SER B 1 160 ? -3.715 -20.156 24.656 1 94.75 160 SER B C 1
ATOM 6388 O O . SER B 1 160 ? -3.51 -21.359 24.812 1 94.75 160 SER B O 1
ATOM 6390 N N . PHE B 1 161 ? -4.516 -19.516 25.406 1 92.12 161 PHE B N 1
ATOM 6391 C CA . PHE B 1 161 ? -5.156 -20.125 26.562 1 92.12 161 PHE B CA 1
ATOM 6392 C C . PHE B 1 161 ? -6.105 -21.234 26.125 1 92.12 161 PHE B C 1
ATOM 6394 O O . PHE B 1 161 ? -6.055 -22.344 26.656 1 92.12 161 PHE B O 1
ATOM 6401 N N . ALA B 1 162 ? -6.918 -20.906 25.156 1 93.75 162 ALA B N 1
ATOM 6402 C CA . ALA B 1 162 ? -7.898 -21.891 24.688 1 93.75 162 ALA B CA 1
ATOM 6403 C C . ALA B 1 162 ? -7.215 -23.047 23.969 1 93.75 162 ALA B C 1
ATOM 6405 O O . ALA B 1 162 ? -7.656 -24.203 24.078 1 93.75 162 ALA B O 1
ATOM 6406 N N . LEU B 1 163 ? -6.156 -22.797 23.266 1 94.81 163 LEU B N 1
ATOM 6407 C CA . LEU B 1 163 ? -5.449 -23.828 22.516 1 94.81 163 LEU B CA 1
ATOM 6408 C C . LEU B 1 163 ? -4.66 -24.75 23.453 1 94.81 163 LEU B C 1
ATOM 6410 O O . LEU B 1 163 ? -4.578 -25.953 23.219 1 94.81 163 LEU B O 1
ATOM 6414 N N . SER B 1 164 ? -4.094 -24.141 24.5 1 92.38 164 SER B N 1
ATOM 6415 C CA . SER B 1 164 ? -3.316 -24.922 25.453 1 92.38 164 SER B CA 1
ATOM 6416 C C . SER B 1 164 ? -4.191 -25.953 26.156 1 92.38 164 SER B C 1
ATOM 6418 O O . SER B 1 164 ? -3.721 -27.031 26.531 1 92.38 164 SER B O 1
ATOM 6420 N N . ASP B 1 165 ? -5.398 -25.703 26.312 1 92.12 165 ASP B N 1
ATOM 6421 C CA . ASP B 1 165 ? -6.344 -26.578 27 1 92.12 165 ASP B CA 1
ATOM 6422 C C . ASP B 1 165 ? -6.625 -27.844 26.188 1 92.12 165 ASP B C 1
ATOM 6424 O O . ASP B 1 165 ? -7.098 -28.844 26.734 1 92.12 165 ASP B O 1
ATOM 6428 N N . LEU B 1 166 ? -6.312 -27.812 24.938 1 92.69 166 LEU B N 1
ATOM 6429 C CA . LEU B 1 166 ? -6.582 -28.938 24.078 1 92.69 166 LEU B CA 1
ATOM 6430 C C . LEU B 1 166 ? -5.641 -30.109 24.391 1 92.69 166 LEU B C 1
ATOM 6432 O O . LEU B 1 166 ? -5.906 -31.25 24 1 92.69 166 LEU B O 1
ATOM 6436 N N . ASN B 1 167 ? -4.527 -29.781 25.016 1 87.81 167 ASN B N 1
ATOM 6437 C CA . ASN B 1 167 ? -3.549 -30.812 25.359 1 87.81 167 ASN B CA 1
ATOM 6438 C C . ASN B 1 167 ? -3.875 -31.469 26.688 1 87.81 167 ASN B C 1
ATOM 6440 O O . ASN B 1 167 ? -3.18 -32.406 27.109 1 87.81 167 ASN B O 1
ATOM 6444 N N . SER B 1 168 ? -4.945 -31.125 27.312 1 86.94 168 SER B N 1
ATOM 6445 C CA . SER B 1 168 ? -5.328 -31.688 28.609 1 86.94 168 SER B CA 1
ATOM 6446 C C . SER B 1 168 ? -6.023 -33.031 28.438 1 86.94 168 SER B C 1
ATOM 6448 O O . SER B 1 168 ? -6.316 -33.438 27.312 1 86.94 168 SER B O 1
ATOM 6450 N N . ASP B 1 169 ? -6.27 -33.719 29.531 1 87.56 169 ASP B N 1
ATOM 6451 C CA . ASP B 1 169 ? -6.918 -35.031 29.516 1 87.56 169 ASP B CA 1
ATOM 6452 C C . ASP B 1 169 ? -8.375 -34.906 29.078 1 87.56 169 ASP B C 1
ATOM 6454 O O . ASP B 1 169 ? -8.914 -35.844 28.484 1 87.56 169 ASP B O 1
ATOM 6458 N N . ASP B 1 170 ? -8.93 -33.75 29.312 1 91.94 170 ASP B N 1
ATOM 6459 C CA . ASP B 1 170 ? -10.305 -33.5 28.922 1 91.94 170 ASP B CA 1
ATOM 6460 C C . ASP B 1 170 ? -10.367 -32.75 27.594 1 91.94 170 ASP B C 1
ATOM 6462 O O . ASP B 1 170 ? -11.094 -31.75 27.469 1 91.94 170 ASP B O 1
ATOM 6466 N N . TRP B 1 171 ? -9.617 -33.188 26.625 1 89.88 171 TRP B N 1
ATOM 6467 C CA . TRP B 1 171 ? -9.445 -32.438 25.375 1 89.88 171 TRP B CA 1
ATOM 6468 C C . TRP B 1 171 ? -10.758 -32.375 24.594 1 89.88 171 TRP B C 1
ATOM 6470 O O . TRP B 1 171 ? -11.008 -31.406 23.875 1 89.88 171 TRP B O 1
ATOM 6480 N N . LYS B 1 172 ? -11.695 -33.281 24.766 1 89.25 172 LYS B N 1
ATOM 6481 C CA . LYS B 1 172 ? -12.961 -33.281 24.062 1 89.25 172 LYS B CA 1
ATOM 6482 C C . LYS B 1 172 ? -13.852 -32.125 24.5 1 89.25 172 LYS B C 1
ATOM 6484 O O . LYS B 1 172 ? -14.406 -31.406 23.672 1 89.25 172 LYS B O 1
ATOM 6489 N N . GLU B 1 173 ? -13.938 -32 25.781 1 92.12 173 GLU B N 1
ATOM 6490 C CA . GLU B 1 173 ? -14.734 -30.906 26.328 1 92.12 173 GLU B CA 1
ATOM 6491 C C . GLU B 1 173 ? -14.125 -29.562 25.969 1 92.12 173 GLU B C 1
ATOM 6493 O O . GLU B 1 173 ? -14.844 -28.594 25.688 1 92.12 173 GLU B O 1
ATOM 6498 N N . ARG B 1 174 ? -12.828 -29.562 26.047 1 92.69 174 ARG B N 1
ATOM 6499 C CA . ARG B 1 174 ? -12.133 -28.312 25.75 1 92.69 174 ARG B CA 1
ATOM 6500 C C . ARG B 1 174 ? -12.258 -27.953 24.266 1 92.69 174 ARG B C 1
ATOM 6502 O O . ARG B 1 174 ? -12.367 -26.766 23.922 1 92.69 174 ARG B O 1
ATOM 6509 N N . ARG B 1 175 ? -12.18 -28.938 23.453 1 90.75 175 ARG B N 1
ATOM 6510 C CA . ARG B 1 175 ? -12.391 -28.719 22.016 1 90.75 175 ARG B CA 1
ATOM 6511 C C . ARG B 1 175 ? -13.773 -28.156 21.75 1 90.75 175 ARG B C 1
ATOM 6513 O O . ARG B 1 175 ? -13.922 -27.188 20.984 1 90.75 175 ARG B O 1
ATOM 6520 N N . ASP B 1 176 ? -14.805 -28.688 22.359 1 90.06 176 ASP B N 1
ATOM 6521 C CA . ASP B 1 176 ? -16.172 -28.219 22.172 1 90.06 176 ASP B CA 1
ATOM 6522 C C . ASP B 1 176 ? -16.328 -26.781 22.672 1 90.06 176 ASP B C 1
ATOM 6524 O O . ASP B 1 176 ? -17.062 -25.984 22.062 1 90.06 176 ASP B O 1
ATOM 6528 N N . TYR B 1 177 ? -15.656 -26.562 23.75 1 92.75 177 TYR B N 1
ATOM 6529 C CA . TYR B 1 177 ? -15.68 -25.203 24.281 1 92.75 177 TYR B CA 1
ATOM 6530 C C . TYR B 1 177 ? -15.055 -24.219 23.297 1 92.75 177 TYR B C 1
ATOM 6532 O O . TYR B 1 177 ? -15.586 -23.125 23.062 1 92.75 177 TYR B O 1
ATOM 6540 N N . LEU B 1 178 ? -13.953 -24.625 22.719 1 93.12 178 LEU B N 1
ATOM 6541 C CA . LEU B 1 178 ? -13.273 -23.797 21.719 1 93.12 178 LEU B CA 1
ATOM 6542 C C . LEU B 1 178 ? -14.172 -23.531 20.516 1 93.12 178 LEU B C 1
ATOM 6544 O O . LEU B 1 178 ? -14.234 -22.406 20.016 1 93.12 178 LEU B O 1
ATOM 6548 N N . TYR B 1 179 ? -14.852 -24.5 20.109 1 90.5 179 TYR B N 1
ATOM 6549 C CA . TYR B 1 179 ? -15.75 -24.359 18.969 1 90.5 179 TYR B CA 1
ATOM 6550 C C . TYR B 1 179 ? -16.906 -23.422 19.297 1 90.5 179 TYR B C 1
ATOM 6552 O O . TYR B 1 179 ? -17.375 -22.688 18.438 1 90.5 179 TYR B O 1
ATOM 6560 N N . LYS B 1 180 ? -17.375 -23.469 20.5 1 92.12 180 LYS B N 1
ATOM 6561 C CA . LYS B 1 180 ? -18.406 -22.531 20.922 1 92.12 180 LYS B CA 1
ATOM 6562 C C . LYS B 1 180 ? -17.875 -21.109 20.922 1 92.12 180 LYS B C 1
ATOM 6564 O O . LYS B 1 180 ? -18.594 -20.172 20.562 1 92.12 180 LYS B O 1
ATOM 6569 N N . LEU B 1 181 ? -16.641 -21 21.344 1 94.62 181 LEU B N 1
ATOM 6570 C CA . LEU B 1 181 ? -15.984 -19.688 21.297 1 94.62 181 LEU B CA 1
ATOM 6571 C C . LEU B 1 181 ? -15.906 -19.172 19.875 1 94.62 181 LEU B C 1
ATOM 6573 O O . LEU B 1 181 ? -16.156 -17.984 19.625 1 94.62 181 LEU B O 1
ATOM 6577 N N . PHE B 1 182 ? -15.594 -20.031 18.938 1 93.19 182 PHE B N 1
ATOM 6578 C CA . PHE B 1 182 ? -15.492 -19.672 17.516 1 93.19 182 PHE B CA 1
ATOM 6579 C C . PHE B 1 182 ? -16.859 -19.25 16.969 1 93.19 182 PHE B C 1
ATOM 6581 O O . PHE B 1 182 ? -16.953 -18.25 16.266 1 93.19 182 PHE B O 1
ATOM 6588 N N . GLN B 1 183 ? -17.797 -20 17.344 1 90.62 183 GLN B N 1
ATOM 6589 C CA . GLN B 1 183 ? -19.156 -19.75 16.844 1 90.62 183 GLN B CA 1
ATOM 6590 C C . GLN B 1 183 ? -19.672 -18.391 17.328 1 90.62 183 GLN B C 1
ATOM 6592 O O . GLN B 1 183 ? -20.125 -17.578 16.531 1 90.62 183 GLN B O 1
ATOM 6597 N N . GLN B 1 184 ? -19.562 -18.172 18.594 1 94.69 184 GLN B N 1
ATOM 6598 C CA . GLN B 1 184 ? -20.016 -16.906 19.141 1 94.69 184 GLN B CA 1
ATOM 6599 C C . GLN B 1 184 ? -19.141 -15.75 18.656 1 94.69 184 GLN B C 1
ATOM 6601 O O . GLN B 1 184 ? -19.656 -14.672 18.344 1 94.69 184 GLN B O 1
ATOM 6606 N N . GLY B 1 185 ? -17.859 -16.031 18.594 1 95.69 185 GLY B N 1
ATOM 6607 C CA . GLY B 1 185 ? -16.938 -14.992 18.172 1 95.69 185 GLY B CA 1
ATOM 6608 C C . GLY B 1 185 ? -17.156 -14.539 16.75 1 95.69 185 GLY B C 1
ATOM 6609 O O . GLY B 1 185 ? -17.109 -13.344 16.453 1 95.69 185 GLY B O 1
ATOM 6610 N N . SER B 1 186 ? -17.359 -15.453 15.836 1 92.25 186 SER B N 1
ATOM 6611 C CA . SER B 1 186 ? -17.609 -15.125 14.43 1 92.25 186 SER B CA 1
ATOM 6612 C C . SER B 1 186 ? -18.875 -14.297 14.266 1 92.25 186 SER B C 1
ATOM 6614 O O . SER B 1 186 ? -18.906 -13.336 13.5 1 92.25 186 SER B O 1
ATOM 6616 N N . ALA B 1 187 ? -19.891 -14.695 14.961 1 93.5 187 ALA B N 1
ATOM 6617 C CA . ALA B 1 187 ? -21.141 -13.945 14.914 1 93.5 187 ALA B CA 1
ATOM 6618 C C . ALA B 1 187 ? -20.969 -12.555 15.516 1 93.5 187 ALA B C 1
ATOM 6620 O O . ALA B 1 187 ? -21.5 -11.57 14.992 1 93.5 187 ALA B O 1
ATOM 6621 N N . LEU B 1 188 ? -20.266 -12.539 16.609 1 97.06 188 LEU B N 1
ATOM 6622 C CA . LEU B 1 188 ? -20.016 -11.273 17.281 1 97.06 188 LEU B CA 1
ATOM 6623 C C . LEU B 1 188 ? -19.234 -10.32 16.391 1 97.06 188 LEU B C 1
ATOM 6625 O O . LEU B 1 188 ? -19.5 -9.117 16.375 1 97.06 188 LEU B O 1
ATOM 6629 N N . LEU B 1 189 ? -18.281 -10.852 15.656 1 96.19 189 LEU B N 1
ATOM 6630 C CA . LEU B 1 189 ? -17.484 -10.031 14.75 1 96.19 189 LEU B CA 1
ATOM 6631 C C . LEU B 1 189 ? -18.375 -9.312 13.742 1 96.19 189 LEU B C 1
ATOM 6633 O O . LEU B 1 189 ? -18.172 -8.133 13.453 1 96.19 189 LEU B O 1
ATOM 6637 N N . GLU B 1 190 ? -19.391 -9.961 13.25 1 94.25 190 GLU B N 1
ATOM 6638 C CA . GLU B 1 190 ? -20.328 -9.359 12.312 1 94.25 190 GLU B CA 1
ATOM 6639 C C . GLU B 1 190 ? -21.094 -8.203 12.961 1 94.25 190 GLU B C 1
ATOM 6641 O O . GLU B 1 190 ? -21.281 -7.16 12.336 1 94.25 190 GLU B O 1
ATOM 6646 N N . GLU B 1 191 ? -21.453 -8.422 14.148 1 95.94 191 GLU B N 1
ATOM 6647 C CA . GLU B 1 191 ? -22.219 -7.406 14.859 1 95.94 191 GLU B CA 1
ATOM 6648 C C . GLU B 1 191 ? -21.344 -6.219 15.25 1 95.94 191 GLU B C 1
ATOM 6650 O O . GLU B 1 191 ? -21.812 -5.074 15.258 1 95.94 191 GLU B O 1
ATOM 6655 N N . LEU B 1 192 ? -20.094 -6.508 15.602 1 95.69 192 LEU B N 1
ATOM 6656 C CA . LEU B 1 192 ? -19.188 -5.441 15.984 1 95.69 192 LEU B CA 1
ATOM 6657 C C . LEU B 1 192 ? -18.906 -4.508 14.812 1 95.69 192 LEU B C 1
ATOM 6659 O O . LEU B 1 192 ? -18.656 -3.314 15.008 1 95.69 192 LEU B O 1
ATOM 6663 N N . HIS B 1 193 ? -19.031 -5.039 13.617 1 91.44 193 HIS B N 1
ATOM 6664 C CA . HIS B 1 193 ? -18.828 -4.219 12.43 1 91.44 193 HIS B CA 1
ATOM 6665 C C . HIS B 1 193 ? -19.953 -3.195 12.266 1 91.44 193 HIS B C 1
ATOM 6667 O O . HIS B 1 193 ? -19.75 -2.123 11.695 1 91.44 193 HIS B O 1
ATOM 6673 N N . GLN B 1 194 ? -21.078 -3.492 12.867 1 91.94 194 GLN B N 1
ATOM 6674 C CA . GLN B 1 194 ? -22.234 -2.623 12.719 1 91.94 194 GLN B CA 1
ATOM 6675 C C . GLN B 1 194 ? -22.438 -1.761 13.961 1 91.94 194 GLN B C 1
ATOM 6677 O O . GLN B 1 194 ? -23.266 -0.851 13.961 1 91.94 194 GLN B O 1
ATOM 6682 N N . LEU B 1 195 ? -21.625 -1.989 14.977 1 95.12 195 LEU B N 1
ATOM 6683 C CA . LEU B 1 195 ? -21.812 -1.299 16.25 1 95.12 195 LEU B CA 1
ATOM 6684 C C . LEU B 1 195 ? -21.328 0.148 16.156 1 95.12 195 LEU B C 1
ATOM 6686 O O . LEU B 1 195 ? -20.203 0.411 15.758 1 95.12 195 LEU B O 1
ATOM 6690 N N . LYS B 1 196 ? -22.219 1.092 16.453 1 94.56 196 LYS B N 1
ATOM 6691 C CA . LYS B 1 196 ? -21.859 2.506 16.516 1 94.56 196 LYS B CA 1
ATOM 6692 C C . LYS B 1 196 ? -21.359 2.885 17.906 1 94.56 196 LYS B C 1
ATOM 6694 O O . LYS B 1 196 ? -22.109 2.842 18.891 1 94.56 196 LYS B O 1
ATOM 6699 N N . VAL B 1 197 ? -20.125 3.266 17.953 1 95.62 197 VAL B N 1
ATOM 6700 C CA . VAL B 1 197 ? -19.516 3.613 19.234 1 95.62 197 VAL B CA 1
ATOM 6701 C C . VAL B 1 197 ? -19.469 5.133 19.391 1 95.62 197 VAL B C 1
ATOM 6703 O O . VAL B 1 197 ? -19.781 5.664 20.453 1 95.62 197 VAL B O 1
ATOM 6706 N N . ASN B 1 198 ? -19.234 5.824 18.344 1 94.88 198 ASN B N 1
ATOM 6707 C CA . ASN B 1 198 ? -19 7.266 18.375 1 94.88 198 ASN B CA 1
ATOM 6708 C C . ASN B 1 198 ? -20.312 8.039 18.422 1 94.88 198 ASN B C 1
ATOM 6710 O O . ASN B 1 198 ? -21.359 7.52 18.031 1 94.88 198 ASN B O 1
ATOM 6714 N N . HIS B 1 199 ? -20.188 9.203 18.859 1 97.06 199 HIS B N 1
ATOM 6715 C CA . HIS B 1 199 ? -21.344 10.094 18.875 1 97.06 199 HIS B CA 1
ATOM 6716 C C . HIS B 1 199 ? -21.938 10.234 17.469 1 97.06 199 HIS B C 1
ATOM 6718 O O . HIS B 1 199 ? -21.203 10.203 16.484 1 97.06 199 HIS B O 1
ATOM 6724 N N . GLU B 1 200 ? -23.203 10.422 17.391 1 96.69 200 GLU B N 1
ATOM 6725 C CA . GLU B 1 200 ? -23.953 10.492 16.141 1 96.69 200 GLU B CA 1
ATOM 6726 C C . GLU B 1 200 ? -23.359 11.516 15.195 1 96.69 200 GLU B C 1
ATOM 6728 O O . GLU B 1 200 ? -23.328 11.305 13.977 1 96.69 200 GLU B O 1
ATOM 6733 N N . VAL B 1 201 ? -22.875 12.625 15.703 1 97.12 201 VAL B N 1
ATOM 6734 C CA . VAL B 1 201 ? -22.391 13.734 14.883 1 97.12 201 VAL B CA 1
ATOM 6735 C C . VAL B 1 201 ? -21.188 13.289 14.062 1 97.12 201 VAL B C 1
ATOM 6737 O O . VAL B 1 201 ? -20.969 13.789 12.961 1 97.12 201 VAL B O 1
ATOM 6740 N N . LEU B 1 202 ? -20.406 12.336 14.609 1 96.44 202 LEU B N 1
ATOM 6741 C CA . LEU B 1 202 ? -19.188 11.891 13.953 1 96.44 202 LEU B CA 1
ATOM 6742 C C . LEU B 1 202 ? -19.516 11.117 12.672 1 96.44 202 LEU B C 1
ATOM 6744 O O . LEU B 1 202 ? -18.688 11.062 11.758 1 96.44 202 LEU B O 1
ATOM 6748 N N . TYR B 1 203 ? -20.672 10.586 12.555 1 94.94 203 TYR B N 1
ATOM 6749 C CA . TYR B 1 203 ? -21.094 9.844 11.375 1 94.94 203 TYR B CA 1
ATOM 6750 C C . TYR B 1 203 ? -21.562 10.789 10.273 1 94.94 203 TYR B C 1
ATOM 6752 O O . TYR B 1 203 ? -21.719 10.375 9.125 1 94.94 203 TYR B O 1
ATOM 6760 N N . HIS B 1 204 ? -21.734 12.016 10.633 1 95.44 204 HIS B N 1
ATOM 6761 C CA . HIS B 1 204 ? -22.188 13 9.656 1 95.44 204 HIS B CA 1
ATOM 6762 C C . HIS B 1 204 ? -21.062 13.984 9.305 1 95.44 204 HIS B C 1
ATOM 6764 O O . HIS B 1 204 ? -21.156 14.68 8.297 1 95.44 204 HIS B O 1
ATOM 6770 N N . LEU B 1 205 ? -20.031 14.055 10.195 1 95.62 205 LEU B N 1
ATOM 6771 C CA . LEU B 1 205 ? -18.859 14.883 9.922 1 95.62 205 LEU B CA 1
ATOM 6772 C C . LEU B 1 205 ? -17.828 14.102 9.125 1 95.62 205 LEU B C 1
ATOM 6774 O O . LEU B 1 205 ? -16.688 13.93 9.578 1 95.62 205 LEU B O 1
ATOM 6778 N N . GLN B 1 206 ? -18.25 13.594 7.984 1 92.81 206 GLN B N 1
ATOM 6779 C CA . GLN B 1 206 ? -17.391 12.805 7.105 1 92.81 206 GLN B CA 1
ATOM 6780 C C . GLN B 1 206 ? -17.406 13.352 5.68 1 92.81 206 GLN B C 1
ATOM 6782 O O . GLN B 1 206 ? -18.344 14.055 5.297 1 92.81 206 GLN B O 1
ATOM 6787 N N . LEU B 1 207 ? -16.344 13.055 4.984 1 91.75 207 LEU B N 1
ATOM 6788 C CA . LEU B 1 207 ? -16.312 13.367 3.559 1 91.75 207 LEU B CA 1
ATOM 6789 C C . LEU B 1 207 ? -17.266 12.469 2.781 1 91.75 207 LEU B C 1
ATOM 6791 O O . LEU B 1 207 ? -17.484 11.312 3.154 1 91.75 207 LEU B O 1
ATOM 6795 N N . SER B 1 208 ? -17.859 13.047 1.81 1 90.19 208 SER B N 1
ATOM 6796 C CA . SER B 1 208 ? -18.625 12.195 0.906 1 90.19 208 SER B CA 1
ATOM 6797 C C . SER B 1 208 ? -17.719 11.227 0.154 1 90.19 208 SER B C 1
ATOM 6799 O O . SER B 1 208 ? -16.5 11.438 0.074 1 90.19 208 SER B O 1
ATOM 6801 N N . PRO B 1 209 ? -18.25 10.172 -0.321 1 88.69 209 PRO B N 1
ATOM 6802 C CA . PRO B 1 209 ? -17.438 9.242 -1.104 1 88.69 209 PRO B CA 1
ATOM 6803 C C . PRO B 1 209 ? -16.734 9.922 -2.275 1 88.69 209 PRO B C 1
ATOM 6805 O O . PRO B 1 209 ? -15.57 9.617 -2.557 1 88.69 209 PRO B O 1
ATOM 6808 N N . ALA B 1 210 ? -17.406 10.805 -2.908 1 87.69 210 ALA B N 1
ATOM 6809 C CA . ALA B 1 210 ? -16.812 11.508 -4.043 1 87.69 210 ALA B CA 1
ATOM 6810 C C . ALA B 1 210 ? -15.625 12.359 -3.602 1 87.69 210 ALA B C 1
ATOM 6812 O O . ALA B 1 210 ? -14.578 12.359 -4.254 1 87.69 210 ALA B O 1
ATOM 6813 N N . GLU B 1 211 ? -15.844 13.039 -2.518 1 90 211 GLU B N 1
ATOM 6814 C CA . GLU B 1 211 ? -14.766 13.867 -1.99 1 90 211 GLU B CA 1
ATOM 6815 C C . GLU B 1 211 ? -13.57 13.023 -1.57 1 90 211 GLU B C 1
ATOM 6817 O O . GLU B 1 211 ? -12.422 13.344 -1.903 1 90 211 GLU B O 1
ATOM 6822 N N . ARG B 1 212 ? -13.875 11.984 -0.9 1 91.88 212 ARG B N 1
ATOM 6823 C CA . ARG B 1 212 ? -12.836 11.094 -0.389 1 91.88 212 ARG B CA 1
ATOM 6824 C C . ARG B 1 212 ? -12.016 10.5 -1.528 1 91.88 212 ARG B C 1
ATOM 6826 O O . ARG B 1 212 ? -10.781 10.531 -1.493 1 91.88 212 ARG B O 1
ATOM 6833 N N . THR B 1 213 ? -12.625 10 -2.496 1 90.81 213 THR B N 1
ATOM 6834 C CA . THR B 1 213 ? -11.93 9.352 -3.605 1 90.81 213 THR B CA 1
ATOM 6835 C C . THR B 1 213 ? -11.148 10.375 -4.422 1 90.81 213 THR B C 1
ATOM 6837 O O . THR B 1 213 ? -10.086 10.062 -4.961 1 90.81 213 THR B O 1
ATOM 6840 N N . SER B 1 214 ? -11.695 11.562 -4.504 1 90.56 214 SER B N 1
ATOM 6841 C CA . SER B 1 214 ? -10.984 12.633 -5.203 1 90.56 214 SER B CA 1
ATOM 6842 C C . SER B 1 214 ? -9.672 12.977 -4.496 1 90.56 214 SER B C 1
ATOM 6844 O O . SER B 1 214 ? -8.641 13.133 -5.145 1 90.56 214 SER B O 1
ATOM 6846 N N . ILE B 1 215 ? -9.797 13.062 -3.227 1 90.25 215 ILE B N 1
ATOM 6847 C CA . ILE B 1 215 ? -8.609 13.375 -2.436 1 90.25 215 ILE B CA 1
ATOM 6848 C C . ILE B 1 215 ? -7.605 12.234 -2.537 1 90.25 215 ILE B C 1
ATOM 6850 O O . ILE B 1 215 ? -6.406 12.469 -2.705 1 90.25 215 ILE B O 1
ATOM 6854 N N . GLN B 1 216 ? -8.109 11.031 -2.494 1 89.19 216 GLN B N 1
ATOM 6855 C CA . GLN B 1 216 ? -7.246 9.852 -2.594 1 89.19 216 GLN B CA 1
ATOM 6856 C C . GLN B 1 216 ? -6.539 9.805 -3.943 1 89.19 216 GLN B C 1
ATOM 6858 O O . GLN B 1 216 ? -5.352 9.484 -4.016 1 89.19 216 GLN B O 1
ATOM 6863 N N . GLN B 1 217 ? -7.266 10.086 -4.961 1 88.81 217 GLN B N 1
ATOM 6864 C CA . GLN B 1 217 ? -6.684 10.086 -6.301 1 88.81 217 GLN B CA 1
ATOM 6865 C C . GLN B 1 217 ? -5.594 11.148 -6.426 1 88.81 217 GLN B C 1
ATOM 6867 O O . GLN B 1 217 ? -4.551 10.906 -7.043 1 88.81 217 GLN B O 1
ATOM 6872 N N . ARG B 1 218 ? -5.848 12.273 -5.883 1 89.31 218 ARG B N 1
ATOM 6873 C CA . ARG B 1 218 ? -4.852 13.344 -5.914 1 89.31 218 ARG B CA 1
ATOM 6874 C C . ARG B 1 218 ? -3.566 12.914 -5.211 1 89.31 218 ARG B C 1
ATOM 6876 O O . ARG B 1 218 ? -2.469 13.148 -5.719 1 89.31 218 ARG B O 1
ATOM 6883 N N . TRP B 1 219 ? -3.721 12.281 -4.09 1 87 219 TRP B N 1
ATOM 6884 C CA . TRP B 1 219 ? -2.555 11.828 -3.336 1 87 219 TRP B CA 1
ATOM 6885 C C . TRP B 1 219 ? -1.801 10.742 -4.094 1 87 219 TRP B C 1
ATOM 6887 O O . TRP B 1 219 ? -0.569 10.695 -4.062 1 87 219 TRP B O 1
ATOM 6897 N N . ALA B 1 220 ? -2.523 9.883 -4.703 1 86.75 220 ALA B N 1
ATOM 6898 C CA . ALA B 1 220 ? -1.893 8.852 -5.527 1 86.75 220 ALA B CA 1
ATOM 6899 C C . ALA B 1 220 ? -1.088 9.477 -6.66 1 86.75 220 ALA B C 1
ATOM 6901 O O . ALA B 1 220 ? 0.017 9.023 -6.969 1 86.75 220 ALA B O 1
ATOM 6902 N N . ASP B 1 221 ? -1.582 10.539 -7.258 1 86.75 221 ASP B N 1
ATOM 6903 C CA . ASP B 1 221 ? -0.907 11.227 -8.352 1 86.75 221 ASP B CA 1
ATOM 6904 C C . ASP B 1 221 ? 0.357 11.93 -7.867 1 86.75 221 ASP B C 1
ATOM 6906 O O . ASP B 1 221 ? 1.388 11.906 -8.547 1 86.75 221 ASP B O 1
ATOM 6910 N N . VAL B 1 222 ? 0.218 12.492 -6.75 1 87.44 222 VAL B N 1
ATOM 6911 C CA . VAL B 1 222 ? 1.366 13.18 -6.164 1 87.44 222 VAL B CA 1
ATOM 6912 C C . VAL B 1 222 ? 2.477 12.172 -5.871 1 87.44 222 VAL B C 1
ATOM 6914 O O . VAL B 1 222 ? 3.65 12.438 -6.145 1 87.44 222 VAL B O 1
ATOM 6917 N N . LEU B 1 223 ? 2.119 11.062 -5.312 1 88.56 223 LEU B N 1
ATOM 6918 C CA . LEU B 1 223 ? 3.102 10.023 -5.016 1 88.56 223 LEU B CA 1
ATOM 6919 C C . LEU B 1 223 ? 3.746 9.508 -6.293 1 88.56 223 LEU B C 1
ATOM 6921 O O . LEU B 1 223 ? 4.961 9.305 -6.344 1 88.56 223 LEU B O 1
ATOM 6925 N N . ARG B 1 224 ? 2.953 9.297 -7.309 1 88.62 224 ARG B N 1
ATOM 6926 C CA . ARG B 1 224 ? 3.461 8.836 -8.594 1 88.62 224 ARG B CA 1
ATOM 6927 C C . ARG B 1 224 ? 4.477 9.82 -9.164 1 88.62 224 ARG B C 1
ATOM 6929 O O . ARG B 1 224 ? 5.512 9.406 -9.703 1 88.62 224 ARG B O 1
ATOM 6936 N N . GLU B 1 225 ? 4.168 11.016 -9.062 1 88 225 GLU B N 1
ATOM 6937 C CA . GLU B 1 225 ? 5.066 12.055 -9.562 1 88 225 GLU B CA 1
ATOM 6938 C C . GLU B 1 225 ? 6.359 12.102 -8.758 1 88 225 GLU B C 1
ATOM 6940 O O . GLU B 1 225 ? 7.445 12.242 -9.32 1 88 225 GLU B O 1
ATOM 6945 N N . LYS B 1 226 ? 6.211 12.023 -7.496 1 88.88 226 LYS B N 1
ATOM 6946 C CA . LYS B 1 226 ? 7.375 12.031 -6.617 1 88.88 226 LYS B CA 1
ATOM 6947 C C . LYS B 1 226 ? 8.32 10.875 -6.949 1 88.88 226 LYS B C 1
ATOM 6949 O O . LYS B 1 226 ? 9.539 11.031 -6.922 1 88.88 226 LYS B O 1
ATOM 6954 N N . LYS B 1 227 ? 7.801 9.758 -7.289 1 92.25 227 LYS B N 1
ATOM 6955 C CA . LYS B 1 227 ? 8.586 8.562 -7.582 1 92.25 227 LYS B CA 1
ATOM 6956 C C . LYS B 1 227 ? 9.289 8.68 -8.93 1 92.25 227 LYS B C 1
ATOM 6958 O O . LYS B 1 227 ? 10.289 8 -9.18 1 92.25 227 LYS B O 1
ATOM 6963 N N . ARG B 1 228 ? 8.828 9.562 -9.758 1 92.31 228 ARG B N 1
ATOM 6964 C CA . ARG B 1 228 ? 9.383 9.719 -11.094 1 92.31 228 ARG B CA 1
ATOM 6965 C C . ARG B 1 228 ? 10.219 10.992 -11.195 1 92.31 228 ARG B C 1
ATOM 6967 O O . ARG B 1 228 ? 10.633 11.391 -12.281 1 92.31 228 ARG B O 1
ATOM 6974 N N . ASN B 1 229 ? 10.375 11.664 -10.062 1 90.5 229 ASN B N 1
ATOM 6975 C CA . ASN B 1 229 ? 11.227 12.844 -9.938 1 90.5 229 ASN B CA 1
ATOM 6976 C C . ASN B 1 229 ? 12.133 12.766 -8.711 1 90.5 229 ASN B C 1
ATOM 6978 O O . ASN B 1 229 ? 12.023 13.586 -7.805 1 90.5 229 ASN B O 1
ATOM 6982 N N . VAL B 1 230 ? 13.039 11.852 -8.859 1 92.94 230 VAL B N 1
ATOM 6983 C CA . VAL B 1 230 ? 13.906 11.602 -7.715 1 92.94 230 VAL B CA 1
ATOM 6984 C C . VAL B 1 230 ? 14.922 12.742 -7.582 1 92.94 230 VAL B C 1
ATOM 6986 O O . VAL B 1 230 ? 15.266 13.391 -8.57 1 92.94 230 VAL B O 1
ATOM 6989 N N . VAL B 1 231 ? 15.328 13.031 -6.391 1 94.25 231 VAL B N 1
ATOM 6990 C CA . VAL B 1 231 ? 16.297 14.07 -6.066 1 94.25 231 VAL B CA 1
ATOM 6991 C C . VAL B 1 231 ? 17.641 13.422 -5.695 1 94.25 231 VAL B C 1
ATOM 6993 O O . VAL B 1 231 ? 17.688 12.547 -4.832 1 94.25 231 VAL B O 1
ATOM 6996 N N . VAL B 1 232 ? 18.688 13.812 -6.352 1 93.56 232 VAL B N 1
ATOM 6997 C CA . VAL B 1 232 ? 20 13.234 -6.098 1 93.56 232 VAL B CA 1
ATOM 6998 C C . VAL B 1 232 ? 20.781 14.133 -5.148 1 93.56 232 VAL B C 1
ATOM 7000 O O . VAL B 1 232 ? 20.984 15.312 -5.426 1 93.56 232 VAL B O 1
ATOM 7003 N N . ILE B 1 233 ? 21.219 13.578 -4.039 1 96.06 233 ILE B N 1
ATOM 7004 C CA . ILE B 1 233 ? 21.969 14.281 -3.01 1 96.06 233 ILE B CA 1
ATOM 7005 C C . ILE B 1 233 ? 23.438 13.891 -3.084 1 96.06 233 ILE B C 1
ATOM 7007 O O . ILE B 1 233 ? 23.766 12.703 -3.168 1 96.06 233 ILE B O 1
ATOM 7011 N N . ASP B 1 234 ? 24.281 14.852 -3.174 1 94.69 234 ASP B N 1
ATOM 7012 C CA . ASP B 1 234 ? 25.703 14.562 -3.01 1 94.69 234 ASP B CA 1
ATOM 7013 C C . ASP B 1 234 ? 26.031 14.219 -1.558 1 94.69 234 ASP B C 1
ATOM 7015 O O . ASP B 1 234 ? 26.125 15.109 -0.711 1 94.69 234 ASP B O 1
ATOM 7019 N N . TYR B 1 235 ? 26.344 13.008 -1.343 1 95.75 235 TYR B N 1
ATOM 7020 C CA . TYR B 1 235 ? 26.469 12.469 0.007 1 95.75 235 TYR B CA 1
ATOM 7021 C C . TYR B 1 235 ? 27.594 13.141 0.767 1 95.75 235 TYR B C 1
ATOM 7023 O O . TYR B 1 235 ? 27.406 13.648 1.874 1 95.75 235 TYR B O 1
ATOM 7031 N N . PRO B 1 236 ? 28.781 13.258 0.303 1 92.25 236 PRO B N 1
ATOM 7032 C CA . PRO B 1 236 ? 29.875 13.867 1.065 1 92.25 236 PRO B CA 1
ATOM 7033 C C . PRO B 1 236 ? 29.594 15.328 1.419 1 92.25 236 PRO B C 1
ATOM 7035 O O . PRO B 1 236 ? 29.844 15.75 2.551 1 92.25 236 PRO B O 1
ATOM 7038 N N . THR B 1 237 ? 29.062 16.016 0.446 1 93.56 237 THR B N 1
ATOM 7039 C CA . THR B 1 237 ? 28.766 17.422 0.681 1 93.56 237 THR B CA 1
ATOM 7040 C C . THR B 1 237 ? 27.688 17.594 1.747 1 93.56 237 THR B C 1
ATOM 7042 O O . THR B 1 237 ? 27.797 18.453 2.627 1 93.56 237 THR B O 1
ATOM 7045 N N . TYR B 1 238 ? 26.672 16.812 1.617 1 96.62 238 TYR B N 1
ATOM 7046 C CA . TYR B 1 238 ? 25.578 16.859 2.568 1 96.62 238 TYR B CA 1
ATOM 7047 C C . TYR B 1 238 ? 26.062 16.516 3.977 1 96.62 238 TYR B C 1
ATOM 7049 O O . TYR B 1 238 ? 25.781 17.266 4.922 1 96.62 238 TYR B O 1
ATOM 7057 N N . MET B 1 239 ? 26.828 15.469 4.129 1 96.19 239 MET B N 1
ATOM 7058 C CA . MET B 1 239 ? 27.281 15.008 5.438 1 96.19 239 MET B CA 1
ATOM 7059 C C . MET B 1 239 ? 28.281 15.984 6.039 1 96.19 239 MET B C 1
ATOM 7061 O O . MET B 1 239 ? 28.266 16.25 7.242 1 96.19 239 MET B O 1
ATOM 7065 N N . GLN B 1 240 ? 29.141 16.469 5.199 1 92 240 GLN B N 1
ATOM 7066 C CA . GLN B 1 240 ? 30.094 17.453 5.688 1 92 240 GLN B CA 1
ATOM 7067 C C . GLN B 1 240 ? 29.375 18.688 6.238 1 92 240 GLN B C 1
ATOM 7069 O O . GLN B 1 240 ? 29.734 19.188 7.305 1 92 240 GLN B O 1
ATOM 7074 N N . SER B 1 241 ? 28.422 19.156 5.488 1 93.94 241 SER B N 1
ATOM 7075 C CA . SER B 1 241 ? 27.672 20.328 5.926 1 93.94 241 SER B CA 1
ATOM 7076 C C . SER B 1 241 ? 26.953 20.062 7.254 1 93.94 241 SER B C 1
ATOM 7078 O O . SER B 1 241 ? 26.891 20.953 8.109 1 93.94 241 SER B O 1
ATOM 7080 N N . ILE B 1 242 ? 26.422 18.906 7.438 1 96.44 242 ILE B N 1
ATOM 7081 C CA . ILE B 1 242 ? 25.75 18.531 8.68 1 96.44 242 ILE B CA 1
ATOM 7082 C C . ILE B 1 242 ? 26.766 18.484 9.82 1 96.44 242 ILE B C 1
ATOM 7084 O O . ILE B 1 242 ? 26.516 19 10.906 1 96.44 242 ILE B O 1
ATOM 7088 N N . TYR B 1 243 ? 27.891 17.922 9.586 1 93.31 243 TYR B N 1
ATOM 7089 C CA . TYR B 1 243 ? 28.922 17.797 10.609 1 93.31 243 TYR B CA 1
ATOM 7090 C C . TYR B 1 243 ? 29.484 19.156 10.992 1 93.31 243 TYR B C 1
ATOM 7092 O O . TYR B 1 243 ? 29.844 19.391 12.148 1 93.31 243 TYR B O 1
ATOM 7100 N N . ASP B 1 244 ? 29.531 19.984 10.008 1 89.38 244 ASP B N 1
ATOM 7101 C CA . ASP B 1 244 ? 29.969 21.344 10.305 1 89.38 244 ASP B CA 1
ATOM 7102 C C . ASP B 1 244 ? 29.031 22.016 11.32 1 89.38 244 ASP B C 1
ATOM 7104 O O . ASP B 1 244 ? 29.484 22.766 12.188 1 89.38 244 ASP B O 1
ATOM 7108 N N . ILE B 1 245 ? 27.828 21.766 11.211 1 92.69 245 ILE B N 1
ATOM 7109 C CA . ILE B 1 245 ? 26.844 22.328 12.141 1 92.69 245 ILE B CA 1
ATOM 7110 C C . ILE B 1 245 ? 27 21.672 13.508 1 92.69 245 ILE B C 1
ATOM 7112 O O . ILE B 1 245 ? 27.047 22.359 14.531 1 92.69 245 ILE B O 1
ATOM 7116 N N . LEU B 1 246 ? 27.156 20.391 13.562 1 93.12 246 LEU B N 1
ATOM 7117 C CA . LEU B 1 246 ? 27.219 19.625 14.805 1 93.12 246 LEU B CA 1
ATOM 7118 C C . LEU B 1 246 ? 28.484 19.984 15.594 1 93.12 246 LEU B C 1
ATOM 7120 O O . LEU B 1 246 ? 28.469 19.953 16.828 1 93.12 246 LEU B O 1
ATOM 7124 N N . ASN B 1 247 ? 29.438 20.281 14.852 1 86.69 247 ASN B N 1
ATOM 7125 C CA . ASN B 1 247 ? 30.719 20.531 15.508 1 86.69 247 ASN B CA 1
ATOM 7126 C C . ASN B 1 247 ? 30.906 22.016 15.812 1 86.69 247 ASN B C 1
ATOM 7128 O O . ASN B 1 247 ? 31.906 22.406 16.422 1 86.69 247 ASN B O 1
ATOM 7132 N N . ASN B 1 248 ? 29.984 22.75 15.383 1 81.44 248 ASN B N 1
ATOM 7133 C CA . ASN B 1 248 ? 30.047 24.172 15.711 1 81.44 248 ASN B CA 1
ATOM 7134 C C . ASN B 1 248 ? 29.828 24.422 17.203 1 81.44 248 ASN B C 1
ATOM 7136 O O . ASN B 1 248 ? 29 23.734 17.828 1 81.44 248 ASN B O 1
ATOM 7140 N N . PRO B 1 249 ? 30.641 25.328 17.719 1 74.38 249 PRO B N 1
ATOM 7141 C CA . PRO B 1 249 ? 30.391 25.656 19.125 1 74.38 249 PRO B CA 1
ATOM 7142 C C . PRO B 1 249 ? 29 26.234 19.344 1 74.38 249 PRO B C 1
ATOM 7144 O O . PRO B 1 249 ? 28.469 26.938 18.484 1 74.38 249 PRO B O 1
ATOM 7147 N N . ALA B 1 250 ? 28.406 25.938 20.406 1 66 250 ALA B N 1
ATOM 7148 C CA . ALA B 1 250 ? 27.031 26.312 20.75 1 66 250 ALA B CA 1
ATOM 7149 C C . ALA B 1 250 ? 26.828 27.812 20.672 1 66 250 ALA B C 1
ATOM 7151 O O . ALA B 1 250 ? 25.734 28.281 20.359 1 66 250 ALA B O 1
ATOM 7152 N N . THR B 1 251 ? 27.922 28.516 20.891 1 64.88 251 THR B N 1
ATOM 7153 C CA . THR B 1 251 ? 27.859 29.969 20.938 1 64.88 251 THR B CA 1
ATOM 7154 C C . THR B 1 251 ? 27.547 30.531 19.547 1 64.88 251 THR B C 1
ATOM 7156 O O . THR B 1 251 ? 27.094 31.672 19.422 1 64.88 251 THR B O 1
ATOM 7159 N N . LEU B 1 252 ? 27.672 29.703 18.672 1 66.12 252 LEU B N 1
ATOM 7160 C CA . LEU B 1 252 ? 27.484 30.188 17.297 1 66.12 252 LEU B CA 1
ATOM 7161 C C . LEU B 1 252 ? 26.016 30.062 16.891 1 66.12 252 LEU B C 1
ATOM 7163 O O . LEU B 1 252 ? 25.594 30.672 15.906 1 66.12 252 LEU B O 1
ATOM 7167 N N . PHE B 1 253 ? 25.312 29.328 17.703 1 74.62 253 PHE B N 1
ATOM 7168 C CA . PHE B 1 253 ? 23.891 29.203 17.406 1 74.62 253 PHE B CA 1
ATOM 7169 C C . PHE B 1 253 ? 23.094 30.297 18.109 1 74.62 253 PHE B C 1
ATOM 7171 O O . PHE B 1 253 ? 23.359 30.625 19.266 1 74.62 253 PHE B O 1
ATOM 7178 N N . SER B 1 254 ? 22.344 31.047 17.375 1 81.12 254 SER B N 1
ATOM 7179 C CA . SER B 1 254 ? 21.438 32 18.016 1 81.12 254 SER B CA 1
ATOM 7180 C C . SER B 1 254 ? 20.234 31.281 18.625 1 81.12 254 SER B C 1
ATOM 7182 O O . SER B 1 254 ? 19.109 31.453 18.172 1 81.12 254 SER B O 1
ATOM 7184 N N . LEU B 1 255 ? 20.469 30.609 19.672 1 86.88 255 LEU B N 1
ATOM 7185 C CA . LEU B 1 255 ? 19.469 29.734 20.281 1 86.88 255 LEU B CA 1
ATOM 7186 C C . LEU B 1 255 ? 18.469 30.547 21.094 1 86.88 255 LEU B C 1
ATOM 7188 O O . LEU B 1 255 ? 17.625 29.969 21.797 1 86.88 255 LEU B O 1
ATOM 7192 N N . ASN B 1 256 ? 18.594 31.844 20.938 1 88.88 256 ASN B N 1
ATOM 7193 C CA . ASN B 1 256 ? 17.625 32.719 21.609 1 88.88 256 ASN B CA 1
ATOM 7194 C C . ASN B 1 256 ? 16.438 33.031 20.719 1 88.88 256 ASN B C 1
ATOM 7196 O O . ASN B 1 256 ? 15.406 33.531 21.188 1 88.88 256 ASN B O 1
ATOM 7200 N N . THR B 1 257 ? 16.594 32.594 19.5 1 90.88 257 THR B N 1
ATOM 7201 C CA . THR B 1 257 ? 15.5 32.781 18.562 1 90.88 257 THR B CA 1
ATOM 7202 C C . THR B 1 257 ? 15.094 31.469 17.922 1 90.88 257 THR B C 1
ATOM 7204 O O . THR B 1 257 ? 15.914 30.547 17.812 1 90.88 257 THR B O 1
ATOM 7207 N N . ARG B 1 258 ? 13.859 31.438 17.453 1 91.94 258 ARG B N 1
ATOM 7208 C CA . ARG B 1 258 ? 13.367 30.219 16.828 1 91.94 258 ARG B CA 1
ATOM 7209 C C . ARG B 1 258 ? 14.117 29.938 15.523 1 91.94 258 ARG B C 1
ATOM 7211 O O . ARG B 1 258 ? 14.477 28.797 15.242 1 91.94 258 ARG B O 1
ATOM 7218 N N . SER B 1 259 ? 14.266 30.906 14.758 1 91.31 259 SER B N 1
ATOM 7219 C CA . SER B 1 259 ? 14.992 30.766 13.5 1 91.31 259 SER B CA 1
ATOM 7220 C C . SER B 1 259 ? 16.438 30.312 13.742 1 91.31 259 SER B C 1
ATOM 7222 O O . SER B 1 259 ? 17 29.578 12.93 1 91.31 259 SER B O 1
ATOM 7224 N N . GLY B 1 260 ? 17 30.781 14.859 1 90.69 260 GLY B N 1
ATOM 7225 C CA . GLY B 1 260 ? 18.375 30.422 15.195 1 90.69 260 GLY B CA 1
ATOM 7226 C C . GLY B 1 260 ? 18.547 28.969 15.594 1 90.69 260 GLY B C 1
ATOM 7227 O O . GLY B 1 260 ? 19.641 28.422 15.531 1 90.69 260 GLY B O 1
ATOM 7228 N N . MET B 1 261 ? 17.453 28.312 15.906 1 94.19 261 MET B N 1
ATOM 7229 C CA . MET B 1 261 ? 17.469 26.906 16.297 1 94.19 261 MET B CA 1
ATOM 7230 C C . MET B 1 261 ? 17.547 26 15.07 1 94.19 261 MET B C 1
ATOM 7232 O O . MET B 1 261 ? 17.891 24.828 15.188 1 94.19 261 MET B O 1
ATOM 7236 N N . ALA B 1 262 ? 17.219 26.516 13.891 1 95 262 ALA B N 1
ATOM 7237 C CA . ALA B 1 262 ? 16.953 25.719 12.688 1 95 262 ALA B CA 1
ATOM 7238 C C . ALA B 1 262 ? 18.156 24.875 12.312 1 95 262 ALA B C 1
ATOM 7240 O O . ALA B 1 262 ? 18.016 23.672 12.07 1 95 262 ALA B O 1
ATOM 7241 N N . PRO B 1 263 ? 19.391 25.438 12.336 1 94.69 263 PRO B N 1
ATOM 7242 C CA . PRO B 1 263 ? 20.531 24.625 11.898 1 94.69 263 PRO B CA 1
ATOM 7243 C C . PRO B 1 263 ? 20.75 23.391 12.781 1 94.69 263 PRO B C 1
ATOM 7245 O O . PRO B 1 263 ? 20.859 22.281 12.266 1 94.69 263 PRO B O 1
ATOM 7248 N N . LEU B 1 264 ? 20.766 23.641 14.055 1 95.75 264 LEU B N 1
ATOM 7249 C CA . LEU B 1 264 ? 21.031 22.516 14.961 1 95.75 264 LEU B CA 1
ATOM 7250 C C . LEU B 1 264 ? 19.859 21.547 14.953 1 95.75 264 LEU B C 1
ATOM 7252 O O . LEU B 1 264 ? 20.062 20.328 14.961 1 95.75 264 LEU B O 1
ATOM 7256 N N . ALA B 1 265 ? 18.625 22.078 14.977 1 97 265 ALA B N 1
ATOM 7257 C CA . ALA B 1 265 ? 17.438 21.234 14.93 1 97 265 ALA B CA 1
ATOM 7258 C C . ALA B 1 265 ? 17.453 20.344 13.68 1 97 265 ALA B C 1
ATOM 7260 O O . ALA B 1 265 ? 17.172 19.156 13.758 1 97 265 ALA B O 1
ATOM 7261 N N . PHE B 1 266 ? 17.766 20.938 12.578 1 97.69 266 PHE B N 1
ATOM 7262 C CA . PHE B 1 266 ? 17.797 20.203 11.32 1 97.69 266 PHE B CA 1
ATOM 7263 C C . PHE B 1 266 ? 18.906 19.156 11.336 1 97.69 266 PHE B C 1
ATOM 7265 O O . PHE B 1 266 ? 18.703 18.031 10.898 1 97.69 266 PHE B O 1
ATOM 7272 N N . ALA B 1 267 ? 20.078 19.5 11.766 1 97.81 267 ALA B N 1
ATOM 7273 C CA . ALA B 1 267 ? 21.203 18.578 11.805 1 97.81 267 ALA B CA 1
ATOM 7274 C C . ALA B 1 267 ? 20.891 17.359 12.656 1 97.81 267 ALA B C 1
ATOM 7276 O O . ALA B 1 267 ? 21.219 16.219 12.281 1 97.81 267 ALA B O 1
ATOM 7277 N N . LEU B 1 268 ? 20.281 17.609 13.758 1 98.25 268 LEU B N 1
ATOM 7278 C CA . LEU B 1 268 ? 19.938 16.5 14.648 1 98.25 268 LEU B CA 1
ATOM 7279 C C . LEU B 1 268 ? 18.875 15.602 14.016 1 98.25 268 LEU B C 1
ATOM 7281 O O . LEU B 1 268 ? 18.938 14.383 14.164 1 98.25 268 LEU B O 1
ATOM 7285 N N . ALA B 1 269 ? 17.906 16.172 13.336 1 98.38 269 ALA B N 1
ATOM 7286 C CA . ALA B 1 269 ? 16.922 15.391 12.594 1 98.38 269 ALA B CA 1
ATOM 7287 C C . ALA B 1 269 ? 17.578 14.617 11.461 1 98.38 269 ALA B C 1
ATOM 7289 O O . ALA B 1 269 ? 17.25 13.453 11.219 1 98.38 269 ALA B O 1
ATOM 7290 N N . ALA B 1 270 ? 18.516 15.195 10.812 1 98.56 270 ALA B N 1
ATOM 7291 C CA . ALA B 1 270 ? 19.203 14.617 9.656 1 98.56 270 ALA B CA 1
ATOM 7292 C C . ALA B 1 270 ? 20.016 13.391 10.055 1 98.56 270 ALA B C 1
ATOM 7294 O O . ALA B 1 270 ? 20.141 12.445 9.273 1 98.56 270 ALA B O 1
ATOM 7295 N N . VAL B 1 271 ? 20.5 13.383 11.281 1 98.5 271 VAL B N 1
ATOM 7296 C CA . VAL B 1 271 ? 21.406 12.297 11.664 1 98.5 271 VAL B CA 1
ATOM 7297 C C . VAL B 1 271 ? 20.609 11.211 12.398 1 98.5 271 VAL B C 1
ATOM 7299 O O . VAL B 1 271 ? 21.141 10.133 12.68 1 98.5 271 VAL B O 1
ATOM 7302 N N . SER B 1 272 ? 19.391 11.477 12.75 1 98.31 272 SER B N 1
ATOM 7303 C CA . SER B 1 272 ? 18.609 10.492 13.5 1 98.31 272 SER B CA 1
ATOM 7304 C C . SER B 1 272 ? 17.391 10.047 12.719 1 98.31 272 SER B C 1
ATOM 7306 O O . SER B 1 272 ? 16.766 9.039 13.062 1 98.31 272 SER B O 1
ATOM 7308 N N . GLY B 1 273 ? 16.953 10.789 11.75 1 97.44 273 GLY B N 1
ATOM 7309 C CA . GLY B 1 273 ? 15.781 10.461 10.945 1 97.44 273 GLY B CA 1
ATOM 7310 C C . GLY B 1 273 ? 14.477 10.664 11.688 1 97.44 273 GLY B C 1
ATOM 7311 O O . GLY B 1 273 ? 13.438 10.117 11.297 1 97.44 273 GLY B O 1
ATOM 7312 N N . ARG B 1 274 ? 14.461 11.383 12.781 1 96.38 274 ARG B N 1
ATOM 7313 C CA . ARG B 1 274 ? 13.266 11.562 13.594 1 96.38 274 ARG B CA 1
ATOM 7314 C C . ARG B 1 274 ? 12.477 12.789 13.156 1 96.38 274 ARG B C 1
ATOM 7316 O O . ARG B 1 274 ? 13.031 13.695 12.523 1 96.38 274 ARG B O 1
ATOM 7323 N N . ARG B 1 275 ? 11.164 12.758 13.414 1 92.81 275 ARG B N 1
ATOM 7324 C CA . ARG B 1 275 ? 10.273 13.867 13.094 1 92.81 275 ARG B CA 1
ATOM 7325 C C . ARG B 1 275 ? 10.641 15.109 13.898 1 92.81 275 ARG B C 1
ATOM 7327 O O . ARG B 1 275 ? 11.25 15.008 14.969 1 92.81 275 ARG B O 1
ATOM 7334 N N . MET B 1 276 ? 10.234 16.297 13.461 1 94.88 276 MET B N 1
ATOM 7335 C CA . MET B 1 276 ? 10.516 17.578 14.094 1 94.88 276 MET B CA 1
ATOM 7336 C C . MET B 1 276 ? 10.031 17.594 15.539 1 94.88 276 MET B C 1
ATOM 7338 O O . MET B 1 276 ? 10.781 17.969 16.438 1 94.88 276 MET B O 1
ATOM 7342 N N . ILE B 1 277 ? 8.852 17.062 15.781 1 92.88 277 ILE B N 1
ATOM 7343 C CA . ILE B 1 277 ? 8.25 17.109 17.109 1 92.88 277 ILE B CA 1
ATOM 7344 C C . ILE B 1 277 ? 9.008 16.188 18.062 1 92.88 277 ILE B C 1
ATOM 7346 O O . ILE B 1 277 ? 9.109 16.469 19.266 1 92.88 277 ILE B O 1
ATOM 7350 N N . GLU B 1 278 ? 9.562 15.156 17.578 1 94.44 278 GLU B N 1
ATOM 7351 C CA . GLU B 1 278 ? 10.328 14.219 18.406 1 94.44 278 GLU B CA 1
ATOM 7352 C C . GLU B 1 278 ? 11.688 14.805 18.781 1 94.44 278 GLU B C 1
ATOM 7354 O O . GLU B 1 278 ? 12.156 14.617 19.906 1 94.44 278 GLU B O 1
ATOM 7359 N N . ILE B 1 279 ? 12.234 15.555 17.875 1 96.5 279 ILE B N 1
ATOM 7360 C CA . ILE B 1 279 ? 13.523 16.188 18.141 1 96.5 279 ILE B CA 1
ATOM 7361 C C . ILE B 1 279 ? 13.336 17.359 19.094 1 96.5 279 ILE B C 1
ATOM 7363 O O . ILE B 1 279 ? 14.086 17.516 20.062 1 96.5 279 ILE B O 1
ATOM 7367 N N . MET B 1 280 ? 12.305 18.094 18.922 1 94.69 280 MET B N 1
ATOM 7368 C CA . MET B 1 280 ? 12.164 19.359 19.625 1 94.69 280 MET B CA 1
ATOM 7369 C C . MET B 1 280 ? 11.477 19.172 20.969 1 94.69 280 MET B C 1
ATOM 7371 O O . MET B 1 280 ? 11.688 19.953 21.891 1 94.69 280 MET B O 1
ATOM 7375 N N . PHE B 1 281 ? 10.68 18.094 21.094 1 90.06 281 PHE B N 1
ATOM 7376 C CA . PHE B 1 281 ? 9.812 18.141 22.266 1 90.06 281 PHE B CA 1
ATOM 7377 C C . PHE B 1 281 ? 9.633 16.734 22.844 1 90.06 281 PHE B C 1
ATOM 7379 O O . PHE B 1 281 ? 9.992 16.5 24 1 90.06 281 PHE B O 1
ATOM 7386 N N . GLN B 1 282 ? 9.172 15.68 22.141 1 87.56 282 GLN B N 1
ATOM 7387 C CA . GLN B 1 282 ? 8.578 14.484 22.75 1 87.56 282 GLN B CA 1
ATOM 7388 C C . GLN B 1 282 ? 9.539 13.297 22.672 1 87.56 282 GLN B C 1
ATOM 7390 O O . GLN B 1 282 ? 9.438 12.367 23.469 1 87.56 282 GLN B O 1
ATOM 7395 N N . GLY B 1 283 ? 10.484 13.273 21.859 1 92.44 283 GLY B N 1
ATOM 7396 C CA . GLY B 1 283 ? 11.344 12.109 21.703 1 92.44 283 GLY B CA 1
ATOM 7397 C C . GLY B 1 283 ? 12.328 11.93 22.844 1 92.44 283 GLY B C 1
ATOM 7398 O O . GLY B 1 283 ? 12.875 12.906 23.359 1 92.44 283 GLY B O 1
ATOM 7399 N N . GLU B 1 284 ? 12.453 10.672 23.312 1 95.44 284 GLU B N 1
ATOM 7400 C CA . GLU B 1 284 ? 13.461 10.312 24.312 1 95.44 284 GLU B CA 1
ATOM 7401 C C . GLU B 1 284 ? 14.555 9.445 23.688 1 95.44 284 GLU B C 1
ATOM 7403 O O . GLU B 1 284 ? 14.258 8.477 23 1 95.44 284 GLU B O 1
ATOM 7408 N N . PHE B 1 285 ? 15.766 9.836 24.016 1 97.5 285 PHE B N 1
ATOM 7409 C CA . PHE B 1 285 ? 16.906 9.164 23.391 1 97.5 285 PHE B CA 1
ATOM 7410 C C . PHE B 1 285 ? 17.938 8.758 24.438 1 97.5 285 PHE B C 1
ATOM 7412 O O . PHE B 1 285 ? 18.297 9.562 25.297 1 97.5 285 PHE B O 1
ATOM 7419 N N . ALA B 1 286 ? 18.312 7.504 24.406 1 97.06 286 ALA B N 1
ATOM 7420 C CA . ALA B 1 286 ? 19.375 6.98 25.266 1 97.06 286 ALA B CA 1
ATOM 7421 C C . ALA B 1 286 ? 20.469 6.293 24.453 1 97.06 286 ALA B C 1
ATOM 7423 O O . ALA B 1 286 ? 20.172 5.527 23.531 1 97.06 286 ALA B O 1
ATOM 7424 N N . VAL B 1 287 ? 21.688 6.598 24.797 1 97.31 287 VAL B N 1
ATOM 7425 C CA . VAL B 1 287 ? 22.828 6.023 24.078 1 97.31 287 VAL B CA 1
ATOM 7426 C C . VAL B 1 287 ? 22.844 4.508 24.266 1 97.31 287 VAL B C 1
ATOM 7428 O O . VAL B 1 287 ? 22.766 4.02 25.391 1 97.31 287 VAL B O 1
ATOM 7431 N N . SER B 1 288 ? 22.875 3.734 23.234 1 96.25 288 SER B N 1
ATOM 7432 C CA . SER B 1 288 ? 22.922 2.277 23.297 1 96.25 288 SER B CA 1
ATOM 7433 C C . SER B 1 288 ? 24.188 1.735 22.641 1 96.25 288 SER B C 1
ATOM 7435 O O . SER B 1 288 ? 24.547 0.575 22.844 1 96.25 288 SER B O 1
ATOM 7437 N N . GLY B 1 289 ? 24.859 2.543 21.859 1 94.12 289 GLY B N 1
ATOM 7438 C CA . GLY B 1 289 ? 26.109 2.24 21.172 1 94.12 289 GLY B CA 1
ATOM 7439 C C . GLY B 1 289 ? 26.812 3.473 20.641 1 94.12 289 GLY B C 1
ATOM 7440 O O . GLY B 1 289 ? 26.375 4.598 20.891 1 94.12 289 GLY B O 1
ATOM 7441 N N . LYS B 1 290 ? 27.875 3.234 19.969 1 93.38 290 LYS B N 1
ATOM 7442 C CA . LYS B 1 290 ? 28.641 4.363 19.453 1 93.38 290 LYS B CA 1
ATOM 7443 C C . LYS B 1 290 ? 27.828 5.168 18.438 1 93.38 290 LYS B C 1
ATOM 7445 O O . LYS B 1 290 ? 27.906 6.398 18.406 1 93.38 290 LYS B O 1
ATOM 7450 N N . TYR B 1 291 ? 27.031 4.438 17.625 1 96.19 291 TYR B N 1
ATOM 7451 C CA . TYR B 1 291 ? 26.234 5.102 16.609 1 96.19 291 TYR B CA 1
ATOM 7452 C C . TYR B 1 291 ? 24.781 4.668 16.672 1 96.19 291 TYR B C 1
ATOM 7454 O O . TYR B 1 291 ? 24.078 4.625 15.656 1 96.19 291 TYR B O 1
ATOM 7462 N N . THR B 1 292 ? 24.344 4.211 17.859 1 97.44 292 THR B N 1
ATOM 7463 C CA . THR B 1 292 ? 22.953 3.781 18.031 1 97.44 292 THR B CA 1
ATOM 7464 C C . THR B 1 292 ? 22.344 4.402 19.281 1 97.44 292 THR B C 1
ATOM 7466 O O . THR B 1 292 ? 23.062 4.648 20.266 1 97.44 292 THR B O 1
ATOM 7469 N N . VAL B 1 293 ? 21.094 4.637 19.234 1 98 293 VAL B N 1
ATOM 7470 C CA . VAL B 1 293 ? 20.328 5.133 20.375 1 98 293 VAL B CA 1
ATOM 7471 C C . VAL B 1 293 ? 19.031 4.348 20.516 1 98 293 VAL B C 1
ATOM 7473 O O . VAL B 1 293 ? 18.5 3.838 19.531 1 98 293 VAL B O 1
ATOM 7476 N N . ASN B 1 294 ? 18.578 4.199 21.672 1 97.19 294 ASN B N 1
ATOM 7477 C CA . ASN B 1 294 ? 17.234 3.74 21.953 1 97.19 294 ASN B CA 1
ATOM 7478 C C . ASN B 1 294 ? 16.234 4.898 21.969 1 97.19 294 ASN B C 1
ATOM 7480 O O . ASN B 1 294 ? 16.391 5.84 22.766 1 97.19 294 ASN B O 1
ATOM 7484 N N . PHE B 1 295 ? 15.32 4.824 21.125 1 96.06 295 PHE B N 1
ATOM 7485 C CA . PHE B 1 295 ? 14.359 5.898 20.906 1 96.06 295 PHE B CA 1
ATOM 7486 C C . PHE B 1 295 ? 12.969 5.488 21.375 1 96.06 295 PHE B C 1
ATOM 7488 O O . PHE B 1 295 ? 12.492 4.402 21.047 1 96.06 295 PHE B O 1
ATOM 7495 N N . SER B 1 296 ? 12.336 6.312 22.156 1 93.75 296 SER B N 1
ATOM 7496 C CA . SER B 1 296 ? 10.945 6.152 22.578 1 93.75 296 SER B CA 1
ATOM 7497 C C . SER B 1 296 ? 10.18 7.469 22.469 1 93.75 296 SER B C 1
ATOM 7499 O O . SER B 1 296 ? 10.781 8.523 22.266 1 93.75 296 SER B O 1
ATOM 7501 N N . GLY B 1 297 ? 8.891 7.359 22.469 1 91.81 297 GLY B N 1
ATOM 7502 C CA . GLY B 1 297 ? 8.078 8.562 22.375 1 91.81 297 GLY B CA 1
ATOM 7503 C C . GLY B 1 297 ? 7.758 8.953 20.938 1 91.81 297 GLY B C 1
ATOM 7504 O O . GLY B 1 297 ? 7.738 10.141 20.609 1 91.81 297 GLY B O 1
ATOM 7505 N N . GLN B 1 298 ? 7.578 8.008 20.125 1 89.44 298 GLN B N 1
ATOM 7506 C CA . GLN B 1 298 ? 7.285 8.25 18.719 1 89.44 298 GLN B CA 1
ATOM 7507 C C . GLN B 1 298 ? 5.965 9 18.562 1 89.44 298 GLN B C 1
ATOM 7509 O O . GLN B 1 298 ? 4.988 8.703 19.25 1 89.44 298 GLN B O 1
ATOM 7514 N N . ALA B 1 299 ? 5.957 9.93 17.719 1 82.5 299 ALA B N 1
ATOM 7515 C CA . ALA B 1 299 ? 4.758 10.711 17.422 1 82.5 299 ALA B CA 1
ATOM 7516 C C . ALA B 1 299 ? 3.74 9.883 16.641 1 82.5 299 ALA B C 1
ATOM 7518 O O . ALA B 1 299 ? 4.098 8.898 16 1 82.5 299 ALA B O 1
ATOM 7519 N N . LYS B 1 300 ? 2.426 10.211 16.688 1 68.56 300 LYS B N 1
ATOM 7520 C CA . LYS B 1 300 ? 1.313 9.641 15.938 1 68.56 300 LYS B CA 1
ATOM 7521 C C . LYS B 1 300 ? 1.017 8.211 16.391 1 68.56 300 LYS B C 1
ATOM 7523 O O . LYS B 1 300 ? 0.491 7.406 15.617 1 68.56 300 LYS B O 1
ATOM 7528 N N . LYS B 1 301 ? 1.665 7.887 17.406 1 68.44 301 LYS B N 1
ATOM 7529 C CA . LYS B 1 301 ? 1.333 6.594 17.984 1 68.44 301 LYS B CA 1
ATOM 7530 C C . LYS B 1 301 ? 0.388 6.75 19.172 1 68.44 301 LYS B C 1
ATOM 7532 O O . LYS B 1 301 ? 0.354 7.805 19.812 1 68.44 301 LYS B O 1
ATOM 7537 N N . ARG B 1 302 ? -0.356 5.754 19.375 1 61.12 302 ARG B N 1
ATOM 7538 C CA . ARG B 1 302 ? -1.251 5.742 20.516 1 61.12 302 ARG B CA 1
ATOM 7539 C C . ARG B 1 302 ? -0.466 5.613 21.828 1 61.12 302 ARG B C 1
ATOM 7541 O O . ARG B 1 302 ? 0.682 5.164 21.828 1 61.12 302 ARG B O 1
ATOM 7548 N N . SER B 1 303 ? -1.039 6.086 22.75 1 54.81 303 SER B N 1
ATOM 7549 C CA . SER B 1 303 ? -0.392 6.184 24.062 1 54.81 303 SER B CA 1
ATOM 7550 C C . SER B 1 303 ? 0.301 4.879 24.438 1 54.81 303 SER B C 1
ATOM 7552 O O . SER B 1 303 ? 1.436 4.887 24.906 1 54.81 303 SER B O 1
ATOM 7554 N N . GLU B 1 304 ? -0.303 3.768 24.219 1 52.06 304 GLU B N 1
ATOM 7555 C CA . GLU B 1 304 ? 0.27 2.48 24.594 1 52.06 304 GLU B CA 1
ATOM 7556 C C . GLU B 1 304 ? 1.502 2.152 23.766 1 52.06 304 GLU B C 1
ATOM 7558 O O . GLU B 1 304 ? 2.428 1.496 24.234 1 52.06 304 GLU B O 1
ATOM 7563 N N . ASP B 1 305 ? 1.506 2.754 22.625 1 60.38 305 ASP B N 1
ATOM 7564 C CA . ASP B 1 305 ? 2.598 2.443 21.703 1 60.38 305 ASP B CA 1
ATOM 7565 C C . ASP B 1 305 ? 3.752 3.43 21.875 1 60.38 305 ASP B C 1
ATOM 7567 O O . ASP B 1 305 ? 4.855 3.193 21.375 1 60.38 305 ASP B O 1
ATOM 7571 N N . LYS B 1 306 ? 3.504 4.375 22.688 1 68.19 306 LYS B N 1
ATOM 7572 C CA . LYS B 1 306 ? 4.551 5.375 22.891 1 68.19 306 LYS B CA 1
ATOM 7573 C C . LYS B 1 306 ? 5.656 4.848 23.797 1 68.19 306 LYS B C 1
ATOM 7575 O O . LYS B 1 306 ? 6.777 5.359 23.781 1 68.19 306 LYS B O 1
ATOM 7580 N N . SER B 1 307 ? 5.312 3.783 24.328 1 72.38 307 SER B N 1
ATOM 7581 C CA . SER B 1 307 ? 6.305 3.227 25.25 1 72.38 307 SER B CA 1
ATOM 7582 C C . SER B 1 307 ? 7.199 2.211 24.547 1 72.38 307 SER B C 1
ATOM 7584 O O . SER B 1 307 ? 8.211 1.785 25.094 1 72.38 307 SER B O 1
ATOM 7586 N N . VAL B 1 308 ? 6.93 2.051 23.391 1 81.81 308 VAL B N 1
ATOM 7587 C CA . VAL B 1 308 ? 7.738 1.097 22.641 1 81.81 308 VAL B CA 1
ATOM 7588 C C . VAL B 1 308 ? 9.086 1.722 22.297 1 81.81 308 VAL B C 1
ATOM 7590 O O . VAL B 1 308 ? 9.148 2.844 21.781 1 81.81 308 VAL B O 1
ATOM 7593 N N . THR B 1 309 ? 10.141 1.084 22.672 1 90.44 309 THR B N 1
ATOM 7594 C CA . THR B 1 309 ? 11.5 1.554 22.406 1 90.44 309 THR B CA 1
ATOM 7595 C C . THR B 1 309 ? 12.062 0.887 21.172 1 90.44 309 THR B C 1
ATOM 7597 O O . THR B 1 309 ? 11.867 -0.311 20.953 1 90.44 309 THR B O 1
ATOM 7600 N N . ARG B 1 310 ? 12.734 1.657 20.375 1 93.06 310 ARG B N 1
ATOM 7601 C CA . ARG B 1 310 ? 13.375 1.156 19.172 1 93.06 310 ARG B CA 1
ATOM 7602 C C . ARG B 1 310 ? 14.844 1.559 19.125 1 93.06 310 ARG B C 1
ATOM 7604 O O . ARG B 1 310 ? 15.203 2.674 19.5 1 93.06 310 ARG B O 1
ATOM 7611 N N . THR B 1 311 ? 15.625 0.663 18.766 1 96.12 311 THR B N 1
ATOM 7612 C CA . THR B 1 311 ? 17.031 0.981 18.547 1 96.12 311 THR B CA 1
ATOM 7613 C C . THR B 1 311 ? 17.266 1.49 17.141 1 96.12 311 THR B C 1
ATOM 7615 O O . THR B 1 311 ? 17 0.778 16.156 1 96.12 311 THR B O 1
ATOM 7618 N N . ILE B 1 312 ? 17.672 2.664 17 1 97.81 312 ILE B N 1
ATOM 7619 C CA . ILE B 1 312 ? 17.891 3.252 15.68 1 97.81 312 ILE B CA 1
ATOM 7620 C C . ILE B 1 312 ? 19.328 3.715 15.547 1 97.81 312 ILE B C 1
ATOM 7622 O O . ILE B 1 312 ? 20.062 3.771 16.547 1 97.81 312 ILE B O 1
ATOM 7626 N N . TYR B 1 313 ? 19.75 4.047 14.375 1 98.19 313 TYR B N 1
ATOM 7627 C CA . TYR B 1 313 ? 21.125 4.473 14.102 1 98.19 313 TYR B CA 1
ATOM 7628 C C . TYR B 1 313 ? 21.234 5.992 14.164 1 98.19 313 TYR B C 1
ATOM 7630 O O . TYR B 1 313 ? 20.281 6.711 13.867 1 98.19 313 TYR B O 1
ATOM 7638 N N . THR B 1 314 ? 22.297 6.469 14.602 1 98.44 314 THR B N 1
ATOM 7639 C CA . THR B 1 314 ? 22.703 7.863 14.445 1 98.44 314 THR B CA 1
ATOM 7640 C C . THR B 1 314 ? 23.875 7.988 13.477 1 98.44 314 THR B C 1
ATOM 7642 O O . THR B 1 314 ? 24.812 7.195 13.523 1 98.44 314 THR B O 1
ATOM 7645 N N . LEU B 1 315 ? 23.828 8.914 12.578 1 97.62 315 LEU B N 1
ATOM 7646 C CA . LEU B 1 315 ? 24.875 9.109 11.586 1 97.62 315 LEU B CA 1
ATOM 7647 C C . LEU B 1 315 ? 26.047 9.898 12.172 1 97.62 315 LEU B C 1
ATOM 7649 O O . LEU B 1 315 ? 26.953 10.305 11.445 1 97.62 315 LEU B O 1
ATOM 7653 N N . CYS B 1 316 ? 26.016 10.258 13.391 1 96 316 CYS B N 1
ATOM 7654 C CA . CYS B 1 316 ? 27.094 10.805 14.211 1 96 316 CYS B CA 1
ATOM 7655 C C . CYS B 1 316 ? 27.234 10.031 15.516 1 96 316 CYS B C 1
ATOM 7657 O O . CYS B 1 316 ? 26.5 9.078 15.758 1 96 316 CYS B O 1
ATOM 7659 N N . GLU B 1 317 ? 28.234 10.414 16.25 1 95 317 GLU B N 1
ATOM 7660 C CA . GLU B 1 317 ? 28.391 9.742 17.547 1 95 317 GLU B CA 1
ATOM 7661 C C . GLU B 1 317 ? 27.156 9.961 18.422 1 95 317 GLU B C 1
ATOM 7663 O O . GLU B 1 317 ? 26.688 11.094 18.578 1 95 317 GLU B O 1
ATOM 7668 N N . ALA B 1 318 ? 26.656 8.867 19.016 1 97.69 318 ALA B N 1
ATOM 7669 C CA . ALA B 1 318 ? 25.406 8.898 19.781 1 97.69 318 ALA B CA 1
ATOM 7670 C C . ALA B 1 318 ? 25.516 9.836 20.969 1 97.69 318 ALA B C 1
ATOM 7672 O O . ALA B 1 318 ? 24.578 10.562 21.281 1 97.69 318 ALA B O 1
ATOM 7673 N N . LYS B 1 319 ? 26.641 9.875 21.562 1 96.62 319 LYS B N 1
ATOM 7674 C CA . LYS B 1 319 ? 26.844 10.75 22.719 1 96.62 319 LYS B CA 1
ATOM 7675 C C . LYS B 1 319 ? 26.75 12.219 22.328 1 96.62 319 LYS B C 1
ATOM 7677 O O . LYS B 1 319 ? 26.109 13.008 23.031 1 96.62 319 LYS B O 1
ATOM 7682 N N . LEU B 1 320 ? 27.391 12.5 21.25 1 95.38 320 LEU B N 1
ATOM 7683 C CA . LEU B 1 320 ? 27.328 13.867 20.734 1 95.38 320 LEU B CA 1
ATOM 7684 C C . LEU B 1 320 ? 25.891 14.266 20.422 1 95.38 320 LEU B C 1
ATOM 7686 O O . LEU B 1 320 ? 25.453 15.367 20.734 1 95.38 320 LEU B O 1
ATOM 7690 N N . PHE B 1 321 ? 25.203 13.406 19.828 1 97.69 321 PHE B N 1
ATOM 7691 C CA . PHE B 1 321 ? 23.812 13.633 19.469 1 97.69 321 PHE B CA 1
ATOM 7692 C C . PHE B 1 321 ? 22.984 13.984 20.703 1 97.69 321 PHE B C 1
ATOM 7694 O O . PHE B 1 321 ? 22.266 14.984 20.719 1 97.69 321 PHE B O 1
ATOM 7701 N N . VAL B 1 322 ? 23.094 13.156 21.734 1 98 322 VAL B N 1
ATOM 7702 C CA . VAL B 1 322 ? 22.281 13.32 22.938 1 98 322 VAL B CA 1
ATOM 7703 C C . VAL B 1 322 ? 22.672 14.617 23.641 1 98 322 VAL B C 1
ATOM 7705 O O . VAL B 1 322 ? 21.812 15.328 24.172 1 98 322 VAL B O 1
ATOM 7708 N N . GLU B 1 323 ? 23.906 14.906 23.656 1 95.69 323 GLU B N 1
ATOM 7709 C CA . GLU B 1 323 ? 24.391 16.141 24.266 1 95.69 323 GLU B CA 1
ATOM 7710 C C . GLU B 1 323 ? 23.828 17.359 23.562 1 95.69 323 GLU B C 1
ATOM 7712 O O . GLU B 1 323 ? 23.328 18.281 24.219 1 95.69 323 GLU B O 1
ATOM 7717 N N . LEU B 1 324 ? 23.922 17.375 22.25 1 95.75 324 LEU B N 1
ATOM 7718 C CA . LEU B 1 324 ? 23.453 18.516 21.469 1 95.75 324 LEU B CA 1
ATOM 7719 C C . LEU B 1 324 ? 21.938 18.625 21.547 1 95.75 324 LEU B C 1
ATOM 7721 O O . LEU B 1 324 ? 21.391 19.734 21.516 1 95.75 324 LEU B O 1
ATOM 7725 N N . LEU B 1 325 ? 21.281 17.484 21.641 1 96.88 325 LEU B N 1
ATOM 7726 C CA . LEU B 1 325 ? 19.828 17.484 21.781 1 96.88 325 LEU B CA 1
ATOM 7727 C C . LEU B 1 325 ? 19.422 18.156 23.094 1 96.88 325 LEU B C 1
ATOM 7729 O O . LEU B 1 325 ? 18.469 18.938 23.125 1 96.88 325 LEU B O 1
ATOM 7733 N N . THR B 1 326 ? 20.125 17.828 24.109 1 94.94 326 THR B N 1
ATOM 7734 C CA . THR B 1 326 ? 19.859 18.438 25.422 1 94.94 326 THR B CA 1
ATOM 7735 C C . THR B 1 326 ? 20.094 19.938 25.375 1 94.94 326 THR B C 1
ATOM 7737 O O . THR B 1 326 ? 19.312 20.703 25.953 1 94.94 326 THR B O 1
ATOM 7740 N N . GLU B 1 327 ? 21.078 20.312 24.688 1 93 327 GLU B N 1
ATOM 7741 C CA . GLU B 1 327 ? 21.375 21.734 24.531 1 93 327 GLU B CA 1
ATOM 7742 C C . GLU B 1 327 ? 20.266 22.453 23.766 1 93 327 GLU B C 1
ATOM 7744 O O . GLU B 1 327 ? 19.844 23.547 24.156 1 93 327 GLU B O 1
ATOM 7749 N N . LEU B 1 328 ? 19.844 21.859 22.734 1 95.06 328 LEU B N 1
ATOM 7750 C CA . LEU B 1 328 ? 18.797 22.453 21.891 1 95.06 328 LEU B CA 1
ATOM 7751 C C . LEU B 1 328 ? 17.5 22.609 22.688 1 95.06 328 LEU B C 1
ATOM 7753 O O . LEU B 1 328 ? 16.875 23.672 22.625 1 95.06 328 LEU B O 1
ATOM 7757 N N . ARG B 1 329 ? 17.125 21.672 23.469 1 94.25 329 ARG B N 1
ATOM 7758 C CA . ARG B 1 329 ? 15.867 21.656 24.203 1 94.25 329 ARG B CA 1
ATOM 7759 C C . ARG B 1 329 ? 15.93 22.578 25.422 1 94.25 329 ARG B C 1
ATOM 7761 O O . ARG B 1 329 ? 14.898 23 25.938 1 94.25 329 ARG B O 1
ATOM 7768 N N . SER B 1 330 ? 17.141 22.828 25.875 1 92.12 330 SER B N 1
ATOM 7769 C CA . SER B 1 330 ? 17.312 23.656 27.062 1 92.12 330 SER B CA 1
ATOM 7770 C C . SER B 1 330 ? 17.484 25.125 26.703 1 92.12 330 SER B C 1
ATOM 7772 O O . SER B 1 330 ? 17.578 25.984 27.578 1 92.12 330 SER B O 1
ATOM 7774 N N . CYS B 1 331 ? 17.422 25.422 25.516 1 90.88 331 CYS B N 1
ATOM 7775 C CA . CYS B 1 331 ? 17.688 26.797 25.094 1 90.88 331 CYS B CA 1
ATOM 7776 C C . CYS B 1 331 ? 16.484 27.688 25.375 1 90.88 331 CYS B C 1
ATOM 7778 O O . CYS B 1 331 ? 15.375 27.188 25.594 1 90.88 331 CYS B O 1
ATOM 7780 N N . SER B 1 332 ? 16.656 28.969 25.328 1 91.31 332 SER B N 1
ATOM 7781 C CA . SER B 1 332 ? 15.633 29.938 25.703 1 91.31 332 SER B CA 1
ATOM 7782 C C . SER B 1 332 ? 14.508 29.969 24.672 1 91.31 332 SER B C 1
ATOM 7784 O O . SER B 1 332 ? 13.344 30.156 25.016 1 91.31 332 SER B O 1
ATOM 7786 N N . ALA B 1 333 ? 14.852 29.781 23.422 1 91.56 333 ALA B N 1
ATOM 7787 C CA . ALA B 1 333 ? 13.859 29.844 22.359 1 91.56 333 ALA B CA 1
ATOM 7788 C C . ALA B 1 333 ? 12.859 28.688 22.469 1 91.56 333 ALA B C 1
ATOM 7790 O O . ALA B 1 333 ? 11.758 28.766 21.906 1 91.56 333 ALA B O 1
ATOM 7791 N N . ALA B 1 334 ? 13.188 27.641 23.141 1 92.06 334 ALA B N 1
ATOM 7792 C CA . ALA B 1 334 ? 12.328 26.484 23.297 1 92.06 334 ALA B CA 1
ATOM 7793 C C . ALA B 1 334 ? 11.672 26.469 24.688 1 92.06 334 ALA B C 1
ATOM 7795 O O . ALA B 1 334 ? 10.93 25.531 25.016 1 92.06 334 ALA B O 1
ATOM 7796 N N . SER B 1 335 ? 11.844 27.422 25.5 1 90.69 335 SER B N 1
ATOM 7797 C CA . SER B 1 335 ? 11.453 27.406 26.906 1 90.69 335 SER B CA 1
ATOM 7798 C C . SER B 1 335 ? 9.938 27.516 27.047 1 90.69 335 SER B C 1
ATOM 7800 O O . SER B 1 335 ? 9.375 27.062 28.047 1 90.69 335 SER B O 1
ATOM 7802 N N . ASP B 1 336 ? 9.32 28.016 26.094 1 90.19 336 ASP B N 1
ATOM 7803 C CA . ASP B 1 336 ? 7.891 28.266 26.25 1 90.19 336 ASP B CA 1
ATOM 7804 C C . ASP B 1 336 ? 7.066 27.172 25.578 1 90.19 336 ASP B C 1
ATOM 7806 O O . ASP B 1 336 ? 5.859 27.312 25.391 1 90.19 336 ASP B O 1
ATOM 7810 N N . PHE B 1 337 ? 7.66 26.125 25.125 1 91.5 337 PHE B N 1
ATOM 7811 C CA . PHE B 1 337 ? 6.945 25.094 24.391 1 91.5 337 PHE B CA 1
ATOM 7812 C C . PHE B 1 337 ? 5.824 24.5 25.25 1 91.5 337 PHE B C 1
ATOM 7814 O O . PHE B 1 337 ? 4.762 24.156 24.734 1 91.5 337 PHE B O 1
ATOM 7821 N N . ASP B 1 338 ? 6.023 24.438 26.469 1 88.25 338 ASP B N 1
ATOM 7822 C CA . ASP B 1 338 ? 4.992 23.938 27.359 1 88.25 338 ASP B CA 1
ATOM 7823 C C . ASP B 1 338 ? 3.762 24.844 27.359 1 88.25 338 ASP B C 1
ATOM 7825 O O . ASP B 1 338 ? 2.635 24.375 27.516 1 88.25 338 ASP B O 1
ATOM 7829 N N . GLU B 1 339 ? 3.98 26.047 27.219 1 88.75 339 GLU B N 1
ATOM 7830 C CA . GLU B 1 339 ? 2.881 27.016 27.141 1 88.75 339 GLU B CA 1
ATOM 7831 C C . GLU B 1 339 ? 2.205 26.969 25.781 1 88.75 339 GLU B C 1
ATOM 7833 O O . GLU B 1 339 ? 0.98 27.078 25.688 1 88.75 339 GLU B O 1
ATOM 7838 N N . VAL B 1 340 ? 2.984 26.797 24.828 1 89 340 VAL B N 1
ATOM 7839 C CA . VAL B 1 340 ? 2.471 26.734 23.469 1 89 340 VAL B CA 1
ATOM 7840 C C . VAL B 1 340 ? 1.528 25.531 23.328 1 89 340 VAL B C 1
ATOM 7842 O O . VAL B 1 340 ? 0.491 25.641 22.656 1 89 340 VAL B O 1
ATOM 7845 N N . VAL B 1 341 ? 1.896 24.469 23.891 1 87.12 341 VAL B N 1
ATOM 7846 C CA . VAL B 1 341 ? 1.121 23.234 23.766 1 87.12 341 VAL B CA 1
ATOM 7847 C C . VAL B 1 341 ? -0.248 23.422 24.422 1 87.12 341 VAL B C 1
ATOM 7849 O O . VAL B 1 341 ? -1.236 22.828 23.984 1 87.12 341 VAL B O 1
ATOM 7852 N N . LYS B 1 342 ? -0.362 24.297 25.375 1 84.88 342 LYS B N 1
ATOM 7853 C CA . LYS B 1 342 ? -1.624 24.547 26.062 1 84.88 342 LYS B CA 1
ATOM 7854 C C . LYS B 1 342 ? -2.592 25.328 25.172 1 84.88 342 LYS B C 1
ATOM 7856 O O . LYS B 1 342 ? -3.809 25.234 25.344 1 84.88 342 LYS B O 1
ATOM 7861 N N . GLY B 1 343 ? -2.086 25.938 24.203 1 81.69 343 GLY B N 1
ATOM 7862 C CA . GLY B 1 343 ? -2.926 26.625 23.234 1 81.69 343 GLY B CA 1
ATOM 7863 C C . GLY B 1 343 ? -3.15 28.094 23.562 1 81.69 343 GLY B C 1
ATOM 7864 O O . GLY B 1 343 ? -2.775 28.547 24.641 1 81.69 343 GLY B O 1
ATOM 7865 N N . TYR B 1 344 ? -3.719 28.812 22.531 1 79.25 344 TYR B N 1
ATOM 7866 C CA . TYR B 1 344 ? -3.939 30.25 22.641 1 79.25 344 TYR B CA 1
ATOM 7867 C C . TYR B 1 344 ? -5.418 30.562 22.844 1 79.25 344 TYR B C 1
ATOM 7869 O O . TYR B 1 344 ? -6.035 31.25 22.016 1 79.25 344 TYR B O 1
ATOM 7877 N N . GLY B 1 345 ? -6.008 29.938 23.812 1 79.88 345 GLY B N 1
ATOM 7878 C CA . GLY B 1 345 ? -7.391 30.266 24.125 1 79.88 345 GLY B CA 1
ATOM 7879 C C . GLY B 1 345 ? -8.375 29.234 23.609 1 79.88 345 GLY B C 1
ATOM 7880 O O . GLY B 1 345 ? -7.984 28.172 23.141 1 79.88 345 GLY B O 1
ATOM 7881 N N . LYS B 1 346 ? -9.695 29.594 23.547 1 77.69 346 LYS B N 1
ATOM 7882 C CA . LYS B 1 346 ? -10.789 28.672 23.266 1 77.69 346 LYS B CA 1
ATOM 7883 C C . LYS B 1 346 ? -10.945 28.438 21.766 1 77.69 346 LYS B C 1
ATOM 7885 O O . LYS B 1 346 ? -11.43 27.391 21.344 1 77.69 346 LYS B O 1
ATOM 7890 N N . ASP B 1 347 ? -10.414 29.281 21.047 1 80.69 347 ASP B N 1
ATOM 7891 C CA . ASP B 1 347 ? -10.633 29.203 19.594 1 80.69 347 ASP B CA 1
ATOM 7892 C C . ASP B 1 347 ? -9.484 28.469 18.922 1 80.69 347 ASP B C 1
ATOM 7894 O O . ASP B 1 347 ? -9.531 28.219 17.703 1 80.69 347 ASP B O 1
ATOM 7898 N N . ASP B 1 348 ? -8.539 28.141 19.703 1 81.81 348 ASP B N 1
ATOM 7899 C CA . ASP B 1 348 ? -7.469 27.344 19.125 1 81.81 348 ASP B CA 1
ATOM 7900 C C . ASP B 1 348 ? -7.84 25.859 19.109 1 81.81 348 ASP B C 1
ATOM 7902 O O . ASP B 1 348 ? -7.918 25.219 20.156 1 81.81 348 ASP B O 1
ATOM 7906 N N . THR B 1 349 ? -8.039 25.391 17.922 1 83.44 349 THR B N 1
ATOM 7907 C CA . THR B 1 349 ? -8.547 24.031 17.781 1 83.44 349 THR B CA 1
ATOM 7908 C C . THR B 1 349 ? -7.449 23.109 17.266 1 83.44 349 THR B C 1
ATOM 7910 O O . THR B 1 349 ? -7.707 21.938 16.984 1 83.44 349 THR B O 1
ATOM 7913 N N . ARG B 1 350 ? -6.211 23.578 17.266 1 84.75 350 ARG B N 1
ATOM 7914 C CA . ARG B 1 350 ? -5.105 22.734 16.797 1 84.75 350 ARG B CA 1
ATOM 7915 C C . ARG B 1 350 ? -4.691 21.734 17.875 1 84.75 350 ARG B C 1
ATOM 7917 O O . ARG B 1 350 ? -4.895 21.984 19.062 1 84.75 350 ARG B O 1
ATOM 7924 N N . SER B 1 351 ? -4.18 20.719 17.359 1 83.25 351 SER B N 1
ATOM 7925 C CA . SER B 1 351 ? -3.594 19.75 18.266 1 83.25 351 SER B CA 1
ATOM 7926 C C . SER B 1 351 ? -2.314 20.281 18.906 1 83.25 351 SER B C 1
ATOM 7928 O O . SER B 1 351 ? -1.755 21.281 18.438 1 83.25 351 SER B O 1
ATOM 7930 N N . GLU B 1 352 ? -1.931 19.703 19.938 1 83.31 352 GLU B N 1
ATOM 7931 C CA . GLU B 1 352 ? -0.691 20.078 20.609 1 83.31 352 GLU B CA 1
ATOM 7932 C C . GLU B 1 352 ? 0.485 20.078 19.641 1 83.31 352 GLU B C 1
ATOM 7934 O O . GLU B 1 352 ? 1.211 21.062 19.531 1 83.31 352 GLU B O 1
ATOM 7939 N N . ASN B 1 353 ? 0.598 18.984 18.875 1 82.75 353 ASN B N 1
ATOM 7940 C CA . ASN B 1 353 ? 1.67 18.875 17.891 1 82.75 353 ASN B CA 1
ATOM 7941 C C . ASN B 1 353 ? 1.503 19.891 16.766 1 82.75 353 ASN B C 1
ATOM 7943 O O . ASN B 1 353 ? 2.488 20.422 16.25 1 82.75 353 ASN B O 1
ATOM 7947 N N . GLY B 1 354 ? 0.244 20.141 16.547 1 83.88 354 GLY B N 1
ATOM 7948 C CA . GLY B 1 354 ? -0.046 21.109 15.484 1 83.88 354 GLY B CA 1
ATOM 7949 C C . GLY B 1 354 ? 0.403 22.516 15.828 1 83.88 354 GLY B C 1
ATOM 7950 O O . GLY B 1 354 ? 0.896 23.234 14.953 1 83.88 354 GLY B O 1
ATOM 7951 N N . ARG B 1 355 ? 0.313 22.922 17.062 1 87.31 355 ARG B N 1
ATOM 7952 C CA . ARG B 1 355 ? 0.709 24.25 17.516 1 87.31 355 ARG B CA 1
ATOM 7953 C C . ARG B 1 355 ? 2.223 24.422 17.453 1 87.31 355 ARG B C 1
ATOM 7955 O O . ARG B 1 355 ? 2.717 25.453 16.969 1 87.31 355 ARG B O 1
ATOM 7962 N N . ILE B 1 356 ? 2.891 23.422 17.812 1 88.25 356 ILE B N 1
ATOM 7963 C CA . ILE B 1 356 ? 4.348 23.469 17.797 1 88.25 356 ILE B CA 1
ATOM 7964 C C . ILE B 1 356 ? 4.84 23.484 16.344 1 88.25 356 ILE B C 1
ATOM 7966 O O . ILE B 1 356 ? 5.734 24.25 16 1 88.25 356 ILE B O 1
ATOM 7970 N N . ASN B 1 357 ? 4.211 22.641 15.57 1 87.25 357 ASN B N 1
ATOM 7971 C CA . ASN B 1 357 ? 4.605 22.547 14.172 1 87.25 357 ASN B CA 1
ATOM 7972 C C . ASN B 1 357 ? 4.395 23.875 13.438 1 87.25 357 ASN B C 1
ATOM 7974 O O . ASN B 1 357 ? 5.203 24.25 12.586 1 87.25 357 ASN B O 1
ATOM 7978 N N . ALA B 1 358 ? 3.375 24.547 13.758 1 83.94 358 ALA B N 1
ATOM 7979 C CA . ALA B 1 358 ? 3.053 25.797 13.078 1 83.94 358 ALA B CA 1
ATOM 7980 C C . ALA B 1 358 ? 4.121 26.859 13.344 1 83.94 358 ALA B C 1
ATOM 7982 O O . ALA B 1 358 ? 4.5 27.609 12.438 1 83.94 358 ALA B O 1
ATOM 7983 N N . ILE B 1 359 ? 4.645 26.875 14.5 1 87.75 359 ILE B N 1
ATOM 7984 C CA . ILE B 1 359 ? 5.625 27.891 14.867 1 87.75 359 ILE B CA 1
ATOM 7985 C C . ILE B 1 359 ? 7.004 27.5 14.352 1 87.75 359 ILE B C 1
ATOM 7987 O O . ILE B 1 359 ? 7.746 28.328 13.828 1 87.75 359 ILE B O 1
ATOM 7991 N N . LEU B 1 360 ? 7.277 26.25 14.367 1 91.94 360 LEU B N 1
ATOM 7992 C CA . LEU B 1 360 ? 8.625 25.797 14.039 1 91.94 360 LEU B CA 1
ATOM 7993 C C . LEU B 1 360 ? 8.805 25.688 12.531 1 91.94 360 LEU B C 1
ATOM 7995 O O . LEU B 1 360 ? 9.891 25.953 12.008 1 91.94 360 LEU B O 1
ATOM 7999 N N . ALA B 1 361 ? 7.797 25.25 11.875 1 89.81 361 ALA B N 1
ATOM 8000 C CA . ALA B 1 361 ? 7.906 25.094 10.422 1 89.81 361 ALA B CA 1
ATOM 8001 C C . ALA B 1 361 ? 8.211 26.438 9.758 1 89.81 361 ALA B C 1
ATOM 8003 O O . ALA B 1 361 ? 9.055 26.516 8.859 1 89.81 361 ALA B O 1
ATOM 8004 N N . LYS B 1 362 ? 7.555 27.453 10.148 1 89.81 362 LYS B N 1
ATOM 8005 C CA . LYS B 1 362 ? 7.77 28.797 9.617 1 89.81 362 LYS B CA 1
ATOM 8006 C C . LYS B 1 362 ? 9.18 29.297 9.914 1 89.81 362 LYS B C 1
ATOM 8008 O O . LYS B 1 362 ? 9.797 29.969 9.086 1 89.81 362 LYS B O 1
ATOM 8013 N N . ALA B 1 363 ? 9.641 28.891 11 1 92.75 363 ALA B N 1
ATOM 8014 C CA . ALA B 1 363 ? 10.953 29.359 11.445 1 92.75 363 ALA B CA 1
ATOM 8015 C C . ALA B 1 363 ? 12.078 28.562 10.797 1 92.75 363 ALA B C 1
ATOM 8017 O O . ALA B 1 363 ? 13.141 29.094 10.492 1 92.75 363 ALA B O 1
ATOM 8018 N N . PHE B 1 364 ? 11.898 27.266 10.508 1 96.12 364 PHE B N 1
ATOM 8019 C CA . PHE B 1 364 ? 12.977 26.375 10.133 1 96.12 364 PHE B CA 1
ATOM 8020 C C . PHE B 1 364 ? 13.109 26.281 8.617 1 96.12 364 PHE B C 1
ATOM 8022 O O . PHE B 1 364 ? 14.219 26.188 8.086 1 96.12 364 PHE B O 1
ATOM 8029 N N . ASN B 1 365 ? 12.062 26.312 7.863 1 94.06 365 ASN B N 1
ATOM 8030 C CA . ASN B 1 365 ? 12.055 25.969 6.445 1 94.06 365 ASN B CA 1
ATOM 8031 C C . ASN B 1 365 ? 12.867 26.969 5.625 1 94.06 365 ASN B C 1
ATOM 8033 O O . ASN B 1 365 ? 13.57 26.578 4.695 1 94.06 365 ASN B O 1
ATOM 8037 N N . PRO B 1 366 ? 12.781 28.281 5.953 1 93.5 366 PRO B N 1
ATOM 8038 C CA . PRO B 1 366 ? 13.625 29.203 5.191 1 93.5 366 PRO B CA 1
ATOM 8039 C C . PRO B 1 366 ? 15.109 28.844 5.262 1 93.5 366 PRO B C 1
ATOM 8041 O O . PRO B 1 366 ? 15.805 28.875 4.242 1 93.5 366 PRO B O 1
ATOM 8044 N N . TRP B 1 367 ? 15.539 28.484 6.391 1 93.81 367 TRP B N 1
ATOM 8045 C CA . TRP B 1 367 ? 16.938 28.094 6.539 1 93.81 367 TRP B CA 1
ATOM 8046 C C . TRP B 1 367 ? 17.219 26.812 5.758 1 93.81 367 TRP B C 1
ATOM 8048 O O . TRP B 1 367 ? 18.266 26.703 5.109 1 93.81 367 TRP B O 1
ATOM 8058 N N . VAL B 1 368 ? 16.359 25.844 5.824 1 96.06 368 VAL B N 1
ATOM 8059 C CA . VAL B 1 368 ? 16.547 24.562 5.152 1 96.06 368 VAL B CA 1
ATOM 8060 C C . VAL B 1 368 ? 16.641 24.781 3.643 1 96.06 368 VAL B C 1
ATOM 8062 O O . VAL B 1 368 ? 17.484 24.172 2.975 1 96.06 368 VAL B O 1
ATOM 8065 N N . LYS B 1 369 ? 15.773 25.625 3.143 1 94 369 LYS B N 1
ATOM 8066 C CA . LYS B 1 369 ? 15.812 25.953 1.722 1 94 369 LYS B CA 1
ATOM 8067 C C . LYS B 1 369 ? 17.172 26.547 1.334 1 94 369 LYS B C 1
ATOM 8069 O O . LYS B 1 369 ? 17.719 26.219 0.289 1 94 369 LYS B O 1
ATOM 8074 N N . SER B 1 370 ? 17.672 27.344 2.182 1 91.69 370 SER B N 1
ATOM 8075 C CA . SER B 1 370 ? 18.984 27.953 1.948 1 91.69 370 SER B CA 1
ATOM 8076 C C . SER B 1 370 ? 20.094 26.922 2.07 1 91.69 370 SER B C 1
ATOM 8078 O O . SER B 1 370 ? 21.047 26.938 1.29 1 91.69 370 SER B O 1
ATOM 8080 N N . PHE B 1 371 ? 20 26.062 3.033 1 93.69 371 PHE B N 1
ATOM 8081 C CA . PHE B 1 371 ? 20.984 25 3.262 1 93.69 371 PHE B CA 1
ATOM 8082 C C . PHE B 1 371 ? 21.141 24.125 2.02 1 93.69 371 PHE B C 1
ATOM 8084 O O . PHE B 1 371 ? 22.266 23.812 1.61 1 93.69 371 PHE B O 1
ATOM 8091 N N . PHE B 1 372 ? 20.031 23.812 1.381 1 95.19 372 PHE B N 1
ATOM 8092 C CA . PHE B 1 372 ? 20.031 22.938 0.215 1 95.19 372 PHE B CA 1
ATOM 8093 C C . PHE B 1 372 ? 20.25 23.734 -1.062 1 95.19 372 PHE B C 1
ATOM 8095 O O . PHE B 1 372 ? 20.625 23.172 -2.096 1 95.19 372 PHE B O 1
ATOM 8102 N N . GLY B 1 373 ? 20 25 -1.024 1 90.88 373 GLY B N 1
ATOM 8103 C CA . GLY B 1 373 ? 19.969 25.812 -2.236 1 90.88 373 GLY B CA 1
ATOM 8104 C C . GLY B 1 373 ? 18.844 25.438 -3.182 1 90.88 373 GLY B C 1
ATOM 8105 O O . GLY B 1 373 ? 19.031 25.422 -4.402 1 90.88 373 GLY B O 1
ATOM 8106 N N . ASP B 1 374 ? 17.812 24.953 -2.635 1 90.88 374 ASP B N 1
ATOM 8107 C CA . ASP B 1 374 ? 16.641 24.453 -3.357 1 90.88 374 ASP B CA 1
ATOM 8108 C C . ASP B 1 374 ? 15.352 24.812 -2.621 1 90.88 374 ASP B C 1
ATOM 8110 O O . ASP B 1 374 ? 15.094 24.297 -1.529 1 90.88 374 ASP B O 1
ATOM 8114 N N . ASP B 1 375 ? 14.5 25.562 -3.211 1 90.56 375 ASP B N 1
ATOM 8115 C CA . ASP B 1 375 ? 13.281 26.078 -2.584 1 90.56 375 ASP B CA 1
ATOM 8116 C C . ASP B 1 375 ? 12.258 24.953 -2.379 1 90.56 375 ASP B C 1
ATOM 8118 O O . ASP B 1 375 ? 11.289 25.125 -1.634 1 90.56 375 ASP B O 1
ATOM 8122 N N . ARG B 1 376 ? 12.461 23.922 -2.982 1 89.94 376 ARG B N 1
ATOM 8123 C CA . ARG B 1 376 ? 11.508 22.812 -2.871 1 89.94 376 ARG B CA 1
ATOM 8124 C C . ARG B 1 376 ? 11.773 21.984 -1.623 1 89.94 376 ARG B C 1
ATOM 8126 O O . ARG B 1 376 ? 10.922 21.188 -1.208 1 89.94 376 ARG B O 1
ATOM 8133 N N . ARG B 1 377 ? 12.867 22.125 -1.051 1 93.88 377 ARG B N 1
ATOM 8134 C CA . ARG B 1 377 ? 13.266 21.312 0.092 1 93.88 377 ARG B CA 1
ATOM 8135 C C . ARG B 1 377 ? 12.75 21.906 1.396 1 93.88 377 ARG B C 1
ATOM 8137 O O . ARG B 1 377 ? 12.75 23.125 1.574 1 93.88 377 ARG B O 1
ATOM 8144 N N . VAL B 1 378 ? 12.328 21.016 2.271 1 94.56 378 VAL B N 1
ATOM 8145 C CA . VAL B 1 378 ? 11.781 21.438 3.557 1 94.56 378 VAL B CA 1
ATOM 8146 C C . VAL B 1 378 ? 12.359 20.562 4.672 1 94.56 378 VAL B C 1
ATOM 8148 O O . VAL B 1 378 ? 13.055 19.578 4.406 1 94.56 378 VAL B O 1
ATOM 8151 N N . TYR B 1 379 ? 12.047 20.875 5.91 1 96 379 TYR B N 1
ATOM 8152 C CA . TYR B 1 379 ? 12.602 20.234 7.098 1 96 379 TYR B CA 1
ATOM 8153 C C . TYR B 1 379 ? 12.328 18.734 7.09 1 96 379 TYR B C 1
ATOM 8155 O O . TYR B 1 379 ? 13.203 17.938 7.445 1 96 379 TYR B O 1
ATOM 8163 N N . LYS B 1 380 ? 11.219 18.328 6.66 1 93.94 380 LYS B N 1
ATOM 8164 C CA . LYS B 1 380 ? 10.797 16.938 6.754 1 93.94 380 LYS B CA 1
ATOM 8165 C C . LYS B 1 380 ? 11.594 16.062 5.797 1 93.94 380 LYS B C 1
ATOM 8167 O O . LYS B 1 380 ? 11.633 14.836 5.957 1 93.94 380 LYS B O 1
ATOM 8172 N N . ASP B 1 381 ? 12.25 16.594 4.809 1 95.81 381 ASP B N 1
ATOM 8173 C CA . ASP B 1 381 ? 13.055 15.828 3.855 1 95.81 381 ASP B CA 1
ATOM 8174 C C . ASP B 1 381 ? 14.242 15.156 4.547 1 95.81 381 ASP B C 1
ATOM 8176 O O . ASP B 1 381 ? 14.805 14.188 4.031 1 95.81 381 ASP B O 1
ATOM 8180 N N . SER B 1 382 ? 14.641 15.727 5.703 1 97.38 382 SER B N 1
ATOM 8181 C CA . SER B 1 382 ? 15.758 15.156 6.445 1 97.38 382 SER B CA 1
ATOM 8182 C C . SER B 1 382 ? 15.516 13.688 6.773 1 97.38 382 SER B C 1
ATOM 8184 O O . SER B 1 382 ? 16.438 12.875 6.742 1 97.38 382 SER B O 1
ATOM 8186 N N . ARG B 1 383 ? 14.273 13.391 7.051 1 96.38 383 ARG B N 1
ATOM 8187 C CA . ARG B 1 383 ? 13.906 12.039 7.445 1 96.38 383 ARG B CA 1
ATOM 8188 C C . ARG B 1 383 ? 14.094 11.062 6.289 1 96.38 383 ARG B C 1
ATOM 8190 O O . ARG B 1 383 ? 14.656 9.977 6.473 1 96.38 383 ARG B O 1
ATOM 8197 N N . ALA B 1 384 ? 13.641 11.406 5.102 1 96.56 384 ALA B N 1
ATOM 8198 C CA . ALA B 1 384 ? 13.781 10.562 3.92 1 96.56 384 ALA B CA 1
ATOM 8199 C C . ALA B 1 384 ? 15.25 10.406 3.531 1 96.56 384 ALA B C 1
ATOM 8201 O O . ALA B 1 384 ? 15.68 9.312 3.145 1 96.56 384 ALA B O 1
ATOM 8202 N N . ILE B 1 385 ? 16.016 11.477 3.617 1 98.06 385 ILE B N 1
ATOM 8203 C CA . ILE B 1 385 ? 17.438 11.438 3.293 1 98.06 385 ILE B CA 1
ATOM 8204 C C . ILE B 1 385 ? 18.172 10.539 4.285 1 98.06 385 ILE B C 1
ATOM 8206 O O . ILE B 1 385 ? 18.984 9.703 3.891 1 98.06 385 ILE B O 1
ATOM 8210 N N . TYR B 1 386 ? 17.859 10.734 5.562 1 98.06 386 TYR B N 1
ATOM 8211 C CA . TYR B 1 386 ? 18.422 9.875 6.598 1 98.06 386 TYR B CA 1
ATOM 8212 C C . TYR B 1 386 ? 18.125 8.406 6.297 1 98.06 386 TYR B C 1
ATOM 8214 O O . TYR B 1 386 ? 19.016 7.555 6.41 1 98.06 386 TYR B O 1
ATOM 8222 N N . ALA B 1 387 ? 16.891 8.102 5.977 1 97.44 387 ALA B N 1
ATOM 8223 C CA . ALA B 1 387 ? 16.5 6.723 5.703 1 97.44 387 ALA B CA 1
ATOM 8224 C C . ALA B 1 387 ? 17.344 6.121 4.582 1 97.44 387 ALA B C 1
ATOM 8226 O O . ALA B 1 387 ? 17.797 4.977 4.688 1 97.44 387 ALA B O 1
ATOM 8227 N N . ARG B 1 388 ? 17.547 6.867 3.525 1 96.94 388 ARG B N 1
ATOM 8228 C CA . ARG B 1 388 ? 18.359 6.414 2.402 1 96.94 388 ARG B CA 1
ATOM 8229 C C . ARG B 1 388 ? 19.797 6.168 2.832 1 96.94 388 ARG B C 1
ATOM 8231 O O . ARG B 1 388 ? 20.375 5.137 2.496 1 96.94 388 ARG B O 1
ATOM 8238 N N . ILE B 1 389 ? 20.375 7.039 3.582 1 97.62 389 ILE B N 1
ATOM 8239 C CA . ILE B 1 389 ? 21.75 6.914 4.027 1 97.62 389 ILE B CA 1
ATOM 8240 C C . ILE B 1 389 ? 21.891 5.715 4.957 1 97.62 389 ILE B C 1
ATOM 8242 O O . ILE B 1 389 ? 22.812 4.902 4.805 1 97.62 389 ILE B O 1
ATOM 8246 N N . ALA B 1 390 ? 20.969 5.645 5.914 1 97.31 390 ALA B N 1
ATOM 8247 C CA . ALA B 1 390 ? 21 4.531 6.859 1 97.31 390 ALA B CA 1
ATOM 8248 C C . ALA B 1 390 ? 20.891 3.193 6.137 1 97.31 390 ALA B C 1
ATOM 8250 O O . ALA B 1 390 ? 21.578 2.227 6.504 1 97.31 390 ALA B O 1
ATOM 8251 N N . TYR B 1 391 ? 20.062 3.152 5.129 1 96.06 391 TYR B N 1
ATOM 8252 C CA . TYR B 1 391 ? 19.906 1.937 4.336 1 96.06 391 TYR B CA 1
ATOM 8253 C C . TYR B 1 391 ? 21.219 1.536 3.686 1 96.06 391 TYR B C 1
ATOM 8255 O O . TYR B 1 391 ? 21.656 0.388 3.803 1 96.06 391 TYR B O 1
ATOM 8263 N N . GLU B 1 392 ? 21.812 2.496 3.012 1 93.81 392 GLU B N 1
ATOM 8264 C CA . GLU B 1 392 ? 23.062 2.221 2.309 1 93.81 392 GLU B CA 1
ATOM 8265 C C . GLU B 1 392 ? 24.188 1.867 3.285 1 93.81 392 GLU B C 1
ATOM 8267 O O . GLU B 1 392 ? 25.047 1.036 2.982 1 93.81 392 GLU B O 1
ATOM 8272 N N . MET B 1 393 ? 24.141 2.402 4.438 1 94.25 393 MET B N 1
ATOM 8273 C CA . MET B 1 393 ? 25.219 2.256 5.406 1 94.25 393 MET B CA 1
ATOM 8274 C C . MET B 1 393 ? 25.109 0.928 6.148 1 94.25 393 MET B C 1
ATOM 8276 O O . MET B 1 393 ? 26.125 0.291 6.445 1 94.25 393 MET B O 1
ATOM 8280 N N . PHE B 1 394 ? 23.875 0.495 6.449 1 94.5 394 PHE B N 1
ATOM 8281 C CA . PHE B 1 394 ? 23.797 -0.511 7.5 1 94.5 394 PHE B CA 1
ATOM 8282 C C . PHE B 1 394 ? 23.047 -1.746 7.012 1 94.5 394 PHE B C 1
ATOM 8284 O O . PHE B 1 394 ? 23.234 -2.842 7.547 1 94.5 394 PHE B O 1
ATOM 8291 N N . PHE B 1 395 ? 22.188 -1.751 6.047 1 94.19 395 PHE B N 1
ATOM 8292 C CA . PHE B 1 395 ? 21.266 -2.83 5.707 1 94.19 395 PHE B CA 1
ATOM 8293 C C . PHE B 1 395 ? 22.031 -4.09 5.324 1 94.19 395 PHE B C 1
ATOM 8295 O O . PHE B 1 395 ? 21.688 -5.191 5.766 1 94.19 395 PHE B O 1
ATOM 8302 N N . ARG B 1 396 ? 23.109 -3.947 4.551 1 87.38 396 ARG B N 1
ATOM 8303 C CA . ARG B 1 396 ? 23.812 -5.105 4.027 1 87.38 396 ARG B CA 1
ATOM 8304 C C . ARG B 1 396 ? 24.906 -5.566 4.996 1 87.38 396 ARG B C 1
ATOM 8306 O O . ARG B 1 396 ? 25.406 -6.684 4.887 1 87.38 396 ARG B O 1
ATOM 8313 N N . VAL B 1 397 ? 25.234 -4.746 5.934 1 87.88 397 VAL B N 1
ATOM 8314 C CA . VAL B 1 397 ? 26.422 -5.02 6.746 1 87.88 397 VAL B CA 1
ATOM 8315 C C . VAL B 1 397 ? 25.984 -5.461 8.141 1 87.88 397 VAL B C 1
ATOM 8317 O O . VAL B 1 397 ? 26.594 -6.367 8.727 1 87.88 397 VAL B O 1
ATOM 8320 N N . ASP B 1 398 ? 25 -4.867 8.727 1 91.38 398 ASP B N 1
ATOM 8321 C CA . ASP B 1 398 ? 24.531 -5.199 10.07 1 91.38 398 ASP B CA 1
ATOM 8322 C C . ASP B 1 398 ? 23.797 -6.539 10.086 1 91.38 398 ASP B C 1
ATOM 8324 O O . ASP B 1 398 ? 22.812 -6.715 9.367 1 91.38 398 ASP B O 1
ATOM 8328 N N . PRO B 1 399 ? 24.172 -7.516 10.852 1 90.31 399 PRO B N 1
ATOM 8329 C CA . PRO B 1 399 ? 23.547 -8.836 10.914 1 90.31 399 PRO B CA 1
ATOM 8330 C C . PRO B 1 399 ? 22.094 -8.781 11.359 1 90.31 399 PRO B C 1
ATOM 8332 O O . PRO B 1 399 ? 21.328 -9.719 11.109 1 90.31 399 PRO B O 1
ATOM 8335 N N . ARG B 1 400 ? 21.781 -7.633 12.023 1 92 400 ARG B N 1
ATOM 8336 C CA . ARG B 1 400 ? 20.406 -7.445 12.469 1 92 400 ARG B CA 1
ATOM 8337 C C . ARG B 1 400 ? 19.422 -7.602 11.305 1 92 400 ARG B C 1
ATOM 8339 O O . ARG B 1 400 ? 18.281 -8.023 11.5 1 92 400 ARG B O 1
ATOM 8346 N N . TRP B 1 401 ? 19.922 -7.336 10.102 1 93.75 401 TRP B N 1
ATOM 8347 C CA . TRP B 1 401 ? 19.016 -7.23 8.961 1 93.75 401 TRP B CA 1
ATOM 8348 C C . TRP B 1 401 ? 19.234 -8.383 7.988 1 93.75 401 TRP B C 1
ATOM 8350 O O . TRP B 1 401 ? 18.75 -8.352 6.855 1 93.75 401 TRP B O 1
ATOM 8360 N N . LYS B 1 402 ? 19.859 -9.398 8.375 1 87.25 402 LYS B N 1
ATOM 8361 C CA . LYS B 1 402 ? 20.266 -10.5 7.508 1 87.25 402 LYS B CA 1
ATOM 8362 C C . LYS B 1 402 ? 19.047 -11.25 6.969 1 87.25 402 LYS B C 1
ATOM 8364 O O . LYS B 1 402 ? 18.984 -11.57 5.781 1 87.25 402 LYS B O 1
ATOM 8369 N N . ASN B 1 403 ? 17.984 -11.398 7.773 1 89.56 403 ASN B N 1
ATOM 8370 C CA . ASN B 1 403 ? 16.875 -12.273 7.41 1 89.56 403 ASN B CA 1
ATOM 8371 C C . ASN B 1 403 ? 15.625 -11.484 7.074 1 89.56 403 ASN B C 1
ATOM 8373 O O . ASN B 1 403 ? 14.523 -12.039 7.035 1 89.56 403 ASN B O 1
ATOM 8377 N N . VAL B 1 404 ? 15.797 -10.195 6.934 1 94.12 404 VAL B N 1
ATOM 8378 C CA . VAL B 1 404 ? 14.625 -9.383 6.645 1 94.12 404 VAL B CA 1
ATOM 8379 C C . VAL B 1 404 ? 14.828 -8.617 5.336 1 94.12 404 VAL B C 1
ATOM 8381 O O . VAL B 1 404 ? 15.961 -8.469 4.875 1 94.12 404 VAL B O 1
ATOM 8384 N N . ASP B 1 405 ? 13.789 -8.211 4.703 1 92.94 405 ASP B N 1
ATOM 8385 C CA . ASP B 1 405 ? 13.922 -7.465 3.455 1 92.94 405 ASP B CA 1
ATOM 8386 C C . ASP B 1 405 ? 14.039 -5.969 3.721 1 92.94 405 ASP B C 1
ATOM 8388 O O . ASP B 1 405 ? 14.078 -5.539 4.875 1 92.94 405 ASP B O 1
ATOM 8392 N N . GLU B 1 406 ? 14.117 -5.141 2.711 1 92.94 406 GLU B N 1
ATOM 8393 C CA . GLU B 1 406 ? 14.383 -3.707 2.811 1 92.94 406 GLU B CA 1
ATOM 8394 C C . GLU B 1 406 ? 13.219 -2.971 3.467 1 92.94 406 GLU B C 1
ATOM 8396 O O . GLU B 1 406 ? 13.422 -2 4.195 1 92.94 406 GLU B O 1
ATOM 8401 N N . ASP B 1 407 ? 12.016 -3.395 3.242 1 92.31 407 ASP B N 1
ATOM 8402 C CA . ASP B 1 407 ? 10.844 -2.721 3.799 1 92.31 407 ASP B CA 1
ATOM 8403 C C . ASP B 1 407 ? 10.812 -2.842 5.32 1 92.31 407 ASP B C 1
ATOM 8405 O O . ASP B 1 407 ? 10.461 -1.887 6.016 1 92.31 407 ASP B O 1
ATOM 8409 N N . VAL B 1 408 ? 11.18 -4.004 5.801 1 94.38 408 VAL B N 1
ATOM 8410 C CA . VAL B 1 408 ? 11.227 -4.211 7.246 1 94.38 408 VAL B CA 1
ATOM 8411 C C . VAL B 1 408 ? 12.281 -3.293 7.867 1 94.38 408 VAL B C 1
ATOM 8413 O O . VAL B 1 408 ? 12.062 -2.727 8.938 1 94.38 408 VAL B O 1
ATOM 8416 N N . PHE B 1 409 ? 13.422 -3.182 7.195 1 95.06 409 PHE B N 1
ATOM 8417 C CA . PHE B 1 409 ? 14.461 -2.266 7.652 1 95.06 409 PHE B CA 1
ATOM 8418 C C . PHE B 1 409 ? 13.898 -0.857 7.824 1 95.06 409 PHE B C 1
ATOM 8420 O O . PHE B 1 409 ? 14.039 -0.253 8.891 1 95.06 409 PHE B O 1
ATOM 8427 N N . PHE B 1 410 ? 13.234 -0.323 6.816 1 95 410 PHE B N 1
ATOM 8428 C CA . PHE B 1 410 ? 12.688 1.03 6.855 1 95 410 PHE B CA 1
ATOM 8429 C C . PHE B 1 410 ? 11.609 1.152 7.922 1 95 410 PHE B C 1
ATOM 8431 O O . PHE B 1 410 ? 11.562 2.139 8.656 1 95 410 PHE B O 1
ATOM 8438 N N . MET B 1 411 ? 10.742 0.192 8 1 93.56 411 MET B N 1
ATOM 8439 C CA . MET B 1 411 ? 9.648 0.209 8.969 1 93.56 411 MET B CA 1
ATOM 8440 C C . MET B 1 411 ? 10.188 0.294 10.391 1 93.56 411 MET B C 1
ATOM 8442 O O . MET B 1 411 ? 9.695 1.09 11.195 1 93.56 411 MET B O 1
ATOM 8446 N N . GLU B 1 412 ? 11.172 -0.449 10.672 1 93.25 412 GLU B N 1
ATOM 8447 C CA . GLU B 1 412 ? 11.703 -0.513 12.023 1 93.25 412 GLU B CA 1
ATOM 8448 C C . GLU B 1 412 ? 12.5 0.744 12.367 1 93.25 412 GLU B C 1
ATOM 8450 O O . GLU B 1 412 ? 12.375 1.287 13.469 1 93.25 412 GLU B O 1
ATOM 8455 N N . ILE B 1 413 ? 13.266 1.186 11.445 1 95.31 413 ILE B N 1
ATOM 8456 C CA . ILE B 1 413 ? 14.133 2.332 11.703 1 95.31 413 ILE B CA 1
ATOM 8457 C C . ILE B 1 413 ? 13.289 3.607 11.766 1 95.31 413 ILE B C 1
ATOM 8459 O O . ILE B 1 413 ? 13.562 4.496 12.578 1 95.31 413 ILE B O 1
ATOM 8463 N N . LEU B 1 414 ? 12.258 3.725 10.945 1 94.25 414 LEU B N 1
ATOM 8464 C CA . LEU B 1 414 ? 11.438 4.93 10.883 1 94.25 414 LEU B CA 1
ATOM 8465 C C . LEU B 1 414 ? 10.242 4.816 11.82 1 94.25 414 LEU B C 1
ATOM 8467 O O . LEU B 1 414 ? 9.594 5.82 12.125 1 94.25 414 LEU B O 1
ATOM 8471 N N . GLY B 1 415 ? 9.984 3.637 12.273 1 91.31 415 GLY B N 1
ATOM 8472 C CA . GLY B 1 415 ? 8.875 3.428 13.195 1 91.31 415 GLY B CA 1
ATOM 8473 C C . GLY B 1 415 ? 7.523 3.436 12.508 1 91.31 415 GLY B C 1
ATOM 8474 O O . GLY B 1 415 ? 6.562 4 13.023 1 91.31 415 GLY B O 1
ATOM 8475 N N . HIS B 1 416 ? 7.426 2.855 11.258 1 88.12 416 HIS B N 1
ATOM 8476 C CA . HIS B 1 416 ? 6.168 2.738 10.531 1 88.12 416 HIS B CA 1
ATOM 8477 C C . HIS B 1 416 ? 5.465 1.425 10.852 1 88.12 416 HIS B C 1
ATOM 8479 O O . HIS B 1 416 ? 6.117 0.392 11.023 1 88.12 416 HIS B O 1
ATOM 8485 N N . ASP B 1 417 ? 4.141 1.505 10.906 1 77.88 417 ASP B N 1
ATOM 8486 C CA . ASP B 1 417 ? 3.359 0.309 11.203 1 77.88 417 ASP B CA 1
ATOM 8487 C C . ASP B 1 417 ? 2.91 -0.39 9.922 1 77.88 417 ASP B C 1
ATOM 8489 O O . ASP B 1 417 ? 2.588 -1.58 9.938 1 77.88 417 ASP B O 1
ATOM 8493 N N . ASP B 1 418 ? 2.85 0.349 8.898 1 80.88 418 ASP B N 1
ATOM 8494 C CA . ASP B 1 418 ? 2.344 -0.156 7.625 1 80.88 418 ASP B CA 1
ATOM 8495 C C . ASP B 1 418 ? 3.441 -0.162 6.562 1 80.88 418 ASP B C 1
ATOM 8497 O O . ASP B 1 418 ? 4.172 0.818 6.414 1 80.88 418 ASP B O 1
ATOM 8501 N N . GLU B 1 419 ? 3.518 -1.179 5.824 1 81.31 419 GLU B N 1
ATOM 8502 C CA . GLU B 1 419 ? 4.566 -1.348 4.82 1 81.31 419 GLU B CA 1
ATOM 8503 C C . GLU B 1 419 ? 4.402 -0.348 3.68 1 81.31 419 GLU B C 1
ATOM 8505 O O . GLU B 1 419 ? 5.375 0 3.008 1 81.31 419 GLU B O 1
ATOM 8510 N N . ASN B 1 420 ? 3.229 0.145 3.535 1 81.81 420 ASN B N 1
ATOM 8511 C CA . ASN B 1 420 ? 2.977 1.049 2.418 1 81.81 420 ASN B CA 1
ATOM 8512 C C . ASN B 1 420 ? 3.531 2.443 2.689 1 81.81 420 ASN B C 1
ATOM 8514 O O . ASN B 1 420 ? 3.797 3.205 1.757 1 81.81 420 ASN B O 1
ATOM 8518 N N . THR B 1 421 ? 3.707 2.797 3.941 1 85.44 421 THR B N 1
ATOM 8519 C CA . THR B 1 421 ? 4.141 4.141 4.309 1 85.44 421 THR B CA 1
ATOM 8520 C C . THR B 1 421 ? 5.559 4.406 3.814 1 85.44 421 THR B C 1
ATOM 8522 O O . THR B 1 421 ? 5.902 5.539 3.473 1 85.44 421 THR B O 1
ATOM 8525 N N . GLN B 1 422 ? 6.332 3.354 3.723 1 86.62 422 GLN B N 1
ATOM 8526 C CA . GLN B 1 422 ? 7.73 3.514 3.34 1 86.62 422 GLN B CA 1
ATOM 8527 C C . GLN B 1 422 ? 7.855 3.982 1.894 1 86.62 422 GLN B C 1
ATOM 8529 O O . GLN B 1 422 ? 8.883 4.531 1.501 1 86.62 422 GLN B O 1
ATOM 8534 N N . LEU B 1 423 ? 6.836 3.779 1.106 1 87 423 LEU B N 1
ATOM 8535 C CA . LEU B 1 423 ? 6.852 4.168 -0.299 1 87 423 LEU B CA 1
ATOM 8536 C C . LEU B 1 423 ? 7.031 5.676 -0.443 1 87 423 LEU B C 1
ATOM 8538 O O . LEU B 1 423 ? 7.504 6.152 -1.478 1 87 423 LEU B O 1
ATOM 8542 N N . HIS B 1 424 ? 6.773 6.422 0.635 1 87.56 424 HIS B N 1
ATOM 8543 C CA . HIS B 1 424 ? 6.824 7.883 0.609 1 87.56 424 HIS B CA 1
ATOM 8544 C C . HIS B 1 424 ? 8.234 8.383 0.904 1 87.56 424 HIS B C 1
ATOM 8546 O O . HIS B 1 424 ? 8.516 9.578 0.763 1 87.56 424 HIS B O 1
ATOM 8552 N N . TYR B 1 425 ? 9.109 7.523 1.209 1 89.31 425 TYR B N 1
ATOM 8553 C CA . TYR B 1 425 ? 10.422 7.965 1.687 1 89.31 425 TYR B CA 1
ATOM 8554 C C . TYR B 1 425 ? 11.523 7.527 0.733 1 89.31 425 TYR B C 1
ATOM 8556 O O . TYR B 1 425 ? 12.688 7.43 1.126 1 89.31 425 TYR B O 1
ATOM 8564 N N . LYS B 1 426 ? 11.188 7.344 -0.534 1 90.5 426 LYS B N 1
ATOM 8565 C CA . LYS B 1 426 ? 12.164 6.809 -1.474 1 90.5 426 LYS B CA 1
ATOM 8566 C C . LYS B 1 426 ? 12.523 7.84 -2.543 1 90.5 426 LYS B C 1
ATOM 8568 O O . LYS B 1 426 ? 13.148 7.504 -3.551 1 90.5 426 LYS B O 1
ATOM 8573 N N . GLN B 1 427 ? 12.273 9 -2.314 1 91.5 427 GLN B N 1
ATOM 8574 C CA . GLN B 1 427 ? 12.43 10.047 -3.32 1 91.5 427 GLN B CA 1
ATOM 8575 C C . GLN B 1 427 ? 13.898 10.398 -3.523 1 91.5 427 GLN B C 1
ATOM 8577 O O . GLN B 1 427 ? 14.273 10.93 -4.566 1 91.5 427 GLN B O 1
ATOM 8582 N N . PHE B 1 428 ? 14.773 10.117 -2.592 1 94.69 428 PHE B N 1
ATOM 8583 C CA . PHE B 1 428 ? 16.156 10.609 -2.639 1 94.69 428 PHE B CA 1
ATOM 8584 C C . PHE B 1 428 ? 17.109 9.484 -3.008 1 94.69 428 PHE B C 1
ATOM 8586 O O . PHE B 1 428 ? 16.953 8.352 -2.549 1 94.69 428 PHE B O 1
ATOM 8593 N N . LYS B 1 429 ? 18.094 9.789 -3.84 1 93.62 429 LYS B N 1
ATOM 8594 C CA . LYS B 1 429 ? 19.234 8.961 -4.18 1 93.62 429 LYS B CA 1
ATOM 8595 C C . LYS B 1 429 ? 20.547 9.633 -3.75 1 93.62 429 LYS B C 1
ATOM 8597 O O . LYS B 1 429 ? 20.594 10.859 -3.6 1 93.62 429 LYS B O 1
ATOM 8602 N N . LEU B 1 430 ? 21.547 8.844 -3.539 1 94.25 430 LEU B N 1
ATOM 8603 C CA . LEU B 1 430 ? 22.828 9.383 -3.1 1 94.25 430 LEU B CA 1
ATOM 8604 C C . LEU B 1 430 ? 23.875 9.297 -4.215 1 94.25 430 LEU B C 1
ATOM 8606 O O . LEU B 1 430 ? 24.031 8.25 -4.844 1 94.25 430 LEU B O 1
ATOM 8610 N N . ALA B 1 431 ? 24.438 10.344 -4.469 1 91.38 431 ALA B N 1
ATOM 8611 C CA . ALA B 1 431 ? 25.609 10.375 -5.344 1 91.38 431 ALA B CA 1
ATOM 8612 C C . ALA B 1 431 ? 26.891 10.344 -4.535 1 91.38 431 ALA B C 1
ATOM 8614 O O . ALA B 1 431 ? 26.969 10.938 -3.457 1 91.38 431 ALA B O 1
ATOM 8615 N N . ASN B 1 432 ? 27.922 9.594 -4.977 1 91.19 432 ASN B N 1
ATOM 8616 C CA . ASN B 1 432 ? 29.25 9.539 -4.383 1 91.19 432 ASN B CA 1
ATOM 8617 C C . ASN B 1 432 ? 29.203 8.977 -2.963 1 91.19 432 ASN B C 1
ATOM 8619 O O . ASN B 1 432 ? 29.906 9.469 -2.076 1 91.19 432 ASN B O 1
ATOM 8623 N N . PHE B 1 433 ? 28.359 8.062 -2.877 1 92.75 433 PHE B N 1
ATOM 8624 C CA . PHE B 1 433 ? 28.219 7.445 -1.563 1 92.75 433 PHE B CA 1
ATOM 8625 C C . PHE B 1 433 ? 29.438 6.578 -1.237 1 92.75 433 PHE B C 1
ATOM 8627 O O . PHE B 1 433 ? 29.953 5.871 -2.107 1 92.75 433 PHE B O 1
ATOM 8634 N N . SER B 1 434 ? 29.875 6.738 -0.023 1 89.12 434 SER B N 1
ATOM 8635 C CA . SER B 1 434 ? 30.953 5.898 0.502 1 89.12 434 SER B CA 1
ATOM 8636 C C . SER B 1 434 ? 30.719 5.57 1.973 1 89.12 434 SER B C 1
ATOM 8638 O O . SER B 1 434 ? 30.5 6.465 2.791 1 89.12 434 SER B O 1
ATOM 8640 N N . ARG B 1 435 ? 30.828 4.34 2.311 1 87.56 435 ARG B N 1
ATOM 8641 C CA . ARG B 1 435 ? 30.656 3.908 3.693 1 87.56 435 ARG B CA 1
ATOM 8642 C C . ARG B 1 435 ? 31.844 4.324 4.555 1 87.56 435 ARG B C 1
ATOM 8644 O O . ARG B 1 435 ? 31.734 4.41 5.777 1 87.56 435 ARG B O 1
ATOM 8651 N N . THR B 1 436 ? 32.938 4.59 3.896 1 85.25 436 THR B N 1
ATOM 8652 C CA . THR B 1 436 ? 34.156 4.887 4.621 1 85.25 436 THR B CA 1
ATOM 8653 C C . THR B 1 436 ? 34.406 6.391 4.684 1 85.25 436 THR B C 1
ATOM 8655 O O . THR B 1 436 ? 35.438 6.84 5.184 1 85.25 436 THR B O 1
ATOM 8658 N N . TRP B 1 437 ? 33.469 7.109 4.223 1 89.62 437 TRP B N 1
ATOM 8659 C CA . TRP B 1 437 ? 33.625 8.562 4.27 1 89.62 437 TRP B CA 1
ATOM 8660 C C . TRP B 1 437 ? 33.719 9.055 5.711 1 89.62 437 TRP B C 1
ATOM 8662 O O . TRP B 1 437 ? 33 8.539 6.594 1 89.62 437 TRP B O 1
ATOM 8672 N N . ARG B 1 438 ? 34.594 9.969 5.945 1 84.5 438 ARG B N 1
ATOM 8673 C CA . ARG B 1 438 ? 34.75 10.633 7.234 1 84.5 438 ARG B CA 1
ATOM 8674 C C . ARG B 1 438 ? 34.812 12.148 7.062 1 84.5 438 ARG B C 1
ATOM 8676 O O . ARG B 1 438 ? 35.281 12.648 6.043 1 84.5 438 ARG B O 1
ATOM 8683 N N . PRO B 1 439 ? 34.188 12.758 8.078 1 87.69 439 PRO B N 1
ATOM 8684 C CA . PRO B 1 439 ? 34.188 14.219 7.977 1 87.69 439 PRO B CA 1
ATOM 8685 C C . PRO B 1 439 ? 35.594 14.797 8 1 87.69 439 PRO B C 1
ATOM 8687 O O . PRO B 1 439 ? 36.5 14.258 8.672 1 87.69 439 PRO B O 1
ATOM 8690 N N . GLU B 1 440 ? 35.844 15.578 7.047 1 69 440 GLU B N 1
ATOM 8691 C CA . GLU B 1 440 ? 37.125 16.297 7.082 1 69 440 GLU B CA 1
ATOM 8692 C C . GLU B 1 440 ? 37.25 17.156 8.336 1 69 440 GLU B C 1
ATOM 8694 O O . GLU B 1 440 ? 36.344 17.922 8.648 1 69 440 GLU B O 1
ATOM 8699 N N . VAL B 1 441 ? 37.781 16.5 9.328 1 55.62 441 VAL B N 1
ATOM 8700 C CA . VAL B 1 441 ? 38.031 17.328 10.508 1 55.62 441 VAL B CA 1
ATOM 8701 C C . VAL B 1 441 ? 38.906 18.531 10.133 1 55.62 441 VAL B C 1
ATOM 8703 O O . VAL B 1 441 ? 40.031 18.375 9.688 1 55.62 441 VAL B O 1
ATOM 8706 N N . GLY B 1 442 ? 38.531 19.109 9.25 1 48.16 442 GLY B N 1
ATOM 8707 C CA . GLY B 1 442 ? 39.219 20.328 8.852 1 48.16 442 GLY B CA 1
ATOM 8708 C C . GLY B 1 442 ? 40 20.969 9.992 1 48.16 442 GLY B C 1
ATOM 8709 O O . GLY B 1 442 ? 39.438 21.391 10.992 1 48.16 442 GLY B O 1
ATOM 8710 N N . ASP B 1 443 ? 40.875 20.328 10.234 1 44.72 443 ASP B N 1
ATOM 8711 C CA . ASP B 1 443 ? 41.75 21.25 10.961 1 44.72 443 ASP B CA 1
ATOM 8712 C C . ASP B 1 443 ? 41.5 22.688 10.523 1 44.72 443 ASP B C 1
ATOM 8714 O O . ASP B 1 443 ? 40.969 23.484 11.281 1 44.72 443 ASP B O 1
ATOM 8718 N N . GLU B 1 444 ? 42.375 23.25 9.477 1 47.91 444 GLU B N 1
ATOM 8719 C CA . GLU B 1 444 ? 42.844 24.625 9.359 1 47.91 444 GLU B CA 1
ATOM 8720 C C . GLU B 1 444 ? 41.875 25.469 8.531 1 47.91 444 GLU B C 1
ATOM 8722 O O . GLU B 1 444 ? 41.531 25.094 7.402 1 47.91 444 GLU B O 1
ATOM 8727 N N . ASN B 1 445 ? 40.781 25.953 9.102 1 58.03 445 ASN B N 1
ATOM 8728 C CA . ASN B 1 445 ? 40.125 27.109 8.492 1 58.03 445 ASN B CA 1
ATOM 8729 C C . ASN B 1 445 ? 41.031 27.781 7.453 1 58.03 445 ASN B C 1
ATOM 8731 O O . ASN B 1 445 ? 41.875 28.625 7.793 1 58.03 445 ASN B O 1
ATOM 8735 N N . THR B 1 446 ? 41 27.188 6.316 1 62.81 446 THR B N 1
ATOM 8736 C CA . THR B 1 446 ? 41.906 27.672 5.297 1 62.81 446 THR B CA 1
ATOM 8737 C C . THR B 1 446 ? 41.75 29.172 5.086 1 62.81 446 THR B C 1
ATOM 8739 O O . THR B 1 446 ? 42.688 29.875 4.773 1 62.81 446 THR B O 1
ATOM 8742 N N . ARG B 1 447 ? 40.5 29.562 5.23 1 74.12 447 ARG B N 1
ATOM 8743 C CA . ARG B 1 447 ? 40.25 31 5.145 1 74.12 447 ARG B CA 1
ATOM 8744 C C . ARG B 1 447 ? 40.938 31.734 6.301 1 74.12 447 ARG B C 1
ATOM 8746 O O . ARG B 1 447 ? 41.531 32.781 6.102 1 74.12 447 ARG B O 1
ATOM 8753 N N . LEU B 1 448 ? 40.812 31.016 7.363 1 78 448 LEU B N 1
ATOM 8754 C CA . LEU B 1 448 ? 41.469 31.641 8.523 1 78 448 LEU B CA 1
ATOM 8755 C C . LEU B 1 448 ? 42.969 31.594 8.398 1 78 448 LEU B C 1
ATOM 8757 O O . LEU B 1 448 ? 43.656 32.594 8.711 1 78 448 LEU B O 1
ATOM 8761 N N . VAL B 1 449 ? 43.406 30.547 7.84 1 77.56 449 VAL B N 1
ATOM 8762 C CA . VAL B 1 449 ? 44.844 30.438 7.621 1 77.56 449 VAL B CA 1
ATOM 8763 C C . VAL B 1 449 ? 45.281 31.453 6.574 1 77.56 449 VAL B C 1
ATOM 8765 O O . VAL B 1 449 ? 46.312 32.125 6.734 1 77.56 449 VAL B O 1
ATOM 8768 N N . ALA B 1 450 ? 44.5 31.672 5.629 1 80.81 450 ALA B N 1
ATOM 8769 C CA . ALA B 1 450 ? 44.812 32.625 4.582 1 80.81 450 ALA B CA 1
ATOM 8770 C C . ALA B 1 450 ? 44.75 34.062 5.113 1 80.81 450 ALA B C 1
ATOM 8772 O O . ALA B 1 450 ? 45.562 34.906 4.754 1 80.81 450 ALA B O 1
ATOM 8773 N N . LEU B 1 451 ? 43.812 34.219 5.984 1 86.56 451 LEU B N 1
ATOM 8774 C CA . LEU B 1 451 ? 43.688 35.562 6.598 1 86.56 451 LEU B CA 1
ATOM 8775 C C . LEU B 1 451 ? 44.844 35.812 7.562 1 86.56 451 LEU B C 1
ATOM 8777 O O . LEU B 1 451 ? 45.375 36.938 7.637 1 86.56 451 LEU B O 1
ATOM 8781 N N . GLN B 1 452 ? 45.281 34.719 8.164 1 85.25 452 GLN B N 1
ATOM 8782 C CA . GLN B 1 452 ? 46.406 34.875 9.102 1 85.25 452 GLN B CA 1
ATOM 8783 C C . GLN B 1 452 ? 47.688 35.188 8.367 1 85.25 452 GLN B C 1
ATOM 8785 O O . GLN B 1 452 ? 48.562 35.875 8.914 1 85.25 452 GLN B O 1
ATOM 8790 N N . LYS B 1 453 ? 47.688 34.812 7.215 1 84.81 453 LYS B N 1
ATOM 8791 C CA . LYS B 1 453 ? 48.875 35.156 6.41 1 84.81 453 LYS B CA 1
ATOM 8792 C C . LYS B 1 453 ? 48.906 36.625 6.07 1 84.81 453 LYS B C 1
ATOM 8794 O O . LYS B 1 453 ? 49.969 37.188 5.75 1 84.81 453 LYS B O 1
ATOM 8799 N N . LEU B 1 454 ? 47.781 37.281 6.188 1 86.12 454 LEU B N 1
ATOM 8800 C CA . LEU B 1 454 ? 47.719 38.719 5.875 1 86.12 454 LEU B CA 1
ATOM 8801 C C . LEU B 1 454 ? 47.938 39.562 7.125 1 86.12 454 LEU B C 1
ATOM 8803 O O . LEU B 1 454 ? 47.875 40.781 7.062 1 86.12 454 LEU B O 1
ATOM 8807 N N . ASP B 1 455 ? 48.188 38.906 8.219 1 87.81 455 ASP B N 1
ATOM 8808 C CA . ASP B 1 455 ? 48.344 39.594 9.492 1 87.81 455 ASP B CA 1
ATOM 8809 C C . ASP B 1 455 ? 49.469 40.656 9.414 1 87.81 455 ASP B C 1
ATOM 8811 O O . ASP B 1 455 ? 49.281 41.781 9.906 1 87.81 455 ASP B O 1
ATOM 8815 N N . ASP B 1 456 ? 50.469 40.281 8.797 1 82.12 456 ASP B N 1
ATOM 8816 C CA . ASP B 1 456 ? 51.656 41.125 8.789 1 82.12 456 ASP B CA 1
ATOM 8817 C C . ASP B 1 456 ? 51.469 42.344 7.898 1 82.12 456 ASP B C 1
ATOM 8819 O O . ASP B 1 456 ? 52.156 43.344 8.031 1 82.12 456 ASP B O 1
ATOM 8823 N N . GLU B 1 457 ? 50.531 42.344 7.062 1 83.25 457 GLU B N 1
ATOM 8824 C CA . GLU B 1 457 ? 50.312 43.438 6.125 1 83.25 457 GLU B CA 1
ATOM 8825 C C . GLU B 1 457 ? 49.312 44.438 6.691 1 83.25 457 GLU B C 1
ATOM 8827 O O . GLU B 1 457 ? 49.156 45.562 6.145 1 83.25 457 GLU B O 1
ATOM 8832 N N . MET B 1 458 ? 48.781 44.219 7.812 1 84.69 458 MET B N 1
ATOM 8833 C CA . MET B 1 458 ? 47.625 45 8.297 1 84.69 458 MET B CA 1
ATOM 8834 C C . MET B 1 458 ? 48.094 46.281 8.977 1 84.69 458 MET B C 1
ATOM 8836 O O . MET B 1 458 ? 47.438 47.312 8.828 1 84.69 458 MET B O 1
ATOM 8840 N N . PRO B 1 459 ? 49.188 46.312 9.805 1 81.31 459 PRO B N 1
ATOM 8841 C CA . PRO B 1 459 ? 49.594 47.562 10.438 1 81.31 459 PRO B CA 1
ATOM 8842 C C . PRO B 1 459 ? 49.812 48.688 9.43 1 81.31 459 PRO B C 1
ATOM 8844 O O . PRO B 1 459 ? 49.594 49.844 9.742 1 81.31 459 PRO B O 1
ATOM 8847 N N . GLY B 1 460 ? 50.094 48.5 8.18 1 76.69 460 GLY B N 1
ATOM 8848 C CA . GLY B 1 460 ? 50.312 49.5 7.148 1 76.69 460 GLY B CA 1
ATOM 8849 C C . GLY B 1 460 ? 49.094 49.688 6.25 1 76.69 460 GLY B C 1
ATOM 8850 O O . GLY B 1 460 ? 49.156 50.5 5.32 1 76.69 460 GLY B O 1
ATOM 8851 N N . PHE B 1 461 ? 48 49.094 6.496 1 82 461 PHE B N 1
ATOM 8852 C CA . PHE B 1 461 ? 46.844 49.062 5.598 1 82 461 PHE B CA 1
ATOM 8853 C C . PHE B 1 461 ? 46.031 50.344 5.742 1 82 461 PHE B C 1
ATOM 8855 O O . PHE B 1 461 ? 45.469 50.812 4.766 1 82 461 PHE B O 1
ATOM 8862 N N . ALA B 1 462 ? 45.906 50.938 6.926 1 73.19 462 ALA B N 1
ATOM 8863 C CA . ALA B 1 462 ? 45.25 52.188 7.219 1 73.19 462 ALA B CA 1
ATOM 8864 C C . ALA B 1 462 ? 46 53 8.289 1 73.19 462 ALA B C 1
ATOM 8866 O O . ALA B 1 462 ? 46.938 52.5 8.891 1 73.19 462 ALA B O 1
ATOM 8867 N N . ARG B 1 463 ? 45.594 54.312 8.375 1 73.25 463 ARG B N 1
ATOM 8868 C CA . ARG B 1 463 ? 46.156 55.156 9.422 1 73.25 463 ARG B CA 1
ATOM 8869 C C . ARG B 1 463 ? 45.781 54.656 10.805 1 73.25 463 ARG B C 1
ATOM 8871 O O . ARG B 1 463 ? 44.625 54.344 11.062 1 73.25 463 ARG B O 1
ATOM 8878 N N . GLY B 1 464 ? 46.75 54.281 11.695 1 74.06 464 GLY B N 1
ATOM 8879 C CA . GLY B 1 464 ? 46.5 53.812 13.055 1 74.06 464 GLY B CA 1
ATOM 8880 C C . GLY B 1 464 ? 46.25 52.312 13.156 1 74.06 464 GLY B C 1
ATOM 8881 O O . GLY B 1 464 ? 46.844 51.531 12.406 1 74.06 464 GLY B O 1
ATOM 8882 N N . ASP B 1 465 ? 45.344 51.938 14.094 1 80.5 465 ASP B N 1
ATOM 8883 C CA . ASP B 1 465 ? 45.094 50.5 14.383 1 80.5 465 ASP B CA 1
ATOM 8884 C C . ASP B 1 465 ? 43.781 50.062 13.773 1 80.5 465 ASP B C 1
ATOM 8886 O O . ASP B 1 465 ? 43.281 48.938 14.07 1 80.5 465 ASP B O 1
ATOM 8890 N N . ALA B 1 466 ? 43.25 50.875 12.891 1 83.12 466 ALA B N 1
ATOM 8891 C CA . ALA B 1 466 ? 41.938 50.562 12.359 1 83.12 466 ALA B CA 1
ATOM 8892 C C . ALA B 1 466 ? 42 49.375 11.422 1 83.12 466 ALA B C 1
ATOM 8894 O O . ALA B 1 466 ? 41.094 48.531 11.445 1 83.12 466 ALA B O 1
ATOM 8895 N N . GLY B 1 467 ? 42.938 49.312 10.625 1 85.62 467 GLY B N 1
ATOM 8896 C CA . GLY B 1 467 ? 43.125 48.188 9.734 1 85.62 467 GLY B CA 1
ATOM 8897 C C . GLY B 1 467 ? 43.312 46.875 10.469 1 85.62 467 GLY B C 1
ATOM 8898 O O . GLY B 1 467 ? 42.75 45.844 10.078 1 85.62 467 GLY B O 1
ATOM 8899 N N . VAL B 1 468 ? 44.062 46.938 11.422 1 87.56 468 VAL B N 1
ATOM 8900 C CA . VAL B 1 468 ? 44.344 45.75 12.234 1 87.56 468 VAL B CA 1
ATOM 8901 C C . VAL B 1 468 ? 43.062 45.312 12.93 1 87.56 468 VAL B C 1
ATOM 8903 O O . VAL B 1 468 ? 42.75 44.094 12.969 1 87.56 468 VAL B O 1
ATOM 8906 N N . ARG B 1 469 ? 42.344 46.219 13.469 1 88.75 469 ARG B N 1
ATOM 8907 C CA . ARG B 1 469 ? 41.094 45.906 14.133 1 88.75 469 ARG B CA 1
ATOM 8908 C C . ARG B 1 469 ? 40.094 45.281 13.164 1 88.75 469 ARG B C 1
ATOM 8910 O O . ARG B 1 469 ? 39.406 44.312 13.508 1 88.75 469 ARG B O 1
ATOM 8917 N N . LEU B 1 470 ? 40 45.875 12.039 1 89.19 470 LEU B N 1
ATOM 8918 C CA . LEU B 1 470 ? 39.125 45.344 11.008 1 89.19 470 LEU B CA 1
ATOM 8919 C C . LEU B 1 470 ? 39.531 43.906 10.648 1 89.19 470 LEU B C 1
ATOM 8921 O O . LEU B 1 470 ? 38.656 43.031 10.578 1 89.19 470 LEU B O 1
ATOM 8925 N N . HIS B 1 471 ? 40.719 43.688 10.445 1 90.81 471 HIS B N 1
ATOM 8926 C CA . HIS B 1 471 ? 41.25 42.375 10.102 1 90.81 471 HIS B CA 1
ATOM 8927 C C . HIS B 1 471 ? 40.969 41.375 11.219 1 90.81 471 HIS B C 1
ATOM 8929 O O . HIS B 1 471 ? 40.594 40.219 10.953 1 90.81 471 HIS B O 1
ATOM 8935 N N . GLU B 1 472 ? 41.188 41.812 12.383 1 89.69 472 GLU B N 1
ATOM 8936 C CA . GLU B 1 472 ? 40.938 40.938 13.523 1 89.69 472 GLU B CA 1
ATOM 8937 C C . GLU B 1 472 ? 39.438 40.625 13.625 1 89.69 472 GLU B C 1
ATOM 8939 O O . GLU B 1 472 ? 39.094 39.5 13.953 1 89.69 472 GLU B O 1
ATOM 8944 N N . THR B 1 473 ? 38.688 41.531 13.383 1 88.94 473 THR B N 1
ATOM 8945 C CA . THR B 1 473 ? 37.25 41.312 13.383 1 88.94 473 THR B CA 1
ATOM 8946 C C . THR B 1 473 ? 36.844 40.281 12.312 1 88.94 473 THR B C 1
ATOM 8948 O O . THR B 1 473 ? 36.062 39.375 12.57 1 88.94 473 THR B O 1
ATOM 8951 N N . VAL B 1 474 ? 37.406 40.438 11.148 1 88.56 474 VAL B N 1
ATOM 8952 C CA . VAL B 1 474 ? 37.125 39.531 10.047 1 88.56 474 VAL B CA 1
ATOM 8953 C C . VAL B 1 474 ? 37.625 38.125 10.398 1 88.56 474 VAL B C 1
ATOM 8955 O O . VAL B 1 474 ? 36.938 37.125 10.18 1 88.56 474 VAL B O 1
ATOM 8958 N N . LYS B 1 475 ? 38.781 38.062 10.898 1 86.75 475 LYS B N 1
ATOM 8959 C CA . LYS B 1 475 ? 39.312 36.75 11.32 1 86.75 475 LYS B CA 1
ATOM 8960 C C . LYS B 1 475 ? 38.406 36.094 12.352 1 86.75 475 LYS B C 1
ATOM 8962 O O . LYS B 1 475 ? 38.156 34.906 12.305 1 86.75 475 LYS B O 1
ATOM 8967 N N . GLN B 1 476 ? 37.906 36.844 13.172 1 85.19 476 GLN B N 1
ATOM 8968 C CA . GLN B 1 476 ? 37 36.344 14.188 1 85.19 476 GLN B CA 1
ATOM 8969 C C . GLN B 1 476 ? 35.688 35.844 13.555 1 85.19 476 GLN B C 1
ATOM 8971 O O . GLN B 1 476 ? 35.188 34.781 13.945 1 85.19 476 GLN B O 1
ATOM 8976 N N . LEU B 1 477 ? 35.25 36.625 12.648 1 80.62 477 LEU B N 1
ATOM 8977 C CA . LEU B 1 477 ? 34.031 36.219 11.961 1 80.62 477 LEU B CA 1
ATOM 8978 C C . LEU B 1 477 ? 34.219 34.938 11.203 1 80.62 477 LEU B C 1
ATOM 8980 O O . LEU B 1 477 ? 33.375 34.031 11.25 1 80.62 477 LEU B O 1
ATOM 8984 N N . VAL B 1 478 ? 35.375 34.844 10.539 1 79.69 478 VAL B N 1
ATOM 8985 C CA . VAL B 1 478 ? 35.688 33.656 9.734 1 79.69 478 VAL B CA 1
ATOM 8986 C C . VAL B 1 478 ? 36.031 32.5 10.656 1 79.69 478 VAL B C 1
ATOM 8988 O O . VAL B 1 478 ? 35.781 31.344 10.312 1 79.69 478 VAL B O 1
ATOM 8991 N N . GLU B 1 479 ? 36.594 32.844 11.711 1 77.38 479 GLU B N 1
ATOM 8992 C CA . GLU B 1 479 ? 36.844 31.797 12.711 1 77.38 479 GLU B CA 1
ATOM 8993 C C . GLU B 1 479 ? 35.562 31.234 13.273 1 77.38 479 GLU B C 1
ATOM 8995 O O . GLU B 1 479 ? 35.438 30.031 13.492 1 77.38 479 GLU B O 1
ATOM 9000 N N . GLN B 1 480 ? 34.656 32.125 13.375 1 70.06 480 GLN B N 1
ATOM 9001 C CA . GLN B 1 480 ? 33.344 31.734 13.914 1 70.06 480 GLN B CA 1
ATOM 9002 C C . GLN B 1 480 ? 32.531 30.969 12.867 1 70.06 480 GLN B C 1
ATOM 9004 O O . GLN B 1 480 ? 31.891 29.969 13.188 1 70.06 480 GLN B O 1
ATOM 9009 N N . ASP B 1 481 ? 32.562 31.531 11.703 1 67.88 481 ASP B N 1
ATOM 9010 C CA . ASP B 1 481 ? 31.875 30.906 10.586 1 67.88 481 ASP B CA 1
ATOM 9011 C C . ASP B 1 481 ? 32.781 30.859 9.344 1 67.88 481 ASP B C 1
ATOM 9013 O O . ASP B 1 481 ? 32.844 31.844 8.594 1 67.88 481 ASP B O 1
ATOM 9017 N N . PRO B 1 482 ? 33.438 29.719 9.227 1 67.69 482 PRO B N 1
ATOM 9018 C CA . PRO B 1 482 ? 34.375 29.641 8.109 1 67.69 482 PRO B CA 1
ATOM 9019 C C . PRO B 1 482 ? 33.719 29.891 6.762 1 67.69 482 PRO B C 1
ATOM 9021 O O . PRO B 1 482 ? 34.406 30.25 5.789 1 67.69 482 PRO B O 1
ATOM 9024 N N . SER B 1 483 ? 32.5 29.828 6.715 1 66.5 483 SER B N 1
ATOM 9025 C CA . SER B 1 483 ? 31.812 30 5.438 1 66.5 483 SER B CA 1
ATOM 9026 C C . SER B 1 483 ? 31.062 31.344 5.395 1 66.5 483 SER B C 1
ATOM 9028 O O . SER B 1 483 ? 30.297 31.594 4.465 1 66.5 483 SER B O 1
ATOM 9030 N N . ALA B 1 484 ? 31.297 32.156 6.367 1 71.5 484 ALA B N 1
ATOM 9031 C CA . ALA B 1 484 ? 30.609 33.438 6.465 1 71.5 484 ALA B CA 1
ATOM 9032 C C . ALA B 1 484 ? 30.953 34.344 5.285 1 71.5 484 ALA B C 1
ATOM 9034 O O . ALA B 1 484 ? 32.125 34.5 4.938 1 71.5 484 ALA B O 1
ATOM 9035 N N . LYS B 1 485 ? 30 34.781 4.551 1 76 485 LYS B N 1
ATOM 9036 C CA . LYS B 1 485 ? 30.219 35.812 3.541 1 76 485 LYS B CA 1
ATOM 9037 C C . LYS B 1 485 ? 30.469 37.156 4.188 1 76 485 LYS B C 1
ATOM 9039 O O . LYS B 1 485 ? 29.625 37.656 4.941 1 76 485 LYS B O 1
ATOM 9044 N N . ILE B 1 486 ? 31.625 37.719 4.027 1 81.56 486 ILE B N 1
ATOM 9045 C CA . ILE B 1 486 ? 31.984 39 4.605 1 81.56 486 ILE B CA 1
ATOM 9046 C C . ILE B 1 486 ? 31.703 40.125 3.596 1 81.56 486 ILE B C 1
ATOM 9048 O O . ILE B 1 486 ? 32.312 40.156 2.521 1 81.56 486 ILE B O 1
ATOM 9052 N N . THR B 1 487 ? 30.688 40.844 3.84 1 84.06 487 THR B N 1
ATOM 9053 C CA . THR B 1 487 ? 30.297 41.938 2.945 1 84.06 487 THR B CA 1
ATOM 9054 C C . THR B 1 487 ? 30.406 43.281 3.648 1 84.06 487 THR B C 1
ATOM 9056 O O . THR B 1 487 ? 30.75 43.344 4.828 1 84.06 487 THR B O 1
ATOM 9059 N N . ASN B 1 488 ? 30.094 44.375 2.889 1 83.56 488 ASN B N 1
ATOM 9060 C CA . ASN B 1 488 ? 30.094 45.719 3.443 1 83.56 488 ASN B CA 1
ATOM 9061 C C . ASN B 1 488 ? 29.094 45.844 4.594 1 83.56 488 ASN B C 1
ATOM 9063 O O . ASN B 1 488 ? 29.391 46.438 5.625 1 83.56 488 ASN B O 1
ATOM 9067 N N . SER B 1 489 ? 27.984 45.156 4.367 1 80.94 489 SER B N 1
ATOM 9068 C CA . SER B 1 489 ? 26.922 45.219 5.371 1 80.94 489 SER B CA 1
ATOM 9069 C C . SER B 1 489 ? 27.328 44.5 6.652 1 80.94 489 SER B C 1
ATOM 9071 O O . SER B 1 489 ? 27.047 45 7.754 1 80.94 489 SER B O 1
ATOM 9073 N N . THR B 1 490 ? 28.062 43.375 6.562 1 83.56 490 THR B N 1
ATOM 9074 C CA . THR B 1 490 ? 28.5 42.594 7.707 1 83.56 490 THR B CA 1
ATOM 9075 C C . THR B 1 490 ? 29.484 43.406 8.57 1 83.56 490 THR B C 1
ATOM 9077 O O . THR B 1 490 ? 29.422 43.344 9.805 1 83.56 490 THR B O 1
ATOM 9080 N N . LEU B 1 491 ? 30.312 44.188 7.895 1 86.12 491 LEU B N 1
ATOM 9081 C CA . LEU B 1 491 ? 31.391 44.875 8.617 1 86.12 491 LEU B CA 1
ATOM 9082 C C . LEU B 1 491 ? 30.953 46.25 9.062 1 86.12 491 LEU B C 1
ATOM 9084 O O . LEU B 1 491 ? 31.547 46.844 9.984 1 86.12 491 LEU B O 1
ATOM 9088 N N . ARG B 1 492 ? 29.891 46.812 8.438 1 83 492 ARG B N 1
ATOM 9089 C CA . ARG B 1 492 ? 29.359 48.094 8.875 1 83 492 ARG B CA 1
ATOM 9090 C C . ARG B 1 492 ? 28.781 48 10.281 1 83 492 ARG B C 1
ATOM 9092 O O . ARG B 1 492 ? 28.781 48.969 11.031 1 83 492 ARG B O 1
ATOM 9099 N N . ALA B 1 493 ? 28.344 46.781 10.633 1 79.38 493 ALA B N 1
ATOM 9100 C CA . ALA B 1 493 ? 27.781 46.531 11.953 1 79.38 493 ALA B CA 1
ATOM 9101 C C . ALA B 1 493 ? 28.828 46.688 13.047 1 79.38 493 ALA B C 1
ATOM 9103 O O . ALA B 1 493 ? 28.484 46.969 14.203 1 79.38 493 ALA B O 1
ATOM 9104 N N . PHE B 1 494 ? 30.094 46.688 12.727 1 83.94 494 PHE B N 1
ATOM 9105 C CA . PHE B 1 494 ? 31.188 46.812 13.68 1 83.94 494 PHE B CA 1
ATOM 9106 C C . PHE B 1 494 ? 31.781 48.219 13.633 1 83.94 494 PHE B C 1
ATOM 9108 O O . PHE B 1 494 ? 32.875 48.438 14.141 1 83.94 494 PHE B O 1
ATOM 9115 N N . LYS B 1 495 ? 31.094 49.219 12.922 1 80.81 495 LYS B N 1
ATOM 9116 C CA . LYS B 1 495 ? 31.344 50.656 12.914 1 80.81 495 LYS B CA 1
ATOM 9117 C C . LYS B 1 495 ? 32.688 50.969 12.219 1 80.81 495 LYS B C 1
ATOM 9119 O O . LYS B 1 495 ? 33.406 51.844 12.664 1 80.81 495 LYS B O 1
ATOM 9124 N N . PHE B 1 496 ? 33 50.25 11.273 1 85.88 496 PHE B N 1
ATOM 9125 C CA . PHE B 1 496 ? 34.156 50.594 10.445 1 85.88 496 PHE B CA 1
ATOM 9126 C C . PHE B 1 496 ? 33.75 51.5 9.297 1 85.88 496 PHE B C 1
ATOM 9128 O O . PHE B 1 496 ? 32.594 51.469 8.859 1 85.88 496 PHE B O 1
ATOM 9135 N N . SER B 1 497 ? 34.656 52.438 8.875 1 83.75 497 SER B N 1
ATOM 9136 C CA . SER B 1 497 ? 34.375 53.375 7.773 1 83.75 497 SER B CA 1
ATOM 9137 C C . SER B 1 497 ? 34.125 52.594 6.473 1 83.75 497 SER B C 1
ATOM 9139 O O . SER B 1 497 ? 34.844 51.656 6.16 1 83.75 497 SER B O 1
ATOM 9141 N N . PRO B 1 498 ? 33.062 52.938 5.68 1 86.81 498 PRO B N 1
ATOM 9142 C CA . PRO B 1 498 ? 32.719 52.25 4.441 1 86.81 498 PRO B CA 1
ATOM 9143 C C . PRO B 1 498 ? 33.875 52.219 3.434 1 86.81 498 PRO B C 1
ATOM 9145 O O . PRO B 1 498 ? 34.062 51.219 2.73 1 86.81 498 PRO B O 1
ATOM 9148 N N . THR B 1 499 ? 34.562 53.281 3.428 1 86 499 THR B N 1
ATOM 9149 C CA . THR B 1 499 ? 35.688 53.375 2.496 1 86 499 THR B CA 1
ATOM 9150 C C . THR B 1 499 ? 36.75 52.375 2.863 1 86 499 THR B C 1
ATOM 9152 O O . THR B 1 499 ? 37.344 51.719 1.986 1 86 499 THR B O 1
ATOM 9155 N N . MET B 1 500 ? 37.031 52.188 4.062 1 86.75 500 MET B N 1
ATOM 9156 C CA . MET B 1 500 ? 38.031 51.25 4.539 1 86.75 500 MET B CA 1
ATOM 9157 C C . MET B 1 500 ? 37.562 49.812 4.32 1 86.75 500 MET B C 1
ATOM 9159 O O . MET B 1 500 ? 38.375 48.938 3.939 1 86.75 500 MET B O 1
ATOM 9163 N N . ILE B 1 501 ? 36.312 49.531 4.52 1 89.06 501 ILE B N 1
ATOM 9164 C CA . ILE B 1 501 ? 35.75 48.219 4.332 1 89.06 501 ILE B CA 1
ATOM 9165 C C . ILE B 1 501 ? 35.938 47.781 2.879 1 89.06 501 ILE B C 1
ATOM 9167 O O . ILE B 1 501 ? 36.406 46.656 2.609 1 89.06 501 ILE B O 1
ATOM 9171 N N . SER B 1 502 ? 35.531 48.688 2.012 1 86 502 SER B N 1
ATOM 9172 C CA . SER B 1 502 ? 35.625 48.375 0.592 1 86 502 SER B CA 1
ATOM 9173 C C . SER B 1 502 ? 37.062 48.062 0.195 1 86 502 SER B C 1
ATOM 9175 O O . SER B 1 502 ? 37.312 47.094 -0.537 1 86 502 SER B O 1
ATOM 9177 N N . ARG B 1 503 ? 37.969 48.875 0.65 1 86.31 503 ARG B N 1
ATOM 9178 C CA . ARG B 1 503 ? 39.375 48.656 0.361 1 86.31 503 ARG B CA 1
ATOM 9179 C C . ARG B 1 503 ? 39.875 47.344 0.931 1 86.31 503 ARG B C 1
ATOM 9181 O O . ARG B 1 503 ? 40.594 46.625 0.271 1 86.31 503 ARG B O 1
ATOM 9188 N N . TYR B 1 504 ? 39.469 46.969 2.129 1 91.56 504 TYR B N 1
ATOM 9189 C CA . TYR B 1 504 ? 39.875 45.75 2.787 1 91.56 504 TYR B CA 1
ATOM 9190 C C . TYR B 1 504 ? 39.344 44.531 2.051 1 91.56 504 TYR B C 1
ATOM 9192 O O . TYR B 1 504 ? 40.062 43.562 1.824 1 91.56 504 TYR B O 1
ATOM 9200 N N . LEU B 1 505 ? 38.062 44.562 1.729 1 89.69 505 LEU B N 1
ATOM 9201 C CA . LEU B 1 505 ? 37.438 43.406 1.082 1 89.69 505 LEU B CA 1
ATOM 9202 C C . LEU B 1 505 ? 38.094 43.125 -0.267 1 89.69 505 LEU B C 1
ATOM 9204 O O . LEU B 1 505 ? 38.25 41.969 -0.649 1 89.69 505 LEU B O 1
ATOM 9208 N N . GLU B 1 506 ? 38.406 44.188 -0.921 1 85.25 506 GLU B N 1
ATOM 9209 C CA . GLU B 1 506 ? 39.125 44 -2.18 1 85.25 506 GLU B CA 1
ATOM 9210 C C . GLU B 1 506 ? 40.5 43.406 -1.946 1 85.25 506 GLU B C 1
ATOM 9212 O O . GLU B 1 506 ? 40.938 42.5 -2.686 1 85.25 506 GLU B O 1
ATOM 9217 N N . PHE B 1 507 ? 41.125 43.906 -0.937 1 86 507 PHE B N 1
ATOM 9218 C CA . PHE B 1 507 ? 42.469 43.469 -0.6 1 86 507 PHE B CA 1
ATOM 9219 C C . PHE B 1 507 ? 42.469 42 -0.132 1 86 507 PHE B C 1
ATOM 9221 O O . PHE B 1 507 ? 43.312 41.219 -0.525 1 86 507 PHE B O 1
ATOM 9228 N N . ALA B 1 508 ? 41.5 41.594 0.68 1 87.88 508 ALA B N 1
ATOM 9229 C CA . ALA B 1 508 ? 41.469 40.281 1.306 1 87.88 508 ALA B CA 1
ATOM 9230 C C . ALA B 1 508 ? 40.594 39.312 0.499 1 87.88 508 ALA B C 1
ATOM 9232 O O . ALA B 1 508 ? 40.25 38.219 0.967 1 87.88 508 ALA B O 1
ATOM 9233 N N . ALA B 1 509 ? 40.188 39.656 -0.642 1 85.31 509 ALA B N 1
ATOM 9234 C CA . ALA B 1 509 ? 39.25 38.906 -1.443 1 85.31 509 ALA B CA 1
ATOM 9235 C C . ALA B 1 509 ? 39.719 37.469 -1.642 1 85.31 509 ALA B C 1
ATOM 9237 O O . ALA B 1 509 ? 38.969 36.5 -1.483 1 85.31 509 ALA B O 1
ATOM 9238 N N . ASP B 1 510 ? 40.906 37.344 -1.963 1 80.44 510 ASP B N 1
ATOM 9239 C CA . ASP B 1 510 ? 41.469 36 -2.219 1 80.44 510 ASP B CA 1
ATOM 9240 C C . ASP B 1 510 ? 41.5 35.188 -0.944 1 80.44 510 ASP B C 1
ATOM 9242 O O . ASP B 1 510 ? 41.188 33.969 -0.973 1 80.44 510 ASP B O 1
ATOM 9246 N N . ALA B 1 511 ? 41.938 35.75 0.078 1 81.62 511 ALA B N 1
ATOM 9247 C CA . ALA B 1 511 ? 41.969 35.031 1.353 1 81.62 511 ALA B CA 1
ATOM 9248 C C . ALA B 1 511 ? 40.594 34.656 1.797 1 81.62 511 ALA B C 1
ATOM 9250 O O . ALA B 1 511 ? 40.375 33.562 2.379 1 81.62 511 ALA B O 1
ATOM 9251 N N . LEU B 1 512 ? 39.688 35.469 1.57 1 82.88 512 LEU B N 1
ATOM 9252 C CA . LEU B 1 512 ? 38.312 35.25 1.974 1 82.88 512 LEU B CA 1
ATOM 9253 C C . LEU B 1 512 ? 37.594 34.344 0.979 1 82.88 512 LEU B C 1
ATOM 9255 O O . LEU B 1 512 ? 36.469 33.875 1.242 1 82.88 512 LEU B O 1
ATOM 9259 N N . GLY B 1 513 ? 38.25 34.062 -0.108 1 77.81 513 GLY B N 1
ATOM 9260 C CA . GLY B 1 513 ? 37.625 33.281 -1.167 1 77.81 513 GLY B CA 1
ATOM 9261 C C . GLY B 1 513 ? 36.375 33.938 -1.723 1 77.81 513 GLY B C 1
ATOM 9262 O O . GLY B 1 513 ? 35.406 33.25 -1.998 1 77.81 513 GLY B O 1
ATOM 9263 N N . GLN B 1 514 ? 36.344 35.25 -1.779 1 81 514 GLN B N 1
ATOM 9264 C CA . GLN B 1 514 ? 35.156 35.969 -2.232 1 81 514 GLN B CA 1
ATOM 9265 C C . GLN B 1 514 ? 35.469 36.781 -3.49 1 81 514 GLN B C 1
ATOM 9267 O O . GLN B 1 514 ? 36.625 37.125 -3.744 1 81 514 GLN B O 1
ATOM 9272 N N . PHE B 1 515 ? 34.531 36.969 -4.375 1 78.56 515 PHE B N 1
ATOM 9273 C CA . PHE B 1 515 ? 34.656 37.781 -5.562 1 78.56 515 PHE B CA 1
ATOM 9274 C C . PHE B 1 515 ? 33.375 38.594 -5.801 1 78.56 515 PHE B C 1
ATOM 9276 O O . PHE B 1 515 ? 32.312 38.281 -5.258 1 78.56 515 PHE B O 1
ATOM 9283 N N . VAL B 1 516 ? 33.531 39.75 -6.402 1 75.06 516 VAL B N 1
ATOM 9284 C CA . VAL B 1 516 ? 32.375 40.594 -6.742 1 75.06 516 VAL B CA 1
ATOM 9285 C C . VAL B 1 516 ? 31.688 40.031 -7.992 1 75.06 516 VAL B C 1
ATOM 9287 O O . VAL B 1 516 ? 32.312 39.938 -9.055 1 75.06 516 VAL B O 1
ATOM 9290 N N . GLY B 1 517 ? 30.484 39.406 -7.809 1 69.81 517 GLY B N 1
ATOM 9291 C CA . GLY B 1 517 ? 29.719 38.812 -8.898 1 69.81 517 GLY B CA 1
ATOM 9292 C C . GLY B 1 517 ? 29.219 39.844 -9.891 1 69.81 517 GLY B C 1
ATOM 9293 O O . GLY B 1 517 ? 29.453 41.031 -9.727 1 69.81 517 GLY B O 1
ATOM 9294 N N . GLU B 1 518 ? 28.516 39.406 -10.93 1 67.81 518 GLU B N 1
ATOM 9295 C CA . GLU B 1 518 ? 27.969 40.281 -11.969 1 67.81 518 GLU B CA 1
ATOM 9296 C C . GLU B 1 518 ? 26.969 41.281 -11.391 1 67.81 518 GLU B C 1
ATOM 9298 O O . GLU B 1 518 ? 26.812 42.375 -11.922 1 67.81 518 GLU B O 1
ATOM 9303 N N . ASN B 1 519 ? 26.406 40.844 -10.281 1 67.19 519 ASN B N 1
ATOM 9304 C CA . ASN B 1 519 ? 25.422 41.688 -9.656 1 67.19 519 ASN B CA 1
ATOM 9305 C C . ASN B 1 519 ? 26.078 42.719 -8.734 1 67.19 519 ASN B C 1
ATOM 9307 O O . ASN B 1 519 ? 25.391 43.5 -8.062 1 67.19 519 ASN B O 1
ATOM 9311 N N . GLY B 1 520 ? 27.328 42.688 -8.742 1 70 520 GLY B N 1
ATOM 9312 C CA . GLY B 1 520 ? 28.078 43.688 -7.969 1 70 520 GLY B CA 1
ATOM 9313 C C . GLY B 1 520 ? 28.219 43.312 -6.504 1 70 520 GLY B C 1
ATOM 9314 O O . GLY B 1 520 ? 28.703 44.094 -5.699 1 70 520 GLY B O 1
ATOM 9315 N N . GLN B 1 521 ? 27.641 42.094 -6.191 1 73.19 521 GLN B N 1
ATOM 9316 C CA . GLN B 1 521 ? 27.688 41.719 -4.789 1 73.19 521 GLN B CA 1
ATOM 9317 C C . GLN B 1 521 ? 28.828 40.719 -4.539 1 73.19 521 GLN B C 1
ATOM 9319 O O . GLN B 1 521 ? 29.219 39.969 -5.441 1 73.19 521 GLN B O 1
ATOM 9324 N N . TRP B 1 522 ? 29.469 40.844 -3.342 1 76.81 522 TRP B N 1
ATOM 9325 C CA . TRP B 1 522 ? 30.5 39.906 -2.967 1 76.81 522 TRP B CA 1
ATOM 9326 C C . TRP B 1 522 ? 29.953 38.469 -2.9 1 76.81 522 TRP B C 1
ATOM 9328 O O . TRP B 1 522 ? 28.844 38.25 -2.383 1 76.81 522 TRP B O 1
ATOM 9338 N N . GLN B 1 523 ? 30.594 37.531 -3.676 1 70.5 523 GLN B N 1
ATOM 9339 C CA . GLN B 1 523 ? 30.234 36.125 -3.709 1 70.5 523 GLN B CA 1
ATOM 9340 C C . GLN B 1 523 ? 31.406 35.25 -3.307 1 70.5 523 GLN B C 1
ATOM 9342 O O . GLN B 1 523 ? 32.562 35.656 -3.439 1 70.5 523 GLN B O 1
ATOM 9347 N N . LEU B 1 524 ? 31.188 34.219 -2.516 1 66 524 LEU B N 1
ATOM 9348 C CA . LEU B 1 524 ? 32.25 33.281 -2.178 1 66 524 LEU B CA 1
ATOM 9349 C C . LEU B 1 524 ? 32.719 32.531 -3.412 1 66 524 LEU B C 1
ATOM 9351 O O . LEU B 1 524 ? 31.906 32.188 -4.273 1 66 524 LEU B O 1
ATOM 9355 N N . LYS B 1 525 ? 34.094 32.656 -3.609 1 56.84 525 LYS B N 1
ATOM 9356 C CA . LYS B 1 525 ? 34.656 31.906 -4.734 1 56.84 525 LYS B CA 1
ATOM 9357 C C . LYS B 1 525 ? 34.281 30.438 -4.672 1 56.84 525 LYS B C 1
ATOM 9359 O O . LYS B 1 525 ? 34.188 29.766 -5.703 1 56.84 525 LYS B O 1
ATOM 9364 N N . ILE B 1 526 ? 34.5 29.781 -3.551 1 49.06 526 ILE B N 1
ATOM 9365 C CA . ILE B 1 526 ? 34.406 28.328 -3.5 1 49.06 526 ILE B CA 1
ATOM 9366 C C . ILE B 1 526 ? 32.969 27.891 -3.799 1 49.06 526 ILE B C 1
ATOM 9368 O O . ILE B 1 526 ? 32.031 28.312 -3.105 1 49.06 526 ILE B O 1
ATOM 9372 N N . GLU B 1 527 ? 32.75 27.625 -4.945 1 48.66 527 GLU B N 1
ATOM 9373 C CA . GLU B 1 527 ? 31.516 26.984 -5.363 1 48.66 527 GLU B CA 1
ATOM 9374 C C . GLU B 1 527 ? 31.156 25.828 -4.434 1 48.66 527 GLU B C 1
ATOM 9376 O O . GLU B 1 527 ? 31.891 24.828 -4.355 1 48.66 527 GLU B O 1
ATOM 9381 N N . THR B 1 528 ? 30.703 26.141 -3.256 1 55.94 528 THR B N 1
ATOM 9382 C CA . THR B 1 528 ? 30.266 25.031 -2.43 1 55.94 528 THR B CA 1
ATOM 9383 C C . THR B 1 528 ? 29.516 24 -3.268 1 55.94 528 THR B C 1
ATOM 9385 O O . THR B 1 528 ? 28.594 24.344 -4.012 1 55.94 528 THR B O 1
ATOM 9388 N N . PRO B 1 529 ? 30.203 22.922 -3.287 1 69.88 529 PRO B N 1
ATOM 9389 C CA . PRO B 1 529 ? 29.5 21.891 -4.043 1 69.88 529 PRO B CA 1
ATOM 9390 C C . PRO B 1 529 ? 28.016 21.781 -3.678 1 69.88 529 PRO B C 1
ATOM 9392 O O . PRO B 1 529 ? 27.656 21.984 -2.52 1 69.88 529 PRO B O 1
ATOM 9395 N N . ALA B 1 530 ? 27.281 21.75 -4.66 1 86 530 ALA B N 1
ATOM 9396 C CA . ALA B 1 530 ? 25.828 21.688 -4.48 1 86 530 ALA B CA 1
ATOM 9397 C C . ALA B 1 530 ? 25.406 20.391 -3.793 1 86 530 ALA B C 1
ATOM 9399 O O . ALA B 1 530 ? 25.938 19.328 -4.113 1 86 530 ALA B O 1
ATOM 9400 N N . ILE B 1 531 ? 24.703 20.531 -2.727 1 93.38 531 ILE B N 1
ATOM 9401 C CA . ILE B 1 531 ? 24.172 19.359 -2.031 1 93.38 531 ILE B CA 1
ATOM 9402 C C . ILE B 1 531 ? 23.203 18.609 -2.939 1 93.38 531 ILE B C 1
ATOM 9404 O O . ILE B 1 531 ? 23.281 17.391 -3.074 1 93.38 531 ILE B O 1
ATOM 9408 N N . VAL B 1 532 ? 22.281 19.375 -3.561 1 93.75 532 VAL B N 1
ATOM 9409 C CA . VAL B 1 532 ? 21.344 18.797 -4.516 1 93.75 532 VAL B CA 1
ATOM 9410 C C . VAL B 1 532 ? 21.922 18.906 -5.93 1 93.75 532 VAL B C 1
ATOM 9412 O O . VAL B 1 532 ? 22.219 20 -6.402 1 93.75 532 VAL B O 1
ATOM 9415 N N . LEU B 1 533 ? 22.094 17.781 -6.527 1 89.31 533 LEU B N 1
ATOM 9416 C CA . LEU B 1 533 ? 22.656 17.766 -7.875 1 89.31 533 LEU B CA 1
ATOM 9417 C C . LEU B 1 533 ? 21.562 18 -8.914 1 89.31 533 LEU B C 1
ATOM 9419 O O . LEU B 1 533 ? 20.453 17.484 -8.781 1 89.31 533 LEU B O 1
ATOM 9423 N N . PRO B 1 534 ? 21.875 18.906 -9.828 1 75.69 534 PRO B N 1
ATOM 9424 C CA . PRO B 1 534 ? 20.859 19.25 -10.828 1 75.69 534 PRO B CA 1
ATOM 9425 C C . PRO B 1 534 ? 20.531 18.078 -11.742 1 75.69 534 PRO B C 1
ATOM 9427 O O . PRO B 1 534 ? 21.359 17.188 -11.953 1 75.69 534 PRO B O 1
ATOM 9430 N N . ASP B 1 535 ? 19.234 17.844 -12.008 1 63.38 535 ASP B N 1
ATOM 9431 C CA . ASP B 1 535 ? 18.812 16.891 -13.023 1 63.38 535 ASP B CA 1
ATOM 9432 C C . ASP B 1 535 ? 19.234 17.344 -14.422 1 63.38 535 ASP B C 1
ATOM 9434 O O . ASP B 1 535 ? 19.156 18.531 -14.742 1 63.38 535 ASP B O 1
ATOM 9438 N N . GLU B 1 536 ? 20.281 16.734 -15.078 1 52.59 536 GLU B N 1
ATOM 9439 C CA . GLU B 1 536 ? 20.609 17.203 -16.422 1 52.59 536 GLU B CA 1
ATOM 9440 C C . GLU B 1 536 ? 19.344 17.609 -17.188 1 52.59 536 GLU B C 1
ATOM 9442 O O . GLU B 1 536 ? 19.375 18.531 -18 1 52.59 536 GLU B O 1
ATOM 9447 N N . GLU B 1 537 ? 18.328 16.781 -17.297 1 49.09 537 GLU B N 1
ATOM 9448 C CA . GLU B 1 537 ? 17.141 17.125 -18.094 1 49.09 537 GLU B CA 1
ATOM 9449 C C . GLU B 1 537 ? 16.094 17.812 -17.234 1 49.09 537 GLU B C 1
ATOM 9451 O O . GLU B 1 537 ? 15.203 17.156 -16.688 1 49.09 537 GLU B O 1
ATOM 9456 N N . SER B 1 538 ? 16.484 18.688 -16.531 1 42.59 538 SER B N 1
ATOM 9457 C CA . SER B 1 538 ? 15.562 19.219 -15.531 1 42.59 538 SER B CA 1
ATOM 9458 C C . SER B 1 538 ? 14.312 19.781 -16.188 1 42.59 538 SER B C 1
ATOM 9460 O O . SER B 1 538 ? 14.383 20.766 -16.922 1 42.59 538 SER B O 1
ATOM 9462 N N . VAL B 1 539 ? 13.43 19.062 -16.578 1 38.78 539 VAL B N 1
ATOM 9463 C CA . VAL B 1 539 ? 12.141 19.688 -16.891 1 38.78 539 VAL B CA 1
ATOM 9464 C C . VAL B 1 539 ? 11.766 20.656 -15.773 1 38.78 539 VAL B C 1
ATOM 9466 O O . VAL B 1 539 ? 11.914 20.359 -14.594 1 38.78 539 VAL B O 1
ATOM 9469 N N . GLU B 1 540 ? 11.789 21.969 -16.094 1 35.28 540 GLU B N 1
ATOM 9470 C CA . GLU B 1 540 ? 11.328 23.062 -15.25 1 35.28 540 GLU B CA 1
ATOM 9471 C C . GLU B 1 540 ? 10.156 22.625 -14.383 1 35.28 540 GLU B C 1
ATOM 9473 O O . GLU B 1 540 ? 9.102 22.234 -14.898 1 35.28 540 GLU B O 1
ATOM 9478 N N . THR B 1 541 ? 10.391 21.922 -13.406 1 36.47 541 THR B N 1
ATOM 9479 C CA . THR B 1 541 ? 9.297 21.578 -12.5 1 36.47 541 THR B CA 1
ATOM 9480 C C . THR B 1 541 ? 8.43 22.797 -12.211 1 36.47 541 THR B C 1
ATOM 9482 O O . THR B 1 541 ? 8.898 23.938 -12.281 1 36.47 541 THR B O 1
ATOM 9485 N N . ILE B 1 542 ? 7.145 22.656 -12.383 1 33.62 542 ILE B N 1
ATOM 9486 C CA . ILE B 1 542 ? 6.023 23.547 -12.109 1 33.62 542 ILE B CA 1
ATOM 9487 C C . ILE B 1 542 ? 6.227 24.219 -10.758 1 33.62 542 ILE B C 1
ATOM 9489 O O . ILE B 1 542 ? 6.52 23.562 -9.758 1 33.62 542 ILE B O 1
ATOM 9493 N N . ASP B 1 543 ? 6.672 25.469 -10.805 1 31.41 543 ASP B N 1
ATOM 9494 C CA . ASP B 1 543 ? 6.582 26.328 -9.633 1 31.41 543 ASP B CA 1
ATOM 9495 C C . ASP B 1 543 ? 5.387 25.953 -8.758 1 31.41 543 ASP B C 1
ATOM 9497 O O . ASP B 1 543 ? 4.246 25.969 -9.219 1 31.41 543 ASP B O 1
ATOM 9501 N N . GLU B 1 544 ? 5.562 24.953 -8 1 34.06 544 GLU B N 1
ATOM 9502 C CA . GLU B 1 544 ? 4.457 24.844 -7.051 1 34.06 544 GLU B CA 1
ATOM 9503 C C . GLU B 1 544 ? 4.016 26.234 -6.57 1 34.06 544 GLU B C 1
ATOM 9505 O O . GLU B 1 544 ? 4.844 27.125 -6.391 1 34.06 544 GLU B O 1
ATOM 9510 N N . PRO B 1 545 ? 2.846 26.703 -6.898 1 31.44 545 PRO B N 1
ATOM 9511 C CA . PRO B 1 545 ? 2.424 28.016 -6.395 1 31.44 545 PRO B CA 1
ATOM 9512 C C . PRO B 1 545 ? 3.127 28.406 -5.098 1 31.44 545 PRO B C 1
ATOM 9514 O O . PRO B 1 545 ? 3.594 27.531 -4.359 1 31.44 545 PRO B O 1
ATOM 9517 N N . ASP B 1 546 ? 3.533 29.734 -4.934 1 28.8 546 ASP B N 1
ATOM 9518 C CA . ASP B 1 546 ? 4.055 30.516 -3.809 1 28.8 546 ASP B CA 1
ATOM 9519 C C . ASP B 1 546 ? 3.684 29.859 -2.479 1 28.8 546 ASP B C 1
ATOM 9521 O O . ASP B 1 546 ? 2.658 29.188 -2.377 1 28.8 546 ASP B O 1
ATOM 9525 N N . ASP B 1 547 ? 4.641 29.828 -1.434 1 32 547 ASP B N 1
ATOM 9526 C CA . ASP B 1 547 ? 4.809 29.562 -0.01 1 32 547 ASP B CA 1
ATOM 9527 C C . ASP B 1 547 ? 3.553 29.938 0.774 1 32 547 ASP B C 1
ATOM 9529 O O . ASP B 1 547 ? 3.514 29.781 1.998 1 32 547 ASP B O 1
ATOM 9533 N N . GLU B 1 548 ? 2.801 30.922 0.262 1 30.03 548 GLU B N 1
ATOM 9534 C CA . GLU B 1 548 ? 1.823 31.438 1.215 1 30.03 548 GLU B CA 1
ATOM 9535 C C . GLU B 1 548 ? 0.913 30.328 1.73 1 30.03 548 GLU B C 1
ATOM 9537 O O . GLU B 1 548 ? 0.233 30.5 2.744 1 30.03 548 GLU B O 1
ATOM 9542 N N . SER B 1 549 ? 0.506 29.406 0.854 1 33.06 549 SER B N 1
ATOM 9543 C CA . SER B 1 549 ? -0.446 28.469 1.439 1 33.06 549 SER B CA 1
ATOM 9544 C C . SER B 1 549 ? 0.256 27.469 2.346 1 33.06 549 SER B C 1
ATOM 9546 O O . SER B 1 549 ? 0.227 26.25 2.084 1 33.06 549 SER B O 1
ATOM 9548 N N . GLN B 1 550 ? 1.444 27.625 2.836 1 33.97 550 GLN B N 1
ATOM 9549 C CA . GLN B 1 550 ? 2.195 27.031 3.939 1 33.97 550 GLN B CA 1
ATOM 9550 C C . GLN B 1 550 ? 1.269 26.641 5.086 1 33.97 550 GLN B C 1
ATOM 9552 O O . GLN B 1 550 ? 1.664 25.891 5.98 1 33.97 550 GLN B O 1
ATOM 9557 N N . ASP B 1 551 ? 0.316 27.516 5.301 1 33.97 551 ASP B N 1
ATOM 9558 C CA . ASP B 1 551 ? -0.581 27.125 6.391 1 33.97 551 ASP B CA 1
ATOM 9559 C C . ASP B 1 551 ? -1.101 25.703 6.203 1 33.97 551 ASP B C 1
ATOM 9561 O O . ASP B 1 551 ? -1.581 25.094 7.152 1 33.97 551 ASP B O 1
ATOM 9565 N N . ASP B 1 552 ? -1.313 25.281 4.902 1 34.53 552 ASP B N 1
ATOM 9566 C CA . ASP B 1 552 ? -1.974 24 4.645 1 34.53 552 ASP B CA 1
ATOM 9567 C C . ASP B 1 552 ? -0.986 22.844 4.746 1 34.53 552 ASP B C 1
ATOM 9569 O O . ASP B 1 552 ? -1.263 21.75 4.266 1 34.53 552 ASP B O 1
ATOM 9573 N N . GLU B 1 553 ? 0.285 23.125 4.656 1 36.41 553 GLU B N 1
ATOM 9574 C CA . GLU B 1 553 ? 1.048 21.922 4.984 1 36.41 553 GLU B CA 1
ATOM 9575 C C . GLU B 1 553 ? 0.555 21.281 6.281 1 36.41 553 GLU B C 1
ATOM 9577 O O . GLU B 1 553 ? 1.183 21.438 7.332 1 36.41 553 GLU B O 1
ATOM 9582 N N . LEU B 1 554 ? -0.606 21.469 6.469 1 37.69 554 LEU B N 1
ATOM 9583 C CA . LEU B 1 554 ? -1.204 20.688 7.543 1 37.69 554 LEU B CA 1
ATOM 9584 C C . LEU B 1 554 ? -0.473 19.359 7.715 1 37.69 554 LEU B C 1
ATOM 9586 O O . LEU B 1 554 ? 0.024 18.781 6.742 1 37.69 554 LEU B O 1
ATOM 9590 N N . ASP B 1 555 ? 0.059 19.141 8.836 1 38.12 555 ASP B N 1
ATOM 9591 C CA . ASP B 1 555 ? 0.706 17.906 9.281 1 38.12 555 ASP B CA 1
ATOM 9592 C C . ASP B 1 555 ? 0.173 16.703 8.516 1 38.12 555 ASP B C 1
ATOM 9594 O O . ASP B 1 555 ? -1.033 16.453 8.508 1 38.12 555 ASP B O 1
ATOM 9598 N N . GLU B 1 556 ? 0.772 16.391 7.414 1 40.41 556 GLU B N 1
ATOM 9599 C CA . GLU B 1 556 ? 0.547 15.055 6.859 1 40.41 556 GLU B CA 1
ATOM 9600 C C . GLU B 1 556 ? -0.117 14.133 7.883 1 40.41 556 GLU B C 1
ATOM 9602 O O . GLU B 1 556 ? -0.738 13.133 7.516 1 40.41 556 GLU B O 1
ATOM 9607 N N . ASP B 1 557 ? 0.21 14.445 9.148 1 38.47 557 ASP B N 1
ATOM 9608 C CA . ASP B 1 557 ? -0.289 13.648 10.266 1 38.47 557 ASP B CA 1
ATOM 9609 C C . ASP B 1 557 ? -1.807 13.766 10.383 1 38.47 557 ASP B C 1
ATOM 9611 O O . ASP B 1 557 ? -2.453 12.906 10.992 1 38.47 557 ASP B O 1
ATOM 9615 N N . GLU B 1 558 ? -2.246 15.031 10.109 1 41.19 558 GLU B N 1
ATOM 9616 C CA . GLU B 1 558 ? -3.672 15.227 10.352 1 41.19 558 GLU B CA 1
ATOM 9617 C C . GLU B 1 558 ? -4.508 14.719 9.18 1 41.19 558 GLU B C 1
ATOM 9619 O O . GLU B 1 558 ? -5.738 14.797 9.211 1 41.19 558 GLU B O 1
ATOM 9624 N N . ILE B 1 559 ? -3.883 14.438 8.148 1 41.88 559 ILE B N 1
ATOM 9625 C CA . ILE B 1 559 ? -4.684 14.07 6.988 1 41.88 559 ILE B CA 1
ATOM 9626 C C . ILE B 1 559 ? -4.949 12.562 7.004 1 41.88 559 ILE B C 1
ATOM 9628 O O . ILE B 1 559 ? -4.195 11.789 6.414 1 41.88 559 ILE B O 1
ATOM 9632 N N . GLU B 1 560 ? -5.008 12 8.086 1 41.88 560 GLU B N 1
ATOM 9633 C CA . GLU B 1 560 ? -5.535 10.648 7.922 1 41.88 560 GLU B CA 1
ATOM 9634 C C . GLU B 1 560 ? -6.922 10.672 7.285 1 41.88 560 GLU B C 1
ATOM 9636 O O . GLU B 1 560 ? -7.832 11.328 7.793 1 41.88 560 GLU B O 1
ATOM 9641 N N . LEU B 1 561 ? -6.961 10.719 6.004 1 42.38 561 LEU B N 1
ATOM 9642 C CA . LEU B 1 561 ? -8.289 10.547 5.438 1 42.38 561 LEU B CA 1
ATOM 9643 C C . LEU B 1 561 ? -9.102 9.539 6.25 1 42.38 561 LEU B C 1
ATOM 9645 O O . LEU B 1 561 ? -8.664 8.414 6.469 1 42.38 561 LEU B O 1
ATOM 9649 N N . ASP B 1 562 ? -9.812 10.016 7.199 1 36.25 562 ASP B N 1
ATOM 9650 C CA . ASP B 1 562 ? -10.789 9.188 7.914 1 36.25 562 ASP B CA 1
ATOM 9651 C C . ASP B 1 562 ? -11.508 8.242 6.957 1 36.25 562 ASP B C 1
ATOM 9653 O O . ASP B 1 562 ? -12.109 8.68 5.977 1 36.25 562 ASP B O 1
ATOM 9657 N N . GLU B 1 563 ? -11 7.145 6.59 1 36.06 563 GLU B N 1
ATOM 9658 C CA . GLU B 1 563 ? -11.875 6.195 5.91 1 36.06 563 GLU B CA 1
ATOM 9659 C C . GLU B 1 563 ? -13.305 6.285 6.441 1 36.06 563 GLU B C 1
ATOM 9661 O O . GLU B 1 563 ? -13.523 6.293 7.652 1 36.06 563 GLU B O 1
ATOM 9666 N N . GLY B 1 564 ? -14.141 7.02 6.012 1 33.94 564 GLY B N 1
ATOM 9667 C CA . GLY B 1 564 ? -15.555 7.078 6.332 1 33.94 564 GLY B CA 1
ATOM 9668 C C . GLY B 1 564 ? -16.047 5.863 7.098 1 33.94 564 GLY B C 1
ATOM 9669 O O . GLY B 1 564 ? -15.359 4.844 7.156 1 33.94 564 GLY B O 1
ATOM 9670 N N . GLY B 1 565 ? -17.141 5.949 7.895 1 33.34 565 GLY B N 1
ATOM 9671 C CA . GLY B 1 565 ? -17.891 5.051 8.75 1 33.34 565 GLY B CA 1
ATOM 9672 C C . GLY B 1 565 ? -18.078 3.67 8.148 1 33.34 565 GLY B C 1
ATOM 9673 O O . GLY B 1 565 ? -18.844 2.855 8.672 1 33.34 565 GLY B O 1
ATOM 9674 N N . GLY B 1 566 ? -18.281 3.393 6.887 1 31.45 566 GLY B N 1
ATOM 9675 C CA . GLY B 1 566 ? -18.312 1.939 6.875 1 31.45 566 GLY B CA 1
ATOM 9676 C C . GLY B 1 566 ? -17.047 1.309 7.414 1 31.45 566 GLY B C 1
ATOM 9677 O O . GLY B 1 566 ? -15.977 1.934 7.402 1 31.45 566 GLY B O 1
ATOM 9678 N N . ASP B 1 567 ? -17.062 0.364 8.422 1 30 567 ASP B N 1
ATOM 9679 C CA . ASP B 1 567 ? -16.109 -0.373 9.25 1 30 567 ASP B CA 1
ATOM 9680 C C . ASP B 1 567 ? -14.883 -0.784 8.438 1 30 567 ASP B C 1
ATOM 9682 O O . ASP B 1 567 ? -14.672 -1.971 8.18 1 30 567 ASP B O 1
ATOM 9686 N N . GLU B 1 568 ? -14.617 -0.222 7.355 1 29.89 568 GLU B N 1
ATOM 9687 C CA . GLU B 1 568 ? -13.398 -0.87 6.891 1 29.89 568 GLU B CA 1
ATOM 9688 C C . GLU B 1 568 ? -12.234 -0.62 7.848 1 29.89 568 GLU B C 1
ATOM 9690 O O . GLU B 1 568 ? -11.992 0.519 8.25 1 29.89 568 GLU B O 1
ATOM 9695 N N . PRO B 1 569 ? -11.789 -1.635 8.539 1 28.56 569 PRO B N 1
ATOM 9696 C CA . PRO B 1 569 ? -10.695 -1.598 9.516 1 28.56 569 PRO B CA 1
ATOM 9697 C C . PRO B 1 569 ? -9.516 -0.751 9.055 1 28.56 569 PRO B C 1
ATOM 9699 O O . PRO B 1 569 ? -9.148 -0.79 7.875 1 28.56 569 PRO B O 1
ATOM 9702 N N . THR B 1 570 ? -9.422 0.408 9.43 1 28.66 570 THR B N 1
ATOM 9703 C CA . THR B 1 570 ? -8.117 1.055 9.43 1 28.66 570 THR B CA 1
ATOM 9704 C C . THR B 1 570 ? -7 0.023 9.586 1 28.66 570 THR B C 1
ATOM 9706 O O . THR B 1 570 ? -7.141 -0.944 10.336 1 28.66 570 THR B O 1
ATOM 9709 N N . GLU B 1 571 ? -6.242 -0.226 8.539 1 28.23 571 GLU B N 1
ATOM 9710 C CA . GLU B 1 571 ? -5.051 -1.069 8.594 1 28.23 571 GLU B CA 1
ATOM 9711 C C . GLU B 1 571 ? -4.355 -0.954 9.953 1 28.23 571 GLU B C 1
ATOM 9713 O O . GLU B 1 571 ? -3.732 0.067 10.25 1 28.23 571 GLU B O 1
ATOM 9718 N N . GLU B 1 572 ? -5.051 -1.346 10.984 1 26.66 572 GLU B N 1
ATOM 9719 C CA . GLU B 1 572 ? -4.461 -1.493 12.312 1 26.66 572 GLU B CA 1
ATOM 9720 C C . GLU B 1 572 ? -3.082 -2.145 12.227 1 26.66 572 GLU B C 1
ATOM 9722 O O . GLU B 1 572 ? -2.838 -2.99 11.367 1 26.66 572 GLU B O 1
ATOM 9727 N N . GLU B 1 573 ? -2.105 -1.491 12.844 1 28.33 573 GLU B N 1
ATOM 9728 C CA . GLU B 1 573 ? -0.728 -1.827 13.18 1 28.33 573 GLU B CA 1
ATOM 9729 C C . GLU B 1 573 ? -0.607 -3.283 13.625 1 28.33 573 GLU B C 1
ATOM 9731 O O . GLU B 1 573 ? -1.351 -3.734 14.5 1 28.33 573 GLU B O 1
ATOM 9736 N N . GLY B 1 574 ? -0.394 -4.195 12.719 1 26.89 574 GLY B N 1
ATOM 9737 C CA . GLY B 1 574 ? -0.1 -5.566 13.094 1 26.89 574 GLY B CA 1
ATOM 9738 C C . GLY B 1 574 ? 0.713 -5.672 14.375 1 26.89 574 GLY B C 1
ATOM 9739 O O . GLY B 1 574 ? 1.389 -4.719 14.766 1 26.89 574 GLY B O 1
ATOM 9740 N N . PRO B 1 575 ? 0.31 -6.559 15.211 1 27.08 575 PRO B N 1
ATOM 9741 C CA . PRO B 1 575 ? 0.948 -6.777 16.516 1 27.08 575 PRO B CA 1
ATOM 9742 C C . PRO B 1 575 ? 2.469 -6.883 16.406 1 27.08 575 PRO B C 1
ATOM 9744 O O . PRO B 1 575 ? 2.986 -7.512 15.484 1 27.08 575 PRO B O 1
ATOM 9747 N N . GLU B 1 576 ? 3.207 -5.859 16.797 1 26.7 576 GLU B N 1
ATOM 9748 C CA . GLU B 1 576 ? 4.637 -5.898 17.078 1 26.7 576 GLU B CA 1
ATOM 9749 C C . GLU B 1 576 ? 5.027 -7.199 17.781 1 26.7 576 GLU B C 1
ATOM 9751 O O . GLU B 1 576 ? 4.262 -7.734 18.578 1 26.7 576 GLU B O 1
ATOM 9756 N N . GLU B 1 577 ? 5.809 -7.961 17.219 1 27.83 577 GLU B N 1
ATOM 9757 C CA . GLU B 1 577 ? 6.484 -9.031 17.953 1 27.83 577 GLU B CA 1
ATOM 9758 C C . GLU B 1 577 ? 6.887 -8.578 19.344 1 27.83 577 GLU B C 1
ATOM 9760 O O . GLU B 1 577 ? 7.598 -7.582 19.5 1 27.83 577 GLU B O 1
ATOM 9765 N N . HIS B 1 578 ? 6.086 -8.82 20.422 1 27.53 578 HIS B N 1
ATOM 9766 C CA . HIS B 1 578 ? 6.348 -8.711 21.859 1 27.53 578 HIS B CA 1
ATOM 9767 C C . HIS B 1 578 ? 7.734 -9.242 22.203 1 27.53 578 HIS B C 1
ATOM 9769 O O . HIS B 1 578 ? 8.023 -10.422 22 1 27.53 578 HIS B O 1
ATOM 9775 N N . GLN B 1 579 ? 8.773 -8.602 21.969 1 27.88 579 GLN B N 1
ATOM 9776 C CA . GLN B 1 579 ? 9.906 -9.039 22.781 1 27.88 579 GLN B CA 1
ATOM 9777 C C . GLN B 1 579 ? 9.453 -9.391 24.203 1 27.88 579 GLN B C 1
ATOM 9779 O O . GLN B 1 579 ? 8.531 -8.781 24.734 1 27.88 579 GLN B O 1
ATOM 9784 N N . PRO B 1 580 ? 9.828 -10.578 24.766 1 29.95 580 PRO B N 1
ATOM 9785 C CA . PRO B 1 580 ? 9.438 -10.93 26.141 1 29.95 580 PRO B CA 1
ATOM 9786 C C . PRO B 1 580 ? 9.484 -9.734 27.094 1 29.95 580 PRO B C 1
ATOM 9788 O O . PRO B 1 580 ? 10.516 -9.062 27.188 1 29.95 580 PRO B O 1
ATOM 9791 N N . THR B 1 581 ? 8.523 -8.953 27.172 1 33 581 THR B N 1
ATOM 9792 C CA . THR B 1 581 ? 8.414 -7.98 28.266 1 33 581 THR B CA 1
ATOM 9793 C C . THR B 1 581 ? 8.969 -8.555 29.562 1 33 581 THR B C 1
ATOM 9795 O O . THR B 1 581 ? 8.633 -9.68 29.938 1 33 581 THR B O 1
ATOM 9798 N N . ALA B 1 582 ? 10.039 -8.102 30.125 1 37.62 582 ALA B N 1
ATOM 9799 C CA . ALA B 1 582 ? 10.461 -8.469 31.469 1 37.62 582 ALA B CA 1
ATOM 9800 C C . ALA B 1 582 ? 9.258 -8.586 32.406 1 37.62 582 ALA B C 1
ATOM 9802 O O . ALA B 1 582 ? 8.375 -7.727 32.406 1 37.62 582 ALA B O 1
ATOM 9803 N N . LEU B 1 583 ? 8.75 -9.711 32.812 1 42.66 583 LEU B N 1
ATOM 9804 C CA . LEU B 1 583 ? 7.688 -9.969 33.781 1 42.66 583 LEU B CA 1
ATOM 9805 C C . LEU B 1 583 ? 7.684 -8.914 34.875 1 42.66 583 LEU B C 1
ATOM 9807 O O . LEU B 1 583 ? 8.664 -8.766 35.625 1 42.66 583 LEU B O 1
ATOM 9811 N N . LYS B 1 584 ? 7.109 -7.82 34.781 1 51.5 584 LYS B N 1
ATOM 9812 C CA . LYS B 1 584 ? 6.957 -6.891 35.875 1 51.5 584 LYS B CA 1
ATOM 9813 C C . LYS B 1 584 ? 6.18 -7.527 37.031 1 51.5 584 LYS B C 1
ATOM 9815 O O . LYS B 1 584 ? 5.223 -8.273 36.812 1 51.5 584 LYS B O 1
ATOM 9820 N N . PRO B 1 585 ? 6.613 -7.316 38.219 1 63.81 585 PRO B N 1
ATOM 9821 C CA . PRO B 1 585 ? 5.891 -7.91 39.344 1 63.81 585 PRO B CA 1
ATOM 9822 C C . PRO B 1 585 ? 4.484 -7.344 39.5 1 63.81 585 PRO B C 1
ATOM 9824 O O . PRO B 1 585 ? 4.25 -6.168 39.188 1 63.81 585 PRO B O 1
ATOM 9827 N N . VAL B 1 586 ? 3.49 -8.156 39.688 1 72.69 586 VAL B N 1
ATOM 9828 C CA . VAL B 1 586 ? 2.117 -7.758 40 1 72.69 586 VAL B CA 1
ATOM 9829 C C . VAL B 1 586 ? 1.919 -7.68 41.5 1 72.69 586 VAL B C 1
ATOM 9831 O O . VAL B 1 586 ? 1.938 -8.703 42.188 1 72.69 586 VAL B O 1
ATOM 9834 N N . PHE B 1 587 ? 1.826 -6.348 41.969 1 75.5 587 PHE B N 1
ATOM 9835 C CA . PHE B 1 587 ? 1.686 -6.141 43.406 1 75.5 587 PHE B CA 1
ATOM 9836 C C . PHE B 1 587 ? 0.218 -6.16 43.812 1 75.5 587 PHE B C 1
ATOM 9838 O O . PHE B 1 587 ? -0.636 -5.617 43.125 1 75.5 587 PHE B O 1
ATOM 9845 N N . LYS B 1 588 ? -0.138 -6.812 44.875 1 76.56 588 LYS B N 1
ATOM 9846 C CA . LYS B 1 588 ? -1.418 -6.652 45.562 1 76.56 588 LYS B CA 1
ATOM 9847 C C . LYS B 1 588 ? -1.443 -5.371 46.406 1 76.56 588 LYS B C 1
ATOM 9849 O O . LYS B 1 588 ? -0.392 -4.836 46.75 1 76.56 588 LYS B O 1
ATOM 9854 N N . PRO B 1 589 ? -2.637 -4.742 46.688 1 77.69 589 PRO B N 1
ATOM 9855 C CA . PRO B 1 589 ? -2.686 -3.531 47.5 1 77.69 589 PRO B CA 1
ATOM 9856 C C . PRO B 1 589 ? -1.944 -3.688 48.844 1 77.69 589 PRO B C 1
ATOM 9858 O O . PRO B 1 589 ? -2.078 -4.715 49.5 1 77.69 589 PRO B O 1
ATOM 9861 N N . ALA B 1 590 ? -1.105 -2.709 49.094 1 78.69 590 ALA B N 1
ATOM 9862 C CA . ALA B 1 590 ? -0.33 -2.715 50.312 1 78.69 590 ALA B CA 1
ATOM 9863 C C . ALA B 1 590 ? -1.245 -2.705 51.531 1 78.69 590 ALA B C 1
ATOM 9865 O O . ALA B 1 590 ? -2.197 -1.924 51.594 1 78.69 590 ALA B O 1
ATOM 9866 N N . LYS B 1 591 ? -1.047 -3.666 52.438 1 80.94 591 LYS B N 1
ATOM 9867 C CA . LYS B 1 591 ? -1.79 -3.709 53.719 1 80.94 591 LYS B CA 1
ATOM 9868 C C . LYS B 1 591 ? -0.995 -3.066 54.844 1 80.94 591 LYS B C 1
ATOM 9870 O O . LYS B 1 591 ? 0.128 -3.484 55.125 1 80.94 591 LYS B O 1
ATOM 9875 N N . ASN B 1 592 ? -1.576 -1.986 55.312 1 79.5 592 ASN B N 1
ATOM 9876 C CA . ASN B 1 592 ? -0.996 -1.306 56.469 1 79.5 592 ASN B CA 1
ATOM 9877 C C . ASN B 1 592 ? -1.324 -2.029 57.75 1 79.5 592 ASN B C 1
ATOM 9879 O O . ASN B 1 592 ? -2.496 -2.238 58.094 1 79.5 592 ASN B O 1
ATOM 9883 N N . ASN B 1 593 ? -0.334 -2.484 58.406 1 80.75 593 ASN B N 1
ATOM 9884 C CA . ASN B 1 593 ? -0.537 -3.215 59.656 1 80.75 593 ASN B CA 1
ATOM 9885 C C . ASN B 1 593 ? -0.719 -2.266 60.844 1 80.75 593 ASN B C 1
ATOM 9887 O O . ASN B 1 593 ? -0.781 -2.705 61.969 1 80.75 593 ASN B O 1
ATOM 9891 N N . GLY B 1 594 ? -0.796 -0.929 60.656 1 79.94 594 GLY B N 1
ATOM 9892 C CA . GLY B 1 594 ? -1.068 0.06 61.688 1 79.94 594 GLY B CA 1
ATOM 9893 C C . GLY B 1 594 ? 0.154 0.411 62.5 1 79.94 594 GLY B C 1
ATOM 9894 O O . GLY B 1 594 ? 0.168 1.431 63.188 1 79.94 594 GLY B O 1
ATOM 9895 N N . ASP B 1 595 ? 1.234 -0.439 62.625 1 80.75 595 ASP B N 1
ATOM 9896 C CA . ASP B 1 595 ? 2.416 -0.202 63.438 1 80.75 595 ASP B CA 1
ATOM 9897 C C . ASP B 1 595 ? 3.557 0.38 62.594 1 80.75 595 ASP B C 1
ATOM 9899 O O . ASP B 1 595 ? 4.715 0.354 63.031 1 80.75 595 ASP B O 1
ATOM 9903 N N . GLY B 1 596 ? 3.244 0.956 61.375 1 78.62 596 GLY B N 1
ATOM 9904 C CA . GLY B 1 596 ? 4.242 1.527 60.5 1 78.62 596 GLY B CA 1
ATOM 9905 C C . GLY B 1 596 ? 4.836 0.514 59.531 1 78.62 596 GLY B C 1
ATOM 9906 O O . GLY B 1 596 ? 5.762 0.83 58.781 1 78.62 596 GLY B O 1
ATOM 9907 N N . THR B 1 597 ? 4.355 -0.683 59.625 1 82.69 597 THR B N 1
ATOM 9908 C CA . THR B 1 597 ? 4.816 -1.732 58.719 1 82.69 597 THR B CA 1
ATOM 9909 C C . THR B 1 597 ? 3.758 -2.039 57.688 1 82.69 597 THR B C 1
ATOM 9911 O O . THR B 1 597 ? 2.564 -1.825 57.906 1 82.69 597 THR B O 1
ATOM 9914 N N . TYR B 1 598 ? 4.219 -2.395 56.531 1 83.56 598 TYR B N 1
ATOM 9915 C CA . TYR B 1 598 ? 3.336 -2.762 55.438 1 83.56 598 TYR B CA 1
ATOM 9916 C C . TYR B 1 598 ? 3.535 -4.219 55.031 1 83.56 598 TYR B C 1
ATOM 9918 O O . TYR B 1 598 ? 4.645 -4.75 55.125 1 83.56 598 TYR B O 1
ATOM 9926 N N . LYS B 1 599 ? 2.461 -4.906 54.719 1 84.75 599 LYS B N 1
ATOM 9927 C CA . LYS B 1 599 ? 2.512 -6.211 54.094 1 84.75 599 LYS B CA 1
ATOM 9928 C C . LYS B 1 599 ? 2.275 -6.086 52.562 1 84.75 599 LYS B C 1
ATOM 9930 O O . LYS B 1 599 ? 1.241 -5.566 52.156 1 84.75 599 LYS B O 1
ATOM 9935 N N . ILE B 1 600 ? 3.277 -6.434 51.875 1 82.69 600 ILE B N 1
ATOM 9936 C CA . ILE B 1 600 ? 3.234 -6.363 50.406 1 82.69 600 ILE B CA 1
ATOM 9937 C C . ILE B 1 600 ? 3.252 -7.773 49.812 1 82.69 600 ILE B C 1
ATOM 9939 O O . ILE B 1 600 ? 4.047 -8.617 50.25 1 82.69 600 ILE B O 1
ATOM 9943 N N . GLU B 1 601 ? 2.266 -8.156 48.906 1 83.44 601 GLU B N 1
ATOM 9944 C CA . GLU B 1 601 ? 2.244 -9.375 48.094 1 83.44 601 GLU B CA 1
ATOM 9945 C C . GLU B 1 601 ? 2.318 -9.055 46.594 1 83.44 601 GLU B C 1
ATOM 9947 O O . GLU B 1 601 ? 1.674 -8.117 46.125 1 83.44 601 GLU B O 1
ATOM 9952 N N . PHE B 1 602 ? 3.275 -9.656 45.969 1 80.12 602 PHE B N 1
ATOM 9953 C CA . PHE B 1 602 ? 3.307 -9.445 44.531 1 80.12 602 PHE B CA 1
ATOM 9954 C C . PHE B 1 602 ? 3.658 -10.742 43.812 1 80.12 602 PHE B C 1
ATOM 9956 O O . PHE B 1 602 ? 4.195 -11.672 44.406 1 80.12 602 PHE B O 1
ATOM 9963 N N . GLU B 1 603 ? 3.252 -10.945 42.594 1 78.75 603 GLU B N 1
ATOM 9964 C CA . GLU B 1 603 ? 3.535 -12.086 41.719 1 78.75 603 GLU B CA 1
ATOM 9965 C C . GLU B 1 603 ? 4.48 -11.703 40.594 1 78.75 603 GLU B C 1
ATOM 9967 O O . GLU B 1 603 ? 4.32 -10.641 40 1 78.75 603 GLU B O 1
ATOM 9972 N N . TYR B 1 604 ? 5.652 -12.414 40.469 1 74 604 TYR B N 1
ATOM 9973 C CA . TYR B 1 604 ? 6.629 -12.188 39.438 1 74 604 TYR B CA 1
ATOM 9974 C C . TYR B 1 604 ? 7.195 -13.508 38.906 1 74 604 TYR B C 1
ATOM 9976 O O . TYR B 1 604 ? 7.609 -14.359 39.688 1 74 604 TYR B O 1
ATOM 9984 N N . ASP B 1 605 ? 7.23 -13.781 37.656 1 68.5 605 ASP B N 1
ATOM 9985 C CA . ASP B 1 605 ? 7.738 -14.977 36.969 1 68.5 605 ASP B CA 1
ATOM 9986 C C . ASP B 1 605 ? 7.078 -16.234 37.531 1 68.5 605 ASP B C 1
ATOM 9988 O O . ASP B 1 605 ? 7.758 -17.219 37.812 1 68.5 605 ASP B O 1
ATOM 9992 N N . GLY B 1 606 ? 5.805 -16.188 37.938 1 70.5 606 GLY B N 1
ATOM 9993 C CA . GLY B 1 606 ? 4.996 -17.328 38.375 1 70.5 606 GLY B CA 1
ATOM 9994 C C . GLY B 1 606 ? 5.156 -17.625 39.844 1 70.5 606 GLY B C 1
ATOM 9995 O O . GLY B 1 606 ? 4.609 -18.625 40.344 1 70.5 606 GLY B O 1
ATOM 9996 N N . LYS B 1 607 ? 5.977 -16.844 40.5 1 77.06 607 LYS B N 1
ATOM 9997 C CA . LYS B 1 607 ? 6.215 -17.047 41.938 1 77.06 607 LYS B CA 1
ATOM 9998 C C . LYS B 1 607 ? 5.578 -15.938 42.75 1 77.06 607 LYS B C 1
ATOM 10000 O O . LYS B 1 607 ? 5.48 -14.789 42.312 1 77.06 607 LYS B O 1
ATOM 10005 N N . HIS B 1 608 ? 4.879 -16.328 43.812 1 80.81 608 HIS B N 1
ATOM 10006 C CA . HIS B 1 608 ? 4.25 -15.414 44.75 1 80.81 608 HIS B CA 1
ATOM 10007 C C . HIS B 1 608 ? 5.23 -14.984 45.844 1 80.81 608 HIS B C 1
ATOM 10009 O O . HIS B 1 608 ? 5.906 -15.82 46.438 1 80.81 608 HIS B O 1
ATOM 10015 N N . TYR B 1 609 ? 5.441 -13.719 45.969 1 81.94 609 TYR B N 1
ATOM 10016 C CA . TYR B 1 609 ? 6.332 -13.148 46.969 1 81.94 609 TYR B CA 1
ATOM 10017 C C . TYR B 1 609 ? 5.547 -12.359 48.031 1 81.94 609 TYR B C 1
ATOM 10019 O O . TYR B 1 609 ? 4.508 -11.766 47.719 1 81.94 609 TYR B O 1
ATOM 10027 N N . ALA B 1 610 ? 5.836 -12.586 49.281 1 83.69 610 ALA B N 1
ATOM 10028 C CA . ALA B 1 610 ? 5.25 -11.812 50.375 1 83.69 610 ALA B CA 1
ATOM 10029 C C . ALA B 1 610 ? 6.336 -11.133 51.188 1 83.69 610 ALA B C 1
ATOM 10031 O O . ALA B 1 610 ? 7.344 -11.75 51.531 1 83.69 610 ALA B O 1
ATOM 10032 N N . TRP B 1 611 ? 6.328 -9.836 51.406 1 82.19 611 TRP B N 1
ATOM 10033 C CA . TRP B 1 611 ? 7.273 -9.023 52.156 1 82.19 611 TRP B CA 1
ATOM 10034 C C . TRP B 1 611 ? 6.551 -8.188 53.219 1 82.19 611 TRP B C 1
ATOM 10036 O O . TRP B 1 611 ? 5.449 -7.688 52.969 1 82.19 611 TRP B O 1
ATOM 10046 N N . SER B 1 612 ? 6.992 -8.242 54.438 1 85.12 612 SER B N 1
ATOM 10047 C CA . SER B 1 612 ? 6.484 -7.387 55.5 1 85.12 612 SER B CA 1
ATOM 10048 C C . SER B 1 612 ? 7.617 -6.609 56.156 1 85.12 612 SER B C 1
ATOM 10050 O O . SER B 1 612 ? 8.648 -7.184 56.531 1 85.12 612 SER B O 1
ATOM 10052 N N . GLY B 1 613 ? 7.625 -5.273 56.188 1 84.56 613 GLY B N 1
ATOM 10053 C CA . GLY B 1 613 ? 8.656 -4.461 56.812 1 84.56 613 GLY B CA 1
ATOM 10054 C C . GLY B 1 613 ? 8.258 -3.006 56.969 1 84.56 613 GLY B C 1
ATOM 10055 O O . GLY B 1 613 ? 7.18 -2.604 56.531 1 84.56 613 GLY B O 1
ATOM 10056 N N . PRO B 1 614 ? 9.023 -2.246 57.719 1 82.56 614 PRO B N 1
ATOM 10057 C CA . PRO B 1 614 ? 8.742 -0.82 57.906 1 82.56 614 PRO B CA 1
ATOM 10058 C C . PRO B 1 614 ? 8.93 -0.009 56.625 1 82.56 614 PRO B C 1
ATOM 10060 O O . PRO B 1 614 ? 9.828 -0.303 55.844 1 82.56 614 PRO B O 1
ATOM 10063 N N . ALA B 1 615 ? 7.945 0.75 56.188 1 82.44 615 ALA B N 1
ATOM 10064 C CA . ALA B 1 615 ? 8.078 1.652 55.031 1 82.44 615 ALA B CA 1
ATOM 10065 C C . ALA B 1 615 ? 7.266 2.928 55.25 1 82.44 615 ALA B C 1
ATOM 10067 O O . ALA B 1 615 ? 6.23 2.908 55.938 1 82.44 615 ALA B O 1
ATOM 10068 N N . ASP B 1 616 ? 7.715 4.043 54.781 1 81.25 616 ASP B N 1
ATOM 10069 C CA . ASP B 1 616 ? 7.094 5.348 55 1 81.25 616 ASP B CA 1
ATOM 10070 C C . ASP B 1 616 ? 5.82 5.492 54.156 1 81.25 616 ASP B C 1
ATOM 10072 O O . ASP B 1 616 ? 4.988 6.355 54.438 1 81.25 616 ASP B O 1
ATOM 10076 N N . SER B 1 617 ? 5.723 4.781 53.188 1 80.94 617 SER B N 1
ATOM 10077 C CA . SER B 1 617 ? 4.562 4.844 52.281 1 80.94 617 SER B CA 1
ATOM 10078 C C . SER B 1 617 ? 4.316 3.502 51.594 1 80.94 617 SER B C 1
ATOM 10080 O O . SER B 1 617 ? 5.211 2.652 51.562 1 80.94 617 SER B O 1
ATOM 10082 N N . PRO B 1 618 ? 3.066 3.289 51.156 1 80.25 618 PRO B N 1
ATOM 10083 C CA . PRO B 1 618 ? 2.793 2.049 50.406 1 80.25 618 PRO B CA 1
ATOM 10084 C C . PRO B 1 618 ? 3.719 1.854 49.219 1 80.25 618 PRO B C 1
ATOM 10086 O O . PRO B 1 618 ? 4.18 0.737 48.969 1 80.25 618 PRO B O 1
ATOM 10089 N N . MET B 1 619 ? 3.984 2.83 48.594 1 80.44 619 MET B N 1
ATOM 10090 C CA . MET B 1 619 ? 4.863 2.764 47.438 1 80.44 619 MET B CA 1
ATOM 10091 C C . MET B 1 619 ? 6.293 2.43 47.844 1 80.44 619 MET B C 1
ATOM 10093 O O . MET B 1 619 ? 6.973 1.65 47.188 1 80.44 619 MET B O 1
ATOM 10097 N N . ALA B 1 620 ? 6.777 3.037 48.875 1 81.62 620 ALA B N 1
ATOM 10098 C CA . ALA B 1 620 ? 8.086 2.723 49.438 1 81.62 620 ALA B CA 1
ATOM 10099 C C . ALA B 1 620 ? 8.156 1.267 49.875 1 81.62 620 ALA B C 1
ATOM 10101 O O . ALA B 1 620 ? 9.18 0.604 49.719 1 81.62 620 ALA B O 1
ATOM 10102 N N . ALA B 1 621 ? 7.098 0.734 50.406 1 82 621 ALA B N 1
ATOM 10103 C CA . ALA B 1 621 ? 6.988 -0.659 50.844 1 82 621 ALA B CA 1
ATOM 10104 C C . ALA B 1 621 ? 7.062 -1.605 49.625 1 82 621 ALA B C 1
ATOM 10106 O O . ALA B 1 621 ? 7.742 -2.633 49.688 1 82 621 ALA B O 1
ATOM 10107 N N . MET B 1 622 ? 6.43 -1.226 48.594 1 80.38 622 MET B N 1
ATOM 10108 C CA . MET B 1 622 ? 6.449 -2.018 47.375 1 80.38 622 MET B CA 1
ATOM 10109 C C . MET B 1 622 ? 7.848 -2.041 46.781 1 80.38 622 MET B C 1
ATOM 10111 O O . MET B 1 622 ? 8.32 -3.09 46.344 1 80.38 622 MET B O 1
ATOM 10115 N N . ARG B 1 623 ? 8.516 -1.013 46.812 1 80.19 623 ARG B N 1
ATOM 10116 C CA . ARG B 1 623 ? 9.891 -0.929 46.312 1 80.19 623 ARG B CA 1
ATOM 10117 C C . ARG B 1 623 ? 10.828 -1.76 47.188 1 80.19 623 ARG B C 1
ATOM 10119 O O . ARG B 1 623 ? 11.664 -2.5 46.656 1 80.19 623 ARG B O 1
ATOM 10126 N N . SER B 1 624 ? 10.703 -1.63 48.438 1 80.44 624 SER B N 1
ATOM 10127 C CA . SER B 1 624 ? 11.523 -2.391 49.375 1 80.44 624 SER B CA 1
ATOM 10128 C C . SER B 1 624 ? 11.281 -3.889 49.219 1 80.44 624 SER B C 1
ATOM 10130 O O . SER B 1 624 ? 12.219 -4.684 49.281 1 80.44 624 SER B O 1
ATOM 10132 N N . ALA B 1 625 ? 10.047 -4.258 49 1 81 625 ALA B N 1
ATOM 10133 C CA . ALA B 1 625 ? 9.695 -5.656 48.75 1 81 625 ALA B CA 1
ATOM 10134 C C . ALA B 1 625 ? 10.375 -6.18 47.5 1 81 625 ALA B C 1
ATOM 10136 O O . ALA B 1 625 ? 10.945 -7.273 47.5 1 81 625 ALA B O 1
ATOM 10137 N N . TRP B 1 626 ? 10.297 -5.418 46.531 1 78.25 626 TRP B N 1
ATOM 10138 C CA . TRP B 1 626 ? 10.93 -5.805 45.25 1 78.25 626 TRP B CA 1
ATOM 10139 C C . TRP B 1 626 ? 12.438 -5.91 45.438 1 78.25 626 TRP B C 1
ATOM 10141 O O . TRP B 1 626 ? 13.047 -6.891 45 1 78.25 626 TRP B O 1
ATOM 10151 N N . GLU B 1 627 ? 13.086 -5.043 46.031 1 78.81 627 GLU B N 1
ATOM 10152 C CA . GLU B 1 627 ? 14.531 -5.016 46.25 1 78.81 627 GLU B CA 1
ATOM 10153 C C . GLU B 1 627 ? 14.977 -6.18 47.125 1 78.81 627 GLU B C 1
ATOM 10155 O O . GLU B 1 627 ? 16.094 -6.68 46.969 1 78.81 627 GLU B O 1
ATOM 10160 N N . THR B 1 628 ? 14.141 -6.629 47.969 1 78.56 628 THR B N 1
ATOM 10161 C CA . THR B 1 628 ? 14.453 -7.727 48.875 1 78.56 628 THR B CA 1
ATOM 10162 C C . THR B 1 628 ? 14.547 -9.047 48.094 1 78.56 628 THR B C 1
ATOM 10164 O O . THR B 1 628 ? 15.352 -9.914 48.438 1 78.56 628 THR B O 1
ATOM 10167 N N . TYR B 1 629 ? 13.781 -9.203 46.969 1 77.44 629 TYR B N 1
ATOM 10168 C CA . TYR B 1 629 ? 13.773 -10.492 46.281 1 77.44 629 TYR B CA 1
ATOM 10169 C C . TYR B 1 629 ? 14.578 -10.422 45 1 77.44 629 TYR B C 1
ATOM 10171 O O . TYR B 1 629 ? 15.102 -11.438 44.531 1 77.44 629 TYR B O 1
ATOM 10179 N N . TYR B 1 630 ? 14.578 -9.289 44.312 1 69.69 630 TYR B N 1
ATOM 10180 C CA . TYR B 1 630 ? 15.281 -9.219 43.031 1 69.69 630 TYR B CA 1
ATOM 10181 C C . TYR B 1 630 ? 16.328 -8.109 43.031 1 69.69 630 TYR B C 1
ATOM 10183 O O . TYR B 1 630 ? 16.922 -7.812 42 1 69.69 630 TYR B O 1
ATOM 10191 N N . SER B 1 631 ? 16.797 -7.551 44 1 57.47 631 SER B N 1
ATOM 10192 C CA . SER B 1 631 ? 18.078 -6.836 44.062 1 57.47 631 SER B CA 1
ATOM 10193 C C . SER B 1 631 ? 19.234 -7.789 44.312 1 57.47 631 SER B C 1
ATOM 10195 O O . SER B 1 631 ? 19.094 -8.773 45.031 1 57.47 631 SER B O 1
#